Protein AF-A0A938V3K1-F1 (afdb_monomer)

Secondary structure (DSSP, 8-state):
-------EEE-HHHHHHTGGGEEEETTSPPP---HHHHHHHHHHHHTT----EEEEE-BSSSS-GGGSEEESSPPPTT---EEEEE-HHHHHHHHHHHHHHH---EETTEESS-HHHHHHHHHHHHTSS-PPP----TTS-TT-EEEEEGGG-GGGGSSSS-TTGGGGTSSS--TT-SEEEE---BSEEE-TTS-EEEPPP--SSEEEHHHHH-TTSTTT-HHHHHHHHHHHHTTTSSS--HHHHHHH-TTHHHHHHS-SEEE--BTTB--EE--HHHHHTT--HHHHHHHHHHHHTTSHHHHHHHHHHHHHHHS--EEEEEPPSB-HHHHHHHHHHHHTTTS---HHHHHHHHHHTT-TTHHHHHHHHHHHHHSS--S-GGGGGSTTT-SSSSHHHHHHHHHHHHHHHHHGGGGGG--GGGGGG-HHHHHHHHT-STTS-HHHHTT-SS--SSHHHHHHHHHHHHHHHHHHHHHIIIIIT---STTTPPPGGGGHHHHHHHTTS-HHHHHHHHH-HHHHHHHHHHHHHHHHSS---HHHHHHHHHHHHT--TTS------PPPPSSHHHHHHHHHHHHHHHHHHHHHHHHHHHHHHHHHHTPPPP--TT--HHHHHHHHHHHHHHHHHHH--STT-THHHHHHHHHHHTT-B---HHHHHHHHHHHSSBS----S-----BSS--SSTTGGG--EEEEESS-HHHHHHHHT----TTS--GGG-GGGEEEEETTTSSTTTTTTSBPP--TTTSHHHHHHTTTT-EEEETTEEEEHHHHHHHHHHHHHTT--GGGGHHHHHHHHHHHHHHHHHHHHHHHHPPPPHHHHHHTT-

pLDDT: mean 84.11, std 13.46, range [26.67, 98.0]

Mean predicted aligned error: 16.64 Å

Solvent-accessible surface area (backbone atoms only — not comparable to full-atom values): 45006 Å² total; per-residue (Å²): 132,81,83,81,64,70,78,45,65,33,18,53,47,50,54,48,41,42,35,26,31,31,23,43,36,66,89,62,79,79,90,82,78,53,74,66,56,52,43,54,49,53,50,33,42,51,70,70,36,77,73,48,56,35,32,33,37,36,72,70,75,92,66,74,68,68,80,53,29,48,63,74,18,49,67,26,91,93,59,76,64,35,27,40,55,35,46,57,66,59,53,53,42,55,49,51,50,52,55,38,37,70,50,54,65,67,51,97,91,44,42,51,52,48,65,69,23,52,53,54,51,47,54,52,43,66,76,28,69,43,73,70,73,80,79,93,63,92,84,63,71,94,63,45,26,43,26,33,35,56,55,58,40,66,82,50,52,74,52,104,66,35,77,63,46,76,64,44,73,72,66,91,51,68,88,81,62,37,62,45,78,44,66,78,35,33,37,29,40,68,47,100,83,72,47,82,39,81,43,82,60,52,69,51,44,34,42,54,39,44,48,46,42,16,77,77,11,48,81,67,33,73,68,48,25,53,52,48,30,52,32,45,69,29,54,86,45,101,76,44,49,43,68,60,39,47,61,66,40,38,37,46,39,22,22,58,56,16,23,49,19,49,33,53,66,49,98,94,44,79,46,40,69,38,45,52,62,69,56,59,76,62,73,43,69,68,53,54,53,39,45,52,53,54,30,56,61,58,37,79,90,40,41,72,64,48,52,34,38,35,40,38,37,72,38,69,33,28,42,36,42,65,51,72,73,34,59,70,50,64,48,44,42,49,33,51,62,57,36,69,76,80,60,85,65,50,60,42,59,50,40,50,36,63,50,24,67,47,30,77,59,53,66,54,56,51,41,50,40,50,21,72,69,65,78,44,84,71,89,53,78,66,55,56,76,36,77,86,41,62,45,79,82,28,51,61,49,51,42,17,46,28,45,30,39,46,36,32,39,52,34,10,61,69,28,64,83,38,58,44,45,55,40,74,77,36,69,66,49,60,57,53,49,77,49,43,25,84,85,50,49,72,79,72,47,49,17,28,35,62,96,45,77,36,39,34,58,51,49,55,53,25,44,54,40,37,41,39,45,50,52,33,53,48,48,28,36,26,74,70,50,42,35,56,39,47,89,31,50,69,76,65,72,67,48,43,52,60,59,58,55,50,61,30,50,54,60,70,54,36,59,50,48,59,71,33,64,41,53,36,53,32,50,32,55,54,43,55,42,51,71,38,48,71,90,76,49,71,70,56,48,44,50,45,39,36,48,30,72,66,58,61,78,86,59,80,65,71,33,43,52,48,62,48,55,92,50,69,72,54,33,52,51,55,48,19,56,23,42,32,34,36,53,54,49,51,41,53,55,46,54,56,56,48,53,57,46,26,70,74,69,74,48,82,79,81,89,56,82,92,52,53,71,66,59,39,36,40,59,53,27,48,54,43,43,52,53,50,49,73,68,26,19,27,76,81,35,67,57,57,20,54,50,46,16,51,22,37,73,49,58,19,41,47,68,49,51,66,56,15,28,59,41,17,78,72,67,74,56,33,24,26,73,80,71,82,94,69,78,69,47,68,61,48,65,47,82,58,90,60,58,84,37,41,42,71,36,84,40,48,60,57,18,53,71,58,28,32,49,22,54,73,54,78,71,53,81,82,37,69,24,78,45,39,24,49,35,30,49,48,73,36,28,43,66,54,50,32,80,82,21,37,48,68,20,42,65,58,85,47,71,87,84,31,43,67,39,38,50,20,64,26,32,68,23,65,35,74,58,95,86,42,79,42,32,21,46,60,36,47,51,51,52,50,56,38,54,78,66,67,47,65,43,60,79,43,33,65,52,53,48,49,27,25,47,13,24,43,52,35,54,49,51,54,50,46,53,61,62,65,54,83,72,55,72,70,10,32,53,43,45,63,104

Structure (mmCIF, N/CA/C/O backbone):
data_AF-A0A938V3K1-F1
#
_entry.id   AF-A0A938V3K1-F1
#
loop_
_atom_site.group_PDB
_atom_site.id
_atom_site.type_symbol
_atom_site.label_atom_id
_atom_site.label_alt_id
_atom_site.label_comp_id
_atom_site.label_asym_id
_atom_site.label_entity_id
_atom_site.label_seq_id
_atom_site.pdbx_PDB_ins_code
_atom_site.Cartn_x
_atom_site.Cartn_y
_atom_site.Cartn_z
_atom_site.occupancy
_atom_site.B_iso_or_equiv
_atom_site.auth_seq_id
_atom_site.auth_comp_id
_atom_site.auth_asym_id
_atom_site.auth_atom_id
_atom_site.pdbx_PDB_model_num
ATOM 1 N N . MET A 1 1 ? 31.873 -18.932 -19.338 1.00 26.67 1 MET A N 1
ATOM 2 C CA . MET A 1 1 ? 32.018 -17.874 -20.354 1.00 26.67 1 MET A CA 1
ATOM 3 C C . MET A 1 1 ? 30.631 -17.316 -20.585 1.00 26.67 1 MET A C 1
ATOM 5 O O . MET A 1 1 ? 29.740 -18.108 -20.856 1.00 26.67 1 MET A O 1
ATOM 9 N N . ALA A 1 2 ? 30.418 -16.030 -20.310 1.00 29.81 2 ALA A N 1
ATOM 10 C CA . ALA A 1 2 ? 29.165 -15.366 -20.645 1.00 29.81 2 ALA A CA 1
ATOM 11 C C . ALA A 1 2 ? 29.130 -15.217 -22.169 1.00 29.81 2 ALA A C 1
ATOM 13 O O . ALA A 1 2 ? 30.104 -14.736 -22.743 1.00 29.81 2 ALA A O 1
ATOM 14 N N . GLU A 1 3 ? 28.067 -15.671 -22.825 1.00 39.38 3 GLU A N 1
ATOM 15 C CA . GLU A 1 3 ? 27.772 -15.173 -24.165 1.00 39.38 3 GLU A CA 1
ATOM 16 C C . GLU A 1 3 ? 27.356 -13.710 -23.986 1.00 39.38 3 GLU A C 1
ATOM 18 O O . GLU A 1 3 ? 26.227 -13.424 -23.591 1.00 39.38 3 GLU A O 1
ATOM 23 N N . ASP A 1 4 ? 28.302 -12.788 -24.179 1.00 40.81 4 ASP A N 1
ATOM 24 C CA . ASP A 1 4 ? 28.017 -11.368 -24.390 1.00 40.81 4 ASP A CA 1
ATOM 25 C C . ASP A 1 4 ? 27.244 -11.256 -25.710 1.00 40.81 4 ASP A C 1
ATOM 27 O O . ASP A 1 4 ? 27.811 -11.044 -26.784 1.00 40.81 4 ASP A O 1
ATOM 31 N N . VAL A 1 5 ? 25.930 -11.473 -25.654 1.00 56.25 5 VAL A N 1
ATOM 32 C CA . VAL A 1 5 ? 25.054 -11.165 -26.781 1.00 56.25 5 VAL A CA 1
ATOM 33 C C . VAL A 1 5 ? 24.944 -9.648 -26.820 1.00 56.25 5 VAL A C 1
ATOM 35 O O . VAL A 1 5 ? 24.314 -9.043 -25.951 1.00 56.25 5 VAL A O 1
ATOM 38 N N . ALA A 1 6 ? 25.607 -9.028 -27.798 1.00 50.75 6 ALA A N 1
ATOM 39 C CA . ALA A 1 6 ? 25.560 -7.586 -27.991 1.00 50.75 6 ALA A CA 1
ATOM 40 C C . ALA A 1 6 ? 24.097 -7.089 -28.028 1.00 50.75 6 ALA A C 1
ATOM 42 O O . ALA A 1 6 ? 23.227 -7.795 -28.557 1.00 50.75 6 ALA A O 1
ATOM 43 N N . PRO A 1 7 ? 23.806 -5.889 -27.486 1.00 56.91 7 PRO A N 1
ATOM 44 C CA . PRO A 1 7 ? 22.497 -5.276 -27.641 1.00 56.91 7 PRO A CA 1
ATOM 45 C C . PRO A 1 7 ? 22.149 -5.222 -29.126 1.00 56.91 7 PRO A C 1
ATOM 47 O O . PRO A 1 7 ? 22.911 -4.689 -29.933 1.00 56.91 7 PRO A O 1
ATOM 50 N N . HIS A 1 8 ? 21.013 -5.800 -29.479 1.00 77.81 8 HIS A N 1
ATOM 51 C CA . HIS A 1 8 ? 20.501 -5.822 -30.842 1.00 77.81 8 HIS A CA 1
ATOM 52 C C . HIS A 1 8 ? 19.072 -5.309 -30.807 1.00 77.81 8 HIS A C 1
ATOM 54 O O . HIS A 1 8 ? 18.449 -5.256 -29.748 1.00 77.81 8 HIS A O 1
ATOM 60 N N . TRP A 1 9 ? 18.565 -4.864 -31.942 1.00 80.44 9 TRP A N 1
ATOM 61 C CA . TRP A 1 9 ? 17.228 -4.308 -32.016 1.00 80.44 9 TRP A CA 1
ATOM 62 C C . TRP A 1 9 ? 16.265 -5.353 -32.558 1.00 80.44 9 TRP A C 1
ATOM 64 O O . TRP A 1 9 ? 16.645 -6.207 -33.357 1.00 80.44 9 TRP A O 1
ATOM 74 N N . TRP A 1 10 ? 15.035 -5.316 -32.060 1.00 89.12 10 TRP A N 1
ATOM 75 C CA . TRP A 1 10 ? 13.923 -6.080 -32.595 1.00 89.12 10 TRP A CA 1
ATOM 76 C C . TRP A 1 10 ? 12.946 -5.140 -33.284 1.00 89.12 10 TRP A C 1
ATOM 78 O O . TRP A 1 10 ? 12.590 -4.073 -32.768 1.00 89.12 10 TRP A O 1
ATOM 88 N N . SER A 1 11 ? 12.467 -5.603 -34.426 1.00 89.81 11 SER A N 1
ATOM 89 C CA . SER A 1 11 ? 11.280 -5.105 -35.089 1.00 89.81 11 SER A CA 1
ATOM 90 C C . SER A 1 11 ? 10.010 -5.739 -34.515 1.00 89.81 11 SER A C 1
ATOM 92 O O . SER A 1 11 ? 10.062 -6.678 -33.711 1.00 89.81 11 SER A O 1
ATOM 94 N N . TRP A 1 12 ? 8.840 -5.243 -34.920 1.00 92.56 12 TRP A N 1
ATOM 95 C CA . TRP A 1 12 ? 7.576 -5.891 -34.562 1.00 92.56 12 TRP A CA 1
ATOM 96 C C . TRP A 1 12 ? 7.518 -7.324 -35.111 1.00 92.56 12 TRP A C 1
ATOM 98 O O . TRP A 1 12 ? 7.154 -8.248 -34.381 1.00 92.56 12 TRP A O 1
ATOM 108 N N . ALA A 1 13 ? 7.972 -7.542 -36.347 1.00 90.38 13 ALA A N 1
ATOM 109 C CA . ALA A 1 13 ? 8.075 -8.872 -36.936 1.00 90.38 13 ALA A CA 1
ATOM 110 C C . ALA A 1 13 ? 9.000 -9.788 -36.115 1.00 90.38 13 ALA A C 1
ATOM 112 O O . ALA A 1 13 ? 8.667 -10.952 -35.895 1.00 90.38 13 ALA A O 1
ATOM 113 N N . SER A 1 14 ? 10.109 -9.270 -35.576 1.00 90.19 14 SER A N 1
ATOM 114 C CA . SER A 1 14 ? 10.974 -10.028 -34.662 1.00 90.19 14 SER A CA 1
ATOM 115 C C . SER A 1 14 ? 10.249 -10.458 -33.385 1.00 90.19 14 SER A C 1
ATOM 117 O O . SER A 1 14 ? 10.428 -11.595 -32.959 1.00 90.19 14 SER A O 1
ATOM 119 N N . ILE A 1 15 ? 9.390 -9.619 -32.796 1.00 91.19 15 ILE A N 1
ATOM 120 C CA . ILE A 1 15 ? 8.576 -10.010 -31.628 1.00 91.19 15 ILE A CA 1
ATOM 121 C C . ILE A 1 15 ? 7.642 -11.176 -31.980 1.00 91.19 15 ILE A C 1
ATOM 123 O O . ILE A 1 15 ? 7.545 -12.139 -31.221 1.00 91.19 15 ILE A O 1
ATOM 127 N N . VAL A 1 16 ? 6.977 -11.102 -33.138 1.00 90.12 16 VAL A N 1
ATOM 128 C CA . VAL A 1 16 ? 6.066 -12.152 -33.623 1.00 90.12 16 VAL A CA 1
ATOM 129 C C . VAL A 1 16 ? 6.821 -13.464 -33.858 1.00 90.12 16 VAL A C 1
ATOM 131 O O . VAL A 1 16 ? 6.380 -14.509 -33.388 1.00 90.12 16 VAL A O 1
ATOM 134 N N . ARG A 1 17 ? 7.991 -13.407 -34.505 1.00 88.31 17 ARG A N 1
ATOM 135 C CA . ARG A 1 17 ? 8.840 -14.575 -34.807 1.00 88.31 17 ARG A CA 1
ATOM 136 C C . ARG A 1 17 ? 9.423 -15.264 -33.566 1.00 88.31 17 ARG A C 1
ATOM 138 O O . ARG A 1 17 ? 9.815 -16.417 -33.658 1.00 88.31 17 ARG A O 1
ATOM 145 N N . HIS A 1 18 ? 9.506 -14.580 -32.424 1.00 89.00 18 HIS A N 1
ATOM 146 C CA . HIS A 1 18 ? 10.017 -15.157 -31.171 1.00 89.00 18 HIS A CA 1
ATOM 147 C C . HIS A 1 18 ? 8.909 -15.507 -30.166 1.00 89.00 18 HIS A C 1
ATOM 149 O O . HIS A 1 18 ? 9.209 -15.861 -29.024 1.00 89.00 18 HIS A O 1
ATOM 155 N N . ALA A 1 19 ? 7.631 -15.391 -30.542 1.00 87.44 19 ALA A N 1
ATOM 156 C CA . ALA A 1 19 ? 6.507 -15.570 -29.622 1.00 87.44 19 ALA A CA 1
ATOM 157 C C . ALA A 1 19 ? 6.502 -16.945 -28.926 1.00 87.44 19 ALA A C 1
ATOM 159 O O . ALA A 1 19 ? 6.173 -17.027 -27.740 1.00 87.44 19 ALA A O 1
ATOM 160 N N . ASP A 1 20 ? 6.923 -17.992 -29.637 1.00 85.31 20 ASP A N 1
ATOM 161 C CA . ASP A 1 20 ? 7.035 -19.388 -29.185 1.00 85.31 20 ASP A CA 1
ATOM 162 C C . ASP A 1 20 ? 8.245 -19.648 -28.272 1.00 85.31 20 ASP A C 1
ATOM 164 O O . ASP A 1 20 ? 8.460 -20.767 -27.805 1.00 85.31 20 ASP A O 1
ATOM 168 N N . GLN A 1 21 ? 9.053 -18.624 -28.001 1.00 87.94 21 GLN A N 1
ATOM 169 C CA . GLN A 1 21 ? 10.207 -18.699 -27.104 1.00 87.94 21 GLN A CA 1
ATOM 170 C C . GLN A 1 21 ? 10.030 -17.795 -25.887 1.00 87.94 21 GLN A C 1
ATOM 172 O O . GLN A 1 21 ? 10.771 -17.934 -24.919 1.00 87.94 21 GLN A O 1
ATOM 177 N N . LEU A 1 22 ? 9.085 -16.853 -25.916 1.00 89.69 22 LEU A N 1
ATOM 178 C CA . LEU A 1 22 ? 8.954 -15.815 -24.898 1.00 89.69 22 LEU A CA 1
ATOM 179 C C . LEU A 1 22 ? 8.051 -16.250 -23.736 1.00 89.69 22 LEU A C 1
ATOM 181 O O . LEU A 1 22 ? 6.943 -16.749 -23.928 1.00 89.69 22 LEU A O 1
ATOM 185 N N . GLY A 1 23 ? 8.510 -16.007 -22.510 1.00 87.62 23 GLY A N 1
ATOM 186 C CA . GLY A 1 23 ? 7.759 -16.243 -21.278 1.00 87.62 23 GLY A CA 1
ATOM 187 C C . GLY A 1 23 ? 7.775 -15.041 -20.336 1.00 87.62 23 GLY A C 1
ATOM 188 O O . GLY A 1 23 ? 8.675 -14.202 -20.384 1.00 87.62 23 GLY A O 1
ATOM 189 N N . ILE A 1 24 ? 6.784 -14.963 -19.450 1.00 83.25 24 ILE A N 1
ATOM 190 C CA . ILE A 1 24 ? 6.674 -13.952 -18.393 1.00 83.25 24 ILE A CA 1
ATOM 191 C C . ILE A 1 24 ? 7.134 -14.571 -17.061 1.00 83.25 24 ILE A C 1
ATOM 193 O O . ILE A 1 24 ? 6.488 -15.516 -16.598 1.00 83.25 24 ILE A O 1
ATOM 197 N N . PRO A 1 25 ? 8.210 -14.059 -16.427 1.00 78.06 25 PRO A N 1
ATOM 198 C CA . PRO A 1 25 ? 8.680 -14.547 -15.135 1.00 78.06 25 PRO A CA 1
ATOM 199 C C . PRO A 1 25 ? 7.657 -14.401 -13.997 1.00 78.06 25 PRO A C 1
ATOM 201 O O . PRO A 1 25 ? 6.869 -13.457 -13.978 1.00 78.06 25 PRO A O 1
ATOM 204 N N . ASN A 1 26 ? 7.748 -15.268 -12.981 1.00 69.25 26 ASN A N 1
ATOM 205 C CA . ASN A 1 26 ? 6.831 -15.288 -11.827 1.00 69.25 26 ASN A CA 1
ATOM 206 C C . ASN A 1 26 ? 6.748 -13.979 -11.024 1.00 69.25 26 ASN A C 1
ATOM 208 O O . ASN A 1 26 ? 5.749 -13.752 -10.351 1.00 69.25 26 ASN A O 1
ATOM 212 N N . PHE A 1 27 ? 7.789 -13.150 -11.061 1.00 63.72 27 PHE A N 1
ATOM 213 C CA . PHE A 1 27 ? 7.883 -11.909 -10.285 1.00 63.72 27 PHE A CA 1
ATOM 214 C C . PHE A 1 27 ? 7.318 -10.679 -11.018 1.00 63.72 27 PHE A C 1
ATOM 216 O O . PHE A 1 27 ? 7.407 -9.565 -10.501 1.00 63.72 27 PHE A O 1
ATOM 223 N N . GLN A 1 28 ? 6.776 -10.847 -12.230 1.00 62.25 28 GLN A N 1
ATOM 224 C CA . GLN A 1 28 ? 6.150 -9.753 -12.976 1.00 62.25 28 GLN A CA 1
ATOM 225 C C . GLN A 1 28 ? 4.659 -9.616 -12.653 1.00 62.25 28 GLN A C 1
ATOM 227 O O . GLN A 1 28 ? 3.970 -10.588 -12.353 1.00 62.25 28 GLN A O 1
ATOM 232 N N . ARG A 1 29 ? 4.150 -8.385 -12.745 1.00 60.75 29 ARG A N 1
ATOM 233 C CA . ARG A 1 29 ? 2.732 -8.052 -12.527 1.00 60.75 29 ARG A CA 1
ATOM 234 C C . ARG A 1 29 ? 1.830 -8.463 -13.703 1.00 60.75 29 ARG A C 1
ATOM 236 O O . ARG A 1 29 ? 2.300 -8.712 -14.812 1.00 60.75 29 ARG A O 1
ATOM 243 N N . GLY A 1 30 ? 0.515 -8.463 -13.474 1.00 66.06 30 GLY A N 1
ATOM 244 C CA . GLY A 1 30 ? -0.503 -8.699 -14.509 1.00 66.06 30 GLY A CA 1
ATOM 245 C C . GLY A 1 30 ? -0.529 -7.650 -15.637 1.00 66.06 30 GLY A C 1
ATOM 246 O O . GLY A 1 30 ? 0.171 -6.634 -15.594 1.00 66.06 30 GLY A O 1
ATOM 247 N N . ALA A 1 31 ? -1.328 -7.902 -16.681 1.00 66.19 31 ALA A N 1
ATOM 248 C CA . ALA A 1 31 ? -1.541 -6.955 -17.779 1.00 66.19 31 ALA A CA 1
ATOM 249 C C . ALA A 1 31 ? -2.340 -5.728 -17.298 1.00 66.19 31 ALA A C 1
ATOM 251 O O . ALA A 1 31 ? -3.378 -5.888 -16.670 1.00 66.19 31 ALA A O 1
ATOM 252 N N . VAL A 1 32 ? -1.854 -4.513 -17.577 1.00 65.12 32 VAL A N 1
ATOM 253 C CA . VAL A 1 32 ? -2.469 -3.251 -17.098 1.00 65.12 32 VAL A CA 1
ATOM 254 C C . VAL A 1 32 ? -2.662 -2.204 -18.202 1.00 65.12 32 VAL A C 1
ATOM 256 O O . VAL A 1 32 ? -3.105 -1.093 -17.931 1.00 65.12 32 VAL A O 1
ATOM 259 N N . TRP A 1 33 ? -2.290 -2.518 -19.448 1.00 75.81 33 TRP A N 1
ATOM 260 C CA . TRP A 1 33 ? -2.426 -1.596 -20.578 1.00 75.81 33 TRP A CA 1
ATOM 261 C C . TRP A 1 33 ? -3.829 -1.626 -21.191 1.00 75.81 33 TRP A C 1
ATOM 263 O O . TRP A 1 33 ? -4.255 -2.641 -21.746 1.00 75.81 33 TRP A O 1
ATOM 273 N N . ASP A 1 34 ? -4.490 -0.471 -21.163 1.00 73.44 34 ASP A N 1
ATOM 274 C CA . ASP A 1 34 ? -5.764 -0.215 -21.840 1.00 73.44 34 ASP A CA 1
ATOM 275 C C . ASP A 1 34 ? -5.602 0.074 -23.354 1.00 73.44 34 ASP A C 1
ATOM 277 O O . ASP A 1 34 ? -4.501 0.059 -23.920 1.00 73.44 34 ASP A O 1
ATOM 281 N N . ALA A 1 35 ? -6.719 0.356 -24.035 1.00 73.25 35 ALA A N 1
ATOM 282 C CA . ALA A 1 35 ? -6.739 0.693 -25.460 1.00 73.25 35 ALA A CA 1
ATOM 283 C C . ALA A 1 35 ? -5.964 1.983 -25.807 1.00 73.25 35 ALA A C 1
ATOM 285 O O . ALA A 1 35 ? -5.415 2.087 -26.908 1.00 73.25 35 ALA A O 1
ATOM 286 N N . GLY A 1 36 ? -5.882 2.946 -24.881 1.00 74.12 36 GLY A N 1
ATOM 287 C CA . GLY A 1 36 ? -5.127 4.187 -25.070 1.00 74.12 36 GLY A CA 1
ATOM 288 C C . GLY A 1 36 ? -3.624 3.926 -25.152 1.00 74.12 36 GLY A C 1
ATOM 289 O O . GLY A 1 36 ? -2.958 4.406 -26.069 1.00 74.12 36 GLY A O 1
ATOM 290 N N . ASN A 1 37 ? -3.105 3.071 -24.268 1.00 79.75 37 ASN A N 1
ATOM 291 C CA . ASN A 1 37 ? -1.695 2.668 -24.275 1.00 79.75 37 ASN A CA 1
ATOM 292 C C . ASN A 1 37 ? -1.303 1.925 -25.565 1.00 79.75 37 ASN A C 1
ATOM 294 O O . ASN A 1 37 ? -0.256 2.200 -26.152 1.00 79.75 37 ASN A O 1
ATOM 298 N N . ARG A 1 38 ? -2.156 1.006 -26.044 1.00 85.06 38 ARG A N 1
ATOM 299 C CA . ARG A 1 38 ? -1.930 0.255 -27.299 1.00 85.06 38 ARG A CA 1
ATOM 300 C C . ARG A 1 38 ? -1.865 1.180 -28.517 1.00 85.06 38 ARG A C 1
ATOM 302 O O . ARG A 1 38 ? -1.011 1.015 -29.383 1.00 85.06 38 ARG A O 1
ATOM 309 N N . THR A 1 39 ? -2.745 2.173 -28.544 1.00 81.88 39 THR A N 1
ATOM 310 C CA . THR A 1 39 ? -2.808 3.188 -29.596 1.00 81.88 39 THR A CA 1
ATOM 311 C C . THR A 1 39 ? -1.544 4.047 -29.631 1.00 81.88 39 THR A C 1
ATOM 313 O O . THR A 1 39 ? -0.930 4.185 -30.685 1.00 81.88 39 THR A O 1
ATOM 316 N N . ALA A 1 40 ? -1.105 4.555 -28.476 1.00 78.50 40 ALA A N 1
ATOM 317 C CA . ALA A 1 40 ? 0.120 5.349 -28.375 1.00 78.50 40 ALA A CA 1
ATOM 318 C C . ALA A 1 40 ? 1.373 4.557 -28.798 1.00 78.50 40 ALA A C 1
ATOM 320 O O . ALA A 1 40 ? 2.305 5.121 -29.379 1.00 78.50 40 ALA A O 1
ATOM 321 N N . LEU A 1 41 ? 1.397 3.241 -28.545 1.00 85.94 41 LEU A N 1
ATOM 322 C CA . LEU A 1 41 ? 2.476 2.374 -29.017 1.00 85.94 41 LEU A CA 1
ATOM 323 C C . LEU A 1 41 ? 2.495 2.273 -30.551 1.00 85.94 41 LEU A C 1
ATOM 325 O O . LEU A 1 41 ? 3.560 2.431 -31.140 1.00 85.94 41 LEU A O 1
ATOM 329 N N . LEU A 1 42 ? 1.345 2.070 -31.204 1.00 87.50 42 LEU A N 1
ATOM 330 C CA . LEU A 1 42 ? 1.265 2.046 -32.674 1.00 87.50 42 LEU A CA 1
ATOM 331 C C . LEU A 1 42 ? 1.714 3.367 -33.303 1.00 87.50 42 LEU A C 1
ATOM 333 O O . LEU A 1 42 ? 2.452 3.355 -34.286 1.00 87.50 42 LEU A O 1
ATOM 337 N N . GLU A 1 43 ? 1.325 4.495 -32.709 1.00 84.75 43 GLU A N 1
ATOM 338 C CA . GLU A 1 43 ? 1.772 5.820 -33.150 1.00 84.75 43 GLU A CA 1
ATOM 339 C C . GLU A 1 43 ? 3.285 5.985 -33.000 1.00 84.75 43 GLU A C 1
ATOM 341 O O . GLU A 1 43 ? 3.938 6.469 -33.918 1.00 84.75 43 GLU A O 1
ATOM 346 N N . SER A 1 44 ? 3.870 5.501 -31.903 1.00 80.69 44 SER A N 1
ATOM 347 C CA . SER A 1 44 ? 5.326 5.541 -31.702 1.00 80.69 44 SER A CA 1
ATOM 348 C C . SER A 1 44 ? 6.082 4.707 -32.742 1.00 80.69 44 SER A C 1
ATOM 350 O O . SER A 1 44 ? 7.117 5.146 -33.246 1.00 80.69 44 SER A O 1
ATOM 352 N N . VAL A 1 45 ? 5.556 3.527 -33.095 1.00 84.00 45 VAL A N 1
ATOM 353 C CA . VAL A 1 45 ? 6.129 2.662 -34.140 1.00 84.00 45 VAL A CA 1
ATOM 354 C C . VAL A 1 45 ? 6.030 3.340 -35.512 1.00 84.00 45 VAL A C 1
ATOM 356 O O . VAL A 1 45 ? 7.016 3.367 -36.249 1.00 84.00 45 VAL A O 1
ATOM 359 N N . TYR A 1 46 ? 4.877 3.934 -35.831 1.00 86.56 46 TYR A N 1
ATOM 360 C CA . TYR A 1 46 ? 4.645 4.666 -37.079 1.00 86.56 46 TYR A CA 1
ATOM 361 C C . TYR A 1 46 ? 5.544 5.904 -37.224 1.00 86.56 46 TYR A C 1
ATOM 363 O O . TYR A 1 46 ? 6.170 6.106 -38.265 1.00 86.56 46 TYR A O 1
ATOM 371 N N . GLU A 1 47 ? 5.691 6.693 -36.157 1.00 79.94 47 GLU A N 1
ATOM 372 C CA . GLU A 1 47 ? 6.572 7.870 -36.104 1.00 79.94 47 GLU A CA 1
ATOM 373 C C . GLU A 1 47 ? 8.061 7.498 -35.996 1.00 79.94 47 GLU A C 1
ATOM 375 O O . GLU A 1 47 ? 8.910 8.348 -35.720 1.00 79.94 47 GLU A O 1
ATOM 380 N N . LYS A 1 48 ? 8.399 6.215 -36.188 1.00 78.12 48 LYS A N 1
ATOM 381 C CA . LYS A 1 48 ? 9.766 5.681 -36.160 1.00 78.12 48 LYS A CA 1
ATOM 382 C C . LYS A 1 48 ? 10.512 5.985 -34.856 1.00 78.12 48 LYS A C 1
ATOM 384 O O . LYS A 1 48 ? 11.745 5.971 -34.818 1.00 78.12 48 LYS A O 1
ATOM 389 N N . SER A 1 49 ? 9.772 6.235 -33.780 1.00 65.44 49 SER A N 1
ATOM 390 C CA . SER A 1 49 ? 10.321 6.576 -32.475 1.00 65.44 49 SER A CA 1
ATOM 391 C C . SER A 1 49 ? 10.803 5.315 -31.749 1.00 65.44 49 SER A C 1
ATOM 393 O O . SER A 1 49 ? 10.197 4.248 -31.892 1.00 65.44 49 SER A O 1
ATOM 395 N N . PRO A 1 50 ? 11.878 5.396 -30.944 1.00 68.25 50 PRO A N 1
ATOM 396 C CA . PRO A 1 50 ? 12.276 4.286 -30.087 1.00 68.25 50 PRO A CA 1
ATOM 397 C C . PRO A 1 50 ? 11.123 3.888 -29.159 1.00 68.25 50 PRO A C 1
ATOM 399 O O . PRO A 1 50 ? 10.637 4.698 -28.372 1.00 68.25 50 PRO A O 1
ATOM 402 N N . CYS A 1 51 ? 10.706 2.624 -29.215 1.00 69.75 51 CYS A N 1
ATOM 403 C CA . CYS A 1 51 ? 9.578 2.105 -28.430 1.00 69.75 51 CYS A CA 1
ATOM 404 C C . CYS A 1 51 ? 10.028 1.521 -27.071 1.00 69.75 51 CYS A C 1
ATOM 406 O O . CYS A 1 51 ? 9.279 0.844 -26.356 1.00 69.75 51 CYS A O 1
ATOM 408 N N . GLY A 1 52 ? 11.272 1.831 -26.695 1.00 73.94 52 GLY A N 1
ATOM 409 C CA . GLY A 1 52 ? 11.964 1.397 -25.487 1.00 73.94 52 GLY A CA 1
ATOM 410 C C . GLY A 1 52 ? 12.645 0.042 -25.651 1.00 73.94 52 GLY A C 1
ATOM 411 O O . GLY A 1 52 ? 13.057 -0.313 -26.753 1.00 73.94 52 GLY A O 1
ATOM 412 N N . SER A 1 53 ? 12.817 -0.688 -24.549 1.00 77.75 53 SER A N 1
ATOM 413 C CA . SER A 1 53 ? 13.657 -1.887 -24.516 1.00 77.75 53 SER A CA 1
ATOM 414 C C . SER A 1 53 ? 12.948 -3.148 -24.022 1.00 77.75 53 SER A C 1
ATOM 416 O O . SER A 1 53 ? 12.024 -3.089 -23.212 1.00 77.75 53 SER A O 1
ATOM 418 N N . PHE A 1 54 ? 13.427 -4.301 -24.473 1.00 85.25 54 PHE A N 1
ATOM 419 C CA . PHE A 1 54 ? 13.184 -5.599 -23.862 1.00 85.25 54 PHE A CA 1
ATOM 420 C C . PHE A 1 54 ? 14.436 -6.032 -23.121 1.00 85.25 54 PHE A C 1
ATOM 422 O O . PHE A 1 54 ? 15.545 -5.936 -23.646 1.00 85.25 54 PHE A O 1
ATOM 429 N N . VAL A 1 55 ? 14.256 -6.523 -21.901 1.00 84.69 55 VAL A N 1
ATOM 430 C CA . VAL A 1 55 ? 15.344 -7.149 -21.152 1.00 84.69 55 VAL A CA 1
ATOM 431 C C . VAL A 1 55 ? 14.995 -8.611 -20.982 1.00 84.69 55 VAL A C 1
ATOM 433 O O . VAL A 1 55 ? 13.995 -8.940 -20.351 1.00 84.69 55 VAL A O 1
ATOM 436 N N . LEU A 1 56 ? 15.794 -9.476 -21.595 1.00 88.88 56 LEU A N 1
ATOM 437 C CA . LEU A 1 56 ? 15.577 -10.914 -21.636 1.00 88.88 56 LEU A CA 1
ATOM 438 C C . LEU A 1 56 ? 16.508 -11.628 -20.665 1.00 88.88 56 LEU A C 1
ATOM 440 O O . LEU A 1 56 ? 17.637 -11.202 -20.424 1.00 88.88 56 LEU A O 1
ATOM 444 N N . TRP A 1 57 ? 16.045 -12.747 -20.129 1.00 88.44 57 TRP A N 1
ATOM 445 C CA . TRP A 1 57 ? 16.810 -13.585 -19.219 1.00 88.44 57 TRP A CA 1
ATOM 446 C C . TRP A 1 57 ? 16.642 -15.063 -19.565 1.00 88.44 57 TRP A C 1
ATOM 448 O O . TRP A 1 57 ? 15.555 -15.524 -19.911 1.00 88.44 57 TRP A O 1
ATOM 458 N N . ARG A 1 58 ? 17.739 -15.814 -19.451 1.00 86.94 58 ARG A N 1
ATOM 459 C CA . ARG A 1 58 ? 17.768 -17.277 -19.548 1.00 86.94 58 ARG A CA 1
ATOM 460 C C . ARG A 1 58 ? 18.275 -17.854 -18.219 1.00 86.94 58 ARG A C 1
ATOM 462 O O . ARG A 1 58 ? 19.385 -17.489 -17.812 1.00 86.94 58 ARG A O 1
ATOM 469 N N . PRO A 1 59 ? 17.517 -18.742 -17.549 1.00 76.75 59 PRO A N 1
ATOM 470 C CA . PRO A 1 59 ? 17.930 -19.332 -16.283 1.00 76.75 59 PRO A CA 1
ATOM 471 C C . PRO A 1 59 ? 19.136 -20.254 -16.482 1.00 76.75 59 PRO A C 1
ATOM 473 O O . PRO A 1 59 ? 19.316 -20.847 -17.547 1.00 76.75 59 PRO A O 1
ATOM 476 N N . ARG A 1 60 ? 19.962 -20.419 -15.444 1.00 71.44 60 ARG A N 1
ATOM 477 C CA . ARG A 1 60 ? 21.002 -21.462 -15.437 1.00 71.44 60 ARG A CA 1
ATOM 478 C C . ARG A 1 60 ? 20.394 -22.835 -15.124 1.00 71.44 60 ARG A C 1
ATOM 480 O O . ARG A 1 60 ? 19.834 -23.019 -14.049 1.00 71.44 60 ARG A O 1
ATOM 487 N N . GLY A 1 61 ? 20.610 -23.811 -16.009 1.00 63.88 61 GLY A N 1
ATOM 488 C CA . GLY A 1 61 ? 20.293 -25.231 -15.791 1.00 63.88 61 GLY A CA 1
ATOM 489 C C . GLY A 1 61 ? 19.129 -25.764 -16.636 1.00 63.88 61 GLY A C 1
ATOM 490 O O . GLY A 1 61 ? 18.276 -25.013 -17.090 1.00 63.88 61 GLY A O 1
ATOM 491 N N . ASN A 1 62 ? 19.091 -27.086 -16.832 1.00 56.53 62 ASN A N 1
ATOM 492 C CA . ASN A 1 62 ? 18.189 -27.767 -17.778 1.00 56.53 62 ASN A CA 1
ATOM 493 C C . ASN A 1 62 ? 16.886 -28.263 -17.108 1.00 56.53 62 ASN A C 1
ATOM 495 O O . ASN A 1 62 ? 16.387 -29.340 -17.429 1.00 56.53 62 ASN A O 1
ATOM 499 N N . GLY A 1 63 ? 16.388 -27.537 -16.100 1.00 65.06 63 GLY A N 1
ATOM 500 C CA . GLY A 1 63 ? 15.175 -27.902 -15.357 1.00 65.06 63 GLY A CA 1
ATOM 501 C C . GLY A 1 63 ? 13.886 -27.617 -16.135 1.00 65.06 63 GLY A C 1
ATOM 502 O O . GLY A 1 63 ? 13.925 -27.041 -17.217 1.00 65.06 63 GLY A O 1
ATOM 503 N N . ASN A 1 64 ? 12.727 -27.988 -15.573 1.00 70.88 64 ASN A N 1
ATOM 504 C CA . ASN A 1 64 ? 11.433 -27.631 -16.163 1.00 70.88 64 ASN A CA 1
ATOM 505 C C . ASN A 1 64 ? 11.308 -26.092 -16.252 1.00 70.88 64 ASN A C 1
ATOM 507 O O . ASN A 1 64 ? 11.237 -25.448 -15.198 1.00 70.88 64 ASN A O 1
ATOM 511 N N . PRO A 1 65 ? 11.251 -25.501 -17.462 1.00 67.31 65 PRO A N 1
ATOM 512 C CA . PRO A 1 65 ? 11.236 -24.052 -17.635 1.00 67.31 65 PRO A CA 1
ATOM 513 C C . PRO A 1 65 ? 10.000 -23.393 -17.014 1.00 67.31 65 PRO A C 1
ATOM 515 O O . PRO A 1 65 ? 10.102 -22.272 -16.525 1.00 67.31 65 PRO A O 1
ATOM 518 N N . LEU A 1 66 ? 8.868 -24.099 -16.918 1.00 71.62 66 LEU A N 1
ATOM 519 C CA . LEU A 1 66 ? 7.624 -23.581 -16.327 1.00 71.62 66 LEU A CA 1
ATOM 520 C C . LEU A 1 66 ? 7.757 -23.195 -14.844 1.00 71.62 66 LEU A C 1
ATOM 522 O O . LEU A 1 66 ? 6.916 -22.480 -14.313 1.00 71.62 66 LEU A O 1
ATOM 526 N N . ARG A 1 67 ? 8.829 -23.616 -14.160 1.00 71.38 67 ARG A N 1
ATOM 527 C CA . ARG A 1 67 ? 9.114 -23.173 -12.785 1.00 71.38 67 ARG A CA 1
ATOM 528 C C . ARG A 1 67 ? 9.439 -21.683 -12.691 1.00 71.38 67 ARG A C 1
ATOM 530 O O . ARG A 1 67 ? 9.322 -21.113 -11.611 1.00 71.38 67 ARG A O 1
ATOM 537 N N . HIS A 1 68 ? 9.869 -21.060 -13.786 1.00 69.81 68 HIS A N 1
ATOM 538 C CA . HIS A 1 68 ? 10.317 -19.669 -13.793 1.00 69.81 68 HIS A CA 1
ATOM 539 C C . HIS A 1 68 ? 9.224 -18.674 -14.196 1.00 69.81 68 HIS A C 1
ATOM 541 O O . HIS A 1 68 ? 9.403 -17.479 -13.960 1.00 69.81 68 HIS A O 1
ATOM 547 N N . GLY A 1 69 ? 8.103 -19.137 -14.757 1.00 76.25 69 GLY A N 1
ATOM 548 C CA . GLY A 1 69 ? 7.066 -18.265 -15.295 1.00 76.25 69 GLY A CA 1
ATOM 549 C C . GLY A 1 69 ? 6.069 -18.971 -16.209 1.00 76.25 69 GLY A C 1
ATOM 550 O O . GLY A 1 69 ? 6.080 -20.193 -16.349 1.00 76.25 69 GLY A O 1
ATOM 551 N N . VAL A 1 70 ? 5.229 -18.171 -16.867 1.00 79.62 70 VAL A N 1
ATOM 552 C CA . VAL A 1 70 ? 4.225 -18.639 -17.835 1.00 79.62 70 VAL A CA 1
ATOM 553 C C . VAL A 1 70 ? 4.621 -18.283 -19.275 1.00 79.62 70 VAL A C 1
ATOM 555 O O . VAL A 1 70 ? 5.090 -17.166 -19.506 1.00 79.62 70 VAL A O 1
ATOM 558 N N . PRO A 1 71 ? 4.459 -19.192 -20.252 1.00 81.94 71 PRO A N 1
ATOM 559 C CA . PRO A 1 71 ? 4.665 -18.874 -21.664 1.00 81.94 71 PRO A CA 1
ATOM 560 C C . PRO A 1 71 ? 3.712 -17.772 -22.158 1.00 81.94 71 PRO A C 1
ATOM 562 O O . PRO A 1 71 ? 2.559 -17.720 -21.733 1.00 81.94 71 PRO A O 1
ATOM 565 N N . LEU A 1 72 ? 4.168 -16.912 -23.080 1.00 78.69 72 LEU A N 1
ATOM 566 C CA . LEU A 1 72 ? 3.274 -16.011 -23.830 1.00 78.69 72 LEU A CA 1
ATOM 567 C C . LEU A 1 72 ? 2.473 -16.757 -24.903 1.00 78.69 72 LEU A C 1
ATOM 569 O O . LEU A 1 72 ? 1.337 -16.393 -25.191 1.00 78.69 72 LEU A O 1
ATOM 573 N N . SER A 1 73 ? 3.081 -17.787 -25.483 1.00 75.69 73 SER A N 1
ATOM 574 C CA . SER A 1 73 ? 2.460 -18.797 -26.336 1.00 75.69 73 SER A CA 1
ATOM 575 C C . SER A 1 73 ? 3.144 -20.136 -26.064 1.00 75.69 73 SER A C 1
ATOM 577 O O . SER A 1 73 ? 4.230 -20.151 -25.478 1.00 75.69 73 SER A O 1
ATOM 579 N N . SER A 1 74 ? 2.522 -21.260 -26.421 1.00 78.31 74 SER A N 1
ATOM 580 C CA . SER A 1 74 ? 3.101 -22.582 -26.158 1.00 78.31 74 SER A CA 1
ATOM 581 C C . SER A 1 74 ? 4.548 -22.655 -26.655 1.00 78.31 74 SER A C 1
ATOM 583 O O . SER A 1 74 ? 4.814 -22.360 -27.817 1.00 78.31 74 SER A O 1
ATOM 585 N N . PHE A 1 75 ? 5.481 -23.036 -25.774 1.00 81.56 75 PHE A N 1
ATOM 586 C CA . PHE A 1 75 ? 6.889 -23.088 -26.154 1.00 81.56 75 PHE A CA 1
ATOM 587 C C . PHE A 1 75 ? 7.116 -24.114 -27.268 1.00 81.56 75 PHE A C 1
ATOM 589 O O . PHE A 1 75 ? 6.662 -25.258 -27.161 1.00 81.56 75 PHE A O 1
ATOM 596 N N . GLY A 1 76 ? 7.850 -23.717 -28.308 1.00 72.19 76 GLY A N 1
ATOM 597 C CA . GLY A 1 76 ? 8.210 -24.604 -29.409 1.00 72.19 76 GLY A CA 1
ATOM 598 C C . GLY A 1 76 ? 9.011 -25.825 -28.934 1.00 72.19 76 GLY A C 1
ATOM 599 O O . GLY A 1 76 ? 9.842 -25.748 -28.022 1.00 72.19 76 GLY A O 1
ATOM 600 N N . SER A 1 77 ? 8.789 -26.978 -29.569 1.00 72.56 77 SER A N 1
ATOM 601 C CA . SER A 1 77 ? 9.545 -28.205 -29.288 1.00 72.56 77 SER A CA 1
ATOM 602 C C . SER A 1 77 ? 11.045 -27.991 -29.527 1.00 72.56 77 SER A C 1
ATOM 604 O O . SER A 1 77 ? 11.463 -27.736 -30.653 1.00 72.56 77 SER A O 1
ATOM 606 N N . GLY A 1 78 ? 11.866 -28.163 -28.487 1.00 69.75 78 GLY A N 1
ATOM 607 C CA . GLY A 1 78 ? 13.328 -28.048 -28.582 1.00 69.75 78 GLY A CA 1
ATOM 608 C C . GLY A 1 78 ? 13.864 -26.613 -28.560 1.00 69.75 78 GLY A C 1
ATOM 609 O O . GLY A 1 78 ? 15.062 -26.415 -28.756 1.00 69.75 78 GLY A O 1
ATOM 610 N N . VAL A 1 79 ? 13.007 -25.623 -28.299 1.00 75.94 79 VAL A N 1
ATOM 611 C CA . VAL A 1 79 ? 13.400 -24.215 -28.212 1.00 75.94 79 VAL A CA 1
ATOM 612 C C . VAL A 1 79 ? 13.798 -23.848 -26.779 1.00 75.94 79 VAL A C 1
ATOM 614 O O . VAL A 1 79 ? 13.244 -24.374 -25.816 1.00 75.94 79 VAL A O 1
ATOM 617 N N . SER A 1 80 ? 14.783 -22.955 -26.629 1.00 81.12 80 SER A N 1
ATOM 618 C CA . SER A 1 80 ? 15.257 -22.471 -25.326 1.00 81.12 80 SER A CA 1
ATOM 619 C C . SER A 1 80 ? 14.458 -21.239 -24.879 1.00 81.12 80 SER A C 1
ATOM 621 O O . SER A 1 80 ? 14.587 -20.188 -25.517 1.00 81.12 80 SER A O 1
ATOM 623 N N . PRO A 1 81 ? 13.657 -21.322 -23.797 1.00 86.69 81 PRO A N 1
ATOM 624 C CA . PRO A 1 81 ? 12.803 -20.217 -23.374 1.00 86.69 81 PRO A CA 1
ATOM 625 C C . PRO A 1 81 ? 13.579 -18.952 -22.992 1.00 86.69 81 PRO A C 1
ATOM 627 O O . PRO A 1 81 ? 14.630 -18.999 -22.348 1.00 86.69 81 PRO A O 1
ATOM 630 N N . MET A 1 82 ? 13.016 -17.806 -23.359 1.00 90.31 82 MET A N 1
ATOM 631 C CA . MET A 1 82 ? 13.502 -16.457 -23.095 1.00 90.31 82 MET A CA 1
ATOM 632 C C . MET A 1 82 ? 12.500 -15.737 -22.189 1.00 90.31 82 MET A C 1
ATOM 634 O O . MET A 1 82 ? 11.344 -15.539 -22.556 1.00 90.31 82 MET A O 1
ATOM 638 N N . TRP A 1 83 ? 12.926 -15.326 -21.000 1.00 89.06 83 TRP A N 1
ATOM 639 C CA . TRP A 1 83 ? 12.041 -14.704 -20.017 1.00 89.06 83 TRP A CA 1
ATOM 640 C C . TRP A 1 83 ? 12.120 -13.181 -20.078 1.00 89.06 83 TRP A C 1
ATOM 642 O O . TRP A 1 83 ? 13.203 -12.609 -19.963 1.00 89.06 83 TRP A O 1
ATOM 652 N N . LEU A 1 84 ? 10.971 -12.523 -20.223 1.00 89.00 84 LEU A N 1
ATOM 653 C CA . LEU A 1 84 ? 10.842 -11.067 -20.285 1.00 89.00 84 LEU A CA 1
ATOM 654 C C . LEU A 1 84 ? 10.975 -10.450 -18.890 1.00 89.00 84 LEU A C 1
ATOM 656 O O . LEU A 1 84 ? 10.025 -10.430 -18.117 1.00 89.00 84 LEU A O 1
ATOM 660 N N . VAL A 1 85 ? 12.154 -9.918 -18.579 1.00 83.69 85 VAL A N 1
ATOM 661 C CA . VAL A 1 85 ? 12.429 -9.136 -17.364 1.00 83.69 85 VAL A CA 1
ATOM 662 C C . VAL A 1 85 ? 12.002 -7.678 -17.527 1.00 83.69 85 VAL A C 1
ATOM 664 O O . VAL A 1 85 ? 11.698 -7.025 -16.545 1.00 83.69 85 VAL A O 1
ATOM 667 N N . ASP A 1 86 ? 11.898 -7.145 -18.739 1.00 84.00 86 ASP A N 1
ATOM 668 C CA . ASP A 1 86 ? 11.223 -5.865 -18.987 1.00 84.00 86 ASP A CA 1
ATOM 669 C C . ASP A 1 86 ? 10.517 -5.882 -20.344 1.00 84.00 86 ASP A C 1
ATOM 671 O O . ASP A 1 86 ? 10.938 -6.575 -21.271 1.00 84.00 86 ASP A O 1
ATOM 675 N N . GLY A 1 87 ? 9.438 -5.104 -20.454 1.00 85.56 87 GLY A N 1
ATOM 676 C CA . GLY A 1 87 ? 8.672 -4.937 -21.686 1.00 85.56 87 GLY A CA 1
ATOM 677 C C . GLY A 1 87 ? 7.587 -5.988 -21.944 1.00 85.56 87 GLY A C 1
ATOM 678 O O . GLY A 1 87 ? 7.110 -6.101 -23.075 1.00 85.56 87 GLY A O 1
ATOM 679 N N . GLN A 1 88 ? 7.120 -6.689 -20.903 1.00 86.44 88 GLN A N 1
ATOM 680 C CA . GLN A 1 88 ? 5.951 -7.583 -20.958 1.00 86.44 88 GLN A CA 1
ATOM 681 C C . GLN A 1 88 ? 4.728 -6.914 -21.605 1.00 86.44 88 GLN A C 1
ATOM 683 O O . GLN A 1 88 ? 4.122 -7.486 -22.507 1.00 86.44 88 GLN A O 1
ATOM 688 N N . GLN A 1 89 ? 4.358 -5.706 -21.161 1.00 84.12 89 GLN A N 1
ATOM 689 C CA . GLN A 1 89 ? 3.137 -5.031 -21.629 1.00 84.12 89 GLN A CA 1
ATOM 690 C C . GLN A 1 89 ? 3.219 -4.677 -23.120 1.00 84.12 89 GLN A C 1
ATOM 692 O O . GLN A 1 89 ? 2.284 -4.947 -23.869 1.00 84.12 89 GLN A O 1
ATOM 697 N N . ARG A 1 90 ? 4.377 -4.165 -23.564 1.00 87.62 90 ARG A N 1
ATOM 698 C CA . ARG A 1 90 ? 4.673 -3.891 -24.979 1.00 87.62 90 ARG A CA 1
ATOM 699 C C . ARG A 1 90 ? 4.585 -5.158 -25.821 1.00 87.62 90 ARG A C 1
ATOM 701 O O . ARG A 1 90 ? 3.902 -5.168 -26.835 1.00 87.62 90 ARG A O 1
ATOM 708 N N . THR A 1 91 ? 5.224 -6.235 -25.367 1.00 90.69 91 THR A N 1
ATOM 709 C CA . THR A 1 91 ? 5.231 -7.519 -26.082 1.00 90.69 91 THR A CA 1
ATOM 710 C C . THR A 1 91 ? 3.813 -8.067 -26.242 1.00 90.69 91 THR A C 1
ATOM 712 O O . THR A 1 91 ? 3.399 -8.387 -27.354 1.00 90.69 91 THR A O 1
ATOM 715 N N . ARG A 1 92 ? 3.026 -8.098 -25.155 1.00 87.75 92 ARG A N 1
ATOM 716 C CA . ARG A 1 92 ? 1.620 -8.537 -25.190 1.00 87.75 92 ARG A CA 1
ATOM 717 C C . ARG A 1 92 ? 0.769 -7.667 -26.113 1.00 87.75 92 ARG A C 1
ATOM 719 O O . ARG A 1 92 ? -0.014 -8.203 -26.888 1.00 87.75 92 ARG A O 1
ATOM 726 N N . ALA A 1 93 ? 0.937 -6.345 -26.054 1.00 89.00 93 ALA A N 1
ATOM 727 C CA . ALA A 1 93 ? 0.215 -5.420 -26.920 1.00 89.00 93 ALA A CA 1
ATOM 728 C C . ALA A 1 93 ? 0.531 -5.665 -28.402 1.00 89.00 93 ALA A C 1
ATOM 730 O O . ALA A 1 93 ? -0.395 -5.826 -29.189 1.00 89.00 93 ALA A O 1
ATOM 731 N N . MET A 1 94 ? 1.811 -5.759 -28.777 1.00 91.62 94 MET A N 1
ATOM 732 C CA . MET A 1 94 ? 2.220 -5.972 -30.171 1.00 91.62 94 MET A CA 1
ATOM 733 C C . MET A 1 94 ? 1.757 -7.327 -30.720 1.00 91.62 94 MET A C 1
ATOM 735 O O . MET A 1 94 ? 1.294 -7.392 -31.858 1.00 91.62 94 MET A O 1
ATOM 739 N N . LEU A 1 95 ? 1.826 -8.398 -29.920 1.00 89.81 95 LEU A N 1
ATOM 740 C CA . LEU A 1 95 ? 1.309 -9.715 -30.315 1.00 89.81 95 LEU A CA 1
ATOM 741 C C . LEU A 1 95 ? -0.215 -9.697 -30.480 1.00 89.81 95 LEU A C 1
ATOM 743 O O . LEU A 1 95 ? -0.726 -10.151 -31.502 1.00 89.81 95 LEU A O 1
ATOM 747 N N . GLY A 1 96 ? -0.934 -9.120 -29.513 1.00 88.06 96 GLY A N 1
ATOM 748 C CA . GLY A 1 96 ? -2.392 -9.014 -29.568 1.00 88.06 96 GLY A CA 1
ATOM 749 C C . GLY A 1 96 ? -2.875 -8.166 -30.748 1.00 88.06 96 GLY A C 1
ATOM 750 O O . GLY A 1 96 ? -3.791 -8.569 -31.457 1.00 88.06 96 GLY A O 1
ATOM 751 N N . ILE A 1 97 ? -2.233 -7.024 -31.020 1.00 90.50 97 ILE A N 1
ATOM 752 C CA . ILE A 1 97 ? -2.568 -6.179 -32.178 1.00 90.50 97 ILE A CA 1
ATOM 753 C C . ILE A 1 97 ? -2.283 -6.915 -33.489 1.00 90.50 97 ILE A C 1
ATOM 755 O O . ILE A 1 97 ? -3.092 -6.835 -34.411 1.00 90.50 97 ILE A O 1
ATOM 759 N N . PHE A 1 98 ? -1.167 -7.642 -33.587 1.00 91.06 98 PHE A N 1
ATOM 760 C CA . PHE A 1 98 ? -0.831 -8.392 -34.797 1.00 91.06 98 PHE A CA 1
ATOM 761 C C . PHE A 1 98 ? -1.886 -9.460 -35.091 1.00 91.06 98 PHE A C 1
ATOM 763 O O . PHE A 1 98 ? -2.416 -9.514 -36.196 1.00 91.06 98 PHE A O 1
ATOM 770 N N . GLN A 1 99 ? -2.270 -10.242 -34.078 1.00 87.56 99 GLN A N 1
ATOM 771 C CA . GLN A 1 99 ? -3.348 -11.227 -34.196 1.00 87.56 99 GLN A CA 1
ATOM 772 C C . GLN A 1 99 ? -4.661 -10.570 -34.642 1.00 87.56 99 GLN A C 1
ATOM 774 O O . GLN A 1 99 ? -5.271 -11.014 -35.609 1.00 87.56 99 GLN A O 1
ATOM 779 N N . GLN A 1 100 ? -5.044 -9.459 -34.010 1.00 87.38 100 GLN A N 1
ATOM 780 C CA . GLN A 1 100 ? -6.249 -8.692 -34.356 1.00 87.38 100 GLN A CA 1
ATOM 781 C C . GLN A 1 100 ? -6.169 -7.996 -35.727 1.00 87.38 100 GLN A C 1
ATOM 783 O O . GLN A 1 100 ? -7.183 -7.587 -36.287 1.00 87.38 100 GLN A O 1
ATOM 788 N N . THR A 1 101 ? -4.973 -7.822 -36.287 1.00 88.38 101 THR A N 1
ATOM 789 C CA . THR A 1 101 ? -4.792 -7.291 -37.647 1.00 88.38 101 THR A CA 1
ATOM 790 C C . THR A 1 101 ? -5.110 -8.357 -38.696 1.00 88.38 101 THR A C 1
ATOM 792 O O . THR A 1 101 ? -5.506 -8.019 -39.806 1.00 88.38 101 THR A O 1
ATOM 795 N N . LEU A 1 102 ? -5.002 -9.641 -38.340 1.00 87.94 102 LEU A N 1
ATOM 796 C CA . LEU A 1 102 ? -5.362 -10.760 -39.212 1.00 87.94 102 LEU A CA 1
ATOM 797 C C . LEU A 1 102 ? -6.866 -11.083 -39.175 1.00 87.94 102 LEU A C 1
ATOM 799 O O . LEU A 1 102 ? -7.366 -11.735 -40.087 1.00 87.94 102 LEU A O 1
ATOM 803 N N . THR A 1 103 ? -7.606 -10.608 -38.168 1.00 84.81 103 THR A N 1
ATOM 804 C CA . THR A 1 103 ? -9.054 -10.849 -38.002 1.00 84.81 103 THR A CA 1
ATOM 805 C C . THR A 1 103 ? -9.913 -9.863 -38.801 1.00 84.81 103 THR A C 1
ATOM 807 O O . THR A 1 103 ? -10.904 -9.329 -38.301 1.00 84.81 103 THR A O 1
ATOM 810 N N . VAL A 1 104 ? -9.516 -9.556 -40.037 1.00 86.19 104 VAL A N 1
ATOM 811 C CA . VAL A 1 104 ? -10.287 -8.654 -40.905 1.00 86.19 104 VAL A CA 1
ATOM 812 C C . VAL A 1 104 ? -11.585 -9.316 -41.382 1.00 86.19 104 VAL A C 1
ATOM 814 O O . VAL A 1 104 ? -11.642 -10.542 -41.488 1.00 86.19 104 VAL A O 1
ATOM 817 N N . PRO A 1 105 ? -12.634 -8.534 -41.698 1.00 87.62 105 PRO A N 1
ATOM 818 C CA . PRO A 1 105 ? -13.900 -9.102 -42.146 1.00 87.62 105 PRO A CA 1
ATOM 819 C C . PRO A 1 105 ? -13.748 -9.916 -43.439 1.00 87.62 105 PRO A C 1
ATOM 821 O O . PRO A 1 105 ? -13.188 -9.425 -44.424 1.00 87.62 105 PRO A O 1
ATOM 824 N N . THR A 1 106 ? -14.284 -11.140 -43.436 1.00 86.06 106 THR A N 1
ATOM 825 C CA . THR A 1 106 ? -14.308 -12.052 -44.590 1.00 86.06 106 THR A CA 1
ATOM 826 C C . THR A 1 106 ? -15.691 -12.678 -44.757 1.00 86.06 106 THR A C 1
ATOM 828 O O . THR A 1 106 ? -16.357 -12.994 -43.773 1.00 86.06 106 THR A O 1
ATOM 831 N N . VAL A 1 107 ? -16.150 -12.814 -46.005 1.00 86.69 107 VAL A N 1
ATOM 832 C CA . VAL A 1 107 ? -17.481 -13.339 -46.348 1.00 86.69 107 VAL A CA 1
ATOM 833 C C . VAL A 1 107 ? -17.438 -14.023 -47.710 1.00 86.69 107 VAL A C 1
ATOM 835 O O . VAL A 1 107 ? -17.111 -13.370 -48.693 1.00 86.69 107 VAL A O 1
ATOM 838 N N . ASP A 1 108 ? -17.788 -15.308 -47.799 1.00 81.75 108 ASP A N 1
ATOM 839 C CA . ASP A 1 108 ? -17.953 -16.040 -49.071 1.00 81.75 108 ASP A CA 1
ATOM 840 C C . ASP A 1 108 ? -16.809 -15.818 -50.088 1.00 81.75 108 ASP A C 1
ATOM 842 O O . ASP A 1 108 ? -17.021 -15.540 -51.268 1.00 81.75 108 ASP A O 1
ATOM 846 N N . GLY A 1 109 ? -15.559 -15.894 -49.614 1.00 80.56 109 GLY A N 1
ATOM 847 C CA . GLY A 1 109 ? -14.353 -15.686 -50.429 1.00 80.56 109 GLY A CA 1
ATOM 848 C C . GLY A 1 109 ? -13.975 -14.218 -50.678 1.00 80.56 109 GLY A C 1
ATOM 849 O O . GLY A 1 109 ? -12.893 -13.952 -51.199 1.00 80.56 109 GLY A O 1
ATOM 850 N N . TRP A 1 110 ? -14.814 -13.261 -50.275 1.00 89.56 110 TRP A N 1
ATOM 851 C CA . TRP A 1 110 ? -14.455 -11.849 -50.159 1.00 89.56 110 TRP A CA 1
ATOM 852 C C . TRP A 1 110 ? -13.755 -11.562 -48.834 1.00 89.56 110 TRP A C 1
ATOM 854 O O . TRP A 1 110 ? -14.044 -12.168 -47.804 1.00 89.56 110 TRP A O 1
ATOM 864 N N . SER A 1 111 ? -12.861 -10.584 -48.862 1.00 91.38 111 SER A N 1
ATOM 865 C CA . SER A 1 111 ? -12.176 -10.049 -47.698 1.00 91.38 111 SER A CA 1
ATOM 866 C C . SER A 1 111 ? -11.996 -8.557 -47.899 1.00 91.38 111 SER A C 1
ATOM 868 O O . SER A 1 111 ? -11.774 -8.105 -49.022 1.00 91.38 111 SER A O 1
ATOM 870 N N . LEU A 1 112 ? -12.033 -7.800 -46.807 1.00 92.06 112 LEU A N 1
ATOM 871 C CA . LEU A 1 112 ? -11.700 -6.378 -46.826 1.00 92.06 112 LEU A CA 1
ATOM 872 C C . LEU A 1 112 ? -10.222 -6.128 -47.201 1.00 92.06 112 LEU A C 1
ATOM 874 O O . LEU A 1 112 ? -9.847 -5.030 -47.602 1.00 92.06 112 LEU A O 1
ATOM 878 N N . VAL A 1 113 ? -9.378 -7.153 -47.084 1.00 94.38 113 VAL A N 1
ATOM 879 C CA . VAL A 1 113 ? -7.943 -7.115 -47.392 1.00 94.38 113 VAL A CA 1
ATOM 880 C C . VAL A 1 113 ? -7.614 -8.194 -48.411 1.00 94.38 113 VAL A C 1
ATOM 882 O O . VAL A 1 113 ? -8.185 -9.287 -48.370 1.00 94.38 113 VAL A O 1
ATOM 885 N N . ARG A 1 114 ? -6.686 -7.910 -49.329 1.00 94.62 114 ARG A N 1
ATOM 886 C CA . ARG A 1 114 ? -6.285 -8.875 -50.357 1.00 94.62 114 ARG A CA 1
ATOM 887 C C . ARG A 1 114 ? -5.746 -10.140 -49.705 1.00 94.62 114 ARG A C 1
ATOM 889 O O . ARG A 1 114 ? -5.009 -10.089 -48.723 1.00 94.62 114 ARG A O 1
ATOM 896 N N . LYS A 1 115 ? -6.060 -11.284 -50.308 1.00 91.38 115 LYS A N 1
ATOM 897 C CA . LYS A 1 115 ? -5.550 -12.572 -49.838 1.00 91.38 115 LYS A CA 1
ATOM 898 C C . LYS A 1 115 ? -4.017 -12.608 -49.828 1.00 91.38 115 LYS A C 1
ATOM 900 O O . LYS A 1 115 ? -3.442 -13.033 -48.840 1.00 91.38 115 LYS A O 1
ATOM 905 N N . ALA A 1 116 ? -3.373 -12.092 -50.879 1.00 92.50 116 ALA A N 1
ATOM 906 C CA . ALA A 1 116 ? -1.913 -12.015 -50.959 1.00 92.50 116 ALA A CA 1
ATOM 907 C C . ALA A 1 116 ? -1.299 -11.204 -49.801 1.00 92.50 116 ALA A C 1
ATOM 909 O O . ALA A 1 116 ? -0.284 -11.610 -49.239 1.00 92.50 116 ALA A O 1
ATOM 910 N N . ASP A 1 117 ? -1.944 -10.102 -49.406 1.00 93.62 117 ASP A N 1
ATOM 911 C CA . ASP A 1 117 ? -1.501 -9.261 -48.293 1.00 93.62 117 ASP A CA 1
ATOM 912 C C . ASP A 1 117 ? -1.593 -10.039 -46.965 1.00 93.62 117 ASP A C 1
ATOM 914 O O . ASP A 1 117 ? -0.623 -10.091 -46.209 1.00 93.62 117 ASP A O 1
ATOM 918 N N . LEU A 1 118 ? -2.719 -10.718 -46.707 1.00 91.31 118 LEU A N 1
ATOM 919 C CA . LEU A 1 118 ? -2.904 -11.551 -45.509 1.00 91.31 118 LEU A CA 1
ATOM 920 C C . LEU A 1 118 ? -1.942 -12.743 -45.468 1.00 91.31 118 LEU A C 1
ATOM 922 O O . LEU A 1 118 ? -1.316 -12.975 -44.435 1.00 91.31 118 LEU A O 1
ATOM 926 N N . ASP A 1 119 ? -1.786 -13.461 -46.581 1.00 91.06 119 ASP A N 1
ATOM 927 C CA . ASP A 1 119 ? -0.869 -14.599 -46.698 1.00 91.06 119 ASP A CA 1
ATOM 928 C C . ASP A 1 119 ? 0.579 -14.155 -46.418 1.00 91.06 119 ASP A C 1
ATOM 930 O O . ASP A 1 119 ? 1.321 -14.848 -45.719 1.00 91.06 119 ASP A O 1
ATOM 934 N N . SER A 1 120 ? 0.970 -12.958 -46.881 1.00 90.31 120 SER A N 1
ATOM 935 C CA . SER A 1 120 ? 2.297 -12.395 -46.600 1.00 90.31 120 SER A CA 1
ATOM 936 C C . SER A 1 120 ? 2.523 -12.110 -45.110 1.00 90.31 120 SER A C 1
ATOM 938 O O . SER A 1 120 ? 3.596 -12.406 -44.585 1.00 90.31 120 SER A O 1
ATOM 940 N N . LEU A 1 121 ? 1.507 -11.602 -44.403 1.00 90.19 121 LEU A N 1
ATOM 941 C CA . LEU A 1 121 ? 1.573 -11.345 -42.962 1.00 90.19 121 LEU A CA 1
ATOM 942 C C . LEU A 1 121 ? 1.560 -12.649 -42.156 1.00 90.19 121 LEU A C 1
ATOM 944 O O . LEU A 1 121 ? 2.306 -12.789 -41.190 1.00 90.19 121 LEU A O 1
ATOM 948 N N . ILE A 1 122 ? 0.755 -13.631 -42.565 1.00 88.38 122 ILE A N 1
ATOM 949 C CA . ILE A 1 122 ? 0.720 -14.961 -41.944 1.00 88.38 122 ILE A CA 1
ATOM 950 C C . ILE A 1 122 ? 2.083 -15.651 -42.071 1.00 88.38 122 ILE A C 1
ATOM 952 O O . ILE A 1 122 ? 2.554 -16.237 -41.097 1.00 88.38 122 ILE A O 1
ATOM 956 N N . GLY A 1 123 ? 2.766 -15.504 -43.209 1.00 85.00 123 GLY A N 1
ATOM 957 C CA . GLY A 1 123 ? 4.122 -16.024 -43.402 1.00 85.00 123 GLY A CA 1
ATOM 958 C C . GLY A 1 123 ? 5.141 -15.513 -42.371 1.00 85.00 123 GLY A C 1
ATOM 959 O O . GLY A 1 123 ? 6.079 -16.233 -42.033 1.00 85.00 123 GLY A O 1
ATOM 960 N N . ILE A 1 124 ? 4.938 -14.315 -41.807 1.00 83.38 124 ILE A N 1
ATOM 961 C CA . ILE A 1 124 ? 5.779 -13.777 -40.720 1.00 83.38 124 ILE A CA 1
ATOM 962 C C . ILE A 1 124 ? 5.555 -14.553 -39.415 1.00 83.38 124 ILE A C 1
ATOM 964 O O . ILE A 1 124 ? 6.507 -14.772 -38.665 1.00 83.38 124 ILE A O 1
ATOM 968 N N . ARG A 1 125 ? 4.314 -14.980 -39.150 1.00 74.44 125 ARG A N 1
ATOM 969 C CA . ARG A 1 125 ? 3.933 -15.754 -37.961 1.00 74.44 125 ARG A CA 1
ATOM 970 C C . ARG A 1 125 ? 4.362 -17.213 -38.065 1.00 74.44 125 ARG A C 1
ATOM 972 O O . ARG A 1 125 ? 4.956 -17.732 -37.131 1.00 74.44 125 ARG A O 1
ATOM 979 N N . ASP A 1 126 ? 4.070 -17.863 -39.186 1.00 65.62 126 ASP A N 1
ATOM 980 C CA . ASP A 1 126 ? 4.228 -19.315 -39.338 1.00 65.62 126 ASP A CA 1
ATOM 981 C C . ASP A 1 126 ? 5.706 -19.752 -39.472 1.00 65.62 126 ASP A C 1
ATOM 983 O O . ASP A 1 126 ? 6.023 -20.934 -39.351 1.00 65.62 126 ASP A O 1
ATOM 987 N N . ALA A 1 127 ? 6.634 -18.800 -39.630 1.00 54.62 127 ALA A N 1
ATOM 988 C CA . ALA A 1 127 ? 8.069 -19.024 -39.438 1.00 54.62 127 ALA A CA 1
ATOM 989 C C . ALA A 1 127 ? 8.446 -19.400 -37.983 1.00 54.62 127 ALA A C 1
ATOM 991 O O . ALA A 1 127 ? 9.565 -19.854 -37.746 1.00 54.62 127 ALA A O 1
ATOM 992 N N . ALA A 1 128 ? 7.522 -19.240 -37.027 1.00 47.62 128 ALA A N 1
ATOM 993 C CA . ALA A 1 128 ? 7.625 -19.664 -35.633 1.00 47.62 128 ALA A CA 1
ATOM 994 C C . ALA A 1 128 ? 6.609 -20.790 -35.359 1.00 47.62 128 ALA A C 1
ATOM 996 O O . ALA A 1 128 ? 5.393 -20.610 -35.430 1.00 47.62 128 ALA A O 1
ATOM 997 N N . SER A 1 129 ? 7.095 -21.995 -35.080 1.00 40.62 129 SER A N 1
ATOM 998 C CA . SER A 1 129 ? 6.264 -23.178 -34.857 1.00 40.62 129 SER A CA 1
ATOM 999 C C . SER A 1 129 ? 5.628 -23.177 -33.460 1.00 40.62 129 SER A C 1
ATOM 1001 O O . SER A 1 129 ? 6.201 -23.714 -32.515 1.00 40.62 129 SER A O 1
ATOM 1003 N N . GLY A 1 130 ? 4.413 -22.636 -33.347 1.00 44.16 130 GLY A N 1
ATOM 1004 C CA . GLY A 1 130 ? 3.571 -22.757 -32.153 1.00 44.16 130 GLY A CA 1
ATOM 1005 C C . GLY A 1 130 ? 2.434 -21.739 -32.150 1.00 44.16 130 GLY A C 1
ATOM 1006 O O . GLY A 1 130 ? 2.647 -20.564 -31.871 1.00 44.16 130 GLY A O 1
ATOM 1007 N N . GLY A 1 131 ? 1.216 -22.170 -32.482 1.00 40.22 131 GLY A N 1
ATOM 1008 C CA . GLY A 1 131 ? 0.039 -21.305 -32.400 1.00 40.22 131 GLY A CA 1
ATOM 1009 C C . GLY A 1 131 ? -0.274 -20.926 -30.942 1.00 40.22 131 GLY A C 1
ATOM 1010 O O . GLY A 1 131 ? -0.111 -21.762 -30.052 1.00 40.22 131 GLY A O 1
ATOM 1011 N N . PRO A 1 132 ? -0.730 -19.695 -30.664 1.00 40.28 132 PRO A N 1
ATOM 1012 C CA . PRO A 1 132 ? -1.170 -19.308 -29.330 1.00 40.28 132 PRO A CA 1
ATOM 1013 C C . PRO A 1 132 ? -2.443 -20.078 -28.948 1.00 40.28 132 PRO A C 1
ATOM 1015 O O . PRO A 1 132 ? -3.441 -20.034 -29.665 1.00 40.28 132 PRO A O 1
ATOM 1018 N N . THR A 1 133 ? -2.419 -20.769 -27.810 1.00 38.78 133 THR A N 1
ATOM 1019 C CA . THR A 1 133 ? -3.632 -21.218 -27.117 1.00 38.78 133 THR A CA 1
ATOM 1020 C C . THR A 1 133 ? -4.318 -20.013 -26.485 1.00 38.78 133 THR A C 1
ATOM 1022 O O . THR A 1 133 ? -3.687 -19.308 -25.701 1.00 38.78 133 THR A O 1
ATOM 1025 N N . GLU A 1 134 ? -5.569 -19.796 -26.894 1.00 37.59 134 GLU A N 1
ATOM 1026 C CA . GLU A 1 134 ? -6.633 -19.001 -26.264 1.00 37.59 134 GLU A CA 1
ATOM 1027 C C . GLU A 1 134 ? -6.164 -17.946 -25.248 1.00 37.59 134 GLU A C 1
ATOM 1029 O O . GLU A 1 134 ? -5.934 -18.217 -24.072 1.00 37.59 134 GLU A O 1
ATOM 1034 N N . THR A 1 135 ? -6.044 -16.702 -25.712 1.00 39.28 135 THR A N 1
ATOM 1035 C CA . THR A 1 135 ? -5.986 -15.542 -24.824 1.00 39.28 135 THR A CA 1
ATOM 1036 C C . THR A 1 135 ? -7.375 -15.259 -24.262 1.00 39.28 135 THR A C 1
ATOM 1038 O O . THR A 1 135 ? -8.293 -14.958 -25.025 1.00 39.28 135 THR A O 1
ATOM 1041 N N . GLU A 1 136 ? -7.486 -15.292 -22.936 1.00 39.53 136 GLU A N 1
ATOM 1042 C CA . GLU A 1 136 ? -8.554 -14.675 -22.145 1.00 39.53 136 GLU A CA 1
ATOM 1043 C C . GLU A 1 136 ? -8.601 -13.158 -22.426 1.00 39.53 136 GLU A C 1
ATOM 1045 O O . GLU A 1 136 ? -7.939 -12.362 -21.766 1.00 39.53 136 GLU A O 1
ATOM 1050 N N . ASP A 1 137 ? -9.340 -12.760 -23.458 1.00 40.94 137 ASP A N 1
ATOM 1051 C CA . ASP A 1 137 ? -9.861 -11.403 -23.664 1.00 40.94 137 ASP A CA 1
ATOM 1052 C C . ASP A 1 137 ? -11.367 -11.583 -23.979 1.00 40.94 137 ASP A C 1
ATOM 1054 O O . ASP A 1 137 ? -11.812 -11.424 -25.116 1.00 40.94 137 ASP A O 1
ATOM 1058 N N . GLU A 1 138 ? -12.166 -11.968 -22.973 1.00 39.53 138 GLU A N 1
ATOM 1059 C CA . GLU A 1 138 ? -13.629 -12.173 -23.087 1.00 39.53 138 GLU A CA 1
ATOM 1060 C C . GLU A 1 138 ? -14.422 -10.870 -23.359 1.00 39.53 138 GLU A C 1
ATOM 1062 O O . GLU A 1 138 ? -15.636 -10.901 -23.546 1.00 39.53 138 GLU A O 1
ATOM 1067 N N . GLU A 1 139 ? -13.766 -9.707 -23.445 1.00 40.91 139 GLU A N 1
ATOM 1068 C CA . GLU A 1 139 ? -14.432 -8.408 -23.642 1.00 40.91 139 GLU A CA 1
ATOM 1069 C C . GLU A 1 139 ? -14.494 -7.910 -25.105 1.00 40.91 139 GLU A C 1
ATOM 1071 O O . GLU A 1 139 ? -15.036 -6.831 -25.373 1.00 40.91 139 GLU A O 1
ATOM 1076 N N . ALA A 1 140 ? -13.959 -8.638 -26.092 1.00 41.91 140 ALA A N 1
ATOM 1077 C CA . ALA A 1 140 ? -13.897 -8.157 -27.477 1.00 41.91 140 ALA A CA 1
ATOM 1078 C C . ALA A 1 140 ? -14.972 -8.792 -28.379 1.00 41.91 140 ALA A C 1
ATOM 1080 O O . ALA A 1 140 ? -14.894 -9.964 -28.728 1.00 41.91 140 ALA A O 1
ATOM 1081 N N . GLY A 1 141 ? -15.949 -7.997 -28.833 1.00 47.47 141 GLY A N 1
ATOM 1082 C CA . GLY A 1 141 ? -16.901 -8.428 -29.864 1.00 47.47 141 GLY A CA 1
ATOM 1083 C C . GLY A 1 141 ? -16.184 -8.954 -31.119 1.00 47.47 141 GLY A C 1
ATOM 1084 O O . GLY A 1 141 ? -15.293 -8.283 -31.645 1.00 47.47 141 GLY A O 1
ATOM 1085 N N . HIS A 1 142 ? -16.595 -10.137 -31.587 1.00 52.84 142 HIS A N 1
ATOM 1086 C CA . HIS A 1 142 ? -15.915 -10.977 -32.587 1.00 52.84 142 HIS A CA 1
ATOM 1087 C C . HIS A 1 142 ? -15.663 -10.349 -33.978 1.00 52.84 142 HIS A C 1
ATOM 1089 O O . HIS A 1 142 ? -14.950 -10.944 -34.778 1.00 52.84 142 HIS A O 1
ATOM 1095 N N . ASP A 1 143 ? -16.150 -9.133 -34.252 1.00 66.75 143 ASP A N 1
ATOM 1096 C CA . ASP A 1 143 ? -16.167 -8.540 -35.599 1.00 66.75 143 ASP A CA 1
ATOM 1097 C C . ASP A 1 143 ? -15.354 -7.238 -35.741 1.00 66.75 143 ASP A C 1
ATOM 1099 O O . ASP A 1 143 ? -15.610 -6.447 -36.645 1.00 66.75 143 ASP A O 1
ATOM 1103 N N . SER A 1 144 ? -14.408 -6.928 -34.849 1.00 82.69 144 SER A N 1
ATOM 1104 C CA . SER A 1 144 ? -13.652 -5.661 -34.927 1.00 82.69 144 SER A CA 1
ATOM 1105 C C . SER A 1 144 ? -12.236 -5.817 -35.494 1.00 82.69 144 SER A C 1
ATOM 1107 O O . SER A 1 144 ? -11.546 -6.783 -35.187 1.00 82.69 144 SER A O 1
ATOM 1109 N N . PHE A 1 145 ? -11.785 -4.845 -36.295 1.00 88.44 145 PHE A N 1
ATOM 1110 C CA . PHE A 1 145 ? -10.465 -4.848 -36.938 1.00 88.44 145 PHE A CA 1
ATOM 1111 C C . PHE A 1 145 ? -9.715 -3.530 -36.723 1.00 88.44 145 PHE A C 1
ATOM 1113 O O . PHE A 1 145 ? -10.322 -2.472 -36.525 1.00 88.44 145 PHE A O 1
ATOM 1120 N N . TRP A 1 146 ? -8.383 -3.588 -36.768 1.00 91.56 146 TRP A N 1
ATOM 1121 C CA . TRP A 1 146 ? -7.528 -2.402 -36.716 1.00 91.56 146 TRP A CA 1
ATOM 1122 C C . TRP A 1 146 ? -7.467 -1.696 -38.069 1.00 91.56 146 TRP A C 1
ATOM 1124 O O . TRP A 1 146 ? -7.228 -2.313 -39.109 1.00 91.56 146 TRP A O 1
ATOM 1134 N N . ALA A 1 147 ? -7.653 -0.381 -38.047 1.00 92.06 147 ALA A N 1
ATOM 1135 C CA . ALA A 1 147 ? -7.640 0.461 -39.230 1.00 92.06 147 ALA A CA 1
ATOM 1136 C C . ALA A 1 147 ? -6.951 1.803 -38.966 1.00 92.06 147 ALA A C 1
ATOM 1138 O O . ALA A 1 147 ? -6.867 2.268 -37.825 1.00 92.06 147 ALA A O 1
ATOM 1139 N N . VAL A 1 148 ? -6.504 2.436 -40.045 1.00 92.94 148 VAL A N 1
ATOM 1140 C CA . VAL A 1 148 ? -5.934 3.782 -40.050 1.00 92.94 148 VAL A CA 1
ATOM 1141 C C . VAL A 1 148 ? -6.962 4.753 -40.614 1.00 92.94 148 VAL A C 1
ATOM 1143 O O . VAL A 1 148 ? -7.533 4.521 -41.679 1.00 92.94 148 VAL A O 1
ATOM 1146 N N . VAL A 1 149 ? -7.199 5.847 -39.897 1.00 90.88 149 VAL A N 1
ATOM 1147 C CA . VAL A 1 149 ? -8.081 6.940 -40.314 1.00 90.88 149 VAL A CA 1
ATOM 1148 C C . VAL A 1 149 ? -7.215 8.036 -40.939 1.00 90.88 149 VAL A C 1
ATOM 1150 O O . VAL A 1 149 ? -6.725 8.905 -40.219 1.00 90.88 149 VAL A O 1
ATOM 1153 N N . LEU A 1 150 ? -7.011 8.012 -42.263 1.00 89.50 150 LEU A N 1
ATOM 1154 C CA . LEU A 1 150 ? -6.112 8.968 -42.934 1.00 89.50 150 LEU A CA 1
ATOM 1155 C C . LEU A 1 150 ? -6.480 10.443 -42.680 1.00 89.50 150 LEU A C 1
ATOM 1157 O O . LEU A 1 150 ? -5.571 11.222 -42.398 1.00 89.50 150 LEU A O 1
ATOM 1161 N N . PRO A 1 151 ? -7.770 10.846 -42.651 1.00 85.50 151 PRO A N 1
ATOM 1162 C CA . PRO A 1 151 ? -8.144 12.223 -42.311 1.00 85.50 151 PRO A CA 1
ATOM 1163 C C . PRO A 1 151 ? -7.757 12.676 -40.894 1.00 85.50 151 PRO A C 1
ATOM 1165 O O . PRO A 1 151 ? -7.874 13.856 -40.586 1.00 85.50 151 PRO A O 1
ATOM 1168 N N . ALA A 1 152 ? -7.353 11.763 -40.003 1.00 79.31 152 ALA A N 1
ATOM 1169 C CA . ALA A 1 152 ? -6.862 12.105 -38.667 1.00 79.31 152 ALA A CA 1
ATOM 1170 C C . ALA A 1 152 ? -5.342 12.365 -38.634 1.00 79.31 152 ALA A C 1
ATOM 1172 O O . ALA A 1 152 ? -4.820 12.788 -37.599 1.00 79.31 152 ALA A O 1
ATOM 1173 N N . MET A 1 153 ? -4.623 12.097 -39.731 1.00 82.00 153 MET A N 1
ATOM 1174 C CA . MET A 1 153 ? -3.171 12.242 -39.814 1.00 82.00 153 MET A CA 1
ATOM 1175 C C . MET A 1 153 ? -2.786 13.657 -40.244 1.00 82.00 153 MET A C 1
ATOM 1177 O O . MET A 1 153 ? -3.195 14.141 -41.295 1.00 82.00 153 MET A O 1
ATOM 1181 N N . ARG A 1 154 ? -1.910 14.298 -39.463 1.00 75.62 154 ARG A N 1
ATOM 1182 C CA . ARG A 1 154 ? -1.511 15.698 -39.688 1.00 75.62 154 ARG A CA 1
ATOM 1183 C C . ARG A 1 154 ? -0.804 15.940 -41.018 1.00 75.62 154 ARG A C 1
ATOM 1185 O O . ARG A 1 154 ? -0.860 17.055 -41.509 1.00 75.62 154 ARG A O 1
ATOM 1192 N N . VAL A 1 155 ? -0.125 14.939 -41.582 1.00 79.81 155 VAL A N 1
ATOM 1193 C CA . VAL A 1 155 ? 0.647 15.087 -42.831 1.00 79.81 155 VAL A CA 1
ATOM 1194 C C . VAL A 1 155 ? -0.225 15.528 -44.011 1.00 79.81 155 VAL A C 1
ATOM 1196 O O . VAL A 1 155 ? 0.236 16.276 -44.863 1.00 79.81 155 VAL A O 1
ATOM 1199 N N . PHE A 1 156 ? -1.507 15.159 -44.005 1.00 82.00 156 PHE A N 1
ATOM 1200 C CA . PHE A 1 156 ? -2.462 15.555 -45.038 1.00 82.00 156 PHE A CA 1
ATOM 1201 C C . PHE A 1 156 ? -3.034 16.972 -44.838 1.00 82.00 156 PHE A C 1
ATOM 1203 O O . PHE A 1 156 ? -3.730 17.466 -45.720 1.00 82.00 156 PHE A O 1
ATOM 1210 N N . ASP A 1 157 ? -2.712 17.643 -43.724 1.00 70.44 157 ASP A N 1
ATOM 1211 C CA . ASP A 1 157 ? -3.200 18.983 -43.358 1.00 70.44 157 ASP A CA 1
ATOM 1212 C C . ASP A 1 157 ? -2.087 20.061 -43.381 1.00 70.44 157 ASP A C 1
ATOM 1214 O O . ASP A 1 157 ? -2.328 21.201 -42.991 1.00 70.44 157 ASP A O 1
ATOM 1218 N N . GLN A 1 158 ? -0.851 19.721 -43.779 1.00 64.44 158 GLN A N 1
ATOM 1219 C CA . GLN A 1 158 ? 0.330 20.601 -43.644 1.00 64.44 158 GLN A CA 1
ATOM 1220 C C . GLN A 1 158 ? 0.467 21.698 -44.717 1.00 64.44 158 GLN A C 1
ATOM 1222 O O . GLN A 1 158 ? 1.332 22.564 -44.588 1.00 64.44 158 GLN A O 1
ATOM 1227 N N . THR A 1 159 ? -0.353 21.681 -45.766 1.00 62.38 159 THR A N 1
ATOM 1228 C CA . THR A 1 159 ? -0.327 22.657 -46.868 1.00 62.38 159 THR A CA 1
ATOM 1229 C C . THR A 1 159 ? -1.444 23.700 -46.718 1.00 62.38 159 THR A C 1
ATOM 1231 O O . THR A 1 159 ? -2.409 23.485 -45.987 1.00 62.38 159 THR A O 1
ATOM 1234 N N . ASP A 1 160 ? -1.359 24.823 -47.449 1.00 54.50 160 ASP A N 1
ATOM 1235 C CA . ASP A 1 160 ? -2.381 25.896 -47.448 1.00 54.50 160 ASP A CA 1
ATOM 1236 C C . ASP A 1 160 ? -3.801 25.410 -47.835 1.00 54.50 160 ASP A C 1
ATOM 1238 O O . ASP A 1 160 ? -4.789 26.119 -47.633 1.00 54.50 160 ASP A O 1
ATOM 1242 N N . ALA A 1 161 ? -3.919 24.182 -48.354 1.00 62.66 161 ALA A N 1
ATOM 1243 C CA . ALA A 1 161 ? -5.171 23.466 -48.554 1.00 62.66 161 ALA A CA 1
ATOM 1244 C C . ALA A 1 161 ? -5.037 22.014 -48.059 1.00 62.66 161 ALA A C 1
ATOM 1246 O O . ALA A 1 161 ? -4.434 21.184 -48.734 1.00 62.66 161 ALA A O 1
ATOM 1247 N N . ALA A 1 162 ? -5.635 21.698 -46.904 1.00 72.44 162 ALA A N 1
ATOM 1248 C CA . ALA A 1 162 ? -5.684 20.333 -46.376 1.00 72.44 162 ALA A CA 1
ATOM 1249 C C . ALA A 1 162 ? -6.252 19.351 -47.419 1.00 72.44 162 ALA A C 1
ATOM 1251 O O . ALA A 1 162 ? -7.358 19.558 -47.927 1.00 72.44 162 ALA A O 1
ATOM 1252 N N . TYR A 1 163 ? -5.532 18.260 -47.695 1.00 82.81 163 TYR A N 1
ATOM 1253 C CA . TYR A 1 163 ? -5.868 17.261 -48.718 1.00 82.81 163 TYR A CA 1
ATOM 1254 C C . TYR A 1 163 ? -7.242 16.621 -48.471 1.00 82.81 163 TYR A C 1
ATOM 1256 O O . TYR A 1 163 ? -8.048 16.450 -49.387 1.00 82.81 163 TYR A O 1
ATOM 1264 N N . PHE A 1 164 ? -7.554 16.342 -47.200 1.00 77.06 164 PHE A N 1
ATOM 1265 C CA . PHE A 1 164 ? -8.876 15.877 -46.776 1.00 77.06 164 PHE A CA 1
ATOM 1266 C C . PHE A 1 164 ? -9.826 17.013 -46.345 1.00 77.06 164 PHE A C 1
ATOM 1268 O O . PHE A 1 164 ? -10.991 16.725 -46.077 1.00 77.06 164 PHE A O 1
ATOM 1275 N N . GLY A 1 165 ? -9.398 18.283 -46.318 1.00 64.81 165 GLY A N 1
ATOM 1276 C CA . GLY A 1 165 ? -10.226 19.467 -46.021 1.00 64.81 165 GLY A CA 1
ATOM 1277 C C . GLY A 1 165 ? -10.859 19.515 -44.613 1.00 64.81 165 GLY A C 1
ATOM 1278 O O . GLY A 1 165 ? -10.439 18.828 -43.686 1.00 64.81 165 GLY A O 1
ATOM 1279 N N . SER A 1 166 ? -11.952 20.281 -44.446 1.00 53.69 166 SER A N 1
ATOM 1280 C CA . SER A 1 166 ? -12.745 20.417 -43.195 1.00 53.69 166 SER A CA 1
ATOM 1281 C C . SER A 1 166 ? -13.455 19.129 -42.720 1.00 53.69 166 SER A C 1
ATOM 1283 O O . SER A 1 166 ? -14.205 19.128 -41.735 1.00 53.69 166 SER A O 1
ATOM 1285 N N . TYR A 1 167 ? -13.213 17.996 -43.387 1.00 53.56 167 TYR A N 1
ATOM 1286 C CA . TYR A 1 167 ? -13.675 16.676 -42.958 1.00 53.56 167 TYR A CA 1
ATOM 1287 C C . TYR A 1 167 ? -12.914 16.147 -41.731 1.00 53.56 167 TYR A C 1
ATOM 1289 O O . TYR A 1 167 ? -13.447 15.281 -41.037 1.00 53.56 167 TYR A O 1
ATOM 1297 N N . GLY A 1 168 ? -11.736 16.706 -41.418 1.00 48.25 168 GLY A N 1
ATOM 1298 C CA . GLY A 1 168 ? -10.993 16.415 -40.185 1.00 48.25 168 GLY A CA 1
ATOM 1299 C C . GLY A 1 168 ? -11.688 16.892 -38.898 1.00 48.25 168 GLY A C 1
ATOM 1300 O O . GLY A 1 168 ? -11.461 16.318 -37.838 1.00 48.25 168 GLY A O 1
ATOM 1301 N N . GLU A 1 169 ? -12.584 17.889 -38.977 1.00 43.16 169 GLU A N 1
ATOM 1302 C CA . GLU A 1 169 ? -13.284 18.452 -37.803 1.00 43.16 169 GLU A CA 1
ATOM 1303 C C . GLU A 1 169 ? -14.779 18.076 -37.726 1.00 43.16 169 GLU A C 1
ATOM 1305 O O . GLU A 1 169 ? -15.378 18.126 -36.652 1.00 43.16 169 GLU A O 1
ATOM 1310 N N . SER A 1 170 ? -15.413 17.658 -38.830 1.00 43.28 170 SER A N 1
ATOM 1311 C CA . SER A 1 170 ? -16.884 17.700 -38.955 1.00 43.28 170 SER A CA 1
ATOM 1312 C C . SER A 1 170 ? -17.664 16.396 -38.714 1.00 43.28 170 SER A C 1
ATOM 1314 O O . SER A 1 170 ? -18.894 16.424 -38.767 1.00 43.28 170 SER A O 1
ATOM 1316 N N . ARG A 1 171 ? -17.041 15.253 -38.378 1.00 46.44 171 ARG A N 1
ATOM 1317 C CA . ARG A 1 171 ? -17.792 14.025 -38.006 1.00 46.44 171 ARG A CA 1
ATOM 1318 C C . ARG A 1 171 ? -17.067 13.136 -36.989 1.00 46.44 171 ARG A C 1
ATOM 1320 O O . ARG A 1 171 ? -16.443 12.158 -37.371 1.00 46.44 171 ARG A O 1
ATOM 1327 N N . LYS A 1 172 ? -17.200 13.410 -35.684 1.00 47.31 172 LYS A N 1
ATOM 1328 C CA . LYS A 1 172 ? -16.819 12.493 -34.573 1.00 47.31 172 LYS A CA 1
ATOM 1329 C C . LYS A 1 172 ? -15.363 11.965 -34.570 1.00 47.31 172 LYS A C 1
ATOM 1331 O O . LYS A 1 172 ? -15.036 11.057 -33.802 1.00 47.31 172 LYS A O 1
ATOM 1336 N N . VAL A 1 173 ? -14.466 12.528 -35.376 1.00 50.44 173 VAL A N 1
ATOM 1337 C CA . VAL A 1 173 ? -13.029 12.245 -35.328 1.00 50.44 173 VAL A CA 1
ATOM 1338 C C . VAL A 1 173 ? -12.406 13.277 -34.393 1.00 50.44 173 VAL A C 1
ATOM 1340 O O . VAL A 1 173 ? -12.012 14.357 -34.808 1.00 50.44 173 VAL A O 1
ATOM 1343 N N . LEU A 1 174 ? -12.373 12.977 -33.091 1.00 46.06 174 LEU A N 1
ATOM 1344 C CA . LEU A 1 174 ? -11.540 13.741 -32.158 1.00 46.06 174 LEU A CA 1
ATOM 1345 C C . LEU A 1 174 ? -10.084 13.651 -32.642 1.00 46.06 174 LEU A C 1
ATOM 1347 O O . LEU A 1 174 ? -9.564 12.540 -32.790 1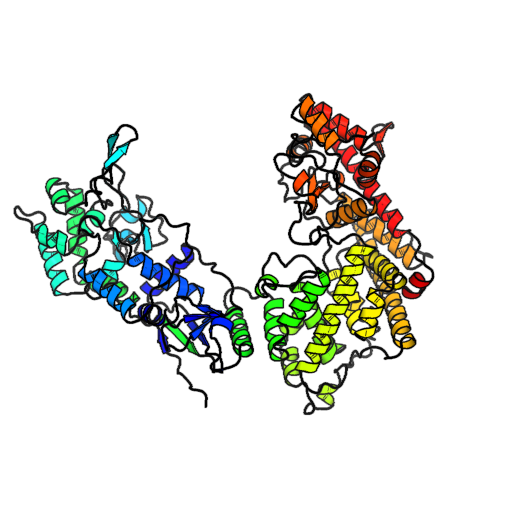.00 46.06 174 LEU A O 1
ATOM 1351 N N . ARG A 1 175 ? -9.453 14.806 -32.909 1.00 49.78 175 ARG A N 1
ATOM 1352 C CA . ARG A 1 175 ? -8.004 14.925 -33.134 1.00 49.78 175 ARG A CA 1
ATOM 1353 C C . ARG A 1 175 ? -7.304 14.315 -31.921 1.00 49.78 175 ARG A C 1
ATOM 1355 O O . ARG A 1 175 ? -7.307 14.909 -30.848 1.00 49.78 175 ARG A O 1
ATOM 1362 N N . GLY A 1 176 ? -6.760 13.118 -32.079 1.00 49.06 176 GLY A N 1
ATOM 1363 C CA . GLY A 1 176 ? -6.090 12.441 -30.975 1.00 49.06 176 GLY A CA 1
ATOM 1364 C C . GLY A 1 176 ? -5.627 11.022 -31.259 1.00 49.06 176 GLY A C 1
ATOM 1365 O O . GLY A 1 176 ? -4.769 10.558 -30.527 1.00 49.06 176 GLY A O 1
ATOM 1366 N N . SER A 1 177 ? -6.145 10.340 -32.290 1.00 66.69 177 SER A N 1
ATOM 1367 C CA . SER A 1 177 ? -5.595 9.038 -32.675 1.00 66.69 177 SER A CA 1
ATOM 1368 C C . SER A 1 177 ? -5.908 8.617 -34.117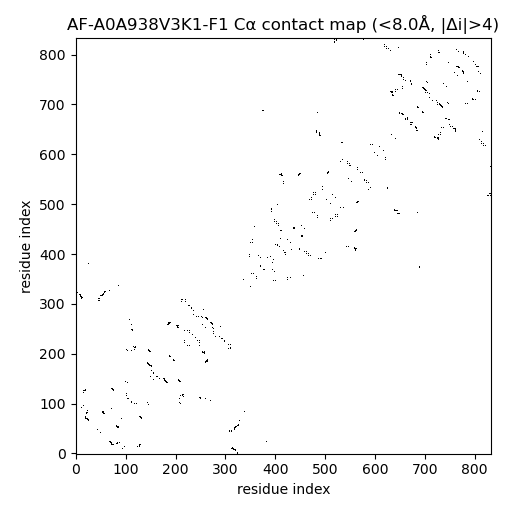 1.00 66.69 177 SER A C 1
ATOM 1370 O O . SER A 1 177 ? -7.084 8.586 -34.512 1.00 66.69 177 SER A O 1
ATOM 1372 N N . MET A 1 178 ? -4.856 8.278 -34.878 1.00 83.88 178 MET A N 1
ATOM 1373 C CA . MET A 1 178 ? -4.938 7.801 -36.271 1.00 83.88 178 MET A CA 1
ATOM 1374 C C . MET A 1 178 ? -5.213 6.293 -36.394 1.00 83.88 178 MET A C 1
ATOM 1376 O O . MET A 1 178 ? -5.755 5.865 -37.411 1.00 83.88 178 MET A O 1
ATOM 1380 N N . PHE A 1 179 ? -4.903 5.499 -35.365 1.00 89.56 179 PHE A N 1
ATOM 1381 C CA . PHE A 1 179 ? -5.189 4.061 -35.314 1.00 89.56 179 PHE A CA 1
ATOM 1382 C C . PHE A 1 179 ? -6.471 3.800 -34.532 1.00 89.56 179 PHE A C 1
ATOM 1384 O O . PHE A 1 179 ? -6.613 4.234 -33.392 1.00 89.56 179 PHE A O 1
ATOM 1391 N N . ARG A 1 180 ? -7.423 3.067 -35.110 1.00 86.88 180 ARG A N 1
ATOM 1392 C CA . ARG A 1 180 ? -8.685 2.745 -34.433 1.00 86.88 180 ARG A CA 1
ATOM 1393 C C . ARG A 1 180 ? -9.086 1.303 -34.653 1.00 86.88 180 ARG A C 1
ATOM 1395 O O . ARG A 1 180 ? -8.904 0.755 -35.735 1.00 86.88 180 ARG A O 1
ATOM 1402 N N . ARG A 1 181 ? -9.720 0.730 -33.634 1.00 86.69 181 ARG A N 1
ATOM 1403 C CA . ARG A 1 181 ? -10.454 -0.524 -33.765 1.00 86.69 181 ARG A CA 1
ATOM 1404 C C . ARG A 1 181 ? -11.884 -0.212 -34.202 1.00 86.69 181 ARG A C 1
ATOM 1406 O O . ARG A 1 181 ? -12.581 0.545 -33.525 1.00 86.69 181 ARG A O 1
ATOM 1413 N N . LEU A 1 182 ? -12.298 -0.745 -35.347 1.00 85.50 182 LEU A N 1
ATOM 1414 C CA . LEU A 1 182 ? -13.589 -0.459 -35.972 1.00 85.50 182 LEU A CA 1
ATOM 1415 C C . LEU A 1 182 ? -14.377 -1.747 -36.190 1.00 85.50 182 LEU A C 1
ATOM 1417 O O . LEU A 1 182 ? -13.803 -2.786 -36.497 1.00 85.50 182 LEU A O 1
ATOM 1421 N N . SER A 1 183 ? -15.697 -1.657 -36.065 1.00 87.25 183 SER A N 1
ATOM 1422 C CA . SER A 1 183 ? -16.615 -2.720 -36.477 1.00 87.25 183 SER A CA 1
ATOM 1423 C C . SER A 1 183 ? -17.145 -2.409 -37.878 1.00 87.25 183 SER A C 1
ATOM 1425 O O . SER A 1 183 ? -17.509 -1.254 -38.136 1.00 87.25 183 SER A O 1
ATOM 1427 N N . PRO A 1 184 ? -17.208 -3.393 -38.789 1.00 86.44 184 PRO A N 1
ATOM 1428 C CA . PRO A 1 184 ? -17.710 -3.185 -40.133 1.00 86.44 184 PRO A CA 1
ATOM 1429 C C . PRO A 1 184 ? -19.199 -2.838 -40.081 1.00 86.44 184 PRO A C 1
ATOM 1431 O O . PRO A 1 184 ? -19.977 -3.428 -39.333 1.00 86.44 184 PRO A O 1
ATOM 1434 N N . GLN A 1 185 ? -19.599 -1.849 -40.877 1.00 87.00 185 GLN A N 1
ATOM 1435 C CA . GLN A 1 185 ? -20.980 -1.375 -40.922 1.00 87.00 185 GLN A CA 1
ATOM 1436 C C . GLN A 1 185 ? -21.611 -1.667 -42.276 1.00 87.00 185 GLN A C 1
ATOM 1438 O O . GLN A 1 185 ? -20.969 -1.514 -43.318 1.00 87.00 185 GLN A O 1
ATOM 1443 N N . ALA A 1 186 ? -22.886 -2.051 -42.238 1.00 87.62 186 ALA A N 1
ATOM 1444 C CA . ALA A 1 186 ? -23.733 -2.128 -43.413 1.00 87.62 186 ALA A CA 1
ATOM 1445 C C . ALA A 1 186 ? -24.437 -0.792 -43.665 1.00 87.62 186 ALA A C 1
ATOM 1447 O O . ALA A 1 186 ? -24.892 -0.143 -42.720 1.00 87.62 186 ALA A O 1
ATOM 1448 N N . ARG A 1 187 ? -24.569 -0.409 -44.938 1.00 86.50 187 ARG A N 1
ATOM 1449 C CA . ARG A 1 187 ? -25.303 0.794 -45.350 1.00 86.50 187 ARG A CA 1
ATOM 1450 C C . ARG A 1 187 ? -26.768 0.735 -44.964 1.00 86.50 187 ARG A C 1
ATOM 1452 O O . ARG A 1 187 ? -27.348 1.739 -44.558 1.00 86.50 187 ARG A O 1
ATOM 1459 N N . ILE A 1 188 ? -27.360 -0.438 -45.108 1.00 83.94 188 ILE A N 1
ATOM 1460 C CA . ILE A 1 188 ? -28.747 -0.704 -44.765 1.00 83.94 188 ILE A CA 1
ATOM 1461 C C . ILE A 1 188 ? -28.754 -1.551 -43.495 1.00 83.94 188 ILE A C 1
ATOM 1463 O O . ILE A 1 188 ? -27.962 -2.476 -43.353 1.00 83.94 188 ILE A O 1
ATOM 1467 N N . ARG A 1 189 ? -29.652 -1.249 -42.560 1.00 81.94 189 ARG A N 1
ATOM 1468 C CA . ARG A 1 189 ? -29.969 -2.104 -41.413 1.00 81.94 189 ARG A CA 1
ATOM 1469 C C . ARG A 1 189 ? -31.457 -2.405 -41.423 1.00 81.94 189 ARG A C 1
ATOM 1471 O O . ARG A 1 189 ? -32.252 -1.508 -41.694 1.00 81.94 189 ARG A O 1
ATOM 1478 N N . LEU A 1 190 ? -31.823 -3.645 -41.117 1.00 77.12 190 LEU A N 1
ATOM 1479 C CA . LEU A 1 190 ? -33.214 -3.992 -40.851 1.00 77.12 190 LEU A CA 1
ATOM 1480 C C . LEU A 1 190 ? -33.569 -3.568 -39.425 1.00 77.12 190 LEU A C 1
ATOM 1482 O O . LEU A 1 190 ? -32.827 -3.855 -38.481 1.00 77.12 190 LEU A O 1
ATOM 1486 N N . ASP A 1 191 ? -34.666 -2.833 -39.272 1.00 73.88 191 ASP A N 1
ATOM 1487 C CA . ASP A 1 191 ? -35.251 -2.603 -37.954 1.00 73.88 191 ASP A CA 1
ATOM 1488 C C . ASP A 1 191 ? -35.950 -3.870 -37.425 1.00 73.88 191 ASP A C 1
ATOM 1490 O O . ASP A 1 191 ? -36.036 -4.887 -38.113 1.00 73.88 191 ASP A O 1
ATOM 1494 N N . ALA A 1 192 ? -36.451 -3.820 -36.187 1.00 70.31 192 ALA A N 1
ATOM 1495 C CA . ALA A 1 192 ? -37.118 -4.954 -35.538 1.00 70.31 192 ALA A CA 1
ATOM 1496 C C . ALA A 1 192 ? -38.369 -5.468 -36.288 1.00 70.31 192 ALA A C 1
ATOM 1498 O O . ALA A 1 192 ? -38.858 -6.547 -35.972 1.00 70.31 192 ALA A O 1
ATOM 1499 N N . ASN A 1 193 ? -38.871 -4.722 -37.280 1.00 73.00 193 ASN A N 1
ATOM 1500 C CA . ASN A 1 193 ? -40.017 -5.086 -38.112 1.00 73.00 193 ASN A CA 1
ATOM 1501 C C . ASN A 1 193 ? -39.601 -5.528 -39.530 1.00 73.00 193 ASN A C 1
ATOM 1503 O O . ASN A 1 193 ? -40.456 -5.654 -40.406 1.00 73.00 193 ASN A O 1
ATOM 1507 N N . GLY A 1 194 ? -38.300 -5.716 -39.788 1.00 69.38 194 GLY A N 1
ATOM 1508 C CA . GLY A 1 194 ? -37.778 -6.109 -41.098 1.00 69.38 194 GLY A CA 1
ATOM 1509 C C . GLY A 1 194 ? -37.759 -4.981 -42.135 1.00 69.38 194 GLY A C 1
ATOM 1510 O O . GLY A 1 194 ? -37.598 -5.253 -43.325 1.00 69.38 194 GLY A O 1
ATOM 1511 N N . LYS A 1 195 ? -37.920 -3.712 -41.729 1.00 77.06 195 LYS A N 1
ATOM 1512 C CA . LYS A 1 195 ? -37.882 -2.569 -42.650 1.00 77.06 195 LYS A CA 1
ATOM 1513 C C . LYS A 1 195 ? -36.455 -2.049 -42.811 1.00 77.06 195 LYS A C 1
ATOM 1515 O O . LYS A 1 195 ? -35.743 -1.822 -41.835 1.00 77.06 195 LYS A O 1
ATOM 1520 N N . GLU A 1 196 ? -36.054 -1.816 -44.058 1.00 83.00 196 GLU A N 1
ATOM 1521 C CA . GLU A 1 196 ? -34.746 -1.255 -44.395 1.00 83.00 196 GLU A CA 1
ATOM 1522 C C . GLU A 1 196 ? -34.621 0.208 -43.938 1.00 83.00 196 GLU A C 1
ATOM 1524 O O . GLU A 1 196 ? -35.445 1.068 -44.269 1.00 83.00 196 GLU A O 1
ATOM 1529 N N . LYS A 1 197 ? -33.550 0.507 -43.199 1.00 83.94 197 LYS A N 1
ATOM 1530 C CA . LYS A 1 197 ? -33.164 1.858 -42.793 1.00 83.94 197 LYS A CA 1
ATOM 1531 C C . LYS A 1 197 ? -31.708 2.119 -43.158 1.00 83.94 197 LYS A C 1
ATOM 1533 O O . LYS A 1 197 ? -30.838 1.303 -42.869 1.00 83.94 197 LYS A O 1
ATOM 1538 N N . ASN A 1 198 ? -31.434 3.291 -43.727 1.00 82.50 198 ASN A N 1
ATOM 1539 C CA . ASN A 1 198 ? -30.062 3.733 -43.964 1.00 82.50 198 ASN A CA 1
ATOM 1540 C C . ASN A 1 198 ? -29.350 3.990 -42.628 1.00 82.50 198 ASN A C 1
ATOM 1542 O O . ASN A 1 198 ? -29.830 4.755 -41.784 1.00 82.50 198 ASN A O 1
ATOM 1546 N N . VAL A 1 199 ? -28.194 3.360 -42.454 1.00 81.31 199 VAL A N 1
ATOM 1547 C CA . VAL A 1 199 ? -27.283 3.581 -41.336 1.00 81.31 199 VAL A CA 1
ATOM 1548 C C . VAL A 1 199 ? -26.344 4.725 -41.713 1.00 81.31 199 VAL A C 1
ATOM 1550 O O . VAL A 1 199 ? -25.806 4.735 -42.825 1.00 81.31 199 VAL A O 1
ATOM 1553 N N . PRO A 1 200 ? -26.126 5.705 -40.820 1.00 78.25 200 PRO A N 1
ATOM 1554 C CA . PRO A 1 200 ? -25.104 6.718 -41.036 1.00 78.25 200 PRO A CA 1
ATOM 1555 C C . PRO A 1 200 ? -23.742 6.073 -41.338 1.00 78.25 200 PRO A C 1
ATOM 1557 O O . PRO A 1 200 ? -23.433 5.030 -40.763 1.00 78.25 200 PRO A O 1
ATOM 1560 N N . PRO A 1 201 ? -22.926 6.660 -42.224 1.00 75.06 201 PRO A N 1
ATOM 1561 C CA . PRO A 1 201 ? -21.586 6.159 -42.492 1.00 75.06 201 PRO A CA 1
ATOM 1562 C C . PRO A 1 201 ? -20.704 6.182 -41.251 1.00 75.06 201 PRO A C 1
ATOM 1564 O O . PRO A 1 201 ? -20.809 7.089 -40.416 1.00 75.06 201 PRO A O 1
ATOM 1567 N N . GLY A 1 202 ? -19.817 5.189 -41.166 1.00 76.25 202 GLY A N 1
ATOM 1568 C CA . GLY A 1 202 ? -18.662 5.233 -40.284 1.00 76.25 202 GLY A CA 1
ATOM 1569 C C . GLY A 1 202 ? -17.688 6.340 -40.704 1.00 76.25 202 GLY A C 1
ATOM 1570 O O . GLY A 1 202 ? -18.017 7.248 -41.474 1.00 76.25 202 GLY A O 1
ATOM 1571 N N . ALA A 1 203 ? -16.457 6.278 -40.201 1.00 77.81 203 ALA A N 1
ATOM 1572 C CA . ALA A 1 203 ? -15.415 7.183 -40.675 1.00 77.81 203 ALA A CA 1
ATOM 1573 C C . ALA A 1 203 ? -15.066 6.847 -42.139 1.00 77.81 203 ALA A C 1
ATOM 1575 O O . ALA A 1 203 ? -14.698 5.715 -42.444 1.00 77.81 203 ALA A O 1
ATOM 1576 N N . ALA A 1 204 ? -15.202 7.825 -43.037 1.00 82.50 204 ALA A N 1
ATOM 1577 C CA . ALA A 1 204 ? -14.656 7.747 -44.392 1.00 82.50 204 ALA A CA 1
ATOM 1578 C C . ALA A 1 204 ? -13.143 8.027 -44.360 1.00 82.50 204 ALA A C 1
ATOM 1580 O O . ALA A 1 204 ? -12.640 8.620 -43.403 1.00 82.50 204 ALA A O 1
ATOM 1581 N N . GLY A 1 205 ? -12.418 7.617 -45.399 1.00 87.88 205 GLY A N 1
ATOM 1582 C CA . GLY A 1 205 ? -10.959 7.737 -45.446 1.00 87.88 205 GLY A CA 1
ATOM 1583 C C . GLY A 1 205 ? -10.224 6.696 -44.589 1.00 87.88 205 GLY A C 1
ATOM 1584 O O . GLY A 1 205 ? -9.115 6.948 -44.124 1.00 87.88 205 GLY A O 1
ATOM 1585 N N . VAL A 1 206 ? -10.867 5.557 -44.319 1.00 90.69 206 VAL A N 1
ATOM 1586 C CA . VAL A 1 206 ? -10.337 4.484 -43.469 1.00 90.69 206 VAL A CA 1
ATOM 1587 C C . VAL A 1 206 ? -9.748 3.362 -44.312 1.00 90.69 206 VAL A C 1
ATOM 1589 O O . VAL A 1 206 ? -10.412 2.875 -45.226 1.00 90.69 206 VAL A O 1
ATOM 1592 N N . ILE A 1 207 ? -8.548 2.908 -43.950 1.00 94.38 207 ILE A N 1
ATOM 1593 C CA . ILE A 1 207 ? -7.857 1.779 -44.587 1.00 94.38 207 ILE A CA 1
ATOM 1594 C C . ILE A 1 207 ? -7.547 0.715 -43.522 1.00 94.38 207 ILE A C 1
ATOM 1596 O O . ILE A 1 207 ? -7.051 1.073 -42.451 1.00 94.38 207 ILE A O 1
ATOM 1600 N N . PRO A 1 208 ? -7.825 -0.582 -43.760 1.00 94.50 208 PRO A N 1
ATOM 1601 C CA . PRO A 1 208 ? -7.401 -1.649 -42.856 1.00 94.50 208 PRO A CA 1
ATOM 1602 C C . PRO A 1 208 ? -5.889 -1.622 -42.633 1.00 94.50 208 PRO A C 1
ATOM 1604 O O . PRO A 1 208 ? -5.118 -1.497 -43.585 1.00 94.50 208 PRO A O 1
ATOM 1607 N N . LEU A 1 209 ? -5.457 -1.781 -41.380 1.00 94.75 209 LEU A N 1
ATOM 1608 C CA . LEU A 1 209 ? -4.037 -1.720 -41.038 1.00 94.75 209 LEU A CA 1
ATOM 1609 C C . LEU A 1 209 ? -3.236 -2.811 -41.766 1.00 94.75 209 LEU A C 1
ATOM 1611 O O . LEU A 1 209 ? -2.146 -2.539 -42.252 1.00 94.75 209 LEU A O 1
ATOM 1615 N N . ALA A 1 210 ? -3.804 -4.011 -41.925 1.00 93.50 210 ALA A N 1
ATOM 1616 C CA . ALA A 1 210 ? -3.160 -5.125 -42.624 1.00 93.50 210 ALA A CA 1
ATOM 1617 C C . ALA A 1 210 ? -2.719 -4.766 -44.054 1.00 93.50 210 ALA A C 1
ATOM 1619 O O . ALA A 1 210 ? -1.605 -5.098 -44.442 1.00 93.50 210 ALA A O 1
ATOM 1620 N N . THR A 1 211 ? -3.547 -4.031 -44.806 1.00 93.75 211 THR A N 1
ATOM 1621 C CA . THR A 1 211 ? -3.217 -3.568 -46.166 1.00 93.75 211 THR A CA 1
ATOM 1622 C C . THR A 1 211 ? -1.979 -2.672 -46.176 1.00 93.75 211 THR A C 1
ATOM 1624 O O . THR A 1 211 ? -1.167 -2.734 -47.093 1.00 93.75 211 THR A O 1
ATOM 1627 N N . LEU A 1 212 ? -1.846 -1.816 -45.161 1.00 94.56 212 LEU A N 1
ATOM 1628 C CA . LEU A 1 212 ? -0.747 -0.860 -45.054 1.00 94.56 212 LEU A CA 1
ATOM 1629 C C . LEU A 1 212 ? 0.533 -1.498 -44.507 1.00 94.56 212 LEU A C 1
ATOM 1631 O O . LEU A 1 212 ? 1.616 -1.002 -44.797 1.00 94.56 212 LEU A O 1
ATOM 1635 N N . LEU A 1 213 ? 0.425 -2.582 -43.737 1.00 93.19 213 LEU A N 1
ATOM 1636 C CA . LEU A 1 213 ? 1.576 -3.304 -43.193 1.00 93.19 213 LEU A CA 1
ATOM 1637 C C . LEU A 1 213 ? 2.142 -4.357 -44.155 1.00 93.19 213 LEU A C 1
ATOM 1639 O O . LEU A 1 213 ? 3.332 -4.649 -44.098 1.00 93.19 213 LEU A O 1
ATOM 1643 N N . ALA A 1 214 ? 1.301 -4.968 -44.993 1.00 91.06 214 ALA A N 1
ATOM 1644 C CA . ALA A 1 214 ? 1.702 -6.086 -45.842 1.00 91.06 214 ALA A CA 1
ATOM 1645 C C . ALA A 1 214 ? 2.799 -5.675 -46.845 1.00 91.06 214 ALA A C 1
ATOM 1647 O O . ALA A 1 214 ? 2.558 -4.775 -47.644 1.00 91.06 214 ALA A O 1
ATOM 1648 N N . PRO A 1 215 ? 3.960 -6.357 -46.896 1.00 84.00 215 PRO A N 1
ATOM 1649 C CA . PRO A 1 215 ? 5.051 -5.992 -47.809 1.00 84.00 215 PRO A CA 1
ATOM 1650 C C . PRO A 1 215 ? 4.678 -6.053 -49.297 1.00 84.00 215 PRO A C 1
ATOM 1652 O O . PRO A 1 215 ? 5.235 -5.324 -50.106 1.00 84.00 215 PRO A O 1
ATOM 1655 N N . VAL A 1 216 ? 3.725 -6.920 -49.652 1.00 89.69 216 VAL A N 1
ATOM 1656 C CA . VAL A 1 216 ? 3.180 -7.079 -51.018 1.00 89.69 216 VAL A CA 1
ATOM 1657 C C . VAL A 1 216 ? 1.926 -6.225 -51.263 1.00 89.69 216 VAL A C 1
ATOM 1659 O O . VAL A 1 216 ? 1.189 -6.430 -52.236 1.00 89.69 216 VAL A O 1
ATOM 1662 N N . GLY A 1 217 ? 1.652 -5.298 -50.342 1.00 89.88 217 GLY A N 1
ATOM 1663 C CA . GLY A 1 217 ? 0.494 -4.422 -50.365 1.00 89.88 217 GLY A CA 1
ATOM 1664 C C . GLY A 1 217 ? 0.523 -3.459 -51.547 1.00 89.88 217 GLY A C 1
ATOM 1665 O O . GLY A 1 217 ? 1.574 -3.029 -52.018 1.00 89.88 217 GLY A O 1
ATOM 1666 N N . VAL A 1 218 ? -0.668 -3.072 -51.998 1.00 93.56 218 VAL A N 1
ATOM 1667 C CA . VAL A 1 218 ? -0.876 -2.208 -53.174 1.00 93.56 218 VAL A CA 1
ATOM 1668 C C . VAL A 1 218 ? -0.160 -0.852 -53.093 1.00 93.56 218 VAL A C 1
ATOM 1670 O O . VAL A 1 218 ? 0.124 -0.261 -54.125 1.00 93.56 218 VAL A O 1
ATOM 1673 N N . PHE A 1 219 ? 0.143 -0.356 -51.890 1.00 91.94 219 PHE A N 1
ATOM 1674 C CA . PHE A 1 219 ? 0.867 0.904 -51.687 1.00 91.94 219 PHE A CA 1
ATOM 1675 C C . PHE A 1 219 ? 2.395 0.770 -51.763 1.00 91.94 219 PHE A C 1
ATOM 1677 O O . PHE A 1 219 ? 3.072 1.787 -51.910 1.00 91.94 219 PHE A O 1
ATOM 1684 N N . HIS A 1 220 ? 2.924 -0.453 -51.685 1.00 88.44 220 HIS A N 1
ATOM 1685 C CA . HIS A 1 220 ? 4.364 -0.733 -51.582 1.00 88.44 220 HIS A CA 1
ATOM 1686 C C . HIS A 1 220 ? 4.948 -1.341 -52.859 1.00 88.44 220 HIS A C 1
ATOM 1688 O O . HIS A 1 220 ? 6.158 -1.313 -53.058 1.00 88.44 220 HIS A O 1
ATOM 1694 N N . ASP A 1 221 ? 4.098 -1.865 -53.742 1.00 91.75 221 ASP A N 1
ATOM 1695 C CA . ASP A 1 221 ? 4.493 -2.405 -55.042 1.00 91.75 221 ASP A CA 1
ATOM 1696 C C . ASP A 1 221 ? 4.228 -1.383 -56.160 1.00 91.75 221 ASP A C 1
ATOM 1698 O O . ASP A 1 221 ? 3.083 -1.011 -56.423 1.00 91.75 221 ASP A O 1
ATOM 1702 N N . ASP A 1 222 ? 5.288 -0.938 -56.841 1.00 90.19 222 ASP A N 1
ATOM 1703 C CA . ASP A 1 222 ? 5.223 0.051 -57.926 1.00 90.19 222 ASP A CA 1
ATOM 1704 C C . ASP A 1 222 ? 4.257 -0.326 -59.050 1.00 90.19 222 ASP A C 1
ATOM 1706 O O . ASP A 1 222 ? 3.535 0.529 -59.570 1.00 90.19 222 ASP A O 1
ATOM 1710 N N . GLN A 1 223 ? 4.234 -1.602 -59.438 1.00 93.75 223 GLN A N 1
ATOM 1711 C CA . GLN A 1 223 ? 3.368 -2.062 -60.517 1.00 93.75 223 GLN A CA 1
ATOM 1712 C C . GLN A 1 223 ? 1.914 -2.028 -60.062 1.00 93.75 223 GLN A C 1
ATOM 1714 O O . GLN A 1 223 ? 1.055 -1.520 -60.786 1.00 93.75 223 GLN A O 1
ATOM 1719 N N . LEU A 1 224 ? 1.639 -2.505 -58.846 1.00 94.75 224 LEU A N 1
ATOM 1720 C CA . LEU A 1 224 ? 0.289 -2.475 -58.287 1.00 94.75 224 LEU A CA 1
ATOM 1721 C C . LEU A 1 224 ? -0.205 -1.043 -58.054 1.00 94.75 224 LEU A C 1
ATOM 1723 O O . LEU A 1 224 ? -1.375 -0.778 -58.323 1.00 94.75 224 LEU A O 1
ATOM 1727 N N . ARG A 1 225 ? 0.666 -0.113 -57.638 1.00 93.56 225 ARG A N 1
ATOM 1728 C CA . ARG A 1 225 ? 0.334 1.317 -57.502 1.00 93.56 225 ARG A CA 1
ATOM 1729 C C . ARG A 1 225 ? -0.116 1.925 -58.823 1.00 93.56 225 ARG A C 1
ATOM 1731 O O . ARG A 1 225 ? -1.178 2.541 -58.881 1.00 93.56 225 ARG A O 1
ATOM 1738 N N . VAL A 1 226 ? 0.665 1.725 -59.887 1.00 94.50 226 VAL A N 1
ATOM 1739 C CA . VAL A 1 226 ? 0.347 2.255 -61.223 1.00 94.50 226 VAL A CA 1
ATOM 1740 C C . VAL A 1 226 ? -0.954 1.651 -61.752 1.00 94.50 226 VAL A C 1
ATOM 1742 O O . VAL A 1 226 ? -1.796 2.377 -62.283 1.00 94.50 226 VAL A O 1
ATOM 1745 N N . LEU A 1 227 ? -1.152 0.341 -61.572 1.00 95.75 227 LEU A N 1
ATOM 1746 C CA . LEU A 1 227 ? -2.388 -0.337 -61.968 1.00 95.75 227 LEU A CA 1
ATOM 1747 C C . LEU A 1 227 ? -3.597 0.186 -61.182 1.00 95.75 227 LEU A C 1
ATOM 1749 O O . LEU A 1 227 ? -4.609 0.530 -61.786 1.00 95.75 227 LEU A O 1
ATOM 1753 N N . ALA A 1 228 ? -3.482 0.319 -59.858 1.00 95.44 228 ALA A N 1
ATOM 1754 C CA . ALA A 1 228 ? -4.549 0.832 -59.002 1.00 95.44 228 ALA A CA 1
ATOM 1755 C C . ALA A 1 228 ? -4.909 2.282 -59.354 1.00 95.44 228 ALA A C 1
ATOM 1757 O O . ALA A 1 228 ? -6.085 2.605 -59.514 1.00 95.44 228 ALA A O 1
ATOM 1758 N N . GLN A 1 229 ? -3.909 3.146 -59.543 1.00 95.25 229 GLN A N 1
ATOM 1759 C CA . GLN A 1 229 ? -4.118 4.536 -59.940 1.00 95.25 229 GLN A CA 1
ATOM 1760 C C . GLN A 1 229 ? -4.779 4.637 -61.320 1.00 95.25 229 GLN A C 1
ATOM 1762 O O . GLN A 1 229 ? -5.721 5.412 -61.503 1.00 95.25 229 GLN A O 1
ATOM 1767 N N . SER A 1 230 ? -4.309 3.847 -62.291 1.00 94.56 230 SER A N 1
ATOM 1768 C CA . SER A 1 230 ? -4.893 3.810 -63.631 1.00 94.56 230 SER A CA 1
ATOM 1769 C C . SER A 1 230 ? -6.353 3.365 -63.572 1.00 94.56 230 SER A C 1
ATOM 1771 O O . SER A 1 230 ? -7.209 4.065 -64.112 1.00 94.56 230 SER A O 1
ATOM 1773 N N . ALA A 1 231 ? -6.652 2.281 -62.853 1.00 95.62 231 ALA A N 1
ATOM 1774 C CA . ALA A 1 231 ? -8.008 1.777 -62.681 1.00 95.62 231 ALA A CA 1
ATOM 1775 C C . ALA A 1 231 ? -8.924 2.815 -62.006 1.00 95.62 231 ALA A C 1
ATOM 1777 O O . ALA A 1 231 ? -10.016 3.088 -62.513 1.00 95.62 231 ALA A O 1
ATOM 1778 N N . LEU A 1 232 ? -8.462 3.481 -60.938 1.00 96.44 232 LEU A N 1
ATOM 1779 C CA . LEU A 1 232 ? -9.224 4.528 -60.241 1.00 96.44 232 LEU A CA 1
ATOM 1780 C C . LEU A 1 232 ? -9.540 5.719 -61.155 1.00 96.44 232 LEU A C 1
ATOM 1782 O O . LEU A 1 232 ? -10.669 6.206 -61.158 1.00 96.44 232 LEU A O 1
ATOM 1786 N N . ARG A 1 233 ? -8.591 6.153 -61.994 1.00 93.75 233 ARG A N 1
ATOM 1787 C CA . ARG A 1 233 ? -8.810 7.253 -62.954 1.00 93.75 233 ARG A CA 1
ATOM 1788 C C . ARG A 1 233 ? -9.788 6.890 -64.075 1.00 93.75 233 ARG A C 1
ATOM 1790 O O . ARG A 1 233 ? -10.431 7.776 -64.635 1.00 93.75 233 ARG A O 1
ATOM 1797 N N . THR A 1 234 ? -9.952 5.601 -64.392 1.00 93.00 234 THR A N 1
ATOM 1798 C CA . THR A 1 234 ? -10.995 5.149 -65.334 1.00 93.00 234 THR A CA 1
ATOM 1799 C C . THR A 1 234 ? -12.393 5.082 -64.720 1.00 93.00 234 THR A C 1
ATOM 1801 O O . THR A 1 234 ? -13.355 4.900 -65.465 1.00 93.00 234 THR A O 1
ATOM 1804 N N . PHE A 1 235 ? -12.542 5.266 -63.401 1.00 94.25 235 PHE A N 1
ATOM 1805 C CA . PHE A 1 235 ? -13.821 5.092 -62.703 1.00 94.25 235 PHE A CA 1
ATOM 1806 C C . PHE A 1 235 ? -14.937 6.002 -63.235 1.00 94.25 235 PHE A C 1
ATOM 1808 O O . PHE A 1 235 ? -16.084 5.583 -63.317 1.00 94.25 235 PHE A O 1
ATOM 1815 N N . SER A 1 236 ? -14.603 7.229 -63.642 1.00 87.81 236 SER A N 1
ATOM 1816 C CA . SER A 1 236 ? -15.558 8.193 -64.216 1.00 87.81 236 SER A CA 1
ATOM 1817 C C . SER A 1 236 ? -15.810 7.989 -65.718 1.00 87.81 236 SER A C 1
ATOM 1819 O O . SER A 1 236 ? -16.572 8.742 -66.327 1.00 87.81 236 SER A O 1
ATOM 1821 N N . SER A 1 237 ? -15.125 7.031 -66.348 1.00 87.12 237 SER A N 1
ATOM 1822 C CA . SER A 1 237 ? -15.238 6.767 -67.783 1.00 87.12 237 SER A CA 1
ATOM 1823 C C . SER A 1 237 ? -16.452 5.88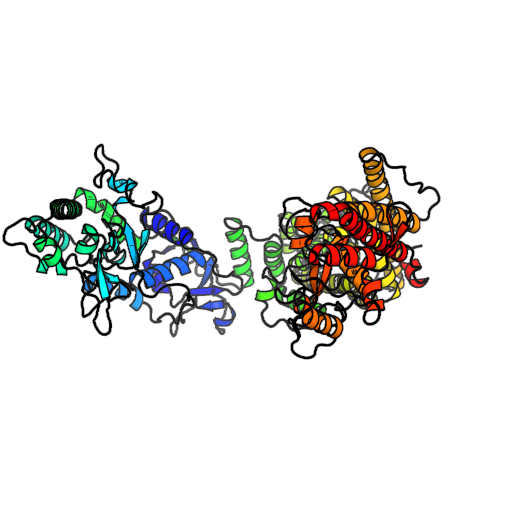3 -68.105 1.00 87.12 237 SER A C 1
ATOM 1825 O O . SER A 1 237 ? -16.966 5.197 -67.226 1.00 87.12 237 SER A O 1
ATOM 1827 N N . PRO A 1 238 ? -16.900 5.820 -69.373 1.00 84.00 238 PRO A N 1
ATOM 1828 C CA . PRO A 1 238 ? -17.981 4.917 -69.778 1.00 84.00 238 PRO A CA 1
ATOM 1829 C C . PRO A 1 238 ? -17.679 3.420 -69.576 1.00 84.00 238 PRO A C 1
ATOM 1831 O O . PRO A 1 238 ? -18.605 2.608 -69.586 1.00 84.00 238 PRO A O 1
ATOM 1834 N N . HIS A 1 239 ? -16.403 3.045 -69.430 1.00 87.69 239 HIS A N 1
ATOM 1835 C CA . HIS A 1 239 ? -15.940 1.659 -69.322 1.00 87.69 239 HIS A CA 1
ATOM 1836 C C . HIS A 1 239 ? -14.887 1.516 -68.202 1.00 87.69 239 HIS A C 1
ATOM 1838 O O . HIS A 1 239 ? -13.705 1.350 -68.503 1.00 87.69 239 HIS A O 1
ATOM 1844 N N . PRO A 1 240 ? -15.289 1.609 -66.919 1.00 92.06 240 PRO A N 1
ATOM 1845 C CA . PRO A 1 240 ? -14.368 1.503 -65.788 1.00 92.06 240 PRO A CA 1
ATOM 1846 C C . PRO A 1 240 ? -13.902 0.058 -65.554 1.00 92.06 240 PRO A C 1
ATOM 1848 O O . PRO A 1 240 ? -14.691 -0.883 -65.681 1.00 92.06 240 PRO A O 1
ATOM 1851 N N . ASP A 1 241 ? -12.650 -0.124 -65.127 1.00 93.38 241 ASP A N 1
ATOM 1852 C CA . ASP A 1 241 ? -12.113 -1.443 -64.757 1.00 93.38 241 ASP A CA 1
ATOM 1853 C C . ASP A 1 241 ? -12.439 -1.808 -63.293 1.00 93.38 241 ASP A C 1
ATOM 1855 O O . ASP A 1 241 ? -11.595 -1.820 -62.395 1.00 93.38 241 ASP A O 1
ATOM 1859 N N . LEU A 1 242 ? -13.724 -2.054 -63.027 1.00 94.94 242 LEU A N 1
ATOM 1860 C CA . LEU A 1 242 ? -14.229 -2.384 -61.687 1.00 94.94 242 LEU A CA 1
ATOM 1861 C C . LEU A 1 242 ? -13.689 -3.717 -61.128 1.00 94.94 242 LEU A C 1
ATOM 1863 O O . LEU A 1 242 ? -13.395 -3.754 -59.932 1.00 94.94 242 LEU A O 1
ATOM 1867 N N . PRO A 1 243 ? -13.526 -4.799 -61.924 1.00 94.31 243 PRO A N 1
ATOM 1868 C CA . PRO A 1 243 ? -12.932 -6.041 -61.430 1.00 94.31 243 PRO A CA 1
ATOM 1869 C C . PRO A 1 243 ? -11.496 -5.853 -60.939 1.00 94.31 243 PRO A C 1
ATOM 1871 O O . PRO A 1 243 ? -11.153 -6.354 -59.868 1.00 94.31 243 PRO A O 1
ATOM 1874 N N . GLN A 1 244 ? -10.683 -5.082 -61.670 1.00 94.75 244 GLN A N 1
ATOM 1875 C CA . GLN A 1 244 ? -9.324 -4.759 -61.239 1.00 94.75 244 GLN A CA 1
ATOM 1876 C C . GLN A 1 244 ? -9.324 -3.952 -59.931 1.00 94.75 244 GLN A C 1
ATOM 1878 O O . GLN A 1 244 ? -8.496 -4.199 -59.054 1.00 94.75 244 GLN A O 1
ATOM 1883 N N . LEU A 1 245 ? -10.282 -3.037 -59.743 1.00 96.00 245 LEU A N 1
ATOM 1884 C CA . LEU A 1 245 ? -10.441 -2.307 -58.481 1.00 96.00 245 LEU A CA 1
ATOM 1885 C C . LEU A 1 245 ? -10.872 -3.205 -57.310 1.00 96.00 245 LEU A C 1
ATOM 1887 O O . LEU A 1 245 ? -10.377 -3.019 -56.199 1.00 96.00 245 LEU A O 1
ATOM 1891 N N . ASP A 1 246 ? -11.761 -4.180 -57.524 1.00 94.31 246 ASP A N 1
ATOM 1892 C CA . ASP A 1 246 ? -12.163 -5.140 -56.481 1.00 94.31 246 ASP A CA 1
ATOM 1893 C C . ASP A 1 246 ? -11.003 -6.067 -56.072 1.00 94.31 246 ASP A C 1
ATOM 1895 O O . ASP A 1 246 ? -10.925 -6.479 -54.913 1.00 94.31 246 ASP A O 1
ATOM 1899 N N . GLU A 1 247 ? -10.095 -6.378 -57.000 1.00 93.75 247 GLU A N 1
ATOM 1900 C CA . GLU A 1 247 ? -8.894 -7.173 -56.730 1.00 93.75 247 GLU A CA 1
ATOM 1901 C C . GLU A 1 247 ? -7.802 -6.367 -56.009 1.00 93.75 247 GLU A C 1
ATOM 1903 O O . GLU A 1 247 ? -7.209 -6.851 -55.042 1.00 93.75 247 GLU A O 1
ATOM 1908 N N . LEU A 1 248 ? -7.520 -5.143 -56.465 1.00 95.25 248 LEU A N 1
ATOM 1909 C CA . LEU A 1 248 ? -6.431 -4.317 -55.932 1.00 95.25 248 LEU A CA 1
ATOM 1910 C C . LEU A 1 248 ? -6.829 -3.554 -54.663 1.00 95.25 248 LEU A C 1
ATOM 1912 O O . LEU A 1 248 ? -6.005 -3.367 -53.768 1.00 95.25 248 LEU A O 1
ATOM 1916 N N . LEU A 1 249 ? -8.084 -3.110 -54.571 1.00 96.44 249 LEU A N 1
ATOM 1917 C CA . LEU A 1 249 ? -8.586 -2.218 -53.524 1.00 96.44 249 LEU A CA 1
ATOM 1918 C C . LEU A 1 249 ? -9.922 -2.719 -52.947 1.00 96.44 249 LEU A C 1
ATOM 1920 O O . LEU A 1 249 ? -10.912 -1.979 -52.971 1.00 96.44 249 LEU A O 1
ATOM 1924 N N . PRO A 1 250 ? -9.984 -3.937 -52.374 1.00 94.88 250 PRO A N 1
ATOM 1925 C CA . PRO A 1 250 ? -11.229 -4.480 -51.819 1.00 94.88 250 PRO A CA 1
ATOM 1926 C C . PRO A 1 250 ? -11.813 -3.645 -50.662 1.00 94.88 250 PRO A C 1
ATOM 1928 O O . PRO A 1 250 ? -13.008 -3.705 -50.387 1.00 94.88 250 PRO A O 1
ATOM 1931 N N . TRP A 1 251 ? -10.988 -2.827 -50.002 1.00 94.81 251 TRP A N 1
ATOM 1932 C CA . TRP A 1 251 ? -11.375 -1.875 -48.954 1.00 94.81 251 TRP A CA 1
ATOM 1933 C C . TRP A 1 251 ? -11.823 -0.505 -49.491 1.00 94.81 251 TRP A C 1
ATOM 1935 O O . TRP A 1 251 ? -12.344 0.317 -48.733 1.00 94.81 251 TRP A O 1
ATOM 1945 N N . GLY A 1 252 ? -11.622 -0.223 -50.778 1.00 94.88 252 GLY A N 1
ATOM 1946 C CA . GLY A 1 252 ? -11.893 1.081 -51.383 1.00 94.88 252 GLY A CA 1
ATOM 1947 C C . GLY A 1 252 ? -13.341 1.569 -51.238 1.00 94.88 252 GLY A C 1
ATOM 1948 O O . GLY A 1 252 ? -13.547 2.735 -50.890 1.00 94.88 252 GLY A O 1
ATOM 1949 N N . PRO A 1 253 ? -14.365 0.706 -51.376 1.00 94.38 253 PRO A N 1
ATOM 1950 C CA . PRO A 1 253 ? -15.744 1.093 -51.096 1.00 94.38 253 PRO A CA 1
ATOM 1951 C C . PRO A 1 253 ? -15.965 1.588 -49.660 1.00 94.38 253 PRO A C 1
ATOM 1953 O O . PRO A 1 253 ? -16.659 2.590 -49.453 1.00 94.38 253 PRO A O 1
ATOM 1956 N N . GLN A 1 254 ? -15.309 0.968 -48.672 1.00 92.81 254 GLN A N 1
ATOM 1957 C CA . GLN A 1 254 ? -15.328 1.439 -47.285 1.00 92.81 254 GLN A CA 1
ATOM 1958 C C . GLN A 1 254 ? -14.600 2.775 -47.132 1.00 92.81 254 GLN A C 1
ATOM 1960 O O . GLN A 1 254 ? -15.087 3.651 -46.417 1.00 92.81 254 GLN A O 1
ATOM 1965 N N . PHE A 1 255 ? -13.468 2.969 -47.807 1.00 93.81 255 PHE A N 1
ATOM 1966 C CA . PHE A 1 255 ? -12.754 4.246 -47.790 1.00 93.81 255 PHE A CA 1
ATOM 1967 C C . PHE A 1 255 ? -13.643 5.397 -48.279 1.00 93.81 255 PHE A C 1
ATOM 1969 O O . PHE A 1 255 ? -13.706 6.452 -47.645 1.00 93.81 255 PHE A O 1
ATOM 1976 N N . VAL A 1 256 ? -14.374 5.176 -49.372 1.00 92.50 256 VAL A N 1
ATOM 1977 C CA . VAL A 1 256 ? -15.229 6.190 -50.002 1.00 92.50 256 VAL A CA 1
ATOM 1978 C C . VAL A 1 256 ? -16.495 6.459 -49.187 1.00 92.50 256 VAL A C 1
ATOM 1980 O O . VAL A 1 256 ? -16.891 7.615 -49.022 1.00 92.50 256 VAL A O 1
ATOM 1983 N N . THR A 1 257 ? -17.142 5.408 -48.677 1.00 90.25 257 THR A N 1
ATOM 1984 C CA . THR A 1 257 ? -18.500 5.508 -48.114 1.00 90.25 257 THR A CA 1
ATOM 1985 C C . THR A 1 257 ? -18.568 5.403 -46.593 1.00 90.25 257 THR A C 1
ATOM 1987 O O . THR A 1 257 ? -19.558 5.829 -46.010 1.00 90.25 257 THR A O 1
ATOM 1990 N N . GLY A 1 258 ? -17.546 4.855 -45.932 1.00 88.44 258 GLY A N 1
ATOM 1991 C CA . GLY A 1 258 ? -17.578 4.499 -44.509 1.00 88.44 258 GLY A CA 1
ATOM 1992 C C . GLY A 1 258 ? -18.363 3.216 -44.196 1.00 88.44 258 GLY A C 1
ATOM 1993 O O . GLY A 1 258 ? -18.636 2.952 -43.024 1.00 88.44 258 GLY A O 1
ATOM 1994 N N . HIS A 1 259 ? -18.748 2.430 -45.210 1.00 90.88 259 HIS A N 1
ATOM 1995 C CA . HIS A 1 259 ? -19.503 1.177 -45.083 1.00 90.88 259 HIS A CA 1
ATOM 1996 C C . HIS A 1 259 ? -18.733 0.010 -45.713 1.00 90.88 259 HIS A C 1
ATOM 1998 O O . HIS A 1 259 ? -18.257 0.117 -46.836 1.00 90.88 259 HIS A O 1
ATOM 2004 N N . ALA A 1 260 ? -18.629 -1.112 -45.001 1.00 89.94 260 ALA A N 1
ATOM 2005 C CA . ALA A 1 260 ? -17.998 -2.335 -45.515 1.00 89.94 260 ALA A CA 1
ATOM 2006 C C . ALA A 1 260 ? -19.005 -3.229 -46.260 1.00 89.94 260 ALA A C 1
ATOM 2008 O O . ALA A 1 260 ? -18.649 -3.953 -47.188 1.00 89.94 260 ALA A O 1
ATOM 2009 N N . TYR A 1 261 ? -20.279 -3.147 -45.869 1.00 91.44 261 TYR A N 1
ATOM 2010 C CA . TYR A 1 261 ? -21.358 -3.953 -46.424 1.00 91.44 261 TYR A CA 1
ATOM 2011 C C . TYR A 1 261 ? -22.467 -3.076 -47.001 1.00 91.44 261 TYR A C 1
ATOM 2013 O O . TYR A 1 261 ? -22.747 -1.979 -46.514 1.00 91.44 261 TYR A O 1
ATOM 2021 N N . GLU A 1 262 ? -23.156 -3.584 -48.013 1.00 88.69 262 GLU A N 1
ATOM 2022 C CA . GLU A 1 262 ? -24.387 -2.978 -48.515 1.00 88.69 262 GLU A CA 1
ATOM 2023 C C . GLU A 1 262 ? -25.578 -3.337 -47.613 1.00 88.69 262 GLU A C 1
ATOM 2025 O O . GLU A 1 262 ? -26.383 -2.475 -47.253 1.00 88.69 262 GLU A O 1
ATOM 2030 N N . ARG A 1 263 ? -25.643 -4.604 -47.185 1.00 84.00 263 ARG A N 1
ATOM 2031 C CA . ARG A 1 263 ? -26.674 -5.167 -46.300 1.00 84.00 263 ARG A CA 1
ATOM 2032 C C . ARG A 1 263 ? -26.028 -6.003 -45.188 1.00 84.00 263 ARG A C 1
ATOM 2034 O O . ARG A 1 263 ? -24.981 -6.602 -45.437 1.00 84.00 263 ARG A O 1
ATOM 2041 N N . PRO A 1 264 ? -26.616 -6.045 -43.980 1.00 80.38 264 PRO A N 1
ATOM 2042 C CA . PRO A 1 264 ? -26.068 -6.808 -42.868 1.00 80.38 264 PRO A CA 1
ATOM 2043 C C . PRO A 1 264 ? -26.398 -8.296 -43.048 1.00 80.38 264 PRO A C 1
ATOM 2045 O O . PRO A 1 264 ? -27.175 -8.656 -43.932 1.00 80.38 264 PRO A O 1
ATOM 2048 N N . ALA A 1 265 ? -25.844 -9.152 -42.192 1.00 76.06 265 ALA A N 1
ATOM 2049 C CA . ALA A 1 265 ? -26.280 -10.541 -42.114 1.00 76.06 265 ALA A CA 1
ATOM 2050 C C . ALA A 1 265 ? -27.742 -10.594 -41.632 1.00 76.06 265 ALA A C 1
ATOM 2052 O O . ALA A 1 265 ? -28.119 -9.870 -40.706 1.00 76.06 265 ALA A O 1
ATOM 2053 N N . THR A 1 266 ? -28.566 -11.429 -42.260 1.00 70.38 266 THR A N 1
ATOM 2054 C CA . THR A 1 266 ? -29.988 -11.618 -41.915 1.00 70.38 266 THR A CA 1
ATOM 2055 C C . THR A 1 266 ? -30.324 -13.098 -42.002 1.00 70.38 266 THR A C 1
ATOM 2057 O O . THR A 1 266 ? -29.870 -13.720 -42.955 1.00 70.38 266 THR A O 1
ATOM 2060 N N . ASP A 1 267 ? -31.089 -13.642 -41.048 1.00 55.22 267 ASP A N 1
ATOM 2061 C CA . ASP A 1 267 ? -31.540 -15.045 -40.927 1.00 55.22 267 ASP A CA 1
ATOM 2062 C C . ASP A 1 267 ? -31.162 -15.979 -42.098 1.00 55.22 267 ASP A C 1
ATOM 2064 O O . ASP A 1 267 ? -31.914 -16.159 -43.055 1.00 55.22 267 ASP A O 1
ATOM 2068 N N . GLY A 1 268 ? -29.967 -16.579 -42.008 1.00 59.97 268 GLY A N 1
ATOM 2069 C CA . GLY A 1 268 ? -29.465 -17.591 -42.947 1.00 59.97 268 GLY A CA 1
ATOM 2070 C C . GLY A 1 268 ? -28.673 -17.083 -44.162 1.00 59.97 268 GLY A C 1
ATOM 2071 O O . GLY A 1 268 ? -28.166 -17.910 -44.915 1.00 59.97 268 GLY A O 1
ATOM 2072 N N . ALA A 1 269 ? -28.526 -15.768 -44.353 1.00 68.62 269 ALA A N 1
ATOM 2073 C CA . ALA A 1 269 ? -27.761 -15.162 -45.445 1.00 68.62 269 ALA A CA 1
ATOM 2074 C C . ALA A 1 269 ? -26.551 -14.354 -44.941 1.00 68.62 269 ALA A C 1
ATOM 2076 O O . ALA A 1 269 ? -26.662 -13.524 -44.031 1.00 68.62 269 ALA A O 1
ATOM 2077 N N . SER A 1 270 ? -25.404 -14.577 -45.585 1.00 79.19 270 SER A N 1
ATOM 2078 C CA . SER A 1 270 ? -24.169 -13.818 -45.387 1.00 79.19 270 SER A CA 1
ATOM 2079 C C . SER A 1 270 ? -24.359 -12.317 -45.673 1.00 79.19 270 SER A C 1
ATOM 2081 O O . SER A 1 270 ? -25.151 -11.954 -46.550 1.00 79.19 270 SER A O 1
ATOM 2083 N N . PRO A 1 271 ? -23.639 -11.417 -44.974 1.00 85.06 271 PRO A N 1
ATOM 2084 C CA . PRO A 1 271 ? -23.703 -9.986 -45.259 1.00 85.06 271 PRO A CA 1
ATOM 2085 C C . PRO A 1 271 ? -23.206 -9.697 -46.681 1.00 85.06 271 PRO A C 1
ATOM 2087 O O . PRO A 1 271 ? -22.230 -10.284 -47.129 1.00 85.06 271 PRO A O 1
ATOM 2090 N N . SER A 1 272 ? -23.855 -8.775 -47.396 1.00 89.31 272 SER A N 1
ATOM 2091 C CA . SER A 1 272 ? -23.488 -8.450 -48.783 1.00 89.31 272 SER A CA 1
ATOM 2092 C C . SER A 1 272 ? -22.326 -7.452 -48.803 1.00 89.31 272 SER A C 1
ATOM 2094 O O . SER A 1 272 ? -22.550 -6.299 -48.415 1.00 89.31 272 SER A O 1
ATOM 2096 N N . PRO A 1 273 ? -21.119 -7.813 -49.282 1.00 91.62 273 PRO A N 1
ATOM 2097 C CA . PRO A 1 273 ? -19.995 -6.882 -49.376 1.00 91.62 273 PRO A CA 1
ATOM 2098 C C . PRO A 1 273 ? -20.297 -5.702 -50.293 1.00 91.62 273 PRO A C 1
ATOM 2100 O O . PRO A 1 273 ? -20.960 -5.867 -51.319 1.00 91.62 273 PRO A O 1
ATOM 2103 N N . MET A 1 274 ? -19.799 -4.517 -49.941 1.00 91.69 274 MET A N 1
ATOM 2104 C CA . MET A 1 274 ? -19.870 -3.364 -50.834 1.00 91.69 274 MET A CA 1
ATOM 2105 C C . MET A 1 274 ? -18.756 -3.453 -51.884 1.00 91.69 274 MET A C 1
ATOM 2107 O O . MET A 1 274 ? -17.582 -3.526 -51.530 1.00 91.69 274 MET A O 1
ATOM 2111 N N . ARG A 1 275 ? -19.122 -3.445 -53.169 1.00 93.44 275 ARG A N 1
ATOM 2112 C CA . ARG A 1 275 ? -18.210 -3.545 -54.322 1.00 93.44 275 ARG A CA 1
ATOM 2113 C C . ARG A 1 275 ? -18.079 -2.224 -55.064 1.00 93.44 275 ARG A C 1
ATOM 2115 O O . ARG A 1 275 ? -18.958 -1.363 -54.976 1.00 93.44 275 ARG A O 1
ATOM 2122 N N . TRP A 1 276 ? -17.033 -2.091 -55.874 1.00 95.25 276 TRP A N 1
ATOM 2123 C CA . TRP A 1 276 ? -16.837 -0.914 -56.729 1.00 95.25 276 TRP A CA 1
ATOM 2124 C C . TRP A 1 276 ? -17.989 -0.676 -57.714 1.00 95.25 276 TRP A C 1
ATOM 2126 O O . TRP A 1 276 ? -18.372 0.473 -57.946 1.00 95.25 276 TRP A O 1
ATOM 2136 N N . ALA A 1 277 ? -18.623 -1.744 -58.209 1.00 93.94 277 ALA A N 1
ATOM 2137 C CA . ALA A 1 277 ? -19.833 -1.651 -59.029 1.00 93.94 277 ALA A CA 1
ATOM 2138 C C . ALA A 1 277 ? -20.989 -0.936 -58.310 1.00 93.94 277 ALA A C 1
ATOM 2140 O O . ALA A 1 277 ? -21.643 -0.078 -58.902 1.00 93.94 277 ALA A O 1
ATOM 2141 N N . ASN A 1 278 ? -21.176 -1.191 -57.008 1.00 92.06 278 ASN A N 1
ATOM 2142 C CA . ASN A 1 278 ? -22.228 -0.539 -56.223 1.00 92.06 278 ASN A CA 1
ATOM 2143 C C . ASN A 1 278 ? -22.000 0.970 -56.064 1.00 92.06 278 ASN A C 1
ATOM 2145 O O . ASN A 1 278 ? -22.958 1.710 -55.845 1.00 92.06 278 ASN A O 1
ATOM 2149 N N . LEU A 1 279 ? -20.747 1.432 -56.128 1.00 92.25 279 LEU A N 1
ATOM 2150 C CA . LEU A 1 279 ? -20.405 2.855 -56.092 1.00 92.25 279 LEU A CA 1
ATOM 2151 C C . LEU A 1 279 ? -20.605 3.500 -57.466 1.00 92.25 279 LEU A C 1
ATOM 2153 O O . LEU A 1 279 ? -21.177 4.586 -57.541 1.00 92.25 279 LEU A O 1
ATOM 2157 N N . HIS A 1 280 ? -20.166 2.831 -58.536 1.00 92.06 280 HIS A N 1
ATOM 2158 C CA . HIS A 1 280 ? -20.241 3.354 -59.902 1.00 92.06 280 HIS A CA 1
ATOM 2159 C C . HIS A 1 280 ? -21.694 3.565 -60.360 1.00 92.06 280 HIS A C 1
ATOM 2161 O O . HIS A 1 280 ? -22.021 4.601 -60.937 1.00 92.06 280 HIS A O 1
ATOM 2167 N N . GLU A 1 281 ? -22.594 2.640 -60.012 1.00 89.94 281 GLU A N 1
ATOM 2168 C CA . GLU A 1 281 ? -24.032 2.738 -60.310 1.00 89.94 281 GLU A CA 1
ATOM 2169 C C . GLU A 1 281 ? -24.707 3.983 -59.713 1.00 89.94 281 GLU A C 1
ATOM 2171 O O . GLU A 1 281 ? -25.723 4.443 -60.231 1.00 89.94 281 GLU A O 1
ATOM 2176 N N . ARG A 1 282 ? -24.162 4.547 -58.627 1.00 87.44 282 ARG A N 1
ATOM 2177 C CA . ARG A 1 282 ? -24.786 5.672 -57.909 1.00 87.44 282 ARG A CA 1
ATOM 2178 C C . ARG A 1 282 ? -24.550 7.024 -58.575 1.00 87.44 282 ARG A C 1
ATOM 2180 O O . ARG A 1 282 ? -25.319 7.939 -58.303 1.00 87.44 282 ARG A O 1
ATOM 2187 N N . GLN A 1 283 ? -23.496 7.156 -59.387 1.00 78.38 283 GLN A N 1
ATOM 2188 C CA . GLN A 1 283 ? -23.087 8.403 -60.059 1.00 78.38 283 GLN A CA 1
ATOM 2189 C C . GLN A 1 283 ? -23.123 9.660 -59.158 1.00 78.38 283 GLN A C 1
ATOM 2191 O O . GLN A 1 283 ? -23.432 10.764 -59.605 1.00 78.38 283 GLN A O 1
ATOM 2196 N N . ASP A 1 284 ? -22.818 9.500 -57.868 1.00 85.94 284 ASP A N 1
ATOM 2197 C CA . ASP A 1 284 ? -22.856 10.586 -56.889 1.00 85.94 284 ASP A CA 1
ATOM 2198 C C . ASP A 1 284 ? -21.585 11.445 -56.974 1.00 85.94 284 ASP A C 1
ATOM 2200 O O . ASP A 1 284 ? -20.464 10.933 -56.954 1.00 85.94 284 ASP A O 1
ATOM 2204 N N . VAL A 1 285 ? -21.748 12.770 -57.033 1.00 85.69 285 VAL A N 1
ATOM 2205 C CA . VAL A 1 285 ? -20.627 13.724 -57.155 1.00 85.69 285 VAL A CA 1
ATOM 2206 C C . VAL A 1 285 ? -19.666 13.627 -55.961 1.00 85.69 285 VAL A C 1
ATOM 2208 O O . VAL A 1 285 ? -18.454 13.788 -56.122 1.00 85.69 285 VAL A O 1
ATOM 2211 N N . GLY A 1 286 ? -20.176 13.325 -54.764 1.00 85.31 286 GLY A N 1
ATOM 2212 C CA . GLY A 1 286 ? -19.364 13.115 -53.568 1.00 85.31 286 GLY A CA 1
ATOM 2213 C C . GLY A 1 286 ? -18.545 11.826 -53.640 1.00 85.31 286 GLY A C 1
ATOM 2214 O O . GLY A 1 286 ? -17.370 11.839 -53.271 1.00 85.31 286 GLY A O 1
ATOM 2215 N N . ILE A 1 287 ? -19.125 10.743 -54.171 1.00 90.50 287 ILE A N 1
ATOM 2216 C CA . ILE A 1 287 ? -18.410 9.488 -54.463 1.00 90.50 287 ILE A CA 1
ATOM 2217 C C . ILE A 1 287 ? -17.284 9.749 -55.464 1.00 90.50 287 ILE A C 1
ATOM 2219 O O . ILE A 1 287 ? -16.142 9.418 -55.164 1.00 90.50 287 ILE A O 1
ATOM 2223 N N . LEU A 1 288 ? -17.568 10.395 -56.600 1.00 89.88 288 LEU A N 1
ATOM 2224 C CA . LEU A 1 288 ? -16.552 10.697 -57.618 1.00 89.88 288 LEU A CA 1
ATOM 2225 C C . LEU A 1 288 ? -15.401 11.534 -57.049 1.00 89.88 288 LEU A C 1
ATOM 2227 O O . LEU A 1 288 ? -14.237 11.221 -57.271 1.00 89.88 288 LEU A O 1
ATOM 2231 N N . THR A 1 289 ? -15.722 12.536 -56.228 1.00 89.44 289 THR A N 1
ATOM 2232 C CA . THR A 1 289 ? -14.711 13.365 -55.554 1.00 89.44 289 THR A CA 1
ATOM 2233 C C . THR A 1 289 ? -13.832 12.535 -54.612 1.00 89.44 289 THR A C 1
ATOM 2235 O O . THR A 1 289 ? -12.618 12.712 -54.572 1.00 89.44 289 THR A O 1
ATOM 2238 N N . ARG A 1 290 ? -14.421 11.602 -53.853 1.00 89.12 290 ARG A N 1
ATOM 2239 C CA . ARG A 1 290 ? -13.688 10.710 -52.938 1.00 89.12 290 ARG A CA 1
ATOM 2240 C C . ARG A 1 290 ? -12.844 9.667 -53.670 1.00 89.12 290 ARG A C 1
ATOM 2242 O O . ARG A 1 290 ? -11.784 9.308 -53.166 1.00 89.12 290 ARG A O 1
ATOM 2249 N N . VAL A 1 291 ? -13.300 9.185 -54.825 1.00 94.12 291 VAL A N 1
ATOM 2250 C CA . VAL A 1 291 ? -12.529 8.274 -55.684 1.00 94.12 291 VAL A CA 1
ATOM 2251 C C . VAL A 1 291 ? -11.326 8.994 -56.285 1.00 94.12 291 VAL A C 1
ATOM 2253 O O . VAL A 1 291 ? -10.228 8.450 -56.241 1.00 94.12 291 VAL A O 1
ATOM 2256 N N . GLU A 1 292 ? -11.495 10.234 -56.744 1.00 91.69 292 GLU A N 1
ATOM 2257 C CA . GLU A 1 292 ? -10.379 11.059 -57.222 1.00 91.69 292 GLU A CA 1
ATOM 2258 C C . GLU A 1 292 ? -9.361 11.334 -56.103 1.00 91.69 292 GLU A C 1
ATOM 2260 O O . GLU A 1 292 ? -8.157 11.195 -56.301 1.00 91.69 292 GLU A O 1
ATOM 2265 N N . GLN A 1 293 ? -9.836 11.628 -54.886 1.00 89.62 293 GLN A N 1
ATOM 2266 C CA . GLN A 1 293 ? -8.968 11.744 -53.707 1.00 89.62 293 GLN A CA 1
ATOM 2267 C C . GLN A 1 293 ? -8.229 10.438 -53.397 1.00 89.62 293 GLN A C 1
ATOM 2269 O O . GLN A 1 293 ? -7.063 10.468 -53.026 1.00 89.62 293 GLN A O 1
ATOM 2274 N N . LEU A 1 294 ? -8.873 9.278 -53.544 1.00 94.81 294 LEU A N 1
ATOM 2275 C CA . LEU A 1 294 ? -8.185 8.001 -53.377 1.00 94.81 294 LEU A CA 1
ATOM 2276 C C . LEU A 1 294 ? -7.128 7.783 -54.470 1.00 94.81 294 LEU A C 1
ATOM 2278 O O . LEU A 1 294 ? -6.038 7.314 -54.163 1.00 94.81 294 LEU A O 1
ATOM 2282 N N . ALA A 1 295 ? -7.423 8.143 -55.722 1.00 94.81 295 ALA A N 1
ATOM 2283 C CA . ALA A 1 295 ? -6.478 8.044 -56.835 1.00 94.81 295 ALA A CA 1
ATOM 2284 C C . ALA A 1 295 ? -5.231 8.903 -56.599 1.00 94.81 295 ALA A C 1
ATOM 2286 O O . ALA A 1 295 ? -4.114 8.463 -56.873 1.00 94.81 295 ALA A O 1
ATOM 2287 N N . GLY A 1 296 ? -5.421 10.100 -56.042 1.00 92.50 296 GLY A N 1
ATOM 2288 C CA . GLY A 1 296 ? -4.326 10.994 -55.696 1.00 92.50 296 GLY A CA 1
ATOM 2289 C C . GLY A 1 296 ? -3.412 10.452 -54.588 1.00 92.50 296 GLY A C 1
ATOM 2290 O O . GLY A 1 296 ? -2.235 10.779 -54.587 1.00 92.50 296 GLY A O 1
ATOM 2291 N N . LEU A 1 297 ? -3.883 9.566 -53.699 1.00 92.88 297 LEU A N 1
ATOM 2292 C CA . LEU A 1 297 ? -3.020 8.924 -52.691 1.00 92.88 297 LEU A CA 1
ATOM 2293 C C . LEU A 1 297 ? -1.991 7.953 -53.296 1.00 92.88 297 LEU A C 1
ATOM 2295 O O . LEU A 1 297 ? -1.039 7.586 -52.618 1.00 92.88 297 LEU A O 1
ATOM 2299 N N . PHE A 1 298 ? -2.159 7.541 -54.555 1.00 93.75 298 PHE A N 1
ATOM 2300 C CA . PHE A 1 298 ? -1.176 6.723 -55.275 1.00 93.75 298 PHE A CA 1
ATOM 2301 C C . PHE A 1 298 ? -0.119 7.557 -56.010 1.00 93.75 298 PHE A C 1
ATOM 2303 O O . PHE A 1 298 ? 0.759 6.991 -56.660 1.00 93.75 298 PHE A O 1
ATOM 2310 N N . GLU A 1 299 ? -0.188 8.888 -55.926 1.00 90.25 299 GLU A N 1
ATOM 2311 C CA . GLU A 1 299 ? 0.834 9.759 -56.502 1.00 90.25 299 GLU A CA 1
ATOM 2312 C C . GLU A 1 299 ? 2.176 9.629 -55.759 1.00 90.25 299 GLU A C 1
ATOM 2314 O O . GLU A 1 299 ? 2.203 9.368 -54.549 1.00 90.25 299 GLU A O 1
ATOM 2319 N N . PRO A 1 300 ? 3.308 9.885 -56.445 1.00 87.88 300 PRO A N 1
ATOM 2320 C CA . PRO A 1 300 ? 4.641 9.780 -55.851 1.00 87.88 300 PRO A CA 1
ATOM 2321 C C . PRO A 1 300 ? 4.830 10.595 -54.564 1.00 87.88 300 PRO A C 1
ATOM 2323 O O . PRO A 1 300 ? 5.580 10.191 -53.681 1.00 87.88 300 PRO A O 1
ATOM 2326 N N . GLU A 1 301 ? 4.130 11.724 -54.436 1.00 86.94 301 GLU A N 1
ATOM 2327 C CA . GLU A 1 301 ? 4.223 12.625 -53.281 1.00 86.94 301 GLU A CA 1
ATOM 2328 C C . GLU A 1 301 ? 3.788 11.983 -51.950 1.00 86.94 301 GLU A C 1
ATOM 2330 O O . GLU A 1 301 ? 4.274 12.387 -50.895 1.00 86.94 301 GLU A O 1
ATOM 2335 N N . TRP A 1 302 ? 2.931 10.953 -51.981 1.00 89.88 302 TRP A N 1
ATOM 2336 C CA . TRP A 1 302 ? 2.451 10.261 -50.777 1.00 89.88 302 TRP A CA 1
ATOM 2337 C C . TRP A 1 302 ? 3.187 8.953 -50.483 1.00 89.88 302 TRP A C 1
ATOM 2339 O O . TRP A 1 302 ? 2.961 8.358 -49.427 1.00 89.88 302 TRP A O 1
ATOM 2349 N N . CYS A 1 303 ? 4.091 8.514 -51.366 1.00 88.19 303 CYS A N 1
ATOM 2350 C CA . CYS A 1 303 ? 4.833 7.260 -51.201 1.00 88.19 303 CYS A CA 1
ATOM 2351 C C . CYS A 1 303 ? 5.562 7.212 -49.854 1.00 88.19 303 CYS A C 1
ATOM 2353 O O . CYS A 1 303 ? 5.398 6.255 -49.103 1.00 88.19 303 CYS A O 1
ATOM 2355 N N . GLU A 1 304 ? 6.238 8.301 -49.473 1.00 85.06 304 GLU A N 1
ATOM 2356 C CA . GLU A 1 304 ? 6.939 8.378 -48.188 1.00 85.06 304 GLU A CA 1
ATOM 2357 C C . GLU A 1 304 ? 6.021 8.234 -46.970 1.00 85.06 304 GLU A C 1
ATOM 2359 O O . GLU A 1 304 ? 6.504 7.862 -45.905 1.00 85.06 304 GLU A O 1
ATOM 2364 N N . VAL A 1 305 ? 4.727 8.556 -47.070 1.00 88.62 305 VAL A N 1
ATOM 2365 C CA . VAL A 1 305 ? 3.770 8.367 -45.967 1.00 88.62 305 VAL A CA 1
ATOM 2366 C C . VAL A 1 305 ? 3.440 6.887 -45.819 1.00 88.62 305 VAL A C 1
ATOM 2368 O O . VAL A 1 305 ? 3.445 6.361 -44.704 1.00 88.62 305 VAL A O 1
ATOM 2371 N N . PHE A 1 306 ? 3.189 6.205 -46.936 1.00 90.88 306 PHE A N 1
ATOM 2372 C CA . PHE A 1 306 ? 2.825 4.793 -46.927 1.00 90.88 306 PHE A CA 1
ATOM 2373 C C . PHE A 1 306 ? 4.012 3.885 -46.612 1.00 90.88 306 PHE A C 1
ATOM 2375 O O . PHE A 1 306 ? 3.859 2.985 -45.788 1.00 90.88 306 PHE A O 1
ATOM 2382 N N . ASP A 1 307 ? 5.209 4.198 -47.110 1.00 87.00 307 ASP A N 1
ATOM 2383 C CA . ASP A 1 307 ? 6.443 3.462 -46.801 1.00 87.00 307 ASP A CA 1
ATOM 2384 C C . ASP A 1 307 ? 6.718 3.392 -45.284 1.00 87.00 307 ASP A C 1
ATOM 2386 O O . ASP A 1 307 ? 7.301 2.426 -44.787 1.00 87.00 307 ASP A O 1
ATOM 2390 N N . ARG A 1 308 ? 6.256 4.381 -44.497 1.00 88.12 308 ARG A N 1
ATOM 2391 C CA . ARG A 1 308 ? 6.361 4.340 -43.023 1.00 88.12 308 ARG A CA 1
ATOM 2392 C C . ARG A 1 308 ? 5.514 3.243 -42.399 1.00 88.12 308 ARG A C 1
ATOM 2394 O O . ARG A 1 308 ? 5.935 2.702 -41.384 1.00 88.12 308 ARG A O 1
ATOM 2401 N N . PHE A 1 309 ? 4.357 2.914 -42.975 1.00 91.50 309 PHE A N 1
ATOM 2402 C CA . PHE A 1 309 ? 3.527 1.815 -42.483 1.00 91.50 309 PHE A CA 1
ATOM 2403 C C . PHE A 1 309 ? 4.167 0.455 -42.765 1.00 91.50 309 PHE A C 1
ATOM 2405 O O . PHE A 1 309 ? 4.211 -0.369 -41.856 1.00 91.50 309 PHE A O 1
ATOM 2412 N N . ALA A 1 310 ? 4.736 0.230 -43.956 1.00 81.94 310 ALA A N 1
ATOM 2413 C CA . ALA A 1 310 ? 5.498 -0.998 -44.228 1.00 81.94 310 ALA A CA 1
ATOM 2414 C C . ALA A 1 310 ? 6.669 -1.160 -43.245 1.00 81.94 310 ALA A C 1
ATOM 2416 O O . ALA A 1 310 ? 6.893 -2.233 -42.682 1.00 81.94 310 ALA A O 1
ATOM 2417 N N . ASP A 1 311 ? 7.366 -0.059 -42.965 1.00 85.62 311 ASP A N 1
ATOM 2418 C CA . ASP A 1 311 ? 8.481 -0.017 -42.020 1.00 85.62 311 ASP A CA 1
ATOM 2419 C C . ASP A 1 311 ? 8.063 -0.253 -40.554 1.00 85.62 311 ASP A C 1
ATOM 2421 O O . ASP A 1 311 ? 8.916 -0.500 -39.705 1.00 85.62 311 ASP A O 1
ATOM 2425 N N . MET A 1 312 ? 6.768 -0.236 -40.213 1.00 91.06 312 MET A N 1
ATOM 2426 C CA . MET A 1 312 ? 6.324 -0.561 -38.850 1.00 91.06 312 MET A CA 1
ATOM 2427 C C . MET A 1 312 ? 6.613 -2.019 -38.469 1.00 91.06 312 MET A C 1
ATOM 2429 O O . MET A 1 312 ? 6.819 -2.305 -37.287 1.00 91.06 312 MET A O 1
ATOM 2433 N N . LEU A 1 313 ? 6.602 -2.946 -39.438 1.00 88.50 313 LEU A N 1
ATOM 2434 C CA . LEU A 1 313 ? 6.832 -4.367 -39.168 1.00 88.50 313 LEU A CA 1
ATOM 2435 C C . LEU A 1 313 ? 8.309 -4.720 -39.072 1.00 88.50 313 LEU A C 1
ATOM 2437 O O . LEU A 1 313 ? 8.692 -5.422 -38.139 1.00 88.50 313 LEU A O 1
ATOM 2441 N N . GLU A 1 314 ? 9.116 -4.249 -40.019 1.00 84.44 314 GLU A N 1
ATOM 2442 C CA . GLU A 1 314 ? 10.532 -4.621 -40.128 1.00 84.44 314 GLU A CA 1
ATOM 2443 C C . GLU A 1 314 ? 11.476 -3.586 -39.505 1.00 84.44 314 GLU A C 1
ATOM 2445 O O . GLU A 1 314 ? 12.638 -3.890 -39.252 1.00 84.44 314 GLU A O 1
ATOM 2450 N N . GLY A 1 315 ? 10.982 -2.390 -39.183 1.00 83.38 315 GLY A N 1
ATOM 2451 C CA . GLY A 1 315 ? 11.765 -1.359 -38.524 1.00 83.38 315 GLY A CA 1
ATOM 2452 C C . GLY A 1 315 ? 12.191 -1.780 -37.121 1.00 83.38 315 GLY A C 1
ATOM 2453 O O . GLY A 1 315 ? 11.371 -2.118 -36.267 1.00 83.38 315 GLY A O 1
ATOM 2454 N N . ASP A 1 316 ? 13.488 -1.696 -36.864 1.00 84.25 316 ASP A N 1
ATOM 2455 C CA . ASP A 1 316 ? 14.096 -1.961 -35.566 1.00 84.25 316 ASP A CA 1
ATOM 2456 C C . ASP A 1 316 ? 13.761 -0.837 -34.570 1.00 84.25 316 ASP A C 1
ATOM 2458 O O . ASP A 1 316 ? 14.365 0.239 -34.575 1.00 84.25 316 ASP A O 1
ATOM 2462 N N . ARG A 1 317 ? 12.750 -1.065 -33.717 1.00 81.56 317 ARG A N 1
ATOM 2463 C CA . ARG A 1 317 ? 12.209 -0.050 -32.783 1.00 81.56 317 ARG A CA 1
ATOM 2464 C C . ARG A 1 317 ? 12.402 -0.383 -31.312 1.00 81.56 317 ARG A C 1
ATOM 2466 O O . ARG A 1 317 ? 12.280 0.514 -30.474 1.00 81.56 317 ARG A O 1
ATOM 2473 N N . PHE A 1 318 ? 12.693 -1.640 -30.992 1.00 81.69 318 PHE A N 1
ATOM 2474 C CA . PHE A 1 318 ? 12.811 -2.117 -29.620 1.00 81.69 318 PHE A CA 1
ATOM 2475 C C . PHE A 1 318 ? 14.241 -2.560 -29.339 1.00 81.69 318 PHE A C 1
ATOM 2477 O O . PHE A 1 318 ? 14.736 -3.499 -29.952 1.00 81.69 318 PHE A O 1
ATOM 2484 N N . ALA A 1 319 ? 14.913 -1.904 -28.400 1.00 76.31 319 ALA A N 1
ATOM 2485 C CA . ALA A 1 319 ? 16.258 -2.308 -28.007 1.00 76.31 319 ALA A CA 1
ATOM 2486 C C . ALA A 1 319 ? 16.190 -3.595 -27.176 1.00 76.31 319 ALA A C 1
ATOM 2488 O O . ALA A 1 319 ? 15.475 -3.643 -26.182 1.00 76.31 319 ALA A O 1
ATOM 2489 N N . VAL A 1 320 ? 16.940 -4.632 -27.529 1.00 80.06 320 VAL A N 1
ATOM 2490 C CA . VAL A 1 320 ? 16.943 -5.903 -26.797 1.00 80.06 320 VAL A CA 1
ATOM 2491 C C . VAL A 1 320 ? 18.264 -6.096 -26.085 1.00 80.06 320 VAL A C 1
ATOM 2493 O O . VAL A 1 320 ? 19.328 -6.202 -26.696 1.00 80.06 320 VAL A O 1
ATOM 2496 N N . GLY A 1 321 ? 18.173 -6.141 -24.761 1.00 78.69 321 GLY A N 1
ATOM 2497 C CA . GLY A 1 321 ? 19.268 -6.464 -23.865 1.00 78.69 321 GLY A CA 1
ATOM 2498 C C . GLY A 1 321 ? 19.094 -7.853 -23.271 1.00 78.69 321 GLY A C 1
ATOM 2499 O O . GLY A 1 321 ? 17.980 -8.293 -22.984 1.00 78.69 321 GLY A O 1
ATOM 2500 N N . TRP A 1 322 ? 20.213 -8.523 -23.038 1.00 80.88 322 TRP A N 1
ATOM 2501 C CA . TRP A 1 322 ? 20.255 -9.790 -22.327 1.00 80.88 322 TRP A CA 1
ATOM 2502 C C . TRP A 1 322 ? 20.847 -9.591 -20.942 1.00 80.88 322 TRP A C 1
ATOM 2504 O O . TRP A 1 322 ? 21.904 -8.981 -20.783 1.00 80.88 322 TRP A O 1
ATOM 2514 N N . LEU A 1 323 ? 20.184 -10.141 -19.931 1.00 76.12 323 LEU A N 1
ATOM 2515 C CA . LEU A 1 323 ? 20.845 -10.394 -18.665 1.00 76.12 323 LEU A CA 1
ATOM 2516 C C . LEU A 1 323 ? 21.782 -11.587 -18.825 1.00 76.12 323 LEU A C 1
ATOM 2518 O O . LEU A 1 323 ? 21.419 -12.561 -19.497 1.00 76.12 323 LEU A O 1
ATOM 2522 N N . PRO A 1 324 ? 22.952 -11.566 -18.163 1.00 72.19 324 PRO A N 1
ATOM 2523 C CA . PRO A 1 324 ? 23.804 -12.738 -18.098 1.00 72.19 324 PRO A CA 1
ATOM 2524 C C . PRO A 1 324 ? 22.993 -13.937 -17.614 1.00 72.19 324 PRO A C 1
ATOM 2526 O O . PRO A 1 324 ? 22.198 -13.803 -16.676 1.00 72.19 324 PRO A O 1
ATOM 2529 N N . SER A 1 325 ? 23.214 -15.116 -18.202 1.00 71.50 325 SER A N 1
ATOM 2530 C CA . SER A 1 325 ? 22.622 -16.347 -17.677 1.00 71.50 325 SER A CA 1
ATOM 2531 C C . SER A 1 325 ? 22.986 -16.465 -16.203 1.00 71.50 325 SER A C 1
ATOM 2533 O O . SER A 1 325 ? 24.167 -16.540 -15.844 1.00 71.50 325 SER A O 1
ATOM 2535 N N . SER A 1 326 ? 21.971 -16.424 -15.352 1.00 69.12 326 SER A N 1
ATOM 2536 C CA . SER A 1 326 ? 22.078 -16.245 -13.902 1.00 69.12 326 SER A CA 1
ATOM 2537 C C . SER A 1 326 ? 20.885 -16.902 -13.206 1.00 69.12 326 SER A C 1
ATOM 2539 O O . SER A 1 326 ? 19.998 -17.447 -13.870 1.00 69.12 326 SER A O 1
ATOM 2541 N N . ASP A 1 327 ? 20.901 -16.924 -11.876 1.00 64.31 327 ASP A N 1
ATOM 2542 C CA . ASP A 1 327 ? 19.737 -17.334 -11.096 1.00 64.31 327 ASP A CA 1
ATOM 2543 C C . ASP A 1 327 ? 18.610 -16.287 -11.169 1.00 64.31 327 ASP A C 1
ATOM 2545 O O . ASP A 1 327 ? 18.767 -15.189 -11.706 1.00 64.31 327 ASP A O 1
ATOM 2549 N N . VAL A 1 328 ? 17.441 -16.659 -10.648 1.00 58.66 328 VAL A N 1
ATOM 2550 C CA . VAL A 1 328 ? 16.244 -15.806 -10.633 1.00 58.66 328 VAL A CA 1
ATOM 2551 C C . VAL A 1 328 ? 16.500 -14.503 -9.860 1.00 58.66 328 VAL A C 1
ATOM 2553 O O . VAL A 1 328 ? 15.987 -13.455 -10.247 1.00 58.66 328 VAL A O 1
ATOM 2556 N N . SER A 1 329 ? 17.321 -14.537 -8.805 1.00 56.50 329 SER A N 1
ATOM 2557 C CA . SER A 1 329 ? 17.604 -13.379 -7.949 1.00 56.50 329 SER A CA 1
ATOM 2558 C C . SER A 1 329 ? 18.276 -12.237 -8.715 1.00 56.50 329 SER A C 1
ATOM 2560 O O . SER A 1 329 ? 17.858 -11.085 -8.597 1.00 56.50 329 SER A O 1
ATOM 2562 N N . ALA A 1 330 ? 19.250 -12.542 -9.578 1.00 60.62 330 ALA A N 1
ATOM 2563 C CA . ALA A 1 330 ? 19.890 -11.528 -10.421 1.00 60.62 330 ALA A CA 1
ATOM 2564 C C . ALA A 1 330 ? 18.923 -10.897 -11.446 1.00 60.62 330 ALA A C 1
ATOM 2566 O O . ALA A 1 330 ? 19.047 -9.712 -11.778 1.00 60.62 330 ALA A O 1
ATOM 2567 N N . ALA A 1 331 ? 17.941 -11.667 -11.932 1.00 59.19 331 ALA A N 1
ATOM 2568 C CA . ALA A 1 331 ? 16.895 -11.164 -12.821 1.00 59.19 331 ALA A CA 1
ATOM 2569 C C . ALA A 1 331 ? 15.908 -10.241 -12.087 1.00 59.19 331 ALA A C 1
ATOM 2571 O O . ALA A 1 331 ? 15.532 -9.197 -12.624 1.00 59.19 331 ALA A O 1
ATOM 2572 N N . ILE A 1 332 ? 15.556 -10.569 -10.840 1.00 57.72 332 ILE A N 1
ATOM 2573 C CA . ILE A 1 332 ? 14.729 -9.720 -9.969 1.00 57.72 332 ILE A CA 1
ATOM 2574 C C . ILE A 1 332 ? 15.425 -8.377 -9.694 1.00 57.72 332 ILE A C 1
ATOM 2576 O O . ILE A 1 332 ? 14.801 -7.320 -9.799 1.00 57.72 332 ILE A O 1
ATOM 2580 N N . ASP A 1 333 ? 16.731 -8.374 -9.424 1.00 57.28 333 ASP A N 1
ATOM 2581 C CA . ASP A 1 333 ? 17.487 -7.131 -9.223 1.00 57.28 333 ASP A CA 1
ATOM 2582 C C . ASP A 1 333 ? 17.507 -6.227 -10.450 1.00 57.28 333 ASP A C 1
ATOM 2584 O O . ASP A 1 333 ? 17.484 -4.996 -10.346 1.00 57.28 333 ASP A O 1
ATOM 2588 N N . ALA A 1 334 ? 17.643 -6.827 -11.631 1.00 58.41 334 ALA A N 1
ATOM 2589 C CA . ALA A 1 334 ? 17.602 -6.092 -12.882 1.00 58.41 334 ALA A CA 1
ATOM 2590 C C . ALA A 1 334 ? 16.200 -5.521 -13.126 1.00 58.41 334 ALA A C 1
ATOM 2592 O O . ALA A 1 334 ? 16.084 -4.328 -13.401 1.00 58.41 334 ALA A O 1
ATOM 2593 N N . TYR A 1 335 ? 15.147 -6.323 -12.922 1.00 62.56 335 TYR A N 1
ATOM 2594 C CA . TYR A 1 335 ? 13.750 -5.879 -12.971 1.00 62.56 335 TYR A CA 1
ATOM 2595 C C . TYR A 1 335 ? 13.506 -4.666 -12.070 1.00 62.56 335 TYR A C 1
ATOM 2597 O O . TYR A 1 335 ? 12.944 -3.661 -12.511 1.00 62.56 335 TYR A O 1
ATOM 2605 N N . VAL A 1 336 ? 13.972 -4.721 -10.821 1.00 56.56 336 VAL A N 1
ATOM 2606 C CA . VAL A 1 336 ? 13.809 -3.620 -9.866 1.00 56.56 336 VAL A CA 1
ATOM 2607 C C . VAL A 1 336 ? 14.612 -2.386 -10.266 1.00 56.56 336 VAL A C 1
ATOM 2609 O O . VAL A 1 336 ? 14.119 -1.267 -10.114 1.00 56.56 336 VAL A O 1
ATOM 2612 N N . ARG A 1 337 ? 15.821 -2.551 -10.814 1.00 59.19 337 ARG A N 1
ATOM 2613 C CA . ARG A 1 337 ? 16.616 -1.427 -11.333 1.00 59.19 337 ARG A CA 1
ATOM 2614 C C . ARG A 1 337 ? 15.953 -0.747 -12.531 1.00 59.19 337 ARG A C 1
ATOM 2616 O O . ARG A 1 337 ? 15.934 0.479 -12.571 1.00 59.19 337 ARG A O 1
ATOM 2623 N N . ILE A 1 338 ? 15.380 -1.516 -13.454 1.00 58.19 338 ILE A N 1
ATOM 2624 C CA . ILE A 1 338 ? 14.727 -1.004 -14.670 1.00 58.19 338 ILE A CA 1
ATOM 2625 C C . ILE A 1 338 ? 13.403 -0.303 -14.334 1.00 58.19 338 ILE A C 1
ATOM 2627 O O . ILE A 1 338 ? 13.163 0.821 -14.769 1.00 58.19 338 ILE A O 1
ATOM 2631 N N . ASN A 1 339 ? 12.561 -0.905 -13.488 1.00 52.16 339 ASN A N 1
ATOM 2632 C CA . ASN A 1 339 ? 11.243 -0.344 -13.166 1.00 52.16 339 ASN A CA 1
ATOM 2633 C C . ASN A 1 339 ? 11.281 0.895 -12.263 1.00 52.16 339 ASN A C 1
ATOM 2635 O O . ASN A 1 339 ? 10.292 1.626 -12.191 1.00 52.16 339 ASN A O 1
ATOM 2639 N N . ARG A 1 340 ? 12.427 1.218 -11.649 1.00 50.44 340 ARG A N 1
ATOM 2640 C CA . ARG A 1 340 ? 12.641 2.536 -11.025 1.00 50.44 340 ARG A CA 1
ATOM 2641 C C . ARG A 1 340 ? 12.457 3.705 -12.016 1.00 50.44 340 ARG A C 1
ATOM 2643 O O . ARG A 1 340 ? 12.291 4.828 -11.552 1.00 50.44 340 ARG A O 1
ATOM 2650 N N . ALA A 1 341 ? 12.430 3.460 -13.333 1.00 43.91 341 ALA A N 1
ATOM 2651 C CA . ALA A 1 341 ? 12.345 4.485 -14.376 1.00 43.91 341 ALA A CA 1
ATOM 2652 C C . ALA A 1 341 ? 10.949 4.731 -15.013 1.00 43.91 341 ALA A C 1
ATOM 2654 O O . ALA A 1 341 ? 10.880 5.572 -15.905 1.00 43.91 341 ALA A O 1
ATOM 2655 N N . GLY A 1 342 ? 9.840 4.070 -14.613 1.00 44.91 342 GLY A N 1
ATOM 2656 C CA . GLY A 1 342 ? 8.557 4.249 -15.346 1.00 44.91 342 GLY A CA 1
ATOM 2657 C C . GLY A 1 342 ? 7.206 4.004 -14.646 1.00 44.91 342 GLY A C 1
ATOM 2658 O O . GLY A 1 342 ? 6.264 4.736 -14.918 1.00 44.91 342 GLY A O 1
ATOM 2659 N N . ILE A 1 343 ? 7.062 3.050 -13.719 1.00 44.72 343 ILE A N 1
ATOM 2660 C CA . ILE A 1 343 ? 5.927 2.976 -12.769 1.00 44.72 343 ILE A CA 1
ATOM 2661 C C . ILE A 1 343 ? 6.539 2.661 -11.408 1.00 44.72 343 ILE A C 1
ATOM 2663 O O . ILE A 1 343 ? 7.343 1.738 -11.304 1.00 44.72 343 ILE A O 1
ATOM 2667 N N . ARG A 1 344 ? 6.218 3.460 -10.383 1.00 48.72 344 ARG A N 1
ATOM 2668 C CA . ARG A 1 344 ? 6.967 3.477 -9.120 1.00 48.72 344 ARG A CA 1
ATOM 2669 C C . ARG A 1 344 ? 6.843 2.133 -8.396 1.00 48.72 344 ARG A C 1
ATOM 2671 O O . ARG A 1 344 ? 5.824 1.862 -7.772 1.00 48.72 344 ARG A O 1
ATOM 2678 N N . VAL A 1 345 ? 7.898 1.321 -8.475 1.00 55.75 345 VAL A N 1
ATOM 2679 C CA . VAL A 1 345 ? 8.095 0.144 -7.617 1.00 55.75 345 VAL A CA 1
ATOM 2680 C C . VAL A 1 345 ? 7.972 0.600 -6.167 1.00 55.75 345 VAL A C 1
ATOM 2682 O O . VAL A 1 345 ? 8.613 1.588 -5.773 1.00 55.75 345 VAL A O 1
ATOM 2685 N N . ARG A 1 346 ? 7.147 -0.097 -5.384 1.00 68.88 346 ARG A N 1
ATOM 2686 C CA . ARG A 1 346 ? 6.958 0.218 -3.966 1.00 68.88 346 ARG A CA 1
ATOM 2687 C C . ARG A 1 346 ? 8.285 0.078 -3.227 1.00 68.88 346 ARG A C 1
ATOM 2689 O O . ARG A 1 346 ? 9.190 -0.640 -3.657 1.00 68.88 346 ARG A O 1
ATOM 2696 N N . ALA A 1 347 ? 8.465 0.815 -2.139 1.00 74.50 347 ALA A N 1
ATOM 2697 C CA . ALA A 1 347 ? 9.739 0.781 -1.427 1.00 74.50 347 ALA A CA 1
ATOM 2698 C C . ALA A 1 347 ? 10.023 -0.617 -0.838 1.00 74.50 347 ALA A C 1
ATOM 2700 O O . ALA A 1 347 ? 11.170 -1.051 -0.795 1.00 74.50 347 ALA A O 1
ATOM 2701 N N . GLU A 1 348 ? 8.970 -1.357 -0.523 1.00 79.75 348 GLU A N 1
ATOM 2702 C CA . GLU A 1 348 ? 8.950 -2.720 -0.005 1.00 79.75 348 GLU A CA 1
ATOM 2703 C C . GLU A 1 348 ? 9.334 -3.746 -1.078 1.00 79.75 348 GLU A C 1
ATOM 2705 O O . GLU A 1 348 ? 10.138 -4.633 -0.820 1.00 79.75 348 GLU A O 1
ATOM 2710 N N . GLU A 1 349 ? 8.865 -3.576 -2.316 1.00 73.25 349 GLU A N 1
ATOM 2711 C CA . GLU A 1 349 ? 9.277 -4.396 -3.468 1.00 73.25 349 GLU A CA 1
ATOM 2712 C C . GLU A 1 349 ? 10.756 -4.164 -3.822 1.00 73.25 349 GLU A C 1
ATOM 2714 O O . GLU A 1 349 ? 11.492 -5.100 -4.145 1.00 73.25 349 GLU A O 1
ATOM 2719 N N . ARG A 1 350 ? 11.231 -2.914 -3.705 1.00 72.25 350 ARG A N 1
ATOM 2720 C CA . ARG A 1 350 ? 12.659 -2.588 -3.855 1.00 72.25 350 ARG A CA 1
ATOM 2721 C C . ARG A 1 350 ? 13.498 -3.231 -2.748 1.00 72.25 350 ARG A C 1
ATOM 2723 O O . ARG A 1 350 ? 14.614 -3.672 -3.023 1.00 72.25 350 ARG A O 1
ATOM 2730 N N . ALA A 1 351 ? 12.974 -3.276 -1.524 1.00 79.50 351 ALA A N 1
ATOM 2731 C CA . ALA A 1 351 ? 13.637 -3.907 -0.392 1.00 79.50 351 ALA A CA 1
ATOM 2732 C C . ALA A 1 351 ? 13.687 -5.427 -0.568 1.00 79.50 351 ALA A C 1
ATOM 2734 O O . ALA A 1 351 ? 14.750 -6.017 -0.397 1.00 79.50 351 ALA A O 1
ATOM 2735 N N . LEU A 1 352 ? 12.583 -6.040 -1.005 1.00 77.81 352 LEU A N 1
ATOM 2736 C CA . LEU A 1 352 ? 12.500 -7.469 -1.297 1.00 77.81 352 LEU A CA 1
ATOM 2737 C C . LEU A 1 352 ? 13.591 -7.878 -2.283 1.00 77.81 352 LEU A C 1
ATOM 2739 O O . LEU A 1 352 ? 14.332 -8.814 -1.999 1.00 77.81 352 LEU A O 1
ATOM 2743 N N . ALA A 1 353 ? 13.749 -7.152 -3.392 1.00 68.50 353 ALA A N 1
ATOM 2744 C CA . ALA A 1 353 ? 14.805 -7.446 -4.358 1.00 68.50 353 ALA A CA 1
ATOM 2745 C C . ALA A 1 353 ? 16.206 -7.334 -3.746 1.00 68.50 353 ALA A C 1
ATOM 2747 O O . ALA A 1 353 ? 16.978 -8.288 -3.807 1.00 68.50 353 ALA A O 1
ATOM 2748 N N . LEU A 1 354 ? 16.508 -6.214 -3.075 1.00 73.62 354 LEU A N 1
ATOM 2749 C CA . LEU A 1 354 ? 17.823 -5.996 -2.472 1.00 73.62 354 LEU A CA 1
ATOM 2750 C C . LEU A 1 354 ? 18.191 -7.088 -1.458 1.00 73.62 354 LEU A C 1
ATOM 2752 O O . LEU A 1 354 ? 19.321 -7.569 -1.467 1.00 73.62 354 LEU A O 1
ATOM 2756 N N . LEU A 1 355 ? 17.255 -7.476 -0.591 1.00 78.81 355 LEU A N 1
ATOM 2757 C CA . LEU A 1 355 ? 17.497 -8.478 0.447 1.00 78.81 355 LEU A CA 1
ATOM 2758 C C . LEU A 1 355 ? 17.501 -9.909 -0.119 1.00 78.81 355 LEU A C 1
ATOM 2760 O O . LEU A 1 355 ? 18.279 -10.744 0.344 1.00 78.81 355 LEU A O 1
ATOM 2764 N N . SER A 1 356 ? 16.730 -10.178 -1.180 1.00 73.50 356 SER A N 1
ATOM 2765 C CA . SER A 1 356 ? 16.710 -11.481 -1.869 1.00 73.50 356 SER A CA 1
ATOM 2766 C C . SER A 1 356 ? 18.040 -11.830 -2.547 1.00 73.50 356 SER A C 1
ATOM 2768 O O . SER A 1 356 ? 18.323 -13.004 -2.788 1.00 73.50 356 SER A O 1
ATOM 2770 N N . ARG A 1 357 ? 18.902 -10.834 -2.806 1.00 72.00 357 ARG A N 1
ATOM 2771 C CA . ARG A 1 357 ? 20.303 -11.049 -3.221 1.00 72.00 357 ARG A CA 1
ATOM 2772 C C . ARG A 1 357 ? 21.104 -11.817 -2.183 1.00 72.00 357 ARG A C 1
ATOM 2774 O O . ARG A 1 357 ? 21.888 -12.697 -2.524 1.00 72.00 357 ARG A O 1
ATOM 2781 N N . ALA A 1 358 ? 20.929 -11.440 -0.920 1.00 74.75 358 ALA A N 1
ATOM 2782 C CA . ALA A 1 358 ? 21.610 -12.053 0.209 1.00 74.75 358 ALA A CA 1
ATOM 2783 C C . ALA A 1 358 ? 20.903 -13.344 0.642 1.00 74.75 358 ALA A C 1
ATOM 2785 O O . ALA A 1 358 ? 21.569 -14.314 1.008 1.00 74.75 358 ALA A O 1
ATOM 2786 N N . HIS A 1 359 ? 19.570 -13.383 0.566 1.00 82.19 359 HIS A N 1
ATOM 2787 C CA . HIS A 1 359 ? 18.772 -14.545 0.939 1.00 82.19 359 HIS A CA 1
ATOM 2788 C C . HIS A 1 359 ? 17.682 -14.871 -0.102 1.00 82.19 359 HIS A C 1
ATOM 2790 O O . HIS A 1 359 ? 16.575 -14.355 -0.009 1.00 82.19 359 HIS A O 1
ATOM 2796 N N . PRO A 1 360 ? 17.949 -15.763 -1.077 1.00 72.81 360 PRO A N 1
ATOM 2797 C CA . PRO A 1 360 ? 16.988 -16.072 -2.143 1.00 72.81 360 PRO A CA 1
ATOM 2798 C C . PRO A 1 360 ? 15.659 -16.704 -1.695 1.00 72.81 360 PRO A C 1
ATOM 2800 O O . PRO A 1 360 ? 14.701 -16.659 -2.456 1.00 72.81 360 PRO A O 1
ATOM 2803 N N . ALA A 1 361 ? 15.593 -17.284 -0.490 1.00 75.81 361 ALA A N 1
ATOM 2804 C CA . ALA A 1 361 ? 14.382 -17.910 0.055 1.00 75.81 361 ALA A CA 1
ATOM 2805 C C . ALA A 1 361 ? 13.486 -16.917 0.823 1.00 75.81 361 ALA A C 1
ATOM 2807 O O . ALA A 1 361 ? 12.593 -17.318 1.554 1.00 75.81 361 ALA A O 1
ATOM 2808 N N . LEU A 1 362 ? 13.692 -15.607 0.657 1.00 78.25 362 LEU A N 1
ATOM 2809 C CA . LEU A 1 362 ? 12.987 -14.595 1.447 1.00 78.25 362 LEU A CA 1
ATOM 2810 C C . LEU A 1 362 ? 11.461 -14.589 1.248 1.00 78.25 362 LEU A C 1
ATOM 2812 O O . LEU A 1 362 ? 10.720 -14.208 2.149 1.00 78.25 362 LEU A O 1
ATOM 2816 N N . LEU A 1 363 ? 10.985 -15.012 0.072 1.00 74.62 363 LEU A N 1
ATOM 2817 C CA . LEU A 1 363 ? 9.553 -15.209 -0.175 1.00 74.62 363 LEU A CA 1
ATOM 2818 C C . LEU A 1 363 ? 8.995 -16.432 0.563 1.00 74.62 363 LEU A C 1
ATOM 2820 O O . LEU A 1 363 ? 7.821 -16.415 0.923 1.00 74.62 363 LEU A O 1
ATOM 2824 N N . ASP A 1 364 ? 9.821 -17.449 0.817 1.00 78.25 364 ASP A N 1
ATOM 2825 C CA . ASP A 1 364 ? 9.436 -18.601 1.631 1.00 78.25 364 ASP A CA 1
ATOM 2826 C C . ASP A 1 364 ? 9.296 -18.176 3.103 1.00 78.25 364 ASP A C 1
ATOM 2828 O O . ASP A 1 364 ? 8.291 -18.506 3.725 1.00 78.25 364 ASP A O 1
ATOM 2832 N N . ASP A 1 365 ? 10.213 -17.348 3.624 1.00 84.88 365 ASP A N 1
ATOM 2833 C CA . ASP A 1 365 ? 10.111 -16.781 4.983 1.00 84.88 365 ASP A CA 1
ATOM 2834 C C . ASP A 1 365 ? 8.840 -15.922 5.159 1.00 84.88 365 ASP A C 1
ATOM 2836 O O . ASP A 1 365 ? 8.179 -15.954 6.200 1.00 84.88 365 ASP A O 1
ATOM 2840 N N . LEU A 1 366 ? 8.479 -15.138 4.134 1.00 84.94 366 LEU A N 1
ATOM 2841 C CA . LEU A 1 366 ? 7.244 -14.349 4.136 1.00 84.94 366 LEU A CA 1
ATOM 2842 C C . LEU A 1 366 ? 5.999 -15.246 4.080 1.00 84.94 366 LEU A C 1
ATOM 2844 O O . LEU A 1 366 ? 5.007 -14.958 4.753 1.00 84.94 366 LEU A O 1
ATOM 2848 N N . ALA A 1 367 ? 6.039 -16.313 3.279 1.00 81.88 367 ALA A N 1
ATOM 2849 C CA . ALA A 1 367 ? 4.958 -17.288 3.203 1.00 81.88 367 ALA A CA 1
ATOM 2850 C C . ALA A 1 367 ? 4.781 -18.031 4.536 1.00 81.88 367 ALA A C 1
ATOM 2852 O O . ALA A 1 367 ? 3.648 -18.239 4.966 1.00 81.88 367 ALA A O 1
ATOM 2853 N N . GLU A 1 368 ? 5.880 -18.366 5.218 1.00 88.25 368 GLU A N 1
ATOM 2854 C CA . GLU A 1 368 ? 5.862 -18.934 6.568 1.00 88.25 368 GLU A CA 1
ATOM 2855 C C . GLU A 1 368 ? 5.213 -17.967 7.562 1.00 88.25 368 GLU A C 1
ATOM 2857 O O . GLU A 1 368 ? 4.312 -18.364 8.296 1.00 88.25 368 GLU A O 1
ATOM 2862 N N . PHE A 1 369 ? 5.597 -16.685 7.554 1.00 90.88 369 PHE A N 1
ATOM 2863 C CA . PHE A 1 369 ? 4.951 -15.675 8.396 1.00 90.88 369 PHE A CA 1
ATOM 2864 C C . PHE A 1 369 ? 3.441 -15.583 8.146 1.00 90.88 369 PHE A C 1
ATOM 2866 O O . PHE A 1 369 ? 2.669 -15.607 9.104 1.00 90.88 369 PHE A O 1
ATOM 2873 N N . ALA A 1 370 ? 3.022 -15.487 6.880 1.00 85.12 370 ALA A N 1
ATOM 2874 C CA . ALA A 1 370 ? 1.606 -15.420 6.526 1.00 85.12 370 ALA A CA 1
ATOM 2875 C C . ALA A 1 370 ? 0.857 -16.671 7.003 1.00 85.12 370 ALA A C 1
ATOM 2877 O O . ALA A 1 370 ? -0.207 -16.554 7.603 1.00 85.12 370 ALA A O 1
ATOM 2878 N N . SER A 1 371 ? 1.458 -17.850 6.830 1.00 85.19 371 SER A N 1
ATOM 2879 C CA . SER A 1 371 ? 0.860 -19.110 7.263 1.00 85.19 371 SER A CA 1
ATOM 2880 C C . SER A 1 371 ? 0.739 -19.224 8.782 1.00 85.19 371 SER A C 1
ATOM 2882 O O . SER A 1 371 ? -0.308 -19.614 9.286 1.00 85.19 371 SER A O 1
ATOM 2884 N N . LEU A 1 372 ? 1.767 -18.811 9.529 1.00 88.31 372 LEU A N 1
ATOM 2885 C CA . LEU A 1 372 ? 1.741 -18.794 10.996 1.00 88.31 372 LEU A CA 1
ATOM 2886 C C . LEU A 1 372 ? 0.763 -17.764 11.577 1.00 88.31 372 LEU A C 1
ATOM 2888 O O . LEU A 1 372 ? 0.343 -17.914 12.724 1.00 88.31 372 LEU A O 1
ATOM 2892 N N . ARG A 1 373 ? 0.471 -16.692 10.834 1.00 86.12 373 ARG A N 1
ATOM 2893 C CA . ARG A 1 373 ? -0.466 -15.641 11.247 1.00 86.12 373 ARG A CA 1
ATOM 2894 C C . ARG A 1 373 ? -1.911 -16.044 10.967 1.00 86.12 373 ARG A C 1
ATOM 2896 O O . ARG A 1 373 ? -2.753 -15.876 11.839 1.00 86.12 373 ARG A O 1
ATOM 2903 N N . ASP A 1 374 ? -2.176 -16.551 9.765 1.00 78.69 374 ASP A N 1
ATOM 2904 C CA . ASP A 1 374 ? -3.538 -16.812 9.284 1.00 78.69 374 ASP A CA 1
ATOM 2905 C C . ASP A 1 374 ? -4.011 -18.253 9.557 1.00 78.69 374 ASP A C 1
ATOM 2907 O O . ASP A 1 374 ? -5.176 -18.556 9.325 1.00 78.69 374 ASP A O 1
ATOM 2911 N N . ASP A 1 375 ? -3.124 -19.131 10.046 1.00 79.25 375 ASP A N 1
ATOM 2912 C CA . ASP A 1 375 ? -3.349 -20.580 10.217 1.00 79.25 375 ASP A CA 1
ATOM 2913 C C . ASP A 1 375 ? -3.777 -21.285 8.909 1.00 79.25 375 ASP A C 1
ATOM 2915 O O . ASP A 1 375 ? -4.446 -22.317 8.904 1.00 79.25 375 ASP A O 1
ATOM 2919 N N . GLU A 1 376 ? -3.363 -20.725 7.766 1.00 74.38 376 GLU A N 1
ATOM 2920 C CA . GLU A 1 376 ? -3.656 -21.237 6.427 1.00 74.38 376 GLU A CA 1
ATOM 2921 C C . GLU A 1 376 ? -2.378 -21.389 5.587 1.00 74.38 376 GLU A C 1
ATOM 2923 O O . GLU A 1 376 ? -1.478 -20.547 5.639 1.00 74.38 376 GLU A O 1
ATOM 2928 N N . PRO A 1 377 ? -2.250 -22.451 4.774 1.00 73.19 377 PRO A N 1
ATOM 2929 C CA . PRO A 1 377 ? -1.113 -22.595 3.878 1.00 73.19 377 PRO A CA 1
ATOM 2930 C C . PRO A 1 377 ? -1.219 -21.629 2.691 1.00 73.19 377 PRO A C 1
ATOM 2932 O O . PRO A 1 377 ? -2.245 -21.548 2.014 1.00 73.19 377 PRO A O 1
ATOM 2935 N N . VAL A 1 378 ? -0.115 -20.957 2.362 1.00 65.31 378 VAL A N 1
ATOM 2936 C CA . VAL A 1 378 ? -0.030 -20.113 1.162 1.00 65.31 378 VAL A CA 1
ATOM 2937 C C . VAL A 1 378 ? 0.129 -21.001 -0.075 1.00 65.31 378 VAL A C 1
ATOM 2939 O O . VAL A 1 378 ? 1.175 -21.615 -0.283 1.00 65.31 378 VAL A O 1
ATOM 2942 N N . THR A 1 379 ? -0.909 -21.069 -0.910 1.00 55.06 379 THR A N 1
ATOM 2943 C CA . THR A 1 379 ? -0.932 -21.894 -2.134 1.00 55.06 379 THR A CA 1
ATOM 2944 C C . THR A 1 379 ? -0.303 -21.198 -3.343 1.00 55.06 379 THR A C 1
ATOM 2946 O O . THR A 1 379 ? 0.302 -21.863 -4.183 1.00 55.06 379 THR A O 1
ATOM 2949 N N . ASP A 1 380 ? -0.389 -19.866 -3.411 1.00 61.22 380 ASP A N 1
ATOM 2950 C CA . ASP A 1 380 ? 0.269 -19.034 -4.422 1.00 61.22 380 ASP A CA 1
ATOM 2951 C C . ASP A 1 380 ? 1.085 -17.916 -3.763 1.00 61.22 380 ASP A C 1
ATOM 2953 O O . ASP A 1 380 ? 0.533 -16.965 -3.213 1.00 61.22 380 ASP A O 1
ATOM 2957 N N . GLN A 1 381 ? 2.414 -17.983 -3.866 1.00 57.88 381 GLN A N 1
ATOM 2958 C CA . GLN A 1 381 ? 3.310 -16.958 -3.318 1.00 57.88 381 GLN A CA 1
ATOM 2959 C C . GLN A 1 381 ? 3.136 -15.584 -3.987 1.00 57.88 381 GLN A C 1
ATOM 2961 O O . GLN A 1 381 ? 3.457 -14.567 -3.372 1.00 57.88 381 GLN A O 1
ATOM 2966 N N . ARG A 1 382 ? 2.614 -15.509 -5.224 1.00 58.44 382 ARG A N 1
ATOM 2967 C CA . ARG A 1 382 ? 2.365 -14.220 -5.894 1.00 58.44 382 ARG A CA 1
ATOM 2968 C C . ARG A 1 382 ? 1.219 -13.452 -5.244 1.00 58.44 382 ARG A C 1
ATOM 2970 O O . ARG A 1 382 ? 1.257 -12.221 -5.241 1.00 58.44 382 ARG A O 1
ATOM 2977 N N . SER A 1 383 ? 0.255 -14.158 -4.647 1.00 58.00 383 SER A N 1
ATOM 2978 C CA . SER A 1 383 ? -0.850 -13.550 -3.895 1.00 58.00 383 SER A CA 1
ATOM 2979 C C . SER A 1 383 ? -0.347 -12.676 -2.740 1.00 58.00 383 SER A C 1
ATOM 2981 O O . SER A 1 383 ? -0.927 -11.620 -2.481 1.00 58.00 383 SER A O 1
ATOM 2983 N N . LEU A 1 384 ? 0.804 -13.024 -2.142 1.00 62.34 384 LEU A N 1
ATOM 2984 C CA . LEU A 1 384 ? 1.439 -12.266 -1.058 1.00 62.34 384 LEU A CA 1
ATOM 2985 C C . LEU A 1 384 ? 1.808 -10.837 -1.471 1.00 62.34 384 LEU A C 1
ATOM 2987 O O . LEU A 1 384 ? 1.865 -9.960 -0.613 1.00 62.34 384 LEU A O 1
ATOM 2991 N N . LEU A 1 385 ? 2.024 -10.590 -2.768 1.00 61.12 385 LEU A N 1
ATOM 2992 C CA . LEU A 1 385 ? 2.444 -9.294 -3.311 1.00 61.12 385 LEU A CA 1
ATOM 2993 C C . LEU A 1 385 ? 1.268 -8.437 -3.829 1.00 61.12 385 LEU A C 1
ATOM 2995 O O . LEU A 1 385 ? 1.472 -7.276 -4.201 1.00 61.12 385 LEU A O 1
ATOM 2999 N N . THR A 1 386 ? 0.050 -8.990 -3.888 1.00 54.56 386 THR A N 1
ATOM 3000 C CA . THR A 1 386 ? -1.138 -8.322 -4.457 1.00 54.56 386 THR A CA 1
ATOM 3001 C C . THR A 1 386 ? -1.828 -7.371 -3.471 1.00 54.56 386 THR A C 1
ATOM 3003 O O . THR A 1 386 ? -1.761 -7.542 -2.264 1.00 54.56 386 THR A O 1
ATOM 3006 N N . HIS A 1 387 ? -2.539 -6.356 -3.975 1.00 48.09 387 HIS A N 1
ATOM 3007 C CA . HIS A 1 387 ? -3.166 -5.309 -3.149 1.00 48.09 387 HIS A CA 1
ATOM 3008 C C . HIS A 1 387 ? -4.208 -5.802 -2.124 1.00 48.09 387 HIS A C 1
ATOM 3010 O O . HIS A 1 387 ? -4.508 -5.068 -1.185 1.00 48.09 387 HIS A O 1
ATOM 3016 N N . GLU A 1 388 ? -4.761 -7.009 -2.267 1.00 42.06 388 GLU A N 1
ATOM 3017 C CA . GLU A 1 388 ? -5.701 -7.568 -1.283 1.00 42.06 388 GLU A CA 1
ATOM 3018 C C . GLU A 1 388 ? -5.010 -8.182 -0.053 1.00 42.06 388 GLU A C 1
ATOM 3020 O O . GLU A 1 388 ? -5.644 -8.276 1.004 1.00 42.06 388 GLU A O 1
ATOM 3025 N N . SER A 1 389 ? -3.718 -8.535 -0.148 1.00 43.94 389 SER A N 1
ATOM 3026 C CA . SER A 1 389 ? -2.890 -8.944 1.002 1.00 43.94 389 SER A CA 1
ATOM 3027 C C . SER A 1 389 ? -2.376 -7.739 1.807 1.00 43.94 389 SER A C 1
ATOM 3029 O O . SER A 1 389 ? -1.982 -7.876 2.970 1.00 43.94 389 SER A O 1
ATOM 3031 N N . ASP A 1 390 ? -2.446 -6.533 1.233 1.00 53.03 390 ASP A N 1
ATOM 3032 C CA . ASP A 1 390 ? -2.174 -5.279 1.929 1.00 53.03 390 ASP A CA 1
ATOM 3033 C C . ASP A 1 390 ? -3.398 -4.809 2.718 1.00 53.03 390 ASP A C 1
ATOM 3035 O O . ASP A 1 390 ? -4.169 -3.953 2.281 1.00 53.03 390 ASP A O 1
ATOM 3039 N N . ARG A 1 391 ? -3.530 -5.328 3.941 1.00 54.22 391 ARG A N 1
ATOM 3040 C CA . ARG A 1 391 ? -4.190 -4.647 5.066 1.00 54.22 391 ARG A CA 1
ATOM 3041 C C . ARG A 1 391 ? -3.543 -5.102 6.379 1.00 54.22 391 ARG A C 1
ATOM 3043 O O . ARG A 1 391 ? -3.721 -6.231 6.804 1.00 54.22 391 ARG A O 1
ATOM 3050 N N . GLN A 1 392 ? -2.743 -4.184 6.931 1.00 64.19 392 GLN A N 1
ATOM 3051 C CA . GLN A 1 392 ? -2.108 -4.103 8.258 1.00 64.19 392 GLN A CA 1
ATOM 3052 C C . GLN A 1 392 ? -1.572 -5.405 8.896 1.00 64.19 392 GLN A C 1
ATOM 3054 O O . GLN A 1 392 ? -2.322 -6.230 9.405 1.00 64.19 392 GLN A O 1
ATOM 3059 N N . LEU A 1 393 ? -0.230 -5.487 8.942 1.00 75.06 393 LEU A N 1
ATOM 3060 C CA . LEU A 1 393 ? 0.625 -6.645 9.274 1.00 75.06 393 LEU A CA 1
ATOM 3061 C C . LEU A 1 393 ? 0.858 -7.661 8.136 1.00 75.06 393 LEU A C 1
ATOM 3063 O O . LEU A 1 393 ? 1.262 -8.784 8.403 1.00 75.06 393 LEU A O 1
ATOM 3067 N N . GLY A 1 394 ? 0.649 -7.276 6.869 1.00 80.94 394 GLY A N 1
ATOM 3068 C CA . GLY A 1 394 ? 1.001 -8.064 5.671 1.00 80.94 394 GLY A CA 1
ATOM 3069 C C . GLY A 1 394 ? 2.402 -7.778 5.103 1.00 80.94 394 GLY A C 1
ATOM 3070 O O . GLY A 1 394 ? 3.295 -7.329 5.825 1.00 80.94 394 GLY A O 1
ATOM 3071 N N . PHE A 1 395 ? 2.575 -7.993 3.791 1.00 83.62 395 PHE A N 1
ATOM 3072 C CA . PHE A 1 395 ? 3.847 -7.829 3.065 1.00 83.62 395 PHE A CA 1
ATOM 3073 C C . PHE A 1 395 ? 4.564 -6.516 3.392 1.00 83.62 395 PHE A C 1
ATOM 3075 O O . PHE A 1 395 ? 5.746 -6.528 3.738 1.00 83.62 395 PHE A O 1
ATOM 3082 N N . ALA A 1 396 ? 3.851 -5.386 3.337 1.00 84.75 396 ALA A N 1
ATOM 3083 C CA . ALA A 1 396 ? 4.490 -4.087 3.498 1.00 84.75 396 ALA A CA 1
ATOM 3084 C C . ALA A 1 396 ? 5.108 -3.875 4.892 1.00 84.75 396 ALA A C 1
ATOM 3086 O O . ALA A 1 396 ? 6.217 -3.344 5.021 1.00 84.75 396 ALA A O 1
ATOM 3087 N N . VAL A 1 397 ? 4.414 -4.323 5.945 1.00 88.44 397 VAL A N 1
ATOM 3088 C CA . VAL A 1 397 ? 4.911 -4.202 7.322 1.00 88.44 397 VAL A CA 1
ATOM 3089 C C . VAL A 1 397 ? 6.034 -5.198 7.570 1.00 88.44 397 VAL A C 1
ATOM 3091 O O . VAL A 1 397 ? 7.061 -4.808 8.117 1.00 88.44 397 VAL A O 1
ATOM 3094 N N . TRP A 1 398 ? 5.887 -6.442 7.107 1.00 92.06 398 TRP A N 1
ATOM 3095 C CA . TRP A 1 398 ? 6.937 -7.451 7.233 1.00 92.06 398 TRP A CA 1
ATOM 3096 C C . TRP A 1 398 ? 8.236 -6.999 6.554 1.00 92.06 398 TRP A C 1
ATOM 3098 O O . TRP A 1 398 ? 9.290 -6.985 7.187 1.00 92.06 398 TRP A O 1
ATOM 3108 N N . MET A 1 399 ? 8.163 -6.497 5.317 1.00 90.62 399 MET A N 1
ATOM 3109 C CA . MET A 1 399 ? 9.334 -5.968 4.607 1.00 90.62 399 MET A CA 1
ATOM 3110 C C . MET A 1 399 ? 9.939 -4.732 5.275 1.00 90.62 399 MET A C 1
ATOM 3112 O O . MET A 1 399 ? 11.167 -4.589 5.308 1.00 90.62 399 MET A O 1
ATOM 3116 N N . SER A 1 400 ? 9.103 -3.839 5.810 1.00 92.00 400 SER A N 1
ATOM 3117 C CA . SER A 1 400 ? 9.565 -2.662 6.550 1.00 92.00 400 SER A CA 1
ATOM 3118 C C . SER A 1 400 ? 10.317 -3.058 7.820 1.00 92.00 400 SER A C 1
ATOM 3120 O O . SER A 1 400 ? 11.412 -2.549 8.053 1.00 92.00 400 SER A O 1
ATOM 3122 N N . THR A 1 401 ? 9.785 -4.004 8.597 1.00 94.50 401 THR A N 1
ATOM 3123 C CA . THR A 1 401 ? 10.412 -4.515 9.824 1.00 94.50 401 THR A CA 1
ATOM 3124 C C . THR A 1 401 ? 11.697 -5.281 9.527 1.00 94.50 401 THR A C 1
ATOM 3126 O O . THR A 1 401 ? 12.719 -5.018 10.154 1.00 94.50 401 THR A O 1
ATOM 3129 N N . LEU A 1 402 ? 11.703 -6.148 8.512 1.00 95.69 402 LEU A N 1
ATOM 3130 C CA . LEU A 1 402 ? 12.904 -6.873 8.098 1.00 95.69 402 LEU A CA 1
ATOM 3131 C C . LEU A 1 402 ? 14.027 -5.920 7.679 1.00 95.69 402 LEU A C 1
ATOM 3133 O O . LEU A 1 402 ? 15.182 -6.077 8.090 1.00 95.69 402 LEU A O 1
ATOM 3137 N N . THR A 1 403 ? 13.693 -4.921 6.859 1.00 94.19 403 THR A N 1
ATOM 3138 C CA . THR A 1 403 ? 14.648 -3.890 6.435 1.00 94.19 403 THR A CA 1
ATOM 3139 C C . THR A 1 403 ? 15.190 -3.141 7.643 1.00 94.19 403 THR A C 1
ATOM 3141 O O . THR A 1 403 ? 16.395 -2.888 7.743 1.00 94.19 403 THR A O 1
ATOM 3144 N N . ARG A 1 404 ? 14.303 -2.816 8.585 1.00 93.25 404 ARG A N 1
ATOM 3145 C CA . ARG A 1 404 ? 14.649 -2.114 9.809 1.00 93.25 404 ARG A CA 1
ATOM 3146 C C . ARG A 1 404 ? 15.592 -2.933 10.689 1.00 93.25 404 ARG A C 1
ATOM 3148 O O . ARG A 1 404 ? 16.654 -2.432 11.043 1.00 93.25 404 ARG A O 1
ATOM 3155 N N . TYR A 1 405 ? 15.295 -4.204 10.937 1.00 95.56 405 TYR A N 1
ATOM 3156 C CA . TYR A 1 405 ? 16.148 -5.106 11.721 1.00 95.56 405 TYR A CA 1
ATOM 3157 C C . TYR A 1 405 ? 17.510 -5.311 11.061 1.00 95.56 405 TYR A C 1
ATOM 3159 O O . TYR A 1 405 ? 18.539 -5.200 11.722 1.00 95.56 405 TYR A O 1
ATOM 3167 N N . SER A 1 406 ? 17.533 -5.490 9.739 1.00 95.31 406 SER A N 1
ATOM 3168 C CA . SER A 1 406 ? 18.781 -5.594 8.973 1.00 95.31 406 SER A CA 1
ATOM 3169 C C . SER A 1 406 ? 19.624 -4.316 9.083 1.00 95.31 406 SER A C 1
ATOM 3171 O O . SER A 1 406 ? 20.852 -4.367 9.147 1.00 95.31 406 SER A O 1
ATOM 3173 N N . THR A 1 407 ? 18.969 -3.153 9.135 1.00 93.81 407 THR A N 1
ATOM 3174 C CA . THR A 1 407 ? 19.623 -1.849 9.310 1.00 93.81 407 THR A CA 1
ATOM 3175 C C . THR A 1 407 ? 20.224 -1.712 10.704 1.00 93.81 407 THR A C 1
ATOM 3177 O O . THR A 1 407 ? 21.391 -1.338 10.820 1.00 93.81 407 THR A O 1
ATOM 3180 N N . LEU A 1 408 ? 19.473 -2.059 11.753 1.00 92.38 408 LEU A N 1
ATOM 3181 C CA . LEU A 1 408 ? 19.965 -2.046 13.136 1.00 92.38 408 LEU A CA 1
ATOM 3182 C C . LEU A 1 408 ? 21.124 -3.036 13.330 1.00 92.38 408 LEU A C 1
ATOM 3184 O O . LEU A 1 408 ? 22.110 -2.709 13.990 1.00 92.38 408 LEU A O 1
ATOM 3188 N N . ALA A 1 409 ? 21.050 -4.205 12.690 1.00 93.88 409 ALA A N 1
ATOM 3189 C CA . ALA A 1 409 ? 22.088 -5.229 12.723 1.00 93.88 409 ALA A CA 1
ATOM 3190 C C . ALA A 1 409 ? 23.410 -4.797 12.088 1.00 93.88 409 ALA A C 1
ATOM 3192 O O . ALA A 1 409 ? 24.472 -5.186 12.578 1.00 93.88 409 ALA A O 1
ATOM 3193 N N . LEU A 1 410 ? 23.358 -4.009 11.012 1.00 92.62 410 LEU A N 1
ATOM 3194 C CA . LEU A 1 410 ? 24.544 -3.570 10.273 1.00 92.62 410 LEU A CA 1
ATOM 3195 C C . LEU A 1 410 ? 25.113 -2.241 10.759 1.00 92.62 410 LEU A C 1
ATOM 3197 O O . LEU A 1 410 ? 26.331 -2.051 10.750 1.00 92.62 410 LEU A O 1
ATOM 3201 N N . LEU A 1 411 ? 24.239 -1.299 11.101 1.00 90.38 411 LEU A N 1
ATOM 3202 C CA . LEU A 1 411 ? 24.598 0.107 11.291 1.00 90.38 411 LEU A CA 1
ATOM 3203 C C . LEU A 1 411 ? 24.415 0.580 12.728 1.00 90.38 411 LEU A C 1
ATOM 3205 O O . LEU A 1 411 ? 24.817 1.700 13.035 1.00 90.38 411 LEU A O 1
ATOM 3209 N N . GLY A 1 412 ? 23.826 -0.246 13.596 1.00 89.62 412 GLY A N 1
ATOM 3210 C CA . GLY A 1 412 ? 23.613 0.082 14.998 1.00 89.62 412 GLY A CA 1
ATOM 3211 C C . GLY A 1 412 ? 22.929 1.438 15.171 1.00 89.62 412 GLY A C 1
ATOM 3212 O O . GLY A 1 412 ? 21.914 1.724 14.530 1.00 89.62 412 GLY A O 1
ATOM 3213 N N . THR A 1 413 ? 23.510 2.300 16.007 1.00 87.50 413 THR A N 1
ATOM 3214 C CA . THR A 1 413 ? 22.968 3.632 16.311 1.00 87.50 413 THR A CA 1
ATOM 3215 C C . THR A 1 413 ? 22.905 4.559 15.093 1.00 87.50 413 THR A C 1
ATOM 3217 O O . THR A 1 413 ? 22.006 5.400 15.031 1.00 87.50 413 THR A O 1
ATOM 3220 N N . SER A 1 414 ? 23.762 4.378 14.079 1.00 85.12 414 SER A N 1
ATOM 3221 C CA . SER A 1 414 ? 23.713 5.156 12.827 1.00 85.12 414 SER A CA 1
ATOM 3222 C C . SER A 1 414 ? 22.461 4.850 11.997 1.00 85.12 414 SER A C 1
ATOM 3224 O O . SER A 1 414 ? 21.990 5.697 11.236 1.00 85.12 414 SER A O 1
ATOM 3226 N N . GLY A 1 415 ? 21.879 3.660 12.174 1.00 84.69 415 GLY A N 1
ATOM 3227 C CA . GLY A 1 415 ? 20.641 3.250 11.522 1.00 84.69 415 GLY A CA 1
ATOM 3228 C C . GLY A 1 415 ? 19.390 3.939 12.070 1.00 84.69 415 GLY A C 1
ATOM 3229 O O . GLY A 1 415 ? 18.342 3.869 11.431 1.00 84.69 415 GLY A O 1
ATOM 3230 N N . ARG A 1 416 ? 19.457 4.629 13.222 1.00 81.38 416 ARG A N 1
ATOM 3231 C CA . ARG A 1 416 ? 18.265 5.083 13.967 1.00 81.38 416 ARG A CA 1
ATOM 3232 C C . ARG A 1 416 ? 17.300 5.952 13.157 1.00 81.38 416 ARG A C 1
ATOM 3234 O O . ARG A 1 416 ? 16.096 5.776 13.287 1.00 81.38 416 ARG A O 1
ATOM 3241 N N . ARG A 1 417 ? 17.824 6.786 12.252 1.00 81.56 417 ARG A N 1
ATOM 3242 C CA . ARG A 1 417 ? 17.048 7.703 11.391 1.00 81.56 417 ARG A CA 1
ATOM 3243 C C . ARG A 1 417 ? 16.401 7.033 10.174 1.00 81.56 417 ARG A C 1
ATOM 3245 O O . ARG A 1 417 ? 15.637 7.664 9.452 1.00 81.56 417 ARG A O 1
ATOM 3252 N N . TRP A 1 418 ? 16.747 5.782 9.870 1.00 85.06 418 TRP A N 1
ATOM 3253 C CA . TRP A 1 418 ? 16.292 5.101 8.655 1.00 85.06 418 TRP A CA 1
ATOM 3254 C C . TRP A 1 418 ? 15.089 4.211 8.960 1.00 85.06 418 TRP A C 1
ATOM 3256 O O . TRP A 1 418 ? 15.222 3.005 9.176 1.00 85.06 418 TRP A O 1
ATOM 3266 N N . LEU A 1 419 ? 13.908 4.824 9.027 1.00 80.69 419 LEU A N 1
ATOM 3267 C CA . LEU A 1 419 ? 12.666 4.132 9.378 1.00 80.69 419 LEU A CA 1
ATOM 3268 C C . LEU A 1 419 ? 12.035 3.416 8.180 1.00 80.69 419 LEU A C 1
ATOM 3270 O O . LEU A 1 419 ? 12.136 3.879 7.036 1.00 80.69 419 LEU A O 1
ATOM 3274 N N . GLY A 1 420 ? 11.375 2.289 8.459 1.00 79.56 420 GLY A N 1
ATOM 3275 C CA . GLY A 1 420 ? 10.768 1.422 7.450 1.00 79.56 420 GLY A CA 1
ATOM 3276 C C . GLY A 1 420 ? 11.762 1.042 6.353 1.00 79.56 420 GLY A C 1
ATOM 3277 O O . GLY A 1 420 ? 12.891 0.636 6.619 1.00 79.56 420 GLY A O 1
ATOM 3278 N N . THR A 1 421 ? 11.369 1.238 5.099 1.00 79.00 421 THR A N 1
ATOM 3279 C CA . THR A 1 421 ? 12.213 0.948 3.934 1.00 79.00 421 THR A CA 1
ATOM 3280 C C . THR A 1 421 ? 13.119 2.106 3.512 1.00 79.00 421 THR A C 1
ATOM 3282 O O . THR A 1 421 ? 13.770 2.015 2.482 1.00 79.00 421 THR A O 1
ATOM 3285 N N . SER A 1 422 ? 13.211 3.217 4.250 1.00 81.44 422 SER A N 1
ATOM 3286 C CA . SER A 1 422 ? 14.064 4.349 3.826 1.00 81.44 422 SER A CA 1
ATOM 3287 C C . SER A 1 422 ? 15.562 4.005 3.767 1.00 81.44 422 SER A C 1
ATOM 3289 O O . SER A 1 422 ? 16.316 4.633 3.022 1.00 81.44 422 SER A O 1
ATOM 3291 N N . ALA A 1 423 ? 15.991 2.971 4.499 1.00 79.12 423 ALA A N 1
ATOM 3292 C CA . ALA A 1 423 ? 17.362 2.468 4.493 1.00 79.12 423 ALA A CA 1
ATOM 3293 C C . ALA A 1 423 ? 17.820 1.979 3.109 1.00 79.12 423 ALA A C 1
ATOM 3295 O O . ALA A 1 423 ? 18.965 2.205 2.724 1.00 79.12 423 ALA A O 1
ATOM 3296 N N . ILE A 1 424 ? 16.930 1.353 2.332 1.00 77.88 424 ILE A N 1
ATOM 3297 C CA . ILE A 1 424 ? 17.279 0.778 1.019 1.00 77.88 424 ILE A CA 1
ATOM 3298 C C . ILE A 1 424 ? 17.529 1.838 -0.059 1.00 77.88 424 ILE A C 1
ATOM 3300 O O . ILE A 1 424 ? 18.082 1.533 -1.116 1.00 77.88 424 ILE A O 1
ATOM 3304 N N . ASP A 1 425 ? 17.130 3.085 0.203 1.00 76.25 425 ASP A N 1
ATOM 3305 C CA . ASP A 1 425 ? 17.424 4.236 -0.650 1.00 76.25 425 ASP A CA 1
ATOM 3306 C C . ASP A 1 425 ? 18.820 4.822 -0.368 1.00 76.25 425 ASP A C 1
ATOM 3308 O O . ASP A 1 425 ? 19.270 5.722 -1.077 1.00 76.25 425 ASP A O 1
ATOM 3312 N N . LYS A 1 426 ? 19.532 4.315 0.649 1.00 78.31 426 LYS A N 1
ATOM 3313 C CA . LYS A 1 426 ? 20.902 4.718 0.976 1.00 78.31 426 LYS A CA 1
ATOM 3314 C C . LYS A 1 426 ? 21.894 3.733 0.376 1.00 78.31 426 LYS A C 1
ATOM 3316 O O . LYS A 1 426 ? 21.935 2.566 0.759 1.00 78.31 426 LYS A O 1
ATOM 3321 N N . GLU A 1 427 ? 22.767 4.227 -0.501 1.00 76.56 427 GLU A N 1
ATOM 3322 C CA . GLU A 1 427 ? 23.868 3.436 -1.075 1.00 76.56 427 GLU A CA 1
ATOM 3323 C C . GLU A 1 427 ? 24.720 2.761 0.010 1.00 76.56 427 GLU A C 1
ATOM 3325 O O . GLU A 1 427 ? 25.166 1.626 -0.150 1.00 76.56 427 GLU A O 1
ATOM 3330 N N . THR A 1 428 ? 24.862 3.423 1.162 1.00 80.69 428 THR A N 1
ATOM 3331 C CA . THR A 1 428 ? 25.566 2.909 2.339 1.00 80.69 428 THR A CA 1
ATOM 3332 C C . THR A 1 428 ? 25.016 1.571 2.840 1.00 80.69 428 THR A C 1
ATOM 3334 O O . THR A 1 428 ? 25.815 0.727 3.239 1.00 80.69 428 THR A O 1
ATOM 3337 N N . PHE A 1 429 ? 23.695 1.340 2.817 1.00 85.75 429 PHE A N 1
ATOM 3338 C CA . PHE A 1 429 ? 23.115 0.080 3.298 1.00 85.75 429 PHE A CA 1
ATOM 3339 C C . PHE A 1 429 ? 23.528 -1.095 2.405 1.00 85.75 429 PHE A C 1
ATOM 3341 O O . PHE A 1 429 ? 24.114 -2.060 2.890 1.00 85.75 429 PHE A O 1
ATOM 3348 N N . GLY A 1 430 ? 23.295 -0.981 1.091 1.00 81.56 430 GLY A N 1
ATOM 3349 C CA . GLY A 1 430 ? 23.670 -2.018 0.124 1.00 81.56 430 GLY A CA 1
ATOM 3350 C C . GLY A 1 430 ? 25.176 -2.288 0.120 1.00 81.56 430 GLY A C 1
ATOM 3351 O O . GLY A 1 430 ? 25.595 -3.441 0.159 1.00 81.56 430 GLY A O 1
ATOM 3352 N N . TYR A 1 431 ? 25.988 -1.227 0.186 1.00 83.62 431 TYR A N 1
ATOM 3353 C CA . TYR A 1 431 ? 27.444 -1.337 0.294 1.00 83.62 431 TYR A CA 1
ATOM 3354 C C . TYR A 1 431 ? 27.897 -2.114 1.541 1.00 83.62 431 TYR A C 1
ATOM 3356 O O . TYR A 1 431 ? 28.815 -2.930 1.462 1.00 83.62 431 TYR A O 1
ATOM 3364 N N . ARG A 1 432 ? 27.270 -1.872 2.699 1.00 87.81 432 ARG A N 1
ATOM 3365 C CA . ARG A 1 432 ? 27.599 -2.570 3.953 1.00 87.81 432 ARG A CA 1
ATOM 3366 C C . ARG A 1 432 ? 27.119 -4.019 3.936 1.00 87.81 432 ARG A C 1
ATOM 3368 O O . ARG A 1 432 ? 27.863 -4.886 4.381 1.00 87.81 432 ARG A O 1
ATOM 3375 N N . LEU A 1 433 ? 25.933 -4.281 3.385 1.00 88.81 433 LEU A N 1
ATOM 3376 C CA . LEU A 1 433 ? 25.384 -5.630 3.239 1.00 88.81 433 LEU A CA 1
ATOM 3377 C C . LEU A 1 433 ? 26.275 -6.513 2.348 1.00 88.81 433 LEU A C 1
ATOM 3379 O O . LEU A 1 433 ? 26.595 -7.635 2.731 1.00 88.81 433 LEU A O 1
ATOM 3383 N N . ASP A 1 434 ? 26.744 -5.991 1.210 1.00 85.19 434 ASP A N 1
ATOM 3384 C CA . ASP A 1 434 ? 27.593 -6.732 0.260 1.00 85.19 434 ASP A CA 1
ATOM 3385 C C . ASP A 1 434 ? 28.986 -7.083 0.832 1.00 85.19 434 ASP A C 1
ATOM 3387 O O . ASP A 1 434 ? 29.676 -7.960 0.306 1.00 85.19 434 ASP A O 1
ATOM 3391 N N . ARG A 1 435 ? 29.412 -6.427 1.920 1.00 86.94 435 ARG A N 1
ATOM 3392 C CA . ARG A 1 435 ? 30.709 -6.660 2.578 1.00 86.94 435 ARG A CA 1
ATOM 3393 C C . ARG A 1 435 ? 30.624 -7.518 3.840 1.00 86.94 435 ARG A C 1
ATOM 3395 O O . ARG A 1 435 ? 31.657 -7.794 4.453 1.00 86.94 435 ARG A O 1
ATOM 3402 N N . VAL A 1 436 ? 29.429 -7.969 4.223 1.00 92.12 436 VAL A N 1
ATOM 3403 C CA . VAL A 1 436 ? 29.259 -8.866 5.371 1.00 92.12 436 VAL A CA 1
ATOM 3404 C C . VAL A 1 436 ? 30.052 -10.154 5.154 1.00 92.12 436 VAL A C 1
ATOM 3406 O O . VAL A 1 436 ? 29.897 -10.840 4.145 1.00 92.12 436 VAL A O 1
ATOM 3409 N N . GLY A 1 437 ? 30.905 -10.492 6.118 1.00 91.56 437 GLY A N 1
ATOM 3410 C CA . GLY A 1 437 ? 31.732 -11.688 6.093 1.00 91.56 437 GLY A CA 1
ATOM 3411 C C . GLY A 1 437 ? 33.090 -11.523 6.784 1.00 91.56 437 GLY A C 1
ATOM 3412 O O . GLY A 1 437 ? 33.442 -10.450 7.284 1.00 91.56 437 GLY A O 1
ATOM 3413 N N . PRO A 1 438 ? 33.910 -12.588 6.793 1.00 86.88 438 PRO A N 1
ATOM 3414 C CA . PRO A 1 438 ? 35.166 -12.634 7.544 1.00 86.88 438 PRO A CA 1
ATOM 3415 C C . PRO A 1 438 ? 36.249 -11.685 7.013 1.00 86.88 438 PRO A C 1
ATOM 3417 O O . PRO A 1 438 ? 37.222 -11.425 7.711 1.00 86.88 438 PRO A O 1
ATOM 3420 N N . ARG A 1 439 ? 36.100 -11.176 5.783 1.00 85.94 439 ARG A N 1
ATOM 3421 C CA . ARG A 1 439 ? 37.074 -10.286 5.129 1.00 85.94 439 ARG A CA 1
ATOM 3422 C C . ARG A 1 439 ? 36.862 -8.802 5.439 1.00 85.94 439 ARG A C 1
ATOM 3424 O O . ARG A 1 439 ? 37.667 -7.986 4.999 1.00 85.94 439 ARG A O 1
ATOM 3431 N N . GLU A 1 440 ? 35.800 -8.442 6.159 1.00 93.06 440 GLU A N 1
ATOM 3432 C CA . GLU A 1 440 ? 35.571 -7.054 6.559 1.00 93.06 440 GLU A CA 1
ATOM 3433 C C . GLU A 1 440 ? 36.554 -6.611 7.654 1.00 93.06 440 GLU A C 1
ATOM 3435 O O . GLU A 1 440 ? 36.933 -7.373 8.544 1.00 93.06 440 GLU A O 1
ATOM 3440 N N . THR A 1 441 ? 36.958 -5.347 7.579 1.00 91.69 441 THR A N 1
ATOM 3441 C CA . THR A 1 441 ? 37.860 -4.687 8.524 1.00 91.69 441 THR A CA 1
ATOM 3442 C C . THR A 1 441 ? 37.217 -4.496 9.900 1.00 91.69 441 THR A C 1
ATOM 3444 O O . THR A 1 441 ? 36.006 -4.329 10.011 1.00 91.69 441 THR A O 1
ATOM 3447 N N . ALA A 1 442 ? 38.029 -4.417 10.960 1.00 88.06 442 ALA A N 1
ATOM 3448 C CA . ALA A 1 442 ? 37.534 -4.124 12.311 1.00 88.06 442 ALA A CA 1
ATOM 3449 C C . ALA A 1 442 ? 36.750 -2.796 12.378 1.00 88.06 442 ALA A C 1
ATOM 3451 O O . ALA A 1 442 ? 35.711 -2.724 13.025 1.00 88.06 442 ALA A O 1
ATOM 3452 N N . ALA A 1 443 ? 37.194 -1.770 11.642 1.00 86.19 443 ALA A N 1
ATOM 3453 C CA . ALA A 1 443 ? 36.467 -0.506 11.512 1.00 86.19 443 ALA A CA 1
ATOM 3454 C C . ALA A 1 443 ? 35.108 -0.686 10.808 1.00 86.19 443 ALA A C 1
ATOM 3456 O O . ALA A 1 443 ? 34.108 -0.110 11.229 1.00 86.19 443 ALA A O 1
ATOM 3457 N N . GLY A 1 444 ? 35.049 -1.526 9.768 1.00 83.38 444 GLY A N 1
ATOM 3458 C CA . GLY A 1 444 ? 33.812 -1.868 9.062 1.00 83.38 444 GLY A CA 1
ATOM 3459 C C . GLY A 1 444 ? 32.805 -2.640 9.922 1.00 83.38 444 GLY A C 1
ATOM 3460 O O . GLY A 1 444 ? 31.600 -2.476 9.735 1.00 83.38 444 GLY A O 1
ATOM 3461 N N . LYS A 1 445 ? 33.301 -3.421 10.886 1.00 90.25 445 LYS A N 1
ATOM 3462 C CA . LYS A 1 445 ? 32.510 -4.215 11.836 1.00 90.25 445 LYS A CA 1
ATOM 3463 C C . LYS A 1 445 ? 32.116 -3.472 13.115 1.00 90.25 445 LYS A C 1
ATOM 3465 O O . LYS A 1 445 ? 31.322 -4.008 13.878 1.00 90.25 445 LYS A O 1
ATOM 3470 N N . LYS A 1 446 ? 32.629 -2.254 13.355 1.00 90.56 446 LYS A N 1
ATOM 3471 C CA . LYS A 1 446 ? 32.387 -1.477 14.594 1.00 90.56 446 LYS A CA 1
ATOM 3472 C C . LYS A 1 446 ? 30.895 -1.359 14.937 1.00 90.56 446 LYS A C 1
ATOM 3474 O O . LYS A 1 446 ? 30.543 -1.344 16.106 1.00 90.56 446 LYS A O 1
ATOM 3479 N N . THR A 1 447 ? 30.030 -1.294 13.927 1.00 90.06 447 THR A N 1
ATOM 3480 C CA . THR A 1 447 ? 28.579 -1.107 14.072 1.00 90.06 447 THR A CA 1
ATOM 3481 C C . THR A 1 447 ? 27.767 -2.399 14.001 1.00 90.06 447 THR A C 1
ATOM 3483 O O . THR A 1 447 ? 26.548 -2.350 14.154 1.00 90.06 447 THR A O 1
ATOM 3486 N N . TRP A 1 448 ? 28.401 -3.546 13.745 1.00 93.12 448 TRP A N 1
ATOM 3487 C CA . TRP A 1 448 ? 27.685 -4.810 13.612 1.00 93.12 448 TRP A CA 1
ATOM 3488 C C . TRP A 1 448 ? 27.185 -5.287 14.971 1.00 93.12 448 TRP A C 1
ATOM 3490 O O . TRP A 1 448 ? 27.945 -5.351 15.934 1.00 93.12 448 TRP A O 1
ATOM 3500 N N . ALA A 1 449 ? 25.917 -5.687 15.037 1.00 90.00 449 ALA A N 1
ATOM 3501 C CA . ALA A 1 449 ? 25.338 -6.235 16.261 1.00 90.00 449 ALA A CA 1
ATOM 3502 C C . ALA A 1 449 ? 26.045 -7.519 16.732 1.00 90.00 449 ALA A C 1
ATOM 3504 O O . ALA A 1 449 ? 26.099 -7.783 17.933 1.00 90.00 449 ALA A O 1
ATOM 3505 N N . ARG A 1 450 ? 26.598 -8.295 15.792 1.00 90.75 450 ARG A N 1
ATOM 3506 C CA . ARG A 1 450 ? 27.514 -9.418 16.026 1.00 90.75 450 ARG A CA 1
ATOM 3507 C C . ARG A 1 450 ? 28.345 -9.697 14.775 1.00 90.75 450 ARG A C 1
ATOM 3509 O O . ARG A 1 450 ? 28.068 -9.159 13.707 1.00 90.75 450 ARG A O 1
ATOM 3516 N N . ASP A 1 451 ? 29.331 -10.578 14.886 1.00 91.44 451 ASP A N 1
ATOM 3517 C CA . ASP A 1 451 ? 30.014 -11.102 13.706 1.00 91.44 451 ASP A CA 1
ATOM 3518 C C . ASP A 1 451 ? 29.086 -12.015 12.888 1.00 91.44 451 ASP A C 1
ATOM 3520 O O . ASP A 1 451 ? 28.450 -12.924 13.428 1.00 91.44 451 ASP A O 1
ATOM 3524 N N . TYR A 1 452 ? 29.052 -11.779 11.575 1.00 93.31 452 TYR A N 1
ATOM 3525 C CA . TYR A 1 452 ? 28.329 -12.585 10.591 1.00 93.31 452 TYR A CA 1
ATOM 3526 C C . TYR A 1 452 ? 29.316 -13.178 9.581 1.00 93.31 452 TYR A C 1
ATOM 3528 O O . TYR A 1 452 ? 30.220 -12.487 9.093 1.00 93.31 452 TYR A O 1
ATOM 3536 N N . ALA A 1 453 ? 29.142 -14.454 9.240 1.00 91.75 453 ALA A N 1
ATOM 3537 C CA . ALA A 1 453 ? 29.995 -15.149 8.280 1.00 91.75 453 ALA A CA 1
ATOM 3538 C C . ALA A 1 453 ? 29.635 -14.814 6.824 1.00 91.75 453 ALA A C 1
ATOM 3540 O O . ALA A 1 453 ? 30.512 -14.834 5.957 1.00 91.75 453 ALA A O 1
ATOM 3541 N N . ALA A 1 454 ? 28.366 -14.492 6.551 1.00 92.19 454 ALA A N 1
ATOM 3542 C CA . ALA A 1 454 ? 27.871 -14.127 5.225 1.00 92.19 454 ALA A CA 1
ATOM 3543 C C . ALA A 1 454 ? 26.620 -13.229 5.310 1.00 92.19 454 ALA A C 1
ATOM 3545 O O . ALA A 1 454 ? 25.895 -13.302 6.305 1.00 92.19 454 ALA A O 1
ATOM 3546 N N . PRO A 1 455 ? 26.289 -12.455 4.254 1.00 89.88 455 PRO A N 1
ATOM 3547 C CA . PRO A 1 455 ? 25.080 -11.623 4.226 1.00 89.88 455 PRO A CA 1
ATOM 3548 C C . PRO A 1 455 ? 23.795 -12.435 4.438 1.00 89.88 455 PRO A C 1
ATOM 3550 O O . PRO A 1 455 ? 22.868 -11.977 5.099 1.00 89.88 455 PRO A O 1
ATOM 3553 N N . ARG A 1 456 ? 23.760 -13.672 3.920 1.00 89.38 456 ARG A N 1
ATOM 3554 C CA . ARG A 1 456 ? 22.634 -14.601 4.086 1.00 89.38 456 ARG A CA 1
ATOM 3555 C C . ARG A 1 456 ? 22.291 -14.847 5.552 1.00 89.38 456 ARG A C 1
ATOM 3557 O O . ARG A 1 456 ? 21.118 -14.863 5.891 1.00 89.38 456 ARG A O 1
ATOM 3564 N N . GLU A 1 457 ? 23.302 -15.039 6.396 1.00 94.75 457 GLU A N 1
ATOM 3565 C CA . GLU A 1 457 ? 23.121 -15.337 7.820 1.00 94.75 457 GLU A CA 1
ATOM 3566 C C . GLU A 1 457 ? 22.429 -14.178 8.544 1.00 94.75 457 GLU A C 1
ATOM 3568 O O . GLU A 1 457 ? 21.515 -14.395 9.335 1.00 94.75 457 GLU A O 1
ATOM 3573 N N . LEU A 1 458 ? 22.827 -12.946 8.219 1.00 94.69 458 LEU A N 1
ATOM 3574 C CA . LEU A 1 458 ? 22.224 -11.737 8.769 1.00 94.69 458 LEU A CA 1
ATOM 3575 C C . LEU A 1 458 ? 20.749 -11.626 8.386 1.00 94.69 458 LEU A C 1
ATOM 3577 O O . LEU A 1 458 ? 19.909 -11.385 9.251 1.00 94.69 458 LEU A O 1
ATOM 3581 N N . ILE A 1 459 ? 20.434 -11.813 7.100 1.00 95.19 459 ILE A N 1
ATOM 3582 C CA . ILE A 1 459 ? 19.053 -11.708 6.616 1.00 95.19 459 ILE A CA 1
ATOM 3583 C C . ILE A 1 459 ? 18.177 -12.828 7.170 1.00 95.19 459 ILE A C 1
ATOM 3585 O O . ILE A 1 459 ? 17.074 -12.527 7.603 1.00 95.19 459 ILE A O 1
ATOM 3589 N N . GLN A 1 460 ? 18.668 -14.070 7.227 1.00 94.50 460 GLN A N 1
ATOM 3590 C CA . GLN A 1 460 ? 17.944 -15.188 7.845 1.00 94.50 460 GLN A CA 1
ATOM 3591 C C . GLN A 1 460 ? 17.636 -14.944 9.327 1.00 94.50 460 GLN A C 1
ATOM 3593 O O . GLN A 1 460 ? 16.539 -15.226 9.798 1.00 94.50 460 GLN A O 1
ATOM 3598 N N . GLU A 1 461 ? 18.590 -14.401 10.086 1.00 94.44 461 GLU A N 1
ATOM 3599 C CA . GLU A 1 461 ? 18.334 -14.048 11.482 1.00 94.44 461 GLU A CA 1
ATOM 3600 C C . GLU A 1 461 ? 17.298 -12.922 11.596 1.00 94.44 461 GLU A C 1
ATOM 3602 O O . GLU A 1 461 ? 16.394 -12.983 12.434 1.00 94.44 461 GLU A O 1
ATOM 3607 N N . CYS A 1 462 ? 17.417 -11.892 10.758 1.00 96.00 462 CYS A N 1
ATOM 3608 C CA . CYS A 1 462 ? 16.487 -10.770 10.758 1.00 96.00 462 CYS A CA 1
ATOM 3609 C C . CYS A 1 462 ? 15.082 -11.169 10.288 1.00 96.00 462 CYS A C 1
ATOM 3611 O O . CYS A 1 462 ? 14.125 -10.647 10.861 1.00 96.00 462 CYS A O 1
ATOM 3613 N N . SER A 1 463 ? 14.915 -12.083 9.322 1.00 96.19 463 SER A N 1
ATOM 3614 C CA . SER A 1 463 ? 13.591 -12.572 8.919 1.00 96.19 463 SER A CA 1
ATOM 3615 C C . SER A 1 463 ? 12.954 -13.405 10.022 1.00 96.19 463 SER A C 1
ATOM 3617 O O . SER A 1 463 ? 11.818 -13.118 10.392 1.00 96.19 463 SER A O 1
ATOM 3619 N N . ALA A 1 464 ? 13.699 -14.317 10.658 1.00 95.75 464 ALA A N 1
ATOM 3620 C CA . ALA A 1 464 ? 13.183 -15.098 11.785 1.00 95.75 464 ALA A CA 1
ATOM 3621 C C . ALA A 1 464 ? 12.719 -14.192 12.942 1.00 95.75 464 ALA A C 1
ATOM 3623 O O . ALA A 1 464 ? 11.619 -14.357 13.478 1.00 95.75 464 ALA A O 1
ATOM 3624 N N . ARG A 1 465 ? 13.522 -13.177 13.298 1.00 95.94 465 ARG A N 1
ATOM 3625 C CA . ARG A 1 465 ? 13.146 -12.176 14.315 1.00 95.94 465 ARG A CA 1
ATOM 3626 C C . ARG A 1 465 ? 11.917 -11.376 13.896 1.00 95.94 465 ARG A C 1
ATOM 3628 O O . ARG A 1 465 ? 11.022 -11.187 14.711 1.00 95.94 465 ARG A O 1
ATOM 3635 N N . THR A 1 466 ? 11.868 -10.924 12.644 1.00 96.81 466 THR A N 1
ATOM 3636 C CA . THR A 1 466 ? 10.739 -10.152 12.102 1.00 96.81 466 THR A CA 1
ATOM 3637 C C . THR A 1 466 ? 9.445 -10.947 12.190 1.00 96.81 466 THR A C 1
ATOM 3639 O O . THR A 1 466 ? 8.455 -10.440 12.713 1.00 96.81 466 THR A O 1
ATOM 3642 N N . THR A 1 467 ? 9.465 -12.204 11.747 1.00 96.06 467 THR A N 1
ATOM 3643 C CA . THR A 1 467 ? 8.316 -13.109 11.803 1.00 96.06 467 THR A CA 1
ATOM 3644 C C . THR A 1 467 ? 7.802 -13.253 13.232 1.00 96.06 467 THR A C 1
ATOM 3646 O O . THR A 1 467 ? 6.636 -12.970 13.493 1.00 96.06 467 THR A O 1
ATOM 3649 N N . HIS A 1 468 ? 8.659 -13.606 14.192 1.00 96.69 468 HIS A N 1
ATOM 3650 C CA . HIS A 1 468 ? 8.205 -13.815 15.570 1.00 96.69 468 HIS A CA 1
ATOM 3651 C C . HIS A 1 468 ? 7.815 -12.524 16.301 1.00 96.69 468 HIS A C 1
ATOM 3653 O O . HIS A 1 468 ? 6.862 -12.541 17.079 1.00 96.69 468 HIS A O 1
ATOM 3659 N N . ALA A 1 469 ? 8.489 -11.404 16.032 1.00 96.88 469 ALA A N 1
ATOM 3660 C CA . ALA A 1 469 ? 8.113 -10.108 16.587 1.00 96.88 469 ALA A CA 1
ATOM 3661 C C . ALA A 1 469 ? 6.737 -9.662 16.077 1.00 96.88 469 ALA A C 1
ATOM 3663 O O . ALA A 1 469 ? 5.892 -9.250 16.868 1.00 96.88 469 ALA A O 1
ATOM 3664 N N . LEU A 1 470 ? 6.480 -9.790 14.772 1.00 95.06 470 LEU A N 1
ATOM 3665 C CA . LEU A 1 470 ? 5.189 -9.418 14.199 1.00 95.06 470 LEU A CA 1
ATOM 3666 C C . LEU A 1 470 ? 4.068 -10.376 14.605 1.00 95.06 470 LEU A C 1
ATOM 3668 O O . LEU A 1 470 ? 2.966 -9.898 14.824 1.00 95.06 470 LEU A O 1
ATOM 3672 N N . LEU A 1 471 ? 4.331 -11.675 14.786 1.00 94.19 471 LEU A N 1
ATOM 3673 C CA . LEU A 1 471 ? 3.345 -12.613 15.347 1.00 94.19 471 LEU A CA 1
ATOM 3674 C C . LEU A 1 471 ? 2.985 -12.283 16.803 1.00 94.19 471 LEU A C 1
ATOM 3676 O O . LEU A 1 471 ? 1.834 -12.438 17.201 1.00 94.19 471 LEU A O 1
ATOM 3680 N N . LEU A 1 472 ? 3.952 -11.827 17.604 1.00 95.94 472 LEU A N 1
ATOM 3681 C CA . LEU A 1 472 ? 3.697 -11.335 18.959 1.00 95.94 472 LEU A CA 1
ATOM 3682 C C . LEU A 1 472 ? 2.828 -10.069 18.921 1.00 95.94 472 LEU A C 1
ATOM 3684 O O . LEU A 1 472 ? 1.799 -10.021 19.590 1.00 95.94 472 LEU A O 1
ATOM 3688 N N . VAL A 1 473 ? 3.198 -9.076 18.106 1.00 94.88 473 VAL A N 1
ATOM 3689 C CA . VAL A 1 473 ? 2.415 -7.838 17.942 1.00 94.88 473 VAL A CA 1
ATOM 3690 C C . VAL A 1 473 ? 1.001 -8.136 17.441 1.00 94.88 47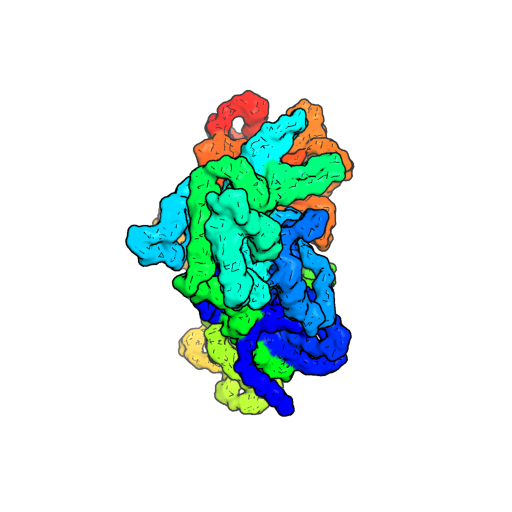3 VAL A C 1
ATOM 3692 O O . VAL A 1 473 ? 0.043 -7.595 17.988 1.00 94.88 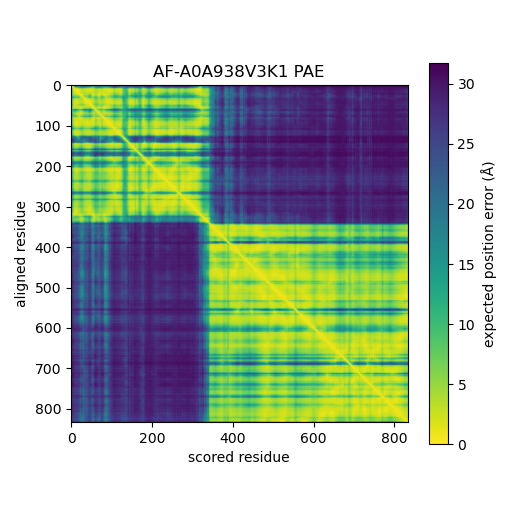473 VAL A O 1
ATOM 3695 N N . ASP A 1 474 ? 0.866 -9.018 16.449 1.00 92.06 474 ASP A N 1
ATOM 3696 C CA . ASP A 1 474 ? -0.420 -9.467 15.916 1.00 92.06 474 ASP A CA 1
ATOM 3697 C C . ASP A 1 474 ? -1.282 -10.096 17.010 1.00 92.06 474 ASP A C 1
ATOM 3699 O O . ASP A 1 474 ? -2.417 -9.677 17.197 1.00 92.06 474 ASP A O 1
ATOM 3703 N N . SER A 1 475 ? -0.713 -11.002 17.814 1.00 92.50 475 SER A N 1
ATOM 3704 C CA . SER A 1 475 ? -1.445 -11.645 18.910 1.00 92.50 475 SER A CA 1
ATOM 3705 C C . SER A 1 475 ? -1.938 -10.648 19.961 1.00 92.50 475 SER A C 1
ATOM 3707 O O . SER A 1 475 ? -3.031 -10.807 20.494 1.00 92.50 475 SER A O 1
ATOM 3709 N N . VAL A 1 476 ? -1.168 -9.601 20.277 1.00 95.44 476 VAL A N 1
ATOM 3710 C CA . VAL A 1 476 ? -1.616 -8.572 21.229 1.00 95.44 476 VAL A CA 1
ATOM 3711 C C . VAL A 1 476 ? -2.735 -7.729 20.618 1.00 95.44 476 VAL A C 1
ATOM 3713 O O . VAL A 1 476 ? -3.736 -7.466 21.277 1.00 95.44 476 VAL A O 1
ATOM 3716 N N . LEU A 1 477 ? -2.603 -7.325 19.351 1.00 92.81 477 LEU A N 1
ATOM 3717 C CA . LEU A 1 477 ? -3.659 -6.578 18.665 1.00 92.81 477 LEU A CA 1
ATOM 3718 C C . LEU A 1 477 ? -4.953 -7.394 18.570 1.00 92.81 477 LEU A C 1
ATOM 3720 O O . LEU A 1 477 ? -6.022 -6.868 18.861 1.00 92.81 477 LEU A O 1
ATOM 3724 N N . SER A 1 478 ? -4.856 -8.663 18.185 1.00 90.00 478 SER A N 1
ATOM 3725 C CA . SER A 1 478 ? -6.007 -9.535 17.958 1.00 90.00 478 SER A CA 1
ATOM 3726 C C . SER A 1 478 ? -6.672 -9.968 19.261 1.00 90.00 478 SER A C 1
ATOM 3728 O O . SER A 1 478 ? -7.865 -9.721 19.437 1.00 90.00 478 SER A O 1
ATOM 3730 N N . ASP A 1 479 ? -5.919 -10.561 20.189 1.00 91.06 479 ASP A N 1
ATOM 3731 C CA . ASP A 1 479 ? -6.530 -11.254 21.329 1.00 91.06 479 ASP A CA 1
ATOM 3732 C C . ASP A 1 479 ? -6.684 -10.349 22.558 1.00 91.06 479 ASP A C 1
ATOM 3734 O O . ASP A 1 479 ? -7.632 -10.521 23.315 1.00 91.06 479 ASP A O 1
ATOM 3738 N N . GLU A 1 480 ? -5.782 -9.378 22.758 1.00 94.56 480 GLU A N 1
ATOM 3739 C CA . GLU A 1 480 ? -5.832 -8.477 23.924 1.00 94.56 480 GLU A CA 1
ATOM 3740 C C . GLU A 1 480 ? -6.551 -7.159 23.611 1.00 94.56 480 GLU A C 1
ATOM 3742 O O . GLU A 1 480 ? -7.153 -6.545 24.493 1.00 94.56 480 GLU A O 1
ATOM 3747 N N . LEU A 1 481 ? -6.458 -6.690 22.360 1.00 94.44 481 LEU A N 1
ATOM 3748 C CA . LEU A 1 481 ? -7.079 -5.443 21.903 1.00 94.44 481 LEU A CA 1
ATOM 3749 C C . LEU A 1 481 ? -8.252 -5.645 20.953 1.00 94.44 481 LEU A C 1
ATOM 3751 O O . LEU A 1 481 ? -8.822 -4.650 20.512 1.00 94.44 481 LEU A O 1
ATOM 3755 N N . PHE A 1 482 ? -8.645 -6.886 20.661 1.00 93.75 482 PHE A N 1
ATOM 3756 C CA . PHE A 1 482 ? -9.848 -7.176 19.878 1.00 93.75 482 PHE A CA 1
ATOM 3757 C C . PHE A 1 482 ? -9.822 -6.582 18.453 1.00 93.75 482 PHE A C 1
ATOM 3759 O O . PHE A 1 482 ? -10.867 -6.358 17.846 1.00 93.75 482 PHE A O 1
ATOM 3766 N N . LEU A 1 483 ? -8.626 -6.327 17.910 1.00 90.44 483 LEU A N 1
ATOM 3767 C CA . LEU A 1 483 ? -8.354 -5.796 16.569 1.00 90.44 483 LEU A CA 1
ATOM 3768 C C . LEU A 1 483 ? -7.882 -6.910 15.617 1.00 90.44 483 LEU A C 1
ATOM 3770 O O . LEU A 1 483 ? -6.936 -6.728 14.851 1.00 90.44 483 LEU A O 1
ATOM 3774 N N . ASP A 1 484 ? -8.509 -8.079 15.653 1.00 86.06 484 ASP A N 1
ATOM 3775 C CA . ASP A 1 484 ? -8.211 -9.193 14.737 1.00 86.06 484 ASP A CA 1
ATOM 3776 C C . ASP A 1 484 ? -8.585 -8.849 13.283 1.00 86.06 484 ASP A C 1
ATOM 3778 O O . ASP A 1 484 ? -7.875 -9.181 12.338 1.00 86.06 484 ASP A O 1
ATOM 3782 N N . HIS A 1 485 ? -9.650 -8.075 13.078 1.00 83.06 485 HIS A N 1
ATOM 3783 C CA . HIS A 1 485 ? -10.078 -7.718 11.743 1.00 83.06 485 HIS A CA 1
ATOM 3784 C C . HIS A 1 485 ? -9.132 -6.698 11.094 1.00 83.06 485 HIS A C 1
ATOM 3786 O O . HIS A 1 485 ? -9.028 -5.536 11.492 1.00 83.06 485 HIS A O 1
ATOM 3792 N N . ARG A 1 486 ? -8.508 -7.104 9.986 1.00 74.94 486 ARG A N 1
ATOM 3793 C CA . ARG A 1 486 ? -7.500 -6.323 9.245 1.00 74.94 486 ARG A CA 1
ATOM 3794 C C . ARG A 1 486 ? -7.905 -4.895 8.841 1.00 74.94 486 ARG A C 1
ATOM 3796 O O . ARG A 1 486 ? -7.040 -4.038 8.696 1.00 74.94 486 ARG A O 1
ATOM 3803 N N . MET A 1 487 ? -9.201 -4.617 8.649 1.00 76.44 487 MET A N 1
ATOM 3804 C CA . MET A 1 487 ? -9.714 -3.269 8.318 1.00 76.44 487 MET A CA 1
ATOM 3805 C C . MET A 1 487 ? -10.048 -2.407 9.540 1.00 76.44 487 MET A C 1
ATOM 3807 O O . MET A 1 487 ? -10.350 -1.221 9.376 1.00 76.44 487 MET A O 1
ATOM 3811 N N . ALA A 1 488 ? -10.064 -3.006 10.729 1.00 82.88 488 ALA A N 1
ATOM 3812 C CA . ALA A 1 488 ? -10.272 -2.319 11.996 1.00 82.88 488 ALA A CA 1
ATOM 3813 C C . ALA A 1 488 ? -8.945 -1.882 12.634 1.00 82.88 488 ALA A C 1
ATOM 3815 O O . ALA A 1 488 ? -8.934 -0.988 13.469 1.00 82.88 488 ALA A O 1
ATOM 3816 N N . ARG A 1 489 ? -7.814 -2.467 12.234 1.00 85.00 489 ARG A N 1
ATOM 3817 C CA . ARG A 1 489 ? -6.517 -2.142 12.831 1.00 85.00 489 ARG A CA 1
ATOM 3818 C C . ARG A 1 489 ? -6.110 -0.667 12.582 1.00 85.00 489 ARG A C 1
ATOM 3820 O O . ARG A 1 489 ? -6.329 -0.139 11.481 1.00 85.00 489 ARG A O 1
ATOM 3827 N N . PRO A 1 490 ? -5.523 0.022 13.579 1.00 79.25 490 PRO A N 1
ATOM 3828 C CA . PRO A 1 490 ? -4.872 1.319 13.396 1.00 79.25 490 PRO A CA 1
ATOM 3829 C C . PRO A 1 490 ? -3.487 1.197 12.747 1.00 79.25 490 PRO A C 1
ATOM 3831 O O . PRO A 1 490 ? -2.804 0.187 12.882 1.00 79.25 490 PRO A O 1
ATOM 3834 N N . SER A 1 491 ? -3.022 2.274 12.104 1.00 80.31 491 SER A N 1
ATOM 3835 C CA . SER A 1 491 ? -1.709 2.320 11.440 1.00 80.31 491 SER A CA 1
ATOM 3836 C C . SER A 1 491 ? -0.566 1.777 12.310 1.00 80.31 491 SER A C 1
ATOM 3838 O O . SER A 1 491 ? -0.305 2.272 13.406 1.00 80.31 491 SER A O 1
ATOM 3840 N N . THR A 1 492 ? 0.200 0.827 11.769 1.00 79.62 492 THR A N 1
ATOM 3841 C CA . THR A 1 492 ? 1.326 0.191 12.473 1.00 79.62 492 THR A CA 1
ATOM 3842 C C . THR A 1 492 ? 2.532 1.114 12.656 1.00 79.62 492 THR A C 1
ATOM 3844 O O . THR A 1 492 ? 3.457 0.766 13.385 1.00 79.62 492 THR A O 1
ATOM 3847 N N . ARG A 1 493 ? 2.538 2.311 12.045 1.00 84.50 493 ARG A N 1
ATOM 3848 C CA . ARG A 1 493 ? 3.632 3.287 12.191 1.00 84.50 493 ARG A CA 1
ATOM 3849 C C . ARG A 1 493 ? 3.871 3.652 13.656 1.00 84.50 493 ARG A C 1
ATOM 3851 O O . ARG A 1 493 ? 5.027 3.713 14.066 1.00 84.50 493 ARG A O 1
ATOM 3858 N N . ALA A 1 494 ? 2.808 3.849 14.435 1.00 84.94 494 ALA A N 1
ATOM 3859 C CA . ALA A 1 494 ? 2.915 4.185 15.854 1.00 84.94 494 ALA A CA 1
ATOM 3860 C C . ALA A 1 494 ? 3.546 3.050 16.682 1.00 84.94 494 ALA A C 1
ATOM 3862 O O . ALA A 1 494 ? 4.172 3.313 17.699 1.00 84.94 494 ALA A O 1
ATOM 3863 N N . LEU A 1 495 ? 3.454 1.801 16.210 1.00 90.44 495 LEU A N 1
ATOM 3864 C CA . LEU A 1 495 ? 4.023 0.622 16.872 1.00 90.44 495 LEU A CA 1
ATOM 3865 C C . LEU A 1 495 ? 5.512 0.409 16.558 1.00 90.44 495 LEU A C 1
ATOM 3867 O O . LEU A 1 495 ? 6.136 -0.485 17.131 1.00 90.44 495 LEU A O 1
ATOM 3871 N N . THR A 1 496 ? 6.094 1.219 15.664 1.00 90.31 496 THR A N 1
ATOM 3872 C CA . THR A 1 496 ? 7.502 1.101 15.253 1.00 90.31 496 THR A CA 1
ATOM 3873 C C . THR A 1 496 ? 8.470 1.073 16.442 1.00 90.31 496 THR A C 1
ATOM 3875 O O . THR A 1 496 ? 9.353 0.226 16.403 1.00 90.31 496 THR A O 1
ATOM 3878 N N . PRO A 1 497 ? 8.331 1.888 17.513 1.00 91.88 497 PRO A N 1
ATOM 3879 C CA . PRO A 1 497 ? 9.268 1.843 18.635 1.00 91.88 497 PRO A CA 1
ATOM 3880 C C . PRO A 1 497 ? 9.300 0.500 19.356 1.00 91.88 497 PRO A C 1
ATOM 3882 O O . PRO A 1 497 ? 10.380 -0.000 19.666 1.00 91.88 497 PRO A O 1
ATOM 3885 N N . LEU A 1 498 ? 8.137 -0.127 19.575 1.00 94.12 498 LEU A N 1
ATOM 3886 C CA . LEU A 1 498 ? 8.113 -1.460 20.170 1.00 94.12 498 LEU A CA 1
ATOM 3887 C C . LEU A 1 498 ? 8.675 -2.494 19.197 1.00 94.12 498 LEU A C 1
ATOM 3889 O O . LEU A 1 498 ? 9.496 -3.313 19.595 1.00 94.12 498 LEU A O 1
ATOM 3893 N N . ILE A 1 499 ? 8.265 -2.448 17.926 1.00 94.00 499 ILE A N 1
ATOM 3894 C CA . ILE A 1 499 ? 8.784 -3.364 16.904 1.00 94.00 499 ILE A CA 1
ATOM 3895 C C . ILE A 1 499 ? 10.318 -3.274 16.852 1.00 94.00 499 ILE A C 1
ATOM 3897 O O . ILE A 1 499 ? 10.980 -4.307 16.860 1.00 94.00 499 ILE A O 1
ATOM 3901 N N . ASP A 1 500 ? 10.896 -2.075 16.890 1.00 92.44 500 ASP A N 1
ATOM 3902 C CA . ASP A 1 500 ? 12.344 -1.853 16.971 1.00 92.44 500 ASP A CA 1
ATOM 3903 C C . ASP A 1 500 ? 12.961 -2.415 18.256 1.00 92.44 500 ASP A C 1
ATOM 3905 O O . ASP A 1 500 ? 14.026 -3.021 18.200 1.00 92.44 500 ASP A O 1
ATOM 3909 N N . LEU A 1 501 ? 12.315 -2.276 19.417 1.00 93.81 501 LEU A N 1
ATOM 3910 C CA . LEU A 1 501 ? 12.803 -2.885 20.660 1.00 93.81 501 LEU A CA 1
ATOM 3911 C C . LEU A 1 501 ? 12.879 -4.413 20.566 1.00 93.81 501 LEU A C 1
ATOM 3913 O O . LEU A 1 501 ? 13.870 -5.002 21.008 1.00 93.81 501 LEU A O 1
ATOM 3917 N N . LEU A 1 502 ? 11.877 -5.048 19.950 1.00 95.69 502 LEU A N 1
ATOM 3918 C CA . LEU A 1 502 ? 11.810 -6.506 19.799 1.00 95.69 502 LEU A CA 1
ATOM 3919 C C . LEU A 1 502 ? 12.985 -7.073 18.983 1.00 95.69 502 LEU A C 1
ATOM 3921 O O . LEU A 1 502 ? 13.363 -8.226 19.191 1.00 95.69 502 LEU A O 1
ATOM 3925 N N . TYR A 1 503 ? 13.645 -6.259 18.146 1.00 94.75 503 TYR A N 1
ATOM 3926 C CA . TYR A 1 503 ? 14.896 -6.632 17.474 1.00 94.75 503 TYR A CA 1
ATOM 3927 C C . TYR A 1 503 ? 15.963 -7.117 18.463 1.00 94.75 503 TYR A C 1
ATOM 3929 O O . TYR A 1 503 ? 16.721 -8.036 18.147 1.00 94.75 503 TYR A O 1
ATOM 3937 N N . ARG A 1 504 ? 16.029 -6.525 19.664 1.00 94.12 504 ARG A N 1
ATOM 3938 C CA . ARG A 1 504 ? 17.059 -6.840 20.665 1.00 94.12 504 ARG A CA 1
ATOM 3939 C C . ARG A 1 504 ? 16.804 -8.156 21.397 1.00 94.12 504 ARG A C 1
ATOM 3941 O O . ARG A 1 504 ? 17.687 -8.606 22.119 1.00 94.12 504 ARG A O 1
ATOM 3948 N N . LEU A 1 505 ? 15.655 -8.803 21.212 1.00 94.81 505 LEU A N 1
ATOM 3949 C CA . LEU A 1 505 ? 15.327 -10.062 21.883 1.00 94.81 505 LEU A CA 1
ATOM 3950 C C . LEU A 1 505 ? 15.780 -11.274 21.066 1.00 94.81 505 LEU A C 1
ATOM 3952 O O . LEU A 1 505 ? 15.618 -11.281 19.847 1.00 94.81 505 LEU A O 1
ATOM 3956 N N . PRO A 1 506 ? 16.335 -12.332 21.680 1.00 91.81 506 PRO A N 1
ATOM 3957 C CA . PRO A 1 506 ? 16.574 -13.578 20.959 1.00 91.81 506 PRO A CA 1
ATOM 3958 C C . PRO A 1 506 ? 15.245 -14.190 20.482 1.00 91.81 506 PRO A C 1
ATOM 3960 O O . PRO A 1 506 ? 14.211 -14.033 21.128 1.00 91.81 506 PRO A O 1
ATOM 3963 N N . VAL A 1 507 ? 15.269 -14.929 19.367 1.00 92.06 507 VAL A N 1
ATOM 3964 C CA . VAL A 1 507 ? 14.058 -15.537 18.776 1.00 92.06 507 VAL A CA 1
ATOM 3965 C C . VAL A 1 507 ? 13.313 -16.435 19.772 1.00 92.06 507 VAL A C 1
ATOM 3967 O O . VAL A 1 507 ? 12.089 -16.391 19.842 1.00 92.06 507 VAL A O 1
ATOM 3970 N N . SER A 1 508 ? 14.041 -17.184 20.603 1.00 92.31 508 SER A N 1
ATOM 3971 C CA . SER A 1 508 ? 13.453 -18.008 21.666 1.00 92.31 508 SER A CA 1
ATOM 3972 C C . SER A 1 508 ? 12.693 -17.188 22.714 1.00 92.31 508 SER A C 1
ATOM 3974 O O . SER A 1 508 ? 11.669 -17.645 23.214 1.00 92.31 508 SER A O 1
ATOM 3976 N N . ALA A 1 509 ? 13.146 -15.968 23.026 1.00 94.81 509 ALA A N 1
ATOM 3977 C CA . ALA A 1 509 ? 12.419 -15.067 23.917 1.00 94.81 509 AL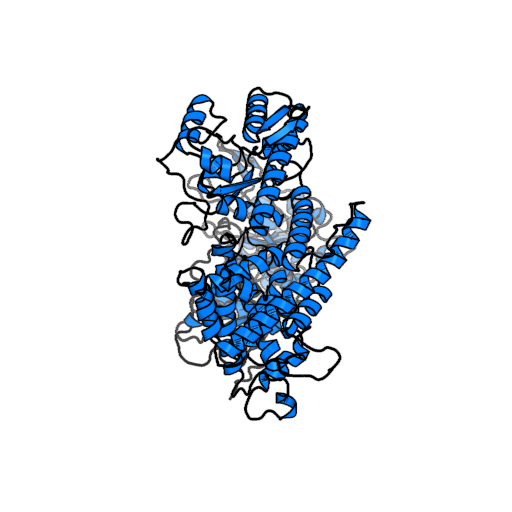A A CA 1
ATOM 3978 C C . ALA A 1 509 ? 11.145 -14.536 23.250 1.00 94.81 509 ALA A C 1
ATOM 3980 O O . ALA A 1 509 ? 10.107 -14.513 23.895 1.00 94.81 509 ALA A O 1
ATOM 3981 N N . LEU A 1 510 ? 11.183 -14.179 21.960 1.00 95.75 510 LEU A N 1
ATOM 3982 C CA . LEU A 1 510 ? 9.977 -13.754 21.230 1.00 95.75 510 LEU A CA 1
ATOM 3983 C C . LEU A 1 510 ? 8.903 -14.853 21.217 1.00 95.75 510 LEU A C 1
ATOM 3985 O O . LEU A 1 510 ? 7.728 -14.571 21.438 1.00 95.75 510 LEU A O 1
ATOM 3989 N N . GLN A 1 511 ? 9.310 -16.108 21.009 1.00 93.31 511 GLN A N 1
ATOM 3990 C CA . GLN A 1 511 ? 8.411 -17.265 21.062 1.00 93.31 511 GLN A CA 1
ATOM 3991 C C . GLN A 1 511 ? 7.812 -17.468 22.462 1.00 93.31 511 GLN A C 1
ATOM 3993 O O . GLN A 1 511 ? 6.608 -17.683 22.572 1.00 93.31 511 GLN A O 1
ATOM 3998 N N . LEU A 1 512 ? 8.628 -17.349 23.519 1.00 94.56 512 LEU A N 1
ATOM 3999 C CA . LEU A 1 512 ? 8.171 -17.423 24.911 1.00 94.56 512 LEU A CA 1
ATOM 4000 C C . LEU A 1 512 ? 7.147 -16.318 25.221 1.00 94.56 512 LEU A C 1
ATOM 4002 O O . LEU A 1 512 ? 6.054 -16.602 25.709 1.00 94.56 512 LEU A O 1
ATOM 4006 N N . LEU A 1 513 ? 7.484 -15.068 24.891 1.00 96.25 513 LEU A N 1
ATOM 4007 C CA . LEU A 1 513 ? 6.666 -13.888 25.177 1.00 96.25 513 LEU A CA 1
ATOM 4008 C C . LEU A 1 513 ? 5.333 -13.893 24.421 1.00 96.25 513 LEU A C 1
ATOM 4010 O O . LEU A 1 513 ? 4.344 -13.387 24.940 1.00 96.25 513 LEU A O 1
ATOM 4014 N N . LYS A 1 514 ? 5.268 -14.510 23.232 1.00 94.50 514 LYS A N 1
ATOM 4015 C CA . LYS A 1 514 ? 4.001 -14.714 22.505 1.00 94.50 514 LYS A CA 1
ATOM 4016 C C . LYS A 1 514 ? 2.991 -15.531 23.322 1.00 94.50 514 LYS A C 1
ATOM 4018 O O . LYS A 1 514 ? 1.792 -15.390 23.120 1.00 94.50 514 LYS A O 1
ATOM 4023 N N . THR A 1 515 ? 3.454 -16.384 24.234 1.00 93.69 515 THR A N 1
ATOM 4024 C CA . THR A 1 515 ? 2.588 -17.214 25.090 1.00 93.69 515 THR A CA 1
ATOM 4025 C C . THR A 1 515 ? 2.459 -16.702 26.526 1.00 93.69 515 THR A C 1
ATOM 4027 O O . THR A 1 515 ? 1.678 -17.253 27.296 1.00 93.69 515 THR A O 1
ATOM 4030 N N . ASP A 1 516 ? 3.197 -15.653 26.894 1.00 96.19 516 ASP A N 1
ATOM 4031 C CA . ASP A 1 516 ? 3.175 -15.059 28.232 1.00 96.19 516 ASP A CA 1
ATOM 4032 C C . ASP A 1 516 ? 2.008 -14.067 28.349 1.00 96.19 516 ASP A C 1
ATOM 4034 O O . ASP A 1 516 ? 2.052 -12.958 27.814 1.00 96.19 516 ASP A O 1
ATOM 4038 N N . SER A 1 517 ? 0.946 -14.465 29.052 1.00 95.75 517 SER A N 1
ATOM 4039 C CA . SER A 1 517 ? -0.251 -13.636 29.229 1.00 95.75 517 SER A CA 1
ATOM 4040 C C . SER A 1 517 ? 0.020 -12.342 29.997 1.00 95.75 517 SER A C 1
ATOM 4042 O O . SER A 1 517 ? -0.573 -11.315 29.678 1.00 95.75 517 SER A O 1
ATOM 4044 N N . ALA A 1 518 ? 0.921 -12.357 30.986 1.00 96.69 518 ALA A N 1
ATOM 4045 C CA . ALA A 1 518 ? 1.239 -11.163 31.767 1.00 96.69 518 ALA A CA 1
ATOM 4046 C C . ALA A 1 518 ? 1.984 -10.137 30.906 1.00 96.69 518 ALA A C 1
ATOM 4048 O O . ALA A 1 518 ? 1.643 -8.952 30.899 1.00 96.69 518 ALA A O 1
ATOM 4049 N N . PHE A 1 519 ? 2.952 -10.598 30.111 1.00 97.06 519 PHE A N 1
ATOM 4050 C CA . PHE A 1 519 ? 3.641 -9.741 29.151 1.00 97.06 519 PHE A CA 1
ATOM 4051 C C . PHE A 1 519 ? 2.687 -9.184 28.089 1.00 97.06 519 PHE A C 1
ATOM 4053 O O . PHE A 1 519 ? 2.716 -7.990 27.791 1.00 97.06 519 PHE A O 1
ATOM 4060 N N . ARG A 1 520 ? 1.815 -10.019 27.517 1.00 97.38 520 ARG A N 1
ATOM 4061 C CA . ARG A 1 520 ? 0.849 -9.572 26.504 1.00 97.38 520 ARG A CA 1
ATOM 4062 C C . ARG A 1 520 ? -0.121 -8.533 27.049 1.00 97.38 520 ARG A C 1
ATOM 4064 O O . ARG A 1 520 ? -0.327 -7.525 26.379 1.00 97.38 520 ARG A O 1
ATOM 4071 N N . ALA A 1 521 ? -0.624 -8.713 28.270 1.00 96.44 521 ALA A N 1
ATOM 4072 C CA . ALA A 1 521 ? -1.459 -7.723 28.946 1.00 96.44 521 ALA A CA 1
ATOM 4073 C C . ALA A 1 521 ? -0.717 -6.387 29.161 1.00 96.44 521 ALA A C 1
ATOM 4075 O O . ALA A 1 521 ? -1.280 -5.314 28.918 1.00 96.44 521 ALA A O 1
ATOM 4076 N N . ALA A 1 522 ? 0.564 -6.439 29.545 1.00 96.75 522 ALA A N 1
ATOM 4077 C CA . ALA A 1 522 ? 1.419 -5.257 29.670 1.00 96.75 522 ALA A CA 1
ATOM 4078 C C . ALA A 1 522 ? 1.601 -4.531 28.324 1.00 96.75 522 ALA A C 1
ATOM 4080 O O . ALA A 1 522 ? 1.392 -3.320 28.224 1.00 96.75 522 ALA A O 1
ATOM 4081 N N . ILE A 1 523 ? 1.922 -5.265 27.254 1.00 97.31 523 ILE A N 1
ATOM 4082 C CA . ILE A 1 523 ? 2.053 -4.683 25.912 1.00 97.31 523 ILE A CA 1
ATOM 4083 C C . ILE A 1 523 ? 0.711 -4.160 25.392 1.00 97.31 523 ILE A C 1
ATOM 4085 O O . ILE A 1 523 ? 0.685 -3.106 24.761 1.00 97.31 523 ILE A O 1
ATOM 4089 N N . ALA A 1 524 ? -0.407 -4.820 25.696 1.00 96.62 524 ALA A N 1
ATOM 4090 C CA . ALA A 1 524 ? -1.741 -4.343 25.343 1.00 96.62 524 ALA A CA 1
ATOM 4091 C C . ALA A 1 524 ? -2.032 -2.980 25.982 1.00 96.62 524 ALA A C 1
ATOM 4093 O O . ALA A 1 524 ? -2.511 -2.072 25.301 1.00 96.62 524 ALA A O 1
ATOM 4094 N N . ARG A 1 525 ? -1.687 -2.799 27.266 1.00 95.88 525 ARG A N 1
ATOM 4095 C CA . ARG A 1 525 ? -1.776 -1.499 27.948 1.00 95.88 525 ARG A CA 1
ATOM 4096 C C . ARG A 1 525 ? -0.920 -0.442 27.248 1.00 95.88 525 ARG A C 1
ATOM 4098 O O . ARG A 1 525 ? -1.431 0.628 26.919 1.00 95.88 525 ARG A O 1
ATOM 4105 N N . LEU A 1 526 ? 0.340 -0.758 26.945 1.00 96.00 526 LEU A N 1
ATOM 4106 C CA . LEU A 1 526 ? 1.235 0.157 26.231 1.00 96.00 526 LEU A CA 1
ATOM 4107 C C . LEU A 1 526 ? 0.717 0.520 24.829 1.00 96.00 526 LEU A C 1
ATOM 4109 O O . LEU A 1 526 ? 0.845 1.666 24.389 1.00 96.00 526 LEU A O 1
ATOM 4113 N N . PHE A 1 527 ? 0.119 -0.441 24.124 1.00 95.44 527 PHE A N 1
ATOM 4114 C CA . PHE A 1 527 ? -0.493 -0.238 22.815 1.00 95.44 527 PHE A CA 1
ATOM 4115 C C . PHE A 1 527 ? -1.738 0.633 22.883 1.00 95.44 527 PHE A C 1
ATOM 4117 O O . PHE A 1 527 ? -1.886 1.483 22.010 1.00 95.44 527 PHE A O 1
ATOM 4124 N N . ARG A 1 528 ? -2.589 0.495 23.910 1.00 94.31 528 ARG A N 1
ATOM 4125 C CA . ARG A 1 528 ? -3.729 1.409 24.105 1.00 94.31 528 ARG A CA 1
ATOM 4126 C C . ARG A 1 528 ? -3.256 2.851 24.187 1.00 94.31 528 ARG A C 1
ATOM 4128 O O . ARG A 1 528 ? -3.776 3.685 23.455 1.00 94.31 528 ARG A O 1
ATOM 4135 N N . TRP A 1 529 ? -2.227 3.131 24.988 1.00 94.44 529 TRP A N 1
ATOM 4136 C CA . TRP A 1 529 ? -1.631 4.465 25.011 1.00 94.44 529 TRP A CA 1
ATOM 4137 C C . TRP A 1 529 ? -1.078 4.820 23.633 1.00 94.44 529 TRP A C 1
ATOM 4139 O O . TRP A 1 529 ? -1.590 5.716 22.986 1.00 94.44 529 TRP A O 1
ATOM 4149 N N . THR A 1 530 ? -0.125 4.056 23.108 1.00 93.38 530 THR A N 1
ATOM 4150 C CA . THR A 1 530 ? 0.564 4.369 21.843 1.00 93.38 530 THR A CA 1
ATOM 4151 C C . THR A 1 530 ? -0.378 4.616 20.656 1.00 93.38 530 THR A C 1
ATOM 4153 O O . THR A 1 530 ? -0.130 5.512 19.853 1.00 93.38 530 THR A O 1
ATOM 4156 N N . LEU A 1 531 ? -1.450 3.836 20.520 1.00 92.12 531 LEU A N 1
ATOM 4157 C CA . LEU A 1 531 ? -2.382 3.910 19.391 1.00 92.12 531 LEU A CA 1
ATOM 4158 C C . LEU A 1 531 ? -3.448 5.004 19.544 1.00 92.12 531 LEU A C 1
ATOM 4160 O O . LEU A 1 531 ? -4.016 5.425 18.538 1.00 92.12 531 LEU A O 1
ATOM 4164 N N . LEU A 1 532 ? -3.712 5.469 20.769 1.00 91.69 532 LEU A N 1
ATOM 4165 C CA . LEU A 1 532 ? -4.557 6.640 21.041 1.00 91.69 532 LEU A CA 1
ATOM 4166 C C . LEU A 1 532 ? -3.774 7.957 20.967 1.00 91.69 532 LEU A C 1
ATOM 4168 O O . LEU A 1 532 ? -4.338 9.032 21.168 1.00 91.69 532 LEU A O 1
ATOM 4172 N N . ALA A 1 533 ? -2.477 7.880 20.669 1.00 82.88 533 ALA A N 1
ATOM 4173 C CA . ALA A 1 533 ? -1.622 9.044 20.565 1.00 82.88 533 ALA A CA 1
ATOM 4174 C C . ALA A 1 533 ? -2.113 10.016 19.506 1.00 82.88 533 ALA A C 1
ATOM 4176 O O . ALA A 1 533 ? -2.435 9.597 18.390 1.00 82.88 533 ALA A O 1
ATOM 4177 N N . PRO A 1 534 ? -2.033 11.330 19.786 1.00 76.50 534 PRO A N 1
ATOM 4178 C CA . PRO A 1 534 ? -1.975 12.303 18.716 1.00 76.50 534 PRO A CA 1
ATOM 4179 C C . PRO A 1 534 ? -0.885 11.914 17.717 1.00 76.50 534 PRO A C 1
ATOM 4181 O O . PRO A 1 534 ? 0.107 11.284 18.083 1.00 76.50 534 PRO A O 1
ATOM 4184 N N . TYR A 1 535 ? -1.051 12.337 16.466 1.00 82.69 535 TYR A N 1
ATOM 4185 C CA . TYR A 1 535 ? -0.110 12.047 15.387 1.00 82.69 535 TYR A CA 1
ATOM 4186 C C . TYR A 1 535 ? 1.362 12.207 15.825 1.00 82.69 535 TYR A C 1
ATOM 4188 O O . TYR A 1 535 ? 1.816 13.313 16.139 1.00 82.69 535 TYR A O 1
ATOM 4196 N N . ILE A 1 536 ? 2.078 11.075 15.846 1.00 83.06 536 ILE A N 1
ATOM 4197 C CA . ILE A 1 536 ? 3.513 10.970 16.128 1.00 83.06 536 ILE A CA 1
ATOM 4198 C C . ILE A 1 536 ? 4.245 11.217 14.810 1.00 83.06 536 ILE A C 1
ATOM 4200 O O . ILE A 1 536 ? 4.175 10.401 13.877 1.00 83.06 536 ILE A O 1
ATOM 4204 N N . ASP A 1 537 ? 4.911 12.365 14.714 1.00 86.69 537 ASP A N 1
ATOM 4205 C CA . ASP A 1 537 ? 5.661 12.716 13.517 1.00 86.69 537 ASP A CA 1
ATOM 4206 C C . ASP A 1 537 ? 7.026 12.003 13.469 1.00 86.69 537 ASP A C 1
ATOM 4208 O O . ASP A 1 537 ? 7.315 11.081 14.230 1.00 86.69 537 ASP A O 1
ATOM 4212 N N . GLN A 1 538 ? 7.843 12.329 12.467 1.00 87.25 538 GLN A N 1
ATOM 4213 C CA . GLN A 1 538 ? 9.144 11.686 12.288 1.00 87.25 538 GLN A CA 1
ATOM 4214 C C . GLN A 1 538 ? 10.130 12.022 13.432 1.00 87.25 538 GLN A C 1
ATOM 4216 O O . GLN A 1 538 ? 10.697 11.075 13.975 1.00 87.25 538 GLN A O 1
ATOM 4221 N N . PRO A 1 539 ? 10.327 13.300 13.822 1.00 89.44 539 PRO A N 1
ATOM 4222 C CA . PRO A 1 539 ? 11.099 13.660 15.015 1.00 89.44 539 PRO A CA 1
ATOM 4223 C C . PRO A 1 539 ? 10.647 12.962 16.300 1.00 89.44 539 PRO A C 1
ATOM 4225 O O . PRO A 1 539 ? 11.486 12.399 17.002 1.00 89.44 539 PRO A O 1
ATOM 4228 N N . ASP A 1 540 ? 9.341 12.942 16.581 1.00 89.75 540 ASP A N 1
ATOM 4229 C CA . ASP A 1 540 ? 8.804 12.288 17.780 1.00 89.75 540 ASP A CA 1
ATOM 4230 C C . ASP A 1 540 ? 9.150 10.793 17.793 1.00 89.75 540 ASP A C 1
ATOM 4232 O O . ASP A 1 540 ? 9.545 10.225 18.812 1.00 89.75 540 ASP A O 1
ATOM 4236 N N . LEU A 1 541 ? 9.019 10.147 16.630 1.00 89.06 541 LEU A N 1
ATOM 4237 C CA . LEU A 1 541 ? 9.298 8.728 16.475 1.00 89.06 541 LEU A CA 1
ATOM 4238 C C . LEU A 1 541 ? 10.791 8.415 16.641 1.00 89.06 541 LEU A C 1
ATOM 4240 O O . LEU A 1 541 ? 11.145 7.405 17.247 1.00 89.06 541 LEU A O 1
ATOM 4244 N N . GLU A 1 542 ? 11.670 9.276 16.126 1.00 88.50 542 GLU A N 1
ATOM 4245 C CA . GLU A 1 542 ? 13.116 9.164 16.338 1.00 88.50 542 GLU A CA 1
ATOM 4246 C C . GLU A 1 542 ? 13.485 9.317 17.816 1.00 88.50 542 GLU A C 1
ATOM 4248 O O . GLU A 1 542 ? 14.280 8.519 18.316 1.00 88.50 542 GLU A O 1
ATOM 4253 N N . GLN A 1 543 ? 12.872 10.275 18.520 1.00 89.12 543 GLN A N 1
ATOM 4254 C CA . GLN A 1 543 ? 13.086 10.471 19.953 1.00 89.12 543 GLN A CA 1
ATOM 4255 C C . GLN A 1 543 ? 12.638 9.248 20.760 1.00 89.12 543 GLN A C 1
ATOM 4257 O O . GLN A 1 543 ? 13.415 8.721 21.555 1.00 89.12 543 GLN A O 1
ATOM 4262 N N . LEU A 1 544 ? 11.433 8.726 20.495 1.00 91.00 544 LEU A N 1
ATOM 4263 C CA . LEU A 1 544 ? 10.939 7.506 21.142 1.00 91.00 544 LEU A CA 1
ATOM 4264 C C . LEU A 1 544 ? 11.903 6.337 20.943 1.00 91.00 544 LEU A C 1
ATOM 4266 O O . LEU A 1 544 ? 12.191 5.608 21.888 1.00 91.00 544 LEU A O 1
ATOM 4270 N N . LEU A 1 545 ? 12.428 6.161 19.731 1.00 90.56 545 LEU A N 1
ATOM 4271 C CA . LEU A 1 545 ? 13.385 5.098 19.430 1.00 90.56 545 LEU A CA 1
ATOM 4272 C C . LEU A 1 545 ? 14.690 5.250 20.214 1.00 90.56 545 LEU A C 1
ATOM 4274 O O . LEU A 1 545 ? 15.198 4.265 20.756 1.00 90.56 545 LEU A O 1
ATOM 4278 N N . ILE A 1 546 ? 15.225 6.469 20.286 1.00 89.81 546 ILE A N 1
ATOM 4279 C CA . ILE A 1 546 ? 16.431 6.790 21.058 1.00 89.81 546 ILE A CA 1
ATOM 4280 C C . ILE A 1 546 ? 16.221 6.444 22.534 1.00 89.81 546 ILE A C 1
ATOM 4282 O O . ILE A 1 546 ? 17.007 5.678 23.103 1.00 89.81 546 ILE A O 1
ATOM 4286 N N . ASP A 1 547 ? 15.126 6.928 23.118 1.00 91.50 547 ASP A N 1
ATOM 4287 C CA . ASP A 1 547 ? 14.825 6.765 24.540 1.00 91.50 547 ASP A CA 1
ATOM 4288 C C . ASP A 1 547 ? 14.564 5.298 24.895 1.00 91.50 547 ASP A C 1
ATOM 4290 O O . ASP A 1 547 ? 15.143 4.758 25.843 1.00 91.50 547 ASP A O 1
ATOM 4294 N N . CYS A 1 548 ? 13.753 4.606 24.090 1.00 91.31 548 CYS A N 1
ATOM 4295 C CA . CYS A 1 548 ? 13.442 3.190 24.274 1.00 91.31 548 CYS A CA 1
ATOM 4296 C C . CYS A 1 548 ? 14.716 2.337 24.264 1.00 91.31 548 CYS A C 1
ATOM 4298 O O . CYS A 1 548 ? 14.942 1.517 25.162 1.00 91.31 548 CYS A O 1
ATOM 4300 N N . HIS A 1 549 ? 15.602 2.561 23.290 1.00 90.44 549 HIS A N 1
ATOM 4301 C CA . HIS A 1 549 ? 16.873 1.843 23.217 1.00 90.44 549 HIS A CA 1
ATOM 4302 C C . HIS A 1 549 ? 17.891 2.272 24.283 1.00 90.44 549 HIS A C 1
ATOM 4304 O O . HIS A 1 549 ? 18.852 1.529 24.503 1.00 90.44 549 HIS A O 1
ATOM 4310 N N . GLY A 1 550 ? 17.672 3.404 24.962 1.00 89.69 550 GLY A N 1
ATOM 4311 C CA . GLY A 1 550 ? 18.603 3.973 25.938 1.00 89.69 550 GLY A CA 1
ATOM 4312 C C . GLY A 1 550 ? 19.876 4.506 25.280 1.00 89.69 550 GLY A C 1
ATOM 4313 O O . GLY A 1 550 ? 20.969 4.309 25.806 1.00 89.69 550 GLY A O 1
ATOM 4314 N N . ILE A 1 551 ? 19.751 5.097 24.088 1.00 87.50 551 ILE A N 1
ATOM 4315 C CA . ILE A 1 551 ? 20.885 5.637 23.332 1.00 87.50 551 ILE A CA 1
ATOM 4316 C C . ILE A 1 551 ? 21.228 7.022 23.888 1.00 87.50 551 ILE A C 1
ATOM 4318 O O . ILE A 1 551 ? 20.411 7.933 23.827 1.00 87.50 551 ILE A O 1
ATOM 4322 N N . ASP A 1 552 ? 22.452 7.195 24.383 1.00 80.38 552 ASP A N 1
ATOM 4323 C CA . ASP A 1 552 ? 22.961 8.507 24.791 1.00 80.38 552 ASP A CA 1
ATOM 4324 C C . ASP A 1 552 ? 23.361 9.323 23.552 1.00 80.38 552 ASP A C 1
ATOM 4326 O O . ASP A 1 552 ? 24.318 8.991 22.849 1.00 80.38 552 ASP A O 1
ATOM 4330 N N . GLU A 1 553 ? 22.621 10.393 23.261 1.00 72.50 553 GLU A N 1
ATOM 4331 C CA . GLU A 1 553 ? 22.904 11.260 22.115 1.00 72.50 553 GLU A CA 1
ATOM 4332 C C . GLU A 1 553 ? 24.187 12.084 22.259 1.00 72.50 553 GLU A C 1
ATOM 4334 O O . GLU A 1 553 ? 24.751 12.504 21.244 1.00 72.50 553 GLU A O 1
ATOM 4339 N N . MET A 1 554 ? 24.673 12.302 23.486 1.00 67.19 554 MET A N 1
ATOM 4340 C CA . MET A 1 554 ? 25.906 13.057 23.734 1.00 67.19 554 MET A CA 1
ATOM 4341 C C . MET A 1 554 ? 27.160 12.233 23.423 1.00 67.19 554 MET A C 1
ATOM 4343 O O . MET A 1 554 ? 28.228 12.792 23.163 1.00 67.19 554 MET A O 1
ATOM 4347 N N . LEU A 1 555 ? 27.030 10.905 23.385 1.00 59.72 555 LEU A N 1
ATOM 4348 C CA . LEU A 1 555 ? 28.061 9.970 22.952 1.00 59.72 555 LEU A CA 1
ATOM 4349 C C . LEU A 1 555 ? 27.885 9.704 21.446 1.00 59.72 555 LEU A C 1
ATOM 4351 O O . LEU A 1 555 ? 27.339 8.689 21.028 1.00 59.72 555 LEU A O 1
ATOM 4355 N N . VAL A 1 556 ? 28.348 10.646 20.617 1.00 54.62 556 VAL A N 1
ATOM 4356 C CA . VAL A 1 556 ? 28.202 10.716 19.138 1.00 54.62 556 VAL A CA 1
ATOM 4357 C C . VAL A 1 556 ? 28.819 9.519 18.367 1.00 54.62 556 VAL A C 1
ATOM 4359 O O . VAL A 1 556 ? 28.851 9.504 17.138 1.00 54.62 556 VAL A O 1
ATOM 4362 N N . ASP A 1 557 ? 29.316 8.490 19.049 1.00 63.53 557 ASP A N 1
ATOM 4363 C CA . ASP A 1 557 ? 30.006 7.371 18.417 1.00 63.53 557 ASP A CA 1
ATOM 4364 C C . ASP A 1 557 ? 29.044 6.359 17.772 1.00 63.53 557 ASP A C 1
ATOM 4366 O O . ASP A 1 557 ? 28.099 5.864 18.391 1.00 63.53 557 ASP A O 1
ATOM 4370 N N . GLU A 1 558 ? 29.333 5.987 16.519 1.00 78.44 558 GLU A N 1
ATOM 4371 C CA . GLU A 1 558 ? 28.683 4.860 15.846 1.00 78.44 558 GLU A CA 1
ATOM 4372 C C . GLU A 1 558 ? 28.932 3.578 16.653 1.00 78.44 558 GLU A C 1
ATOM 4374 O O . GLU A 1 558 ? 30.062 3.079 16.713 1.00 78.44 558 GLU A O 1
ATOM 4379 N N . CYS A 1 559 ? 27.879 3.062 17.285 1.00 85.25 559 CYS A N 1
ATOM 4380 C CA . CYS A 1 559 ? 27.941 1.917 18.184 1.00 85.25 559 CYS A CA 1
ATOM 4381 C C . CYS A 1 559 ? 26.973 0.828 17.719 1.00 85.25 559 CYS A C 1
ATOM 4383 O O . CYS A 1 559 ? 25.908 1.141 17.175 1.00 85.25 559 CYS A O 1
ATOM 4385 N N . PRO A 1 560 ? 27.305 -0.453 17.935 1.00 88.50 560 PRO A N 1
ATOM 4386 C CA . PRO A 1 560 ? 26.397 -1.538 17.617 1.00 88.50 560 PRO A CA 1
ATOM 4387 C C . PRO A 1 560 ? 25.194 -1.514 18.566 1.00 88.50 560 PRO A C 1
ATOM 4389 O O . PRO A 1 560 ? 25.301 -1.106 19.722 1.00 88.50 560 PRO A O 1
ATOM 4392 N N . LEU A 1 561 ? 24.051 -2.000 18.084 1.00 89.25 561 LEU A N 1
ATOM 4393 C CA . LEU A 1 561 ? 22.885 -2.301 18.917 1.00 89.25 561 LEU A CA 1
ATOM 4394 C C . LEU A 1 561 ? 22.782 -3.825 19.054 1.00 89.25 561 LEU A C 1
ATOM 4396 O O . LEU A 1 561 ? 22.124 -4.466 18.231 1.00 89.25 561 LEU A O 1
ATOM 4400 N N . PRO A 1 562 ? 23.476 -4.437 20.032 1.00 86.06 562 PRO A N 1
ATOM 4401 C CA . PRO A 1 562 ? 23.483 -5.881 20.167 1.00 86.06 562 PRO A CA 1
ATOM 4402 C C . PRO A 1 562 ? 22.154 -6.389 20.723 1.00 86.06 562 PRO A C 1
ATOM 4404 O O . PRO A 1 562 ? 21.419 -5.689 21.438 1.00 86.06 562 PRO A O 1
ATOM 4407 N N . VAL A 1 563 ? 21.911 -7.660 20.422 1.00 88.19 563 VAL A N 1
ATOM 4408 C CA . VAL A 1 563 ? 20.910 -8.494 21.085 1.00 88.19 563 VAL A CA 1
ATOM 4409 C C . VAL A 1 563 ? 21.196 -8.486 22.589 1.00 88.19 563 VAL A C 1
ATOM 4411 O O . VAL A 1 563 ? 22.354 -8.522 23.010 1.00 88.19 563 VAL A O 1
ATOM 4414 N N . TRP A 1 564 ? 20.145 -8.409 23.396 1.00 91.31 564 TRP A N 1
ATOM 4415 C CA . TRP A 1 564 ? 20.232 -8.529 24.845 1.00 91.31 564 TRP A CA 1
ATOM 4416 C C . TRP A 1 564 ? 20.732 -9.917 25.273 1.00 91.31 564 TRP A C 1
ATOM 4418 O O . TRP A 1 564 ? 20.820 -10.848 24.471 1.00 91.31 564 TRP A O 1
ATOM 4428 N N . GLY A 1 565 ? 21.122 -10.024 26.547 1.00 81.31 565 GLY A N 1
ATOM 4429 C CA . GLY A 1 565 ? 21.798 -11.199 27.101 1.00 81.31 565 GLY A CA 1
ATOM 4430 C C . GLY A 1 565 ? 21.058 -12.519 26.853 1.00 81.31 565 GLY A C 1
ATOM 4431 O O . GLY A 1 565 ? 19.841 -12.555 26.713 1.00 81.31 565 GLY A O 1
ATOM 4432 N N . GLN A 1 566 ? 21.802 -13.629 26.816 1.00 78.00 566 GLN A N 1
ATOM 4433 C CA . GLN A 1 566 ? 21.222 -14.950 26.536 1.00 78.00 566 GLN A CA 1
ATOM 4434 C C . GLN A 1 566 ? 20.433 -15.540 27.717 1.00 78.00 566 GLN A C 1
ATOM 4436 O O . GLN A 1 566 ? 19.606 -16.426 27.506 1.00 78.00 566 GLN A O 1
ATOM 4441 N N . SER A 1 567 ? 20.670 -15.081 28.952 1.00 89.00 567 SER A N 1
ATOM 4442 C CA . SER A 1 567 ? 19.899 -15.533 30.114 1.00 89.00 567 SER A CA 1
ATOM 4443 C C . SER A 1 567 ? 18.554 -14.814 30.198 1.00 89.00 567 SER A C 1
ATOM 4445 O O . SER A 1 567 ? 18.476 -13.612 29.945 1.00 89.00 567 SER A O 1
ATOM 4447 N N . ALA A 1 568 ? 17.513 -15.554 30.600 1.00 87.25 568 ALA A N 1
ATOM 4448 C CA . ALA A 1 568 ? 16.159 -15.033 30.793 1.00 87.25 568 ALA A CA 1
ATOM 4449 C C . ALA A 1 568 ? 16.145 -13.765 31.651 1.00 87.25 568 ALA A C 1
ATOM 4451 O O . ALA A 1 568 ? 15.715 -12.713 31.195 1.00 87.25 568 ALA A O 1
ATOM 4452 N N . GLU A 1 569 ? 16.738 -13.842 32.839 1.00 89.94 569 GLU A N 1
ATOM 4453 C CA . GLU A 1 569 ? 16.819 -12.732 33.791 1.00 89.94 569 GLU A CA 1
ATOM 4454 C C . GLU A 1 569 ? 17.438 -11.461 33.179 1.00 89.94 569 GLU A C 1
ATOM 4456 O O . GLU A 1 569 ? 16.947 -10.354 33.392 1.00 89.94 569 GLU A O 1
ATOM 4461 N N . SER A 1 570 ? 18.479 -11.613 32.352 1.00 91.94 570 SER A N 1
ATOM 4462 C CA . SER A 1 570 ? 19.197 -10.476 31.776 1.00 91.94 570 SER A CA 1
ATOM 4463 C C . SER A 1 570 ? 18.386 -9.741 30.713 1.00 91.94 570 SER A C 1
ATOM 4465 O O . SER A 1 570 ? 18.327 -8.509 30.750 1.00 91.94 570 SER A O 1
ATOM 4467 N N . TRP A 1 571 ? 17.785 -10.451 29.750 1.00 94.12 571 TRP A N 1
ATOM 4468 C CA . TRP A 1 571 ? 16.999 -9.782 28.708 1.00 94.12 571 TRP A CA 1
ATOM 4469 C C . TRP A 1 571 ? 15.638 -9.314 29.226 1.00 94.12 571 TRP A C 1
ATOM 4471 O O . TRP A 1 571 ? 15.157 -8.284 28.760 1.00 94.12 571 TRP A O 1
ATOM 4481 N N . GLN A 1 572 ? 15.044 -10.008 30.205 1.00 95.06 572 GLN A N 1
ATOM 4482 C CA . GLN A 1 572 ? 13.788 -9.590 30.833 1.00 95.06 572 GLN A CA 1
ATOM 4483 C C . GLN A 1 572 ? 13.959 -8.247 31.540 1.00 95.06 572 GLN A C 1
ATOM 4485 O O . GLN A 1 572 ? 13.192 -7.326 31.274 1.00 95.06 572 GLN A O 1
ATOM 4490 N N . GLN A 1 573 ? 15.004 -8.092 32.364 1.00 93.94 573 GLN A N 1
ATOM 4491 C CA . GLN A 1 573 ? 15.267 -6.818 33.035 1.00 93.94 573 GLN A CA 1
ATOM 4492 C C . GLN A 1 573 ? 15.533 -5.686 32.033 1.00 93.94 573 GLN A C 1
ATOM 4494 O O . GLN A 1 573 ? 14.965 -4.606 32.154 1.00 93.94 573 GLN A O 1
ATOM 4499 N N . GLN A 1 574 ? 16.332 -5.942 30.992 1.00 94.69 574 GLN A N 1
ATOM 4500 C CA . GLN A 1 574 ? 16.618 -4.938 29.961 1.00 94.69 574 GLN A CA 1
ATOM 4501 C C . GLN A 1 574 ? 15.370 -4.519 29.172 1.00 94.69 574 GLN A C 1
ATOM 4503 O O . GLN A 1 574 ? 15.239 -3.345 28.816 1.00 94.69 574 GLN A O 1
ATOM 4508 N N . LEU A 1 575 ? 14.454 -5.457 28.912 1.00 95.62 575 LEU A N 1
ATOM 4509 C CA . LEU A 1 575 ? 13.170 -5.166 28.282 1.00 95.62 575 LEU A CA 1
ATOM 4510 C C . LEU A 1 575 ? 12.269 -4.344 29.211 1.00 95.62 575 LEU A C 1
ATOM 4512 O O . LEU A 1 575 ? 11.728 -3.342 28.755 1.00 95.62 575 LEU A O 1
ATOM 4516 N N . ARG A 1 576 ? 12.169 -4.692 30.502 1.00 95.81 576 ARG A N 1
ATOM 4517 C CA . ARG A 1 576 ? 11.425 -3.903 31.507 1.00 95.81 576 ARG A CA 1
ATOM 4518 C C . ARG A 1 576 ? 11.919 -2.464 31.577 1.00 95.81 576 ARG A C 1
ATOM 4520 O O . ARG A 1 576 ? 11.133 -1.532 31.432 1.00 95.81 576 ARG A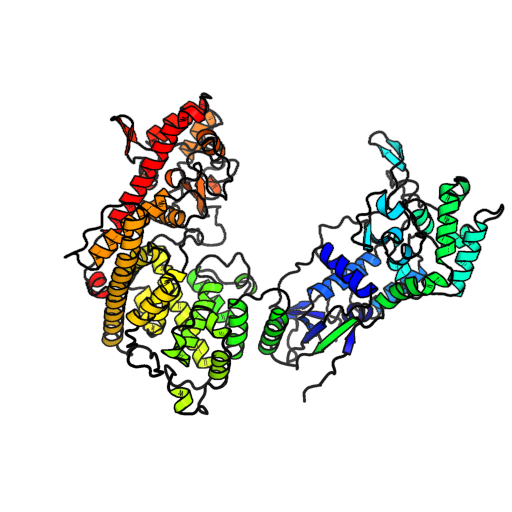 O 1
ATOM 4527 N N . ASP A 1 577 ? 13.233 -2.276 31.684 1.00 95.06 577 ASP A N 1
ATOM 4528 C CA . ASP A 1 577 ? 13.837 -0.942 31.713 1.00 95.06 577 ASP A CA 1
ATOM 4529 C C . ASP A 1 577 ? 13.525 -0.157 30.423 1.00 95.06 577 ASP A C 1
ATOM 4531 O O . ASP A 1 577 ? 13.292 1.052 30.458 1.00 95.06 577 ASP A O 1
ATOM 4535 N N . ALA A 1 578 ? 13.518 -0.832 29.265 1.00 95.94 578 ALA A N 1
ATOM 4536 C CA . ALA A 1 578 ? 13.170 -0.222 27.982 1.00 95.94 578 ALA A CA 1
ATOM 4537 C C . ALA A 1 578 ? 11.690 0.173 27.889 1.00 95.94 578 ALA A C 1
ATOM 4539 O O . ALA A 1 578 ? 11.391 1.259 27.393 1.00 95.94 578 ALA A O 1
ATOM 4540 N N . LEU A 1 579 ? 10.777 -0.658 28.396 1.00 96.44 579 LEU A N 1
ATOM 4541 C CA . LEU A 1 579 ? 9.346 -0.352 28.458 1.00 96.44 579 LEU A CA 1
ATOM 4542 C C . LEU A 1 579 ? 9.056 0.793 29.442 1.00 96.44 579 LEU A C 1
ATOM 4544 O O . LEU A 1 579 ? 8.227 1.654 29.146 1.00 96.44 579 LEU A O 1
ATOM 4548 N N . GLY A 1 580 ? 9.776 0.875 30.565 1.00 95.56 580 GLY A N 1
ATOM 4549 C CA . GLY A 1 580 ? 9.699 2.015 31.487 1.00 95.56 580 GLY A CA 1
ATOM 4550 C C . GLY A 1 580 ? 10.143 3.334 30.836 1.00 95.56 580 GLY A C 1
ATOM 4551 O O . GLY A 1 580 ? 9.466 4.363 30.958 1.00 95.56 580 GLY A O 1
ATOM 4552 N N . ARG A 1 581 ? 11.242 3.306 30.063 1.00 95.50 581 ARG A N 1
ATOM 4553 C CA . ARG A 1 581 ? 11.684 4.466 29.261 1.00 95.50 581 ARG A CA 1
ATOM 4554 C C . ARG A 1 581 ? 10.682 4.832 28.172 1.00 95.50 581 ARG A C 1
ATOM 4556 O O . ARG A 1 581 ? 10.412 6.019 28.003 1.00 95.50 581 ARG A O 1
ATOM 4563 N N . TYR A 1 582 ? 10.102 3.841 27.489 1.00 95.62 582 TYR A N 1
ATOM 4564 C CA . TYR A 1 582 ? 9.045 4.063 26.500 1.00 95.62 582 TYR A CA 1
ATOM 4565 C C . TYR A 1 582 ? 7.915 4.872 27.130 1.00 95.62 582 TYR A C 1
ATOM 4567 O O . TYR A 1 582 ? 7.604 5.958 26.651 1.00 95.62 582 TYR A O 1
ATOM 4575 N N . GLN A 1 583 ? 7.325 4.381 28.220 1.00 95.19 583 GLN A N 1
ATOM 4576 C CA . GLN A 1 583 ? 6.183 5.036 28.864 1.00 95.19 583 GLN A CA 1
ATOM 4577 C C . GLN A 1 583 ? 6.505 6.463 29.298 1.00 95.19 583 GLN A C 1
ATOM 4579 O O . GLN A 1 583 ? 5.722 7.377 29.050 1.00 95.19 583 GLN A O 1
ATOM 4584 N N . SER A 1 584 ? 7.680 6.664 29.895 1.00 93.94 584 SER A N 1
ATOM 4585 C CA . SER A 1 584 ? 8.125 7.984 30.346 1.00 93.94 584 SER A CA 1
ATOM 4586 C C . SER A 1 584 ? 8.281 8.966 29.179 1.00 93.94 584 SER A C 1
ATOM 4588 O O . SER A 1 584 ? 7.811 10.101 29.260 1.00 93.94 584 SER A O 1
ATOM 4590 N N . SER A 1 585 ? 8.893 8.520 28.077 1.00 94.25 585 SER A N 1
ATOM 4591 C CA . SER A 1 585 ? 9.074 9.326 26.864 1.00 94.25 585 SER A CA 1
ATOM 4592 C C . SER A 1 585 ? 7.738 9.619 26.171 1.00 94.25 585 SER A C 1
ATOM 4594 O O . SER A 1 585 ? 7.448 10.767 25.833 1.00 94.25 585 SER A O 1
ATOM 4596 N N . LEU A 1 586 ? 6.861 8.614 26.061 1.00 94.00 586 LEU A N 1
ATOM 4597 C CA . LEU A 1 586 ? 5.514 8.774 25.512 1.00 94.00 586 LEU A CA 1
ATOM 4598 C C . LEU A 1 586 ? 4.698 9.787 26.323 1.00 94.00 586 LEU A C 1
ATOM 4600 O O . LEU A 1 586 ? 4.083 10.678 25.739 1.00 94.00 586 LEU A O 1
ATOM 4604 N N . ALA A 1 587 ? 4.738 9.695 27.656 1.00 92.88 587 ALA A N 1
ATOM 4605 C CA . ALA A 1 587 ? 4.047 10.625 28.543 1.00 92.88 587 ALA A CA 1
ATOM 4606 C C . ALA A 1 587 ? 4.554 12.062 28.360 1.00 92.88 587 ALA A C 1
ATOM 4608 O O . ALA A 1 587 ? 3.748 12.985 28.262 1.00 92.88 587 ALA A O 1
ATOM 4609 N N . ALA A 1 588 ? 5.873 12.259 28.258 1.00 90.75 588 ALA A N 1
ATOM 4610 C CA . ALA A 1 588 ? 6.465 13.577 28.035 1.00 90.75 588 ALA A CA 1
ATOM 4611 C C . ALA A 1 588 ? 6.051 14.183 26.681 1.00 90.75 588 ALA A C 1
ATOM 4613 O O . ALA A 1 588 ? 5.612 15.337 26.625 1.00 90.75 588 ALA A O 1
ATOM 4614 N N . LEU A 1 589 ? 6.134 13.399 25.600 1.00 90.50 589 LEU A N 1
ATOM 4615 C CA . LEU A 1 589 ? 5.724 13.825 24.257 1.00 90.50 589 LEU A CA 1
ATOM 4616 C C . LEU A 1 589 ? 4.241 14.194 24.210 1.00 90.50 589 LEU A C 1
ATOM 4618 O O . LEU A 1 589 ? 3.858 15.219 23.642 1.00 90.50 589 LEU A O 1
ATOM 4622 N N . TRP A 1 590 ? 3.396 13.385 24.842 1.00 89.44 590 TRP A N 1
ATOM 4623 C CA . TRP A 1 590 ? 1.966 13.648 24.902 1.00 89.44 590 TRP A CA 1
ATOM 4624 C C . TRP A 1 590 ? 1.610 14.878 25.712 1.00 89.44 590 TRP A C 1
ATOM 4626 O O . TRP A 1 590 ? 0.802 15.674 25.243 1.00 89.44 590 TRP A O 1
ATOM 4636 N N . SER A 1 591 ? 2.212 15.068 26.887 1.00 88.88 591 SER A N 1
ATOM 4637 C CA . SER A 1 591 ? 1.991 16.276 27.683 1.00 88.88 591 SER A CA 1
ATOM 4638 C C . SER A 1 591 ? 2.333 17.533 26.880 1.00 88.88 591 SER A C 1
ATOM 4640 O O . SER A 1 591 ? 1.570 18.499 26.901 1.00 88.88 591 SER A O 1
ATOM 4642 N N . SER A 1 592 ? 3.423 17.501 26.104 1.00 85.94 592 SER A N 1
ATOM 4643 C CA . SER A 1 592 ? 3.800 18.609 25.221 1.00 85.94 592 SER A CA 1
ATOM 4644 C C . SER A 1 592 ? 2.757 18.867 24.126 1.00 85.94 592 SER A C 1
ATOM 4646 O O . SER A 1 592 ? 2.310 20.004 23.964 1.00 85.94 592 SER A O 1
ATOM 4648 N N . LYS A 1 593 ? 2.308 17.825 23.413 1.00 84.56 593 LYS A N 1
ATOM 4649 C CA . LYS A 1 593 ? 1.288 17.973 22.359 1.00 84.56 593 LYS A CA 1
ATOM 4650 C C . LYS A 1 593 ? -0.075 18.390 22.911 1.00 84.56 593 LYS A C 1
ATOM 4652 O O . LYS A 1 593 ? -0.768 19.188 22.284 1.00 84.56 593 LYS A O 1
ATOM 4657 N N . HIS A 1 594 ? -0.459 17.877 24.076 1.00 84.19 594 HIS A N 1
ATOM 4658 C CA . HIS A 1 594 ? -1.713 18.231 24.730 1.00 84.19 594 HIS A CA 1
ATOM 4659 C C . HIS A 1 594 ? -1.749 19.713 25.112 1.00 84.19 594 HIS A C 1
ATOM 4661 O O . HIS A 1 594 ? -2.747 20.372 24.842 1.00 84.19 594 HIS A O 1
ATOM 4667 N N . ALA A 1 595 ? -0.648 20.274 25.625 1.00 81.88 595 ALA A N 1
ATOM 4668 C CA . ALA A 1 595 ? -0.562 21.708 25.909 1.00 81.88 595 ALA A CA 1
ATOM 4669 C C . ALA A 1 595 ? -0.841 22.570 24.660 1.00 81.88 595 ALA A C 1
ATOM 4671 O O . ALA A 1 595 ? -1.558 23.566 24.740 1.00 81.88 595 ALA A O 1
ATOM 4672 N N . SER A 1 596 ? -0.355 22.150 23.486 1.00 78.62 596 SER A N 1
ATOM 4673 C CA . SER A 1 596 ? -0.661 22.827 22.217 1.00 78.62 596 SER A CA 1
ATOM 4674 C C . SER A 1 596 ? -2.133 22.710 21.799 1.00 78.62 596 SER A C 1
ATOM 4676 O O . SER A 1 596 ? -2.658 23.612 21.146 1.00 78.62 596 SER A O 1
ATOM 4678 N N . TYR A 1 597 ? -2.812 21.611 22.146 1.00 76.00 597 TYR A N 1
ATOM 4679 C CA . TYR A 1 597 ? -4.250 21.461 21.901 1.00 76.00 597 TYR A CA 1
ATOM 4680 C C . TYR A 1 597 ? -5.088 22.323 22.836 1.00 76.00 597 TYR A C 1
ATOM 4682 O O . TYR A 1 597 ? -6.017 22.978 22.369 1.00 76.00 597 TYR A O 1
ATOM 4690 N N . VAL A 1 598 ? -4.726 22.361 24.117 1.00 80.06 598 VAL A N 1
ATOM 4691 C CA . VAL A 1 598 ? -5.367 23.203 25.132 1.00 80.06 598 VAL A CA 1
ATOM 4692 C C . VAL A 1 598 ? -5.385 24.664 24.687 1.00 80.06 598 VAL A C 1
ATOM 4694 O O . VAL A 1 598 ? -6.442 25.288 24.683 1.00 80.06 598 VAL A O 1
ATOM 4697 N N . GLU A 1 599 ? -4.251 25.174 24.202 1.00 77.25 599 GLU A N 1
ATOM 4698 C CA . GLU A 1 599 ? -4.146 26.539 23.671 1.00 77.25 599 GLU A CA 1
ATOM 4699 C C . GLU A 1 599 ? -4.997 26.756 22.407 1.00 77.25 599 GLU A C 1
ATOM 4701 O O . GLU A 1 599 ? -5.617 27.804 22.239 1.00 77.25 599 GLU A O 1
ATOM 4706 N N . ARG A 1 600 ? -5.056 25.766 21.506 1.00 78.50 600 ARG A N 1
ATOM 4707 C CA . ARG A 1 600 ? -5.798 25.877 20.239 1.00 78.50 600 ARG A CA 1
ATOM 4708 C C . ARG A 1 600 ? -7.315 25.847 20.423 1.00 78.50 600 ARG A C 1
ATOM 4710 O O . ARG A 1 600 ? -8.018 26.513 19.665 1.00 78.50 600 ARG A O 1
ATOM 4717 N N . TYR A 1 601 ? -7.806 25.030 21.350 1.00 73.44 601 TYR A N 1
ATOM 4718 C CA . TYR A 1 601 ? -9.233 24.758 21.523 1.00 73.44 601 TYR A CA 1
ATOM 4719 C C . TYR A 1 601 ? -9.843 25.432 22.763 1.00 73.44 601 TYR A C 1
ATOM 4721 O O . TYR A 1 601 ? -11.024 25.218 23.026 1.00 73.44 601 TYR A O 1
ATOM 4729 N N . ASP A 1 602 ? -9.070 26.263 23.476 1.00 75.50 602 ASP A N 1
ATOM 4730 C CA . ASP A 1 602 ? -9.472 26.959 24.711 1.00 75.50 602 ASP A CA 1
ATOM 4731 C C . ASP A 1 602 ? -9.999 25.988 25.782 1.00 75.50 602 ASP A C 1
ATOM 4733 O O . ASP A 1 602 ? -11.065 26.166 26.371 1.00 75.50 602 ASP A O 1
ATOM 4737 N N . TRP A 1 603 ? -9.278 24.881 25.967 1.00 79.38 603 TRP A N 1
ATOM 4738 C CA . TRP A 1 603 ? -9.631 23.859 26.952 1.00 79.38 603 TRP A CA 1
ATOM 4739 C C . TRP A 1 603 ? -9.040 24.177 28.322 1.00 79.38 603 TRP A C 1
ATOM 4741 O O . TRP A 1 603 ? -8.076 24.929 28.447 1.00 79.38 603 TRP A O 1
ATOM 4751 N N . GLU A 1 604 ? -9.588 23.566 29.369 1.00 76.88 604 GLU A N 1
ATOM 4752 C CA . GLU A 1 604 ? -8.930 23.606 30.671 1.00 76.88 604 GLU A CA 1
ATOM 4753 C C . GLU A 1 604 ? -7.661 22.734 30.642 1.00 76.88 604 GLU A C 1
ATOM 4755 O O . GLU A 1 604 ? -7.703 21.603 30.146 1.00 76.88 604 GLU A O 1
ATOM 4760 N N . PRO A 1 605 ? -6.519 23.227 31.156 1.00 77.81 605 PRO A N 1
ATOM 4761 C CA . PRO A 1 605 ? -5.310 22.424 31.259 1.00 77.81 605 PRO A CA 1
ATOM 4762 C C . PRO A 1 605 ? -5.530 21.192 32.139 1.00 77.81 605 PRO A C 1
ATOM 4764 O O . PRO A 1 605 ? -6.012 21.293 33.267 1.00 77.81 605 PRO A O 1
ATOM 4767 N N . LEU A 1 606 ? -5.102 20.030 31.651 1.00 80.88 606 LEU A N 1
ATOM 4768 C CA . LEU A 1 606 ? -5.138 18.794 32.422 1.00 80.88 606 LEU A CA 1
ATOM 4769 C C . LEU A 1 606 ? -4.130 18.844 33.586 1.00 80.88 606 LEU A C 1
ATOM 4771 O O . LEU A 1 606 ? -2.918 18.957 33.372 1.00 80.88 606 LEU A O 1
ATOM 4775 N N . VAL A 1 607 ? -4.612 18.714 34.825 1.00 80.44 607 VAL A N 1
ATOM 4776 C CA . VAL A 1 607 ? -3.754 18.639 36.018 1.00 80.44 607 VAL A CA 1
ATOM 4777 C C . VAL A 1 607 ? -3.166 17.233 36.123 1.00 80.44 607 VAL A C 1
ATOM 4779 O O . VAL A 1 607 ? -3.852 16.290 36.500 1.00 80.44 607 VAL A O 1
ATOM 4782 N N . THR A 1 608 ? -1.883 17.087 35.789 1.00 81.69 608 THR A N 1
ATOM 4783 C CA . THR A 1 608 ? -1.180 15.786 35.805 1.00 81.69 608 THR A CA 1
ATOM 4784 C C . THR A 1 608 ? -0.045 15.707 36.831 1.00 81.69 608 THR A C 1
ATOM 4786 O O . THR A 1 608 ? 0.719 14.731 36.862 1.00 81.69 608 THR A O 1
ATOM 4789 N N . ASP A 1 609 ? 0.072 16.729 37.681 1.00 80.12 609 ASP A N 1
ATOM 4790 C CA . ASP A 1 609 ? 1.065 16.800 38.748 1.00 80.12 609 ASP A CA 1
ATOM 4791 C C . ASP A 1 609 ? 0.758 15.771 39.842 1.00 80.12 609 ASP A C 1
ATOM 4793 O O . ASP A 1 609 ? -0.364 15.668 40.332 1.00 80.12 609 ASP A O 1
ATOM 4797 N N . GLY A 1 610 ? 1.767 14.988 40.226 1.00 83.88 610 GLY A N 1
ATOM 4798 C CA . GLY A 1 610 ? 1.638 13.945 41.251 1.00 83.88 610 GLY A CA 1
ATOM 4799 C C . GLY A 1 610 ? 0.999 12.631 40.784 1.00 83.88 610 GLY A C 1
ATOM 4800 O O . GLY A 1 610 ? 1.003 11.671 41.551 1.00 83.88 610 GLY A O 1
ATOM 4801 N N . LEU A 1 611 ? 0.502 12.548 39.543 1.00 89.94 611 LEU A N 1
ATOM 4802 C CA . LEU A 1 611 ? 0.043 11.287 38.953 1.00 89.94 611 LEU A CA 1
ATOM 4803 C C . LEU A 1 611 ? 1.226 10.363 38.625 1.00 89.94 611 LEU A C 1
ATOM 4805 O O . LEU A 1 611 ? 2.295 10.830 38.222 1.00 89.94 611 LEU A O 1
ATOM 4809 N N . SER A 1 612 ? 1.012 9.047 38.733 1.00 91.31 612 SER A N 1
ATOM 4810 C CA . SER A 1 612 ? 1.932 8.061 38.154 1.00 91.31 612 SER A CA 1
ATOM 4811 C C . SER A 1 612 ? 1.977 8.203 36.628 1.00 91.31 612 SER A C 1
ATOM 4813 O O . SER A 1 612 ? 1.054 8.751 36.017 1.00 91.31 612 SER A O 1
ATOM 4815 N N . THR A 1 613 ? 3.033 7.692 35.989 1.00 91.88 613 THR A N 1
ATOM 4816 C CA . THR A 1 613 ? 3.175 7.724 34.522 1.00 91.88 613 THR A CA 1
ATOM 4817 C C . THR A 1 613 ? 1.954 7.124 33.820 1.00 91.88 613 THR A C 1
ATOM 4819 O O . THR A 1 613 ? 1.434 7.713 32.876 1.00 91.88 613 THR A O 1
ATOM 4822 N N . SER A 1 614 ? 1.441 6.007 34.327 1.00 91.69 614 SER A N 1
ATOM 4823 C CA . SER A 1 614 ? 0.299 5.280 33.763 1.00 91.69 614 SER A CA 1
ATOM 4824 C C . SER A 1 614 ? -1.016 6.029 33.952 1.00 91.69 614 SER A C 1
ATOM 4826 O O . SER A 1 614 ? -1.790 6.153 33.007 1.00 91.69 614 SER A O 1
ATOM 4828 N N . ALA A 1 615 ? -1.247 6.599 35.141 1.00 92.00 615 ALA A N 1
ATOM 4829 C CA . ALA A 1 615 ? -2.417 7.440 35.393 1.00 92.00 615 ALA A CA 1
ATOM 4830 C C . ALA A 1 615 ? -2.401 8.688 34.497 1.00 92.00 615 ALA A C 1
ATOM 4832 O O . ALA A 1 615 ? -3.410 9.040 33.891 1.00 92.00 615 ALA A O 1
ATOM 4833 N N . ARG A 1 616 ? -1.229 9.309 34.326 1.00 93.19 616 ARG A N 1
ATOM 4834 C CA . ARG A 1 616 ? -1.044 10.429 33.398 1.00 93.19 616 ARG A CA 1
ATOM 4835 C C . ARG A 1 616 ? -1.339 10.034 31.948 1.00 93.19 616 ARG A C 1
ATOM 4837 O O . ARG A 1 616 ? -2.021 10.778 31.248 1.00 93.19 616 ARG A O 1
ATOM 4844 N N . LEU A 1 617 ? -0.831 8.890 31.488 1.00 94.38 617 LEU A N 1
ATOM 4845 C CA . LEU A 1 617 ? -1.094 8.390 30.136 1.00 94.38 617 LEU A CA 1
ATOM 4846 C C . LEU A 1 617 ? -2.576 8.056 29.927 1.00 94.38 617 LEU A C 1
ATOM 4848 O O . LEU A 1 617 ? -3.100 8.352 28.859 1.00 94.38 617 LEU A O 1
ATOM 4852 N N . ASN A 1 618 ? -3.273 7.517 30.930 1.00 94.62 618 ASN A N 1
ATOM 4853 C CA . ASN A 1 618 ? -4.718 7.281 30.857 1.00 94.62 618 ASN A CA 1
ATOM 4854 C C . ASN A 1 618 ? -5.501 8.580 30.617 1.00 94.62 618 ASN A C 1
ATOM 4856 O O . ASN A 1 618 ? -6.285 8.648 29.671 1.00 94.62 618 ASN A O 1
ATOM 4860 N N . GLU A 1 619 ? -5.240 9.620 31.413 1.00 92.25 619 GLU A N 1
ATOM 4861 C CA . GLU A 1 619 ? -5.920 10.919 31.302 1.00 92.25 619 GLU A CA 1
ATOM 4862 C C . GLU A 1 619 ? -5.660 11.616 29.957 1.00 92.25 619 GLU A C 1
ATOM 4864 O O . GLU A 1 619 ? -6.554 12.197 29.333 1.00 92.25 619 GLU A O 1
ATOM 4869 N N . LEU A 1 620 ? -4.424 11.537 29.465 1.00 92.06 620 LEU A N 1
ATOM 4870 C CA . LEU A 1 620 ? -4.072 12.081 28.155 1.00 92.06 620 LEU A CA 1
ATOM 4871 C C . LEU A 1 620 ? -4.726 11.275 27.017 1.00 92.06 620 LEU A C 1
ATOM 4873 O O . LEU A 1 620 ? -5.221 11.869 26.056 1.00 92.06 620 LEU A O 1
ATOM 4877 N N . ALA A 1 621 ? -4.773 9.942 27.138 1.00 92.88 621 ALA A N 1
ATOM 4878 C CA . ALA A 1 621 ? -5.338 9.047 26.127 1.00 92.88 621 ALA A CA 1
ATOM 4879 C C . ALA A 1 621 ? -6.843 9.261 25.985 1.00 92.88 621 ALA A C 1
ATOM 4881 O O . ALA A 1 621 ? -7.341 9.382 24.866 1.00 92.88 621 ALA A O 1
ATOM 4882 N N . ILE A 1 622 ? -7.569 9.340 27.105 1.00 93.25 622 ILE A N 1
ATOM 4883 C CA . ILE A 1 622 ? -9.021 9.516 27.065 1.00 93.25 622 ILE A CA 1
ATOM 4884 C C . ILE A 1 622 ? -9.411 10.883 26.498 1.00 93.25 622 ILE A C 1
ATOM 4886 O O . ILE A 1 622 ? -10.362 10.973 25.720 1.00 93.25 622 ILE A O 1
ATOM 4890 N N . ASN A 1 623 ? -8.651 11.938 26.808 1.00 89.75 623 ASN A N 1
ATOM 4891 C CA . ASN A 1 623 ? -8.884 13.259 26.226 1.00 89.75 623 ASN A CA 1
ATOM 4892 C C . ASN A 1 623 ? -8.634 13.275 24.716 1.00 89.75 623 ASN A C 1
ATOM 4894 O O . ASN A 1 623 ? -9.460 13.797 23.968 1.00 89.75 623 ASN A O 1
ATOM 4898 N N . ALA A 1 624 ? -7.537 12.668 24.251 1.00 89.56 624 ALA A N 1
ATOM 4899 C CA . ALA A 1 624 ? -7.261 12.540 22.820 1.00 89.56 624 ALA A CA 1
ATOM 4900 C C . ALA A 1 624 ? -8.354 11.726 22.107 1.00 89.56 624 ALA A C 1
ATOM 4902 O O . ALA A 1 624 ? -8.861 12.142 21.065 1.00 89.56 624 ALA A O 1
ATOM 4903 N N . PHE A 1 625 ? -8.779 10.613 22.707 1.00 93.00 625 PHE A N 1
ATOM 4904 C CA . PHE A 1 625 ? -9.850 9.781 22.172 1.00 93.00 625 PHE A CA 1
ATOM 4905 C C . PHE A 1 625 ? -11.177 10.537 22.074 1.00 93.00 625 PHE A C 1
ATOM 4907 O O . PHE A 1 625 ? -11.851 10.429 21.054 1.00 93.00 625 PHE A O 1
ATOM 4914 N N . ARG A 1 626 ? -11.527 11.352 23.083 1.00 92.31 626 ARG A N 1
ATOM 4915 C CA . ARG A 1 626 ? -12.730 12.204 23.078 1.00 92.31 626 ARG A CA 1
ATOM 4916 C C . ARG A 1 626 ? -12.744 13.171 21.889 1.00 92.31 626 ARG A C 1
ATOM 4918 O O . ARG A 1 626 ? -13.785 13.301 21.244 1.00 92.31 626 ARG A O 1
ATOM 4925 N N . VAL A 1 627 ? -11.608 13.801 21.562 1.00 88.19 627 VAL A N 1
ATOM 4926 C CA . VAL A 1 627 ? -11.477 14.614 20.333 1.00 88.19 627 VAL A CA 1
ATOM 4927 C C . VAL A 1 627 ? -11.752 13.750 19.111 1.00 88.19 627 VAL A C 1
ATOM 4929 O O . VAL A 1 627 ? -12.654 14.058 18.330 1.00 88.19 627 VAL A O 1
ATOM 4932 N N . ASP A 1 628 ? -11.008 12.651 18.986 1.00 90.25 628 ASP A N 1
ATOM 4933 C CA . ASP A 1 628 ? -10.979 11.810 17.789 1.00 90.25 628 ASP A CA 1
ATOM 4934 C C . ASP A 1 628 ? -12.374 11.264 17.444 1.00 90.25 628 ASP A C 1
ATOM 4936 O O . ASP A 1 628 ? -12.825 11.348 16.300 1.00 90.25 628 ASP A O 1
ATOM 4940 N N . VAL A 1 629 ? -13.128 10.783 18.440 1.00 93.62 629 VAL A N 1
ATOM 4941 C CA . VAL A 1 629 ? -14.496 10.279 18.226 1.00 93.62 629 VAL A CA 1
ATOM 4942 C C . VAL A 1 629 ? -15.506 11.390 17.925 1.00 93.62 629 VAL A C 1
ATOM 4944 O O . VAL A 1 629 ? -16.464 11.157 17.185 1.00 93.62 629 VAL A O 1
ATOM 4947 N N . SER A 1 630 ? -15.313 12.604 18.448 1.00 90.00 630 SER A N 1
ATOM 4948 C CA . SER A 1 630 ? -16.220 13.733 18.182 1.00 90.00 630 SER A CA 1
ATOM 4949 C C . SER A 1 630 ? -16.108 14.246 16.734 1.00 90.00 630 SER A C 1
ATOM 4951 O O . SER A 1 630 ? -17.112 14.637 16.111 1.00 90.00 630 SER A O 1
ATOM 4953 N N . GLU A 1 631 ? -14.896 14.168 16.173 1.00 90.19 631 GLU A N 1
ATOM 4954 C CA . GLU A 1 631 ? -14.549 14.550 14.800 1.00 90.19 631 GLU A CA 1
ATOM 4955 C C . GLU A 1 631 ? -14.728 13.399 13.791 1.00 90.19 631 GLU A C 1
ATOM 4957 O O . GLU A 1 631 ? -14.761 13.627 12.576 1.00 90.19 631 GLU A O 1
ATOM 4962 N N . ALA A 1 632 ? -14.932 12.166 14.267 1.00 93.75 632 ALA A N 1
ATOM 4963 C CA . ALA A 1 632 ? -15.126 10.984 13.436 1.00 93.75 632 ALA A CA 1
ATOM 4964 C C . ALA A 1 632 ? -16.433 11.051 12.623 1.00 93.75 632 ALA A C 1
ATOM 4966 O O . ALA A 1 632 ? -17.529 10.723 13.089 1.00 93.75 632 ALA A O 1
ATOM 4967 N N . ARG A 1 633 ? -16.297 11.477 11.361 1.00 92.56 633 ARG A N 1
ATOM 4968 C CA . ARG A 1 633 ? -17.401 11.678 10.402 1.00 92.56 633 ARG A CA 1
ATOM 4969 C C . ARG A 1 633 ? -17.241 10.888 9.101 1.00 92.56 633 ARG A C 1
ATOM 4971 O O . ARG A 1 633 ? -17.852 11.250 8.103 1.00 92.56 633 ARG A O 1
ATOM 4978 N N . SER A 1 634 ? -16.389 9.868 9.043 1.00 90.56 634 SER A N 1
ATOM 4979 C CA . SER A 1 634 ? -16.101 9.107 7.814 1.00 90.56 634 SER A CA 1
ATOM 4980 C C . SER A 1 634 ? -15.874 7.640 8.126 1.00 90.56 634 SER A C 1
ATOM 4982 O O . SER A 1 634 ? -15.189 7.349 9.097 1.00 90.56 634 SER A O 1
ATOM 4984 N N . LEU A 1 635 ? -16.318 6.733 7.244 1.00 87.94 635 LEU A N 1
ATOM 4985 C CA . LEU A 1 635 ? -16.055 5.294 7.365 1.00 87.94 635 LEU A CA 1
ATOM 4986 C C . LEU A 1 635 ? -14.557 4.931 7.355 1.00 87.94 635 LEU A C 1
ATOM 4988 O O . LEU A 1 635 ? -14.189 3.819 7.730 1.00 87.94 635 LEU A O 1
ATOM 4992 N N . GLN A 1 636 ? -13.681 5.840 6.926 1.00 86.75 636 GLN A N 1
ATOM 4993 C CA . GLN A 1 636 ? -12.227 5.636 6.919 1.00 86.75 636 GLN A CA 1
ATOM 4994 C C . GLN A 1 636 ? -11.524 6.210 8.157 1.00 86.75 636 GLN A C 1
ATOM 4996 O O . GLN A 1 636 ? -10.301 6.151 8.238 1.00 86.75 636 GLN A O 1
ATOM 5001 N N . HIS A 1 637 ? -12.272 6.776 9.108 1.00 89.06 637 HIS A N 1
ATOM 5002 C CA . HIS A 1 637 ? -11.692 7.359 10.311 1.00 89.06 637 HIS A CA 1
ATOM 5003 C C . HIS A 1 637 ? -11.064 6.283 11.220 1.00 89.06 637 HIS A C 1
ATOM 5005 O O . HIS A 1 637 ? -11.703 5.244 11.426 1.00 89.06 637 HIS A O 1
ATOM 5011 N N . PRO A 1 638 ? -9.869 6.511 11.805 1.00 86.38 638 PRO A N 1
ATOM 5012 C CA . PRO A 1 638 ? -9.205 5.541 12.682 1.00 86.38 638 PRO A CA 1
ATOM 5013 C C . PRO A 1 638 ? -10.055 5.085 13.876 1.00 86.38 638 PRO A C 1
ATOM 5015 O O . PRO A 1 638 ? -10.082 3.893 14.177 1.00 86.38 638 PRO A O 1
ATOM 5018 N N . ALA A 1 639 ? -10.828 5.994 14.486 1.00 92.19 639 ALA A N 1
ATOM 5019 C CA . ALA A 1 639 ? -11.770 5.687 15.571 1.00 92.19 639 ALA A CA 1
ATOM 5020 C C . ALA A 1 639 ? -12.731 4.514 15.286 1.00 92.19 639 ALA A C 1
ATOM 5022 O O . ALA A 1 639 ? -13.169 3.838 16.210 1.00 92.19 639 ALA A O 1
ATOM 5023 N N . ILE A 1 640 ? -13.053 4.219 14.022 1.00 92.50 640 ILE A N 1
ATOM 5024 C CA . ILE A 1 640 ? -13.950 3.101 13.672 1.00 92.50 640 ILE A CA 1
ATOM 5025 C C . ILE A 1 640 ? -13.329 1.742 13.999 1.00 92.50 640 ILE A C 1
ATOM 5027 O O . ILE A 1 640 ? -14.049 0.784 14.281 1.00 92.50 640 ILE A O 1
ATOM 5031 N N . GLY A 1 641 ? -12.000 1.662 13.974 1.00 93.00 641 GLY A N 1
ATOM 5032 C CA . GLY A 1 641 ? -11.265 0.508 14.470 1.00 93.00 641 GLY A CA 1
ATOM 5033 C C . GLY A 1 641 ? -11.469 0.282 15.963 1.00 93.00 641 GLY A C 1
ATOM 5034 O O . GLY A 1 641 ? -11.719 -0.834 16.401 1.00 93.00 641 GLY A O 1
ATOM 5035 N N . TRP A 1 642 ? -11.458 1.361 16.744 1.00 95.31 642 TRP A N 1
ATOM 5036 C CA . TRP A 1 642 ? -11.747 1.292 18.175 1.00 95.31 642 TRP A CA 1
ATOM 5037 C C . TRP A 1 642 ? -13.205 0.966 18.470 1.00 95.31 642 TRP A C 1
ATOM 5039 O O . TRP A 1 642 ? -13.472 0.233 19.415 1.00 95.31 642 TRP A O 1
ATOM 5049 N N . LEU A 1 643 ? -14.141 1.441 17.645 1.00 96.44 643 LEU A N 1
ATOM 5050 C CA . LEU A 1 643 ? -15.541 1.030 17.745 1.00 96.44 643 LEU A CA 1
ATOM 5051 C C . LEU A 1 643 ? -15.681 -0.489 17.572 1.00 96.44 643 LEU A C 1
ATOM 5053 O O . LEU A 1 643 ? -16.352 -1.121 18.378 1.00 96.44 643 LEU A O 1
ATOM 5057 N N . TYR A 1 644 ? -15.002 -1.073 16.576 1.00 95.44 644 TYR A N 1
ATOM 5058 C CA . TYR A 1 644 ? -14.954 -2.528 16.392 1.00 95.44 644 TYR A CA 1
ATOM 5059 C C . TYR A 1 644 ? -14.438 -3.243 17.645 1.00 95.44 644 TYR A C 1
ATOM 5061 O O . TYR A 1 644 ? -15.085 -4.157 18.147 1.00 95.44 644 TYR A O 1
ATOM 5069 N N . ALA A 1 645 ? -13.290 -2.800 18.164 1.00 95.62 645 ALA A N 1
ATOM 5070 C CA . ALA A 1 645 ? -12.658 -3.402 19.332 1.00 95.62 645 ALA A CA 1
ATOM 5071 C C . ALA A 1 645 ? -13.542 -3.320 20.587 1.00 95.62 645 ALA A C 1
ATOM 5073 O O . ALA A 1 645 ? -13.649 -4.297 21.323 1.00 95.62 645 ALA A O 1
ATOM 5074 N N . ILE A 1 646 ? -14.204 -2.180 20.816 1.00 96.69 646 ILE A N 1
ATOM 5075 C CA . ILE A 1 646 ? -15.117 -1.974 21.948 1.00 96.69 646 ILE A CA 1
ATOM 5076 C C . ILE A 1 646 ? -16.362 -2.858 21.814 1.00 96.69 646 ILE A C 1
ATOM 5078 O O . ILE A 1 646 ? -16.705 -3.555 22.767 1.00 96.69 646 ILE A O 1
ATOM 5082 N N . GLU A 1 647 ? -17.007 -2.873 20.642 1.00 96.31 647 GLU A N 1
ATOM 5083 C CA . GLU A 1 647 ? -18.175 -3.729 20.387 1.00 96.31 647 GLU A CA 1
ATOM 5084 C C . GLU A 1 647 ? -17.808 -5.208 20.598 1.00 96.31 647 GLU A C 1
ATOM 5086 O O . GLU A 1 647 ? -18.519 -5.948 21.278 1.00 96.31 647 GLU A O 1
ATOM 5091 N N . ARG A 1 648 ? -16.646 -5.637 20.097 1.00 94.31 648 ARG A N 1
ATOM 5092 C CA . ARG A 1 648 ? -16.173 -7.016 20.247 1.00 94.31 648 ARG A CA 1
ATOM 5093 C C . ARG A 1 648 ? -15.789 -7.367 21.688 1.00 94.31 648 ARG A C 1
ATOM 5095 O O . ARG A 1 648 ? -16.124 -8.460 22.136 1.00 94.31 648 ARG A O 1
ATOM 5102 N N . ARG A 1 649 ? -15.161 -6.450 22.434 1.00 94.38 649 ARG A N 1
ATOM 5103 C CA . ARG A 1 649 ? -14.901 -6.602 23.881 1.00 94.38 649 ARG A CA 1
ATOM 5104 C C . ARG A 1 649 ? -16.200 -6.797 24.664 1.00 94.38 649 ARG A C 1
ATOM 5106 O O . ARG A 1 649 ? -16.227 -7.589 25.599 1.00 94.38 649 ARG A O 1
ATOM 5113 N N . GLY A 1 650 ? -17.266 -6.103 24.263 1.00 94.06 650 GLY A N 1
ATOM 5114 C CA . GLY A 1 650 ? -18.609 -6.257 24.826 1.00 94.06 650 GLY A CA 1
ATOM 5115 C C . GLY A 1 650 ? -19.341 -7.535 24.400 1.00 94.06 650 GLY A C 1
ATOM 5116 O O . GLY A 1 650 ? -20.425 -7.797 24.905 1.00 94.06 650 GLY A O 1
ATOM 5117 N N . GLY A 1 651 ? -18.779 -8.337 23.489 1.00 93.69 651 GLY A N 1
ATOM 5118 C CA . GLY A 1 651 ? -19.422 -9.550 22.979 1.00 93.69 651 GLY A CA 1
ATOM 5119 C C . GLY A 1 651 ? -20.448 -9.300 21.872 1.00 93.69 651 GLY A C 1
ATOM 5120 O O . GLY A 1 651 ? -21.347 -10.120 21.688 1.00 93.69 651 GLY A O 1
ATOM 5121 N N . ALA A 1 652 ? -20.331 -8.194 21.126 1.00 94.62 652 ALA A N 1
ATOM 5122 C CA . ALA A 1 652 ? -21.252 -7.883 20.038 1.00 94.62 652 ALA A CA 1
ATOM 5123 C C . ALA A 1 652 ? -21.341 -9.029 19.020 1.00 94.62 652 ALA A C 1
ATOM 5125 O O . ALA A 1 652 ? -20.343 -9.596 18.564 1.00 94.62 652 ALA A O 1
ATOM 5126 N N . ALA A 1 653 ? -22.570 -9.325 18.624 1.00 93.56 653 ALA A N 1
ATOM 5127 C CA . ALA A 1 653 ? -22.925 -10.339 17.650 1.00 93.56 653 ALA A CA 1
ATOM 5128 C C . ALA A 1 653 ? -23.830 -9.734 16.575 1.00 93.56 653 ALA A C 1
ATOM 5130 O O . ALA A 1 653 ? -24.234 -8.570 16.628 1.00 93.56 653 ALA A O 1
ATOM 5131 N N . GLU A 1 654 ? -24.148 -10.515 15.560 1.00 93.75 654 GLU A N 1
ATOM 5132 C CA . GLU A 1 654 ? -25.256 -10.209 14.661 1.00 93.75 654 GLU A CA 1
ATOM 5133 C C . GLU A 1 654 ? -26.558 -9.913 15.413 1.00 93.75 654 GLU A C 1
ATOM 5135 O O . GLU A 1 654 ? -26.813 -10.482 16.471 1.00 93.75 654 GLU A O 1
ATOM 5140 N N . PHE A 1 655 ? -27.390 -9.031 14.858 1.00 95.12 655 PHE A N 1
ATOM 5141 C CA . PHE A 1 655 ? -28.735 -8.801 15.392 1.00 95.12 655 PHE A CA 1
ATOM 5142 C C . PHE A 1 655 ? -29.607 -10.047 15.200 1.00 95.12 655 PHE A C 1
ATOM 5144 O O . PHE A 1 655 ? -29.425 -10.770 14.216 1.00 95.12 655 PHE A O 1
ATOM 5151 N N . SER A 1 656 ? -30.585 -10.271 16.078 1.00 95.31 656 SER A N 1
ATOM 5152 C CA . SER A 1 656 ? -31.423 -11.465 16.087 1.00 95.31 656 SER A CA 1
ATOM 5153 C C . SER A 1 656 ? -32.094 -11.675 14.741 1.00 95.31 656 SER A C 1
ATOM 5155 O O . SER A 1 656 ? -32.952 -10.889 14.324 1.00 95.31 656 SER A O 1
ATOM 5157 N N . TRP A 1 657 ? -31.744 -12.774 14.074 1.00 94.19 657 TRP A N 1
ATOM 5158 C CA . TRP A 1 657 ? -32.288 -13.127 12.767 1.00 94.19 657 TRP A CA 1
ATOM 5159 C C . TRP A 1 657 ? -33.798 -13.303 12.839 1.00 94.19 657 TRP A C 1
ATOM 5161 O O . TRP A 1 657 ? -34.519 -12.789 11.985 1.00 94.19 657 TRP A O 1
ATOM 5171 N N . GLN A 1 658 ? -34.290 -13.961 13.891 1.00 94.25 658 GLN A N 1
ATOM 5172 C CA . GLN A 1 658 ? -35.724 -14.156 14.073 1.00 94.25 658 GLN A CA 1
ATOM 5173 C C . GLN A 1 658 ? -36.452 -12.822 14.275 1.00 94.25 658 GLN A C 1
ATOM 5175 O O . GLN A 1 658 ? -37.515 -12.622 13.690 1.00 94.25 658 GLN A O 1
ATOM 5180 N N . ALA A 1 659 ? -35.874 -11.882 15.030 1.00 94.62 659 ALA A N 1
ATOM 5181 C CA . ALA A 1 659 ? -36.465 -10.556 15.188 1.00 94.62 659 ALA A CA 1
ATOM 5182 C C . ALA A 1 659 ? -36.510 -9.779 13.868 1.00 94.62 659 ALA A C 1
ATOM 5184 O O . ALA A 1 659 ? -37.539 -9.180 13.539 1.00 94.62 659 ALA A O 1
ATOM 5185 N N . GLN A 1 660 ? -35.431 -9.853 13.080 1.00 95.38 660 GLN A N 1
ATOM 5186 C CA . GLN A 1 660 ? -35.389 -9.247 11.750 1.00 95.38 660 GLN A CA 1
ATOM 5187 C C . GLN A 1 660 ? -36.463 -9.845 10.823 1.00 95.38 660 GLN A C 1
ATOM 5189 O O . GLN A 1 660 ? -37.140 -9.097 10.116 1.00 95.38 660 GLN A O 1
ATOM 5194 N N . TYR A 1 661 ? -36.645 -11.169 10.834 1.00 94.94 661 TYR A N 1
ATOM 5195 C CA . TYR A 1 661 ? -37.641 -11.865 10.011 1.00 94.94 661 TYR A CA 1
ATOM 5196 C C . TYR A 1 661 ? -39.077 -11.518 10.411 1.00 94.94 661 TYR A C 1
ATOM 5198 O O . TYR A 1 661 ? -39.903 -11.207 9.549 1.00 94.94 661 TYR A O 1
ATOM 5206 N N . ASP A 1 662 ? -39.375 -11.532 11.712 1.00 94.56 662 ASP A N 1
ATOM 5207 C CA . ASP A 1 662 ? -40.718 -11.255 12.227 1.00 94.56 662 ASP A CA 1
ATOM 5208 C C . ASP A 1 662 ? -41.173 -9.833 11.887 1.00 94.56 662 ASP A C 1
ATOM 5210 O O . ASP A 1 662 ? -42.342 -9.623 11.563 1.00 94.56 662 ASP A O 1
ATOM 5214 N N . SER A 1 663 ? -40.265 -8.853 11.956 1.00 93.38 663 SER A N 1
ATOM 5215 C CA . SER A 1 663 ? -40.598 -7.463 11.634 1.00 93.38 663 SER A CA 1
ATOM 5216 C C . SER A 1 663 ? -40.742 -7.233 10.133 1.00 93.38 663 SER A C 1
ATOM 5218 O O . SER A 1 663 ? -41.659 -6.521 9.724 1.00 93.38 663 SER A O 1
ATOM 5220 N N . TYR A 1 664 ? -39.916 -7.883 9.307 1.00 93.81 664 TYR A N 1
ATOM 5221 C CA . TYR A 1 664 ? -40.045 -7.790 7.851 1.00 93.81 664 TYR A CA 1
ATOM 5222 C C . TYR A 1 664 ? -41.418 -8.262 7.379 1.00 93.81 664 TYR A C 1
ATOM 5224 O O . TYR A 1 664 ? -42.044 -7.621 6.536 1.00 93.81 664 TYR A O 1
ATOM 5232 N N . LEU A 1 665 ? -41.923 -9.354 7.959 1.00 92.88 665 LEU A N 1
ATOM 5233 C CA . LEU A 1 665 ? -43.252 -9.879 7.642 1.00 92.88 665 LEU A CA 1
ATOM 5234 C C . LEU A 1 665 ? -44.397 -8.927 8.025 1.00 92.88 665 LEU A C 1
ATOM 5236 O O . LEU A 1 665 ? -45.506 -9.097 7.522 1.00 92.88 665 LEU A O 1
ATOM 5240 N N . ARG A 1 666 ? -44.155 -7.946 8.905 1.00 90.56 666 ARG A N 1
ATOM 5241 C CA . ARG A 1 666 ? -45.168 -6.972 9.335 1.00 90.56 666 ARG A CA 1
ATOM 5242 C C . ARG A 1 666 ? -45.256 -5.757 8.418 1.00 90.56 666 ARG A C 1
ATOM 5244 O O . ARG A 1 666 ? -46.373 -5.324 8.149 1.00 90.56 666 ARG A O 1
ATOM 5251 N N . ASP A 1 667 ? -44.127 -5.193 7.982 1.00 86.88 667 ASP A N 1
ATOM 5252 C CA . ASP A 1 667 ? -44.129 -3.891 7.294 1.00 86.88 667 ASP A CA 1
ATOM 5253 C C . ASP A 1 667 ? -43.190 -3.740 6.091 1.00 86.88 667 ASP A C 1
ATOM 5255 O O . ASP A 1 667 ? -43.155 -2.642 5.551 1.00 86.88 667 ASP A O 1
ATOM 5259 N N . ASP A 1 668 ? -42.444 -4.784 5.704 1.00 86.69 668 ASP A N 1
ATOM 5260 C CA . ASP A 1 668 ? -41.468 -4.843 4.598 1.00 86.69 668 ASP A CA 1
ATOM 5261 C C . ASP A 1 668 ? -40.382 -3.750 4.520 1.00 86.69 668 ASP A C 1
ATOM 5263 O O . ASP A 1 668 ? -39.532 -3.809 3.625 1.00 86.69 668 ASP A O 1
ATOM 5267 N N . ARG A 1 669 ? -40.338 -2.809 5.469 1.00 87.81 669 ARG A N 1
ATOM 5268 C CA . ARG A 1 669 ? -39.379 -1.691 5.557 1.00 87.81 669 ARG A CA 1
ATOM 5269 C C . ARG A 1 669 ? -38.379 -1.870 6.702 1.00 87.81 669 ARG A C 1
ATOM 5271 O O . ARG A 1 669 ? -37.288 -1.292 6.659 1.00 87.81 669 ARG A O 1
ATOM 5278 N N . THR A 1 670 ? -38.725 -2.698 7.682 1.00 92.31 670 THR A N 1
ATOM 5279 C CA . THR A 1 670 ? -37.933 -3.005 8.878 1.00 92.31 670 THR A CA 1
ATOM 5280 C C . THR A 1 670 ? -37.487 -4.470 8.862 1.00 92.31 670 THR A C 1
ATOM 5282 O O . THR A 1 670 ? -38.251 -5.353 8.484 1.00 92.31 670 THR A O 1
ATOM 5285 N N . GLY A 1 671 ? -36.257 -4.757 9.285 1.00 92.81 671 GLY A N 1
ATOM 5286 C CA . GLY A 1 671 ? -35.711 -6.114 9.339 1.00 92.81 671 GLY A CA 1
ATOM 5287 C C . GLY A 1 671 ? -35.254 -6.673 7.988 1.00 92.81 671 GLY A C 1
ATOM 5288 O O . GLY A 1 671 ? -35.011 -5.938 7.030 1.00 92.81 671 GLY A O 1
ATOM 5289 N N . ILE A 1 672 ? -35.101 -7.996 7.917 1.00 93.00 672 ILE A N 1
ATOM 5290 C CA . ILE A 1 672 ? -34.514 -8.720 6.779 1.00 93.00 672 ILE A CA 1
ATOM 5291 C C . ILE A 1 672 ? -35.553 -9.691 6.223 1.00 93.00 672 ILE A C 1
ATOM 5293 O O . ILE A 1 672 ? -36.299 -10.313 6.978 1.00 93.00 672 ILE A O 1
ATOM 5297 N N . ARG A 1 673 ? -35.585 -9.856 4.897 1.00 90.88 673 ARG A N 1
ATOM 5298 C CA . ARG A 1 673 ? -36.465 -10.832 4.251 1.00 90.88 673 ARG A CA 1
ATOM 5299 C C . ARG A 1 673 ? -36.173 -12.251 4.771 1.00 90.88 673 ARG A C 1
ATOM 5301 O O . ARG A 1 673 ? -35.011 -12.656 4.732 1.00 90.88 673 ARG A O 1
ATOM 5308 N N . PRO A 1 674 ? -37.192 -13.025 5.195 1.00 89.88 674 PRO A N 1
ATOM 5309 C CA . PRO A 1 674 ? -36.994 -14.407 5.615 1.00 89.88 674 PRO A CA 1
ATOM 5310 C C . PRO A 1 674 ? -36.328 -15.249 4.523 1.00 89.88 674 PRO A C 1
ATOM 5312 O O . PRO A 1 674 ? -36.754 -15.229 3.365 1.00 89.88 674 PRO A O 1
ATOM 5315 N N . GLY A 1 675 ? -35.293 -15.988 4.912 1.00 84.88 675 GLY A N 1
ATOM 5316 C CA . GLY A 1 675 ? -34.566 -16.935 4.069 1.00 84.88 675 GLY A CA 1
ATOM 5317 C C . GLY A 1 675 ? -34.272 -18.222 4.835 1.00 84.88 675 GLY A C 1
ATOM 5318 O O . GLY A 1 675 ? -35.035 -18.600 5.726 1.00 84.88 675 GLY A O 1
ATOM 5319 N N . ASP A 1 676 ? -33.157 -18.878 4.511 1.00 80.62 676 ASP A N 1
ATOM 5320 C CA . ASP A 1 676 ? -32.710 -20.050 5.265 1.00 80.62 676 ASP A CA 1
ATOM 5321 C C . ASP A 1 676 ? -32.528 -19.708 6.758 1.00 80.62 676 ASP A C 1
ATOM 5323 O O . ASP A 1 676 ? -32.085 -18.597 7.086 1.00 80.62 676 ASP A O 1
ATOM 5327 N N . PRO A 1 677 ? -32.863 -20.631 7.682 1.00 79.31 677 PRO A N 1
ATOM 5328 C CA . PRO A 1 677 ? -32.644 -20.422 9.105 1.00 79.31 677 PRO A CA 1
ATOM 5329 C C . PRO A 1 677 ? -31.174 -20.111 9.385 1.00 79.31 677 PRO A C 1
ATOM 5331 O O . PRO A 1 677 ? -30.285 -20.910 9.091 1.00 79.31 677 PRO A O 1
ATOM 5334 N N . ARG A 1 678 ? -30.924 -18.944 9.976 1.00 85.00 678 ARG A N 1
ATOM 5335 C CA . ARG A 1 678 ? -29.596 -18.496 10.396 1.00 85.00 678 ARG A CA 1
ATOM 5336 C C . ARG A 1 678 ? -29.582 -18.336 11.909 1.00 85.00 678 ARG A C 1
ATOM 5338 O O . ARG A 1 678 ? -30.613 -18.066 12.518 1.00 85.00 678 ARG A O 1
ATOM 5345 N N . ARG A 1 679 ? -28.409 -18.537 12.499 1.00 86.44 679 ARG A N 1
ATOM 5346 C CA . ARG A 1 679 ? -28.126 -18.231 13.903 1.00 86.44 679 ARG A CA 1
ATOM 5347 C C . ARG A 1 679 ? -27.153 -17.076 13.961 1.00 86.44 679 ARG A C 1
ATOM 5349 O O . ARG A 1 679 ? -26.275 -16.991 13.103 1.00 86.44 679 ARG A O 1
ATOM 5356 N N . GLU A 1 680 ? -27.323 -16.229 14.959 1.00 90.31 680 GLU A N 1
ATOM 5357 C CA . GLU A 1 680 ? -26.464 -15.091 15.239 1.00 90.31 680 GLU A CA 1
ATOM 5358 C C . GLU A 1 680 ? -25.028 -15.574 15.471 1.00 90.31 680 GLU A C 1
ATOM 5360 O O . GLU A 1 680 ? -24.789 -16.619 16.081 1.00 90.31 680 GLU A O 1
ATOM 5365 N N . ALA A 1 681 ? -24.065 -14.819 14.952 1.00 89.75 681 ALA A N 1
ATOM 5366 C CA . ALA A 1 681 ? -22.645 -15.083 15.139 1.00 89.75 681 ALA A CA 1
ATOM 5367 C C . ALA A 1 681 ? -21.973 -13.886 15.809 1.00 89.75 681 ALA A C 1
ATOM 5369 O O . ALA A 1 681 ? -22.320 -12.737 15.528 1.00 89.75 681 ALA A O 1
ATOM 5370 N N . VAL A 1 682 ? -20.999 -14.163 16.678 1.00 89.19 682 VAL A N 1
ATOM 5371 C CA . VAL A 1 682 ? -20.162 -13.132 17.303 1.00 89.19 682 VAL A CA 1
ATOM 5372 C C . VAL A 1 682 ? -19.352 -12.420 16.225 1.00 89.19 682 VAL A C 1
ATOM 5374 O O . VAL A 1 682 ? -18.876 -13.040 15.270 1.00 89.19 682 VAL A O 1
ATOM 5377 N N . LEU A 1 683 ? -19.196 -11.110 16.375 1.00 83.44 683 LEU A N 1
ATOM 5378 C CA . LEU A 1 683 ? -18.450 -10.280 15.449 1.00 83.44 683 LEU A CA 1
ATOM 5379 C C . LEU A 1 683 ? -16.942 -10.534 15.600 1.00 83.44 683 LEU A C 1
ATOM 5381 O O . LEU A 1 683 ? -16.276 -9.888 16.397 1.00 83.44 683 LEU A O 1
ATOM 5385 N N . GLN A 1 684 ? -16.383 -11.443 14.808 1.00 78.06 684 GLN A N 1
ATOM 5386 C CA . GLN A 1 684 ? -14.947 -11.737 14.793 1.00 78.06 684 GLN A CA 1
ATOM 5387 C C . GLN A 1 684 ? -14.439 -11.989 13.372 1.00 78.06 684 GLN A C 1
ATOM 5389 O O . GLN A 1 684 ? -15.231 -12.152 12.442 1.00 78.06 684 GLN A O 1
ATOM 5394 N N . GLN A 1 685 ? -13.120 -12.000 13.181 1.00 69.06 685 GLN A N 1
ATOM 5395 C CA . GLN A 1 685 ? -12.517 -12.468 11.939 1.00 69.06 685 GLN A CA 1
ATOM 5396 C C . GLN A 1 685 ? -12.960 -13.916 11.676 1.00 69.06 685 GLN A C 1
ATOM 5398 O O . GLN A 1 685 ? -12.800 -14.792 12.524 1.00 69.06 685 GLN A O 1
ATOM 5403 N N . ALA A 1 686 ? -13.539 -14.166 10.500 1.00 61.69 686 ALA A N 1
ATOM 5404 C CA . ALA A 1 686 ? -13.867 -15.520 10.072 1.00 61.69 686 ALA A CA 1
ATOM 5405 C C . ALA A 1 686 ? -12.569 -16.320 9.872 1.00 61.69 686 ALA A C 1
ATOM 5407 O O . ALA A 1 686 ? -11.622 -15.815 9.265 1.00 61.69 686 ALA A O 1
ATOM 5408 N N . VAL A 1 687 ? -12.526 -17.552 10.387 1.00 57.03 687 VAL A N 1
ATOM 5409 C CA . VAL A 1 687 ? -11.401 -18.464 10.151 1.00 57.03 687 VAL A CA 1
ATOM 5410 C C . VAL A 1 687 ? -11.484 -18.932 8.697 1.00 57.03 687 VAL A C 1
ATOM 5412 O O . VAL A 1 687 ? -12.443 -19.602 8.300 1.00 57.03 687 VAL A O 1
ATOM 5415 N N . GLY A 1 688 ? -10.490 -18.525 7.912 1.00 55.88 688 GLY A N 1
ATOM 5416 C CA . GLY A 1 688 ? -10.327 -18.847 6.501 1.00 55.88 688 GLY A CA 1
ATOM 5417 C C . GLY A 1 688 ? -11.167 -18.050 5.504 1.00 55.88 688 GLY A C 1
ATOM 5418 O O . GLY A 1 688 ? -11.866 -17.096 5.857 1.00 55.88 688 GLY A O 1
ATOM 5419 N N . ALA A 1 689 ? -11.046 -18.413 4.222 1.00 47.44 689 ALA A N 1
ATOM 5420 C CA . ALA A 1 689 ? -11.668 -17.716 3.092 1.00 47.44 689 ALA A CA 1
ATOM 5421 C C . ALA A 1 689 ? -13.208 -17.653 3.206 1.00 47.44 689 ALA A C 1
ATOM 5423 O O . ALA A 1 689 ? -13.919 -18.549 2.761 1.00 47.44 689 ALA A O 1
ATOM 5424 N N . ASP A 1 690 ? -13.705 -16.568 3.807 1.00 58.31 690 ASP A N 1
ATOM 5425 C CA . ASP A 1 690 ? -15.111 -16.137 3.849 1.00 58.31 690 ASP A CA 1
ATOM 5426 C C . ASP A 1 690 ? -16.113 -17.251 4.190 1.00 58.31 690 ASP A C 1
ATOM 5428 O O . ASP A 1 690 ? -17.162 -17.392 3.554 1.00 58.31 690 ASP A O 1
ATOM 5432 N N . THR A 1 691 ? -15.784 -18.061 5.201 1.00 54.91 691 THR A N 1
ATOM 5433 C CA . THR A 1 691 ? -16.640 -19.147 5.678 1.00 54.91 691 THR A CA 1
ATOM 5434 C C . THR A 1 691 ? -17.992 -18.565 6.131 1.00 54.91 691 THR A C 1
ATOM 5436 O O . THR A 1 691 ? -18.132 -17.960 7.189 1.00 54.91 691 THR A O 1
ATOM 5439 N N . GLU A 1 692 ? -18.997 -18.687 5.258 1.00 63.72 692 GLU A N 1
ATOM 5440 C CA . GLU A 1 692 ? -20.403 -18.286 5.451 1.00 63.72 692 GLU A CA 1
ATOM 5441 C C . GLU A 1 692 ? -20.747 -16.779 5.421 1.00 63.72 692 GLU A C 1
ATOM 5443 O O . GLU A 1 692 ? -21.827 -16.383 5.881 1.00 63.72 692 GLU A O 1
ATOM 5448 N N . GLY A 1 693 ? -19.895 -15.917 4.852 1.00 75.00 693 GLY A N 1
ATOM 5449 C CA . GLY A 1 693 ? -20.187 -14.474 4.768 1.00 75.00 693 GLY A CA 1
ATOM 5450 C C . GLY A 1 693 ? -20.187 -13.774 6.134 1.00 75.00 693 GLY A C 1
ATOM 5451 O O . GLY A 1 693 ? -20.859 -12.757 6.323 1.00 75.00 693 GLY A O 1
ATOM 5452 N N . LEU A 1 694 ? -19.457 -14.339 7.099 1.00 81.38 694 LEU A N 1
ATOM 5453 C CA . LEU A 1 694 ? -19.266 -13.798 8.448 1.00 81.38 694 LEU A CA 1
ATOM 5454 C C . LEU A 1 694 ? -18.266 -12.639 8.500 1.00 81.38 694 LEU A C 1
ATOM 5456 O O . LEU A 1 694 ? -18.094 -12.023 9.548 1.00 81.38 694 LEU A O 1
ATOM 5460 N N . TYR A 1 695 ? -17.630 -12.320 7.372 1.00 83.94 695 TYR A N 1
ATOM 5461 C CA . TYR A 1 695 ? -16.658 -11.242 7.262 1.00 83.94 695 TYR A CA 1
ATOM 5462 C C . TYR A 1 695 ? -17.214 -9.905 7.806 1.00 83.94 695 TYR A C 1
ATOM 5464 O O . TYR A 1 695 ? -18.227 -9.431 7.284 1.00 83.94 695 TYR A O 1
ATOM 5472 N N . PRO A 1 696 ? -16.581 -9.281 8.822 1.00 87.94 696 PRO A N 1
ATOM 5473 C CA . PRO A 1 696 ? -17.029 -8.007 9.382 1.00 87.94 696 PRO A CA 1
ATOM 5474 C C . PRO A 1 696 ? -16.913 -6.830 8.405 1.00 87.94 696 PRO A C 1
ATOM 5476 O O . PRO A 1 696 ? -15.863 -6.564 7.815 1.00 87.94 696 PRO A O 1
ATOM 5479 N N . GLU A 1 697 ? -17.976 -6.043 8.307 1.00 89.19 697 GLU A N 1
ATOM 5480 C CA . GLU A 1 697 ? -18.089 -4.860 7.467 1.00 89.19 697 GLU A CA 1
ATOM 5481 C C . GLU A 1 697 ? -18.650 -3.673 8.255 1.00 89.19 697 GLU A C 1
ATOM 5483 O O . GLU A 1 697 ? -19.477 -3.807 9.156 1.00 89.19 697 GLU A O 1
ATOM 5488 N N . LYS A 1 698 ? -18.164 -2.481 7.905 1.00 92.12 698 LYS A N 1
ATOM 5489 C CA . LYS A 1 698 ? -18.610 -1.213 8.488 1.00 92.12 698 LYS A CA 1
ATOM 5490 C C . LYS A 1 698 ? -20.025 -0.915 7.999 1.00 92.12 698 LYS A C 1
ATOM 5492 O O . LYS A 1 698 ? -20.249 -0.920 6.788 1.00 92.12 698 LYS A O 1
ATOM 5497 N N . GLN A 1 699 ? -20.931 -0.582 8.911 1.00 92.31 699 GLN A N 1
ATOM 5498 C CA . GLN A 1 699 ? -22.333 -0.324 8.594 1.00 92.31 699 GLN A CA 1
ATOM 5499 C C . GLN A 1 699 ? -22.917 0.825 9.422 1.00 92.31 699 GLN A C 1
ATOM 5501 O O . GLN A 1 699 ? -22.410 1.160 10.491 1.00 92.31 699 GLN A O 1
ATOM 5506 N N . HIS A 1 700 ? -23.979 1.451 8.915 1.00 94.44 700 HIS A N 1
ATOM 5507 C CA . HIS A 1 700 ? -24.760 2.449 9.644 1.00 94.44 700 HIS A CA 1
ATOM 5508 C C . HIS A 1 700 ? -25.915 1.804 10.421 1.00 94.44 700 HIS A C 1
ATOM 5510 O O . HIS A 1 700 ? -26.567 0.898 9.910 1.00 94.44 700 HIS A O 1
ATOM 5516 N N . ILE A 1 701 ? -26.212 2.304 11.624 1.00 95.56 701 ILE A N 1
ATOM 5517 C CA . ILE A 1 701 ? -27.376 1.876 12.418 1.00 95.56 701 ILE A CA 1
ATOM 5518 C C . ILE A 1 701 ? -28.661 2.517 11.886 1.00 95.56 701 ILE A C 1
ATOM 5520 O O . ILE A 1 701 ? -29.634 1.827 11.578 1.00 95.56 701 ILE A O 1
ATOM 5524 N N . VAL A 1 702 ? -28.671 3.846 11.763 1.00 95.88 702 VAL A N 1
ATOM 5525 C CA . VAL A 1 702 ? -29.669 4.568 10.971 1.00 95.88 702 VAL A CA 1
ATOM 5526 C C . VAL A 1 702 ? -29.224 4.471 9.514 1.00 95.88 702 VAL A C 1
ATOM 5528 O O . VAL A 1 702 ? -28.137 4.977 9.206 1.00 95.88 702 VAL A O 1
ATOM 5531 N N . PRO A 1 703 ? -30.032 3.875 8.613 1.00 94.00 703 PRO A N 1
ATOM 5532 C CA . PRO A 1 703 ? -29.655 3.668 7.218 1.00 94.00 703 PRO A CA 1
ATOM 5533 C C . PRO A 1 703 ? -29.071 4.929 6.585 1.00 94.00 703 PRO A C 1
ATOM 5535 O O . PRO A 1 703 ? -29.610 6.023 6.775 1.00 94.00 703 PRO A O 1
ATOM 5538 N N . PHE A 1 704 ? -27.982 4.795 5.820 1.00 92.38 704 PHE A N 1
ATOM 5539 C CA . PHE A 1 704 ? -27.249 5.954 5.297 1.00 92.38 704 PHE A CA 1
ATOM 5540 C C . PHE A 1 704 ? -28.150 6.919 4.514 1.00 92.38 704 PHE A C 1
ATOM 5542 O O . PHE A 1 704 ? -28.004 8.135 4.643 1.00 92.38 704 PHE A O 1
ATOM 5549 N N . ALA A 1 705 ? -29.098 6.393 3.730 1.00 90.88 705 ALA A N 1
ATOM 5550 C CA . ALA A 1 705 ? -30.069 7.201 2.996 1.00 90.88 705 ALA A CA 1
ATOM 5551 C C . ALA A 1 705 ? -30.909 8.090 3.934 1.00 90.88 705 ALA A C 1
ATOM 5553 O O . ALA A 1 705 ? -30.969 9.304 3.729 1.00 90.88 705 ALA A O 1
ATOM 5554 N N . SER A 1 706 ? -31.470 7.510 4.999 1.00 93.62 706 SER A N 1
ATOM 5555 C CA . SER A 1 706 ? -32.237 8.222 6.030 1.00 93.62 706 SER A CA 1
ATOM 5556 C C . SER A 1 706 ? -31.361 9.207 6.804 1.00 93.62 706 SER A C 1
ATOM 5558 O O . SER A 1 706 ? -31.696 10.382 6.912 1.00 93.62 706 SER A O 1
ATOM 5560 N N . GLY A 1 707 ? -30.190 8.770 7.280 1.00 94.06 707 GLY A N 1
ATOM 5561 C CA . GLY A 1 707 ? -29.261 9.623 8.026 1.00 94.06 707 GLY A CA 1
ATOM 5562 C C . GLY A 1 707 ? -28.794 10.834 7.212 1.00 94.06 707 GLY A C 1
ATOM 5563 O O . GLY A 1 707 ? -28.671 11.935 7.746 1.00 94.06 707 GLY A O 1
ATOM 5564 N N . ARG A 1 708 ? -28.591 10.666 5.899 1.00 93.25 708 ARG A N 1
ATOM 5565 C CA . ARG A 1 708 ? -28.252 11.762 4.981 1.00 93.25 708 ARG A CA 1
ATOM 5566 C C . ARG A 1 708 ? -29.400 12.758 4.813 1.00 93.25 708 ARG A C 1
ATOM 5568 O O . ARG A 1 708 ? -29.130 13.957 4.765 1.00 93.25 708 ARG A O 1
ATOM 5575 N N . GLN A 1 709 ? -30.641 12.282 4.713 1.00 93.50 709 GLN A N 1
ATOM 5576 C CA . GLN A 1 709 ? -31.823 13.148 4.649 1.00 93.50 709 GLN A CA 1
ATOM 5577 C C . GLN A 1 709 ? -31.980 13.948 5.948 1.00 93.50 709 GLN A C 1
ATOM 5579 O O . GLN A 1 709 ? -32.082 15.171 5.893 1.00 93.50 709 GLN A O 1
ATOM 5584 N N . ILE A 1 710 ? -31.881 13.280 7.102 1.00 94.75 710 ILE A N 1
ATOM 5585 C CA . ILE A 1 710 ? -31.988 13.907 8.428 1.00 94.75 710 ILE A CA 1
ATOM 5586 C C . ILE A 1 710 ? -30.887 14.950 8.649 1.00 94.75 710 ILE A C 1
ATOM 5588 O O . ILE A 1 710 ? -31.130 16.044 9.152 1.00 94.75 710 ILE A O 1
ATOM 5592 N N . ALA A 1 711 ? -29.653 14.638 8.245 1.00 88.75 711 ALA A N 1
ATOM 5593 C CA . ALA A 1 711 ? -28.524 15.549 8.394 1.00 88.75 711 ALA A CA 1
ATOM 5594 C C . ALA A 1 711 ? -28.605 16.794 7.493 1.00 88.75 711 ALA A C 1
ATOM 5596 O O . ALA A 1 711 ? -27.846 17.737 7.726 1.00 88.75 711 ALA A O 1
ATOM 5597 N N . ASN A 1 712 ? -29.446 16.776 6.449 1.00 84.88 712 ASN A N 1
ATOM 5598 C CA . ASN A 1 712 ? -29.600 17.833 5.445 1.00 84.88 712 ASN A CA 1
ATOM 5599 C C . ASN A 1 712 ? -28.260 18.394 4.912 1.00 84.88 712 ASN A C 1
ATOM 5601 O O . ASN A 1 712 ? -28.087 19.596 4.699 1.00 84.88 712 ASN A O 1
ATOM 5605 N N . LYS A 1 713 ? -27.260 17.517 4.736 1.00 74.25 713 LYS A N 1
ATOM 5606 C CA . LYS A 1 713 ? -25.926 17.862 4.215 1.00 74.25 713 LYS A CA 1
ATOM 5607 C C . LYS A 1 713 ? -25.483 16.860 3.149 1.00 74.25 713 LYS A C 1
ATOM 5609 O O . LYS A 1 713 ? -25.783 15.670 3.220 1.00 74.25 713 LYS A O 1
ATOM 5614 N N . GLY A 1 714 ? -24.760 17.353 2.139 1.00 66.12 714 GLY A N 1
ATOM 5615 C CA . GLY A 1 714 ? -24.165 16.522 1.088 1.00 66.12 714 GLY A CA 1
ATOM 5616 C C . GLY A 1 714 ? -23.134 15.521 1.631 1.00 66.12 714 GLY A C 1
ATOM 5617 O O . GLY A 1 714 ? -22.620 15.675 2.737 1.00 66.12 714 GLY A O 1
ATOM 5618 N N . GLY A 1 715 ? -22.835 14.479 0.851 1.00 70.62 715 GLY A N 1
ATOM 5619 C CA . GLY A 1 715 ? -21.821 13.478 1.189 1.00 70.62 715 GLY A CA 1
ATOM 5620 C C . GLY A 1 715 ? -22.111 12.101 0.594 1.00 70.62 715 GLY A C 1
ATOM 5621 O O . GLY A 1 715 ? -23.241 11.785 0.217 1.00 70.62 715 GLY A O 1
ATOM 5622 N N . THR A 1 716 ? -21.070 11.279 0.514 1.00 81.44 716 THR A N 1
ATOM 5623 C CA . THR A 1 716 ? -21.140 9.850 0.181 1.00 81.44 716 THR A CA 1
ATOM 5624 C C . THR A 1 716 ? -20.786 9.011 1.412 1.00 81.44 716 THR A C 1
ATOM 5626 O O . THR A 1 716 ? -20.248 9.538 2.389 1.00 81.44 716 THR A O 1
ATOM 5629 N N . ARG A 1 717 ? -21.016 7.692 1.358 1.00 77.56 717 ARG A N 1
ATOM 5630 C CA . ARG A 1 717 ? -20.537 6.754 2.393 1.00 77.56 717 ARG A CA 1
ATOM 5631 C C . ARG A 1 717 ? -19.006 6.833 2.587 1.00 77.56 717 ARG A C 1
ATOM 5633 O O . ARG A 1 717 ? -18.505 6.524 3.656 1.00 77.56 717 ARG A O 1
ATOM 5640 N N . ALA A 1 718 ? -18.253 7.288 1.582 1.00 72.88 718 ALA A N 1
ATOM 5641 C CA . ALA A 1 718 ? -16.790 7.340 1.620 1.00 72.88 718 ALA A CA 1
ATOM 5642 C C . ALA A 1 718 ? -16.200 8.673 2.130 1.00 72.88 718 ALA A C 1
ATOM 5644 O O . ALA A 1 718 ? -14.995 8.757 2.355 1.00 72.88 718 ALA A O 1
ATOM 5645 N N . THR A 1 719 ? -17.013 9.719 2.299 1.00 82.56 719 THR A N 1
ATOM 5646 C CA . THR A 1 719 ? -16.544 11.082 2.617 1.00 82.56 719 THR A CA 1
ATOM 5647 C C . THR A 1 719 ? -17.046 11.560 3.975 1.00 82.56 719 THR A C 1
ATOM 5649 O O . THR A 1 719 ? -18.052 11.061 4.476 1.00 82.56 719 THR A O 1
ATOM 5652 N N . ALA A 1 720 ? -16.396 12.577 4.544 1.00 87.38 720 ALA A N 1
ATOM 5653 C CA . ALA A 1 720 ? -16.833 13.183 5.798 1.00 87.38 720 ALA A CA 1
ATOM 5654 C C . ALA A 1 720 ? -18.284 13.712 5.709 1.00 87.38 720 ALA A C 1
ATOM 5656 O O . ALA A 1 720 ? -18.605 14.482 4.804 1.00 87.38 720 ALA A O 1
ATOM 5657 N N . SER A 1 721 ? -19.169 13.293 6.619 1.00 90.94 721 SER A N 1
ATOM 5658 C CA . SER A 1 721 ? -20.580 13.711 6.672 1.00 90.94 721 SER A CA 1
ATOM 5659 C C . SER A 1 721 ? -21.168 13.526 8.080 1.00 90.94 721 SER A C 1
ATOM 5661 O O . SER A 1 721 ? -20.799 12.569 8.760 1.00 90.94 721 SER A O 1
ATOM 5663 N N . PRO A 1 722 ? -22.129 14.359 8.534 1.00 91.69 722 PRO A N 1
ATOM 5664 C CA . PRO A 1 722 ? -22.826 14.108 9.797 1.00 91.69 722 PRO A CA 1
ATOM 5665 C C . PRO A 1 722 ? -23.578 12.773 9.830 1.00 91.69 722 PRO A C 1
ATOM 5667 O O . PRO A 1 722 ? -23.688 12.187 10.899 1.00 91.69 722 PRO A O 1
ATOM 5670 N N . ALA A 1 723 ? -24.035 12.261 8.681 1.00 92.56 723 ALA A N 1
ATOM 5671 C CA . ALA A 1 723 ? -24.665 10.939 8.586 1.00 92.56 723 ALA A CA 1
ATOM 5672 C C . ALA A 1 723 ? -23.689 9.788 8.904 1.00 92.56 723 ALA A C 1
ATOM 5674 O O . ALA A 1 723 ? -24.107 8.704 9.301 1.00 92.56 723 ALA A O 1
ATOM 5675 N N . ASN A 1 724 ? -22.387 10.045 8.753 1.00 94.44 724 ASN A N 1
ATOM 5676 C CA . ASN A 1 724 ? -21.284 9.131 9.037 1.00 94.44 724 ASN A CA 1
ATOM 5677 C C . ASN A 1 724 ? -20.653 9.413 10.417 1.00 94.44 724 ASN A C 1
ATOM 5679 O O . ASN A 1 724 ? -19.489 9.079 10.630 1.00 94.44 724 ASN A O 1
ATOM 5683 N N . ALA A 1 725 ? -21.372 10.084 11.327 1.00 95.75 725 ALA A N 1
ATOM 5684 C CA . ALA A 1 725 ? -20.931 10.250 12.711 1.00 95.75 725 ALA A CA 1
ATOM 5685 C C . ALA A 1 725 ? -20.680 8.889 13.357 1.00 95.75 725 ALA A C 1
ATOM 5687 O O . ALA A 1 725 ? -21.491 7.986 13.167 1.00 95.75 725 ALA A O 1
ATOM 5688 N N . ILE A 1 726 ? -19.615 8.756 14.150 1.00 96.31 726 ILE A N 1
ATOM 5689 C CA . ILE A 1 726 ? -19.247 7.478 14.780 1.00 96.31 726 ILE A CA 1
ATOM 5690 C C . ILE A 1 726 ? -20.400 6.839 15.565 1.00 96.31 726 ILE A C 1
ATOM 5692 O O . ILE A 1 726 ? -20.607 5.637 15.463 1.00 96.31 726 ILE A O 1
ATOM 5696 N N . GLY A 1 727 ? -21.223 7.645 16.246 1.00 96.38 727 GLY A N 1
ATOM 5697 C CA . GLY A 1 727 ? -22.405 7.169 16.963 1.00 96.38 727 GLY A CA 1
ATOM 5698 C C . GLY A 1 727 ? -23.502 6.580 16.065 1.00 96.38 727 GLY A C 1
ATOM 5699 O O . GLY A 1 727 ? -24.369 5.874 16.561 1.00 96.38 727 GLY A O 1
ATOM 5700 N N . ASN A 1 728 ? -23.464 6.799 14.749 1.00 97.12 728 ASN A N 1
ATOM 5701 C CA . ASN A 1 728 ? -24.328 6.127 13.776 1.00 97.12 728 ASN A CA 1
ATOM 5702 C C . ASN A 1 728 ? -23.655 4.923 13.095 1.00 97.12 728 ASN A C 1
ATOM 5704 O O . ASN A 1 728 ? -24.283 4.250 12.286 1.00 97.12 728 ASN A O 1
ATOM 5708 N N . LEU A 1 729 ? -22.380 4.655 13.364 1.00 96.50 729 LEU A N 1
ATOM 5709 C CA . LEU A 1 729 ? -21.648 3.551 12.751 1.00 96.50 729 LEU A CA 1
ATOM 5710 C C . LEU A 1 729 ? -21.629 2.339 13.677 1.00 96.50 729 LEU A C 1
ATOM 5712 O O . LEU A 1 729 ? -21.824 2.453 14.884 1.00 96.50 729 LEU A O 1
ATOM 5716 N N . THR A 1 730 ? -21.415 1.169 13.102 1.00 95.62 730 THR A N 1
ATOM 5717 C CA . THR A 1 730 ? -21.268 -0.107 13.799 1.00 95.62 730 THR A CA 1
ATOM 5718 C C . THR A 1 730 ? -20.611 -1.113 12.854 1.00 95.62 730 THR A C 1
ATOM 5720 O O . THR A 1 730 ? -20.348 -0.796 11.687 1.00 95.62 730 THR A O 1
ATOM 5723 N N . TRP A 1 731 ? -20.344 -2.323 13.331 1.00 94.12 731 TRP A N 1
ATOM 5724 C CA . TRP A 1 731 ? -19.860 -3.418 12.496 1.00 94.12 731 TRP A CA 1
ATOM 5725 C C . TRP A 1 731 ? -20.846 -4.588 12.457 1.00 94.12 731 TRP A C 1
ATOM 5727 O O . TRP A 1 731 ? -21.420 -4.983 13.476 1.00 94.12 731 TRP A O 1
ATOM 5737 N N . LEU A 1 732 ? -21.037 -5.148 11.265 1.00 91.19 732 LEU A N 1
ATOM 5738 C CA . LEU A 1 732 ? -21.911 -6.293 11.009 1.00 91.19 732 LEU A CA 1
ATOM 5739 C C . LEU A 1 732 ? -21.248 -7.273 10.055 1.00 91.19 732 LEU A C 1
ATOM 5741 O O . LEU A 1 732 ? -20.366 -6.904 9.290 1.00 91.19 732 LEU A O 1
ATOM 5745 N N . SER A 1 733 ? -21.682 -8.525 10.074 1.00 90.50 733 SER A N 1
ATOM 5746 C CA . SER A 1 733 ? -21.248 -9.489 9.069 1.00 90.50 733 SER A CA 1
ATOM 5747 C C . SER A 1 733 ? -21.737 -9.092 7.673 1.00 90.50 733 SER A C 1
ATOM 5749 O O . SER A 1 733 ? -22.823 -8.520 7.507 1.00 90.50 733 SER A O 1
ATOM 5751 N N . ARG A 1 734 ? -20.991 -9.488 6.640 1.00 87.56 734 ARG A N 1
ATOM 5752 C CA . ARG A 1 734 ? -21.401 -9.349 5.237 1.00 87.56 734 ARG A CA 1
ATOM 5753 C C . ARG A 1 734 ? -22.794 -9.930 4.984 1.00 87.56 734 ARG A C 1
ATOM 5755 O O . ARG A 1 734 ? -23.574 -9.332 4.247 1.00 87.56 734 ARG A O 1
ATOM 5762 N N . ARG A 1 735 ? -23.155 -11.049 5.627 1.00 88.44 735 ARG A N 1
ATOM 5763 C CA . ARG A 1 735 ? -24.486 -11.664 5.474 1.00 88.44 735 ARG A CA 1
ATOM 5764 C C . ARG A 1 735 ? -25.644 -10.815 6.017 1.00 88.44 735 ARG A C 1
ATOM 5766 O O . ARG A 1 735 ? -26.726 -10.871 5.437 1.00 88.44 735 ARG A O 1
ATOM 5773 N N . GLN A 1 736 ? -25.443 -10.007 7.062 1.00 90.12 736 GLN A N 1
ATOM 5774 C CA . GLN A 1 736 ? -26.448 -9.031 7.523 1.00 90.12 736 GLN A CA 1
ATOM 5775 C C . GLN A 1 736 ? -26.318 -7.659 6.845 1.00 90.12 736 GLN A C 1
ATOM 5777 O O . GLN A 1 736 ? -27.263 -6.873 6.878 1.00 90.12 736 GLN A O 1
ATOM 5782 N N . ASN A 1 737 ? -25.192 -7.392 6.180 1.00 89.75 737 ASN A N 1
ATOM 5783 C CA . ASN A 1 737 ? -24.862 -6.108 5.559 1.00 89.75 737 ASN A CA 1
ATOM 5784 C C . ASN A 1 737 ? -25.143 -6.024 4.040 1.00 89.75 737 ASN A C 1
ATOM 5786 O O . ASN A 1 737 ? -24.708 -5.092 3.368 1.00 89.75 737 ASN A O 1
ATOM 5790 N N . THR A 1 738 ? -25.850 -6.995 3.456 1.00 85.56 738 THR A N 1
ATOM 5791 C CA . THR A 1 738 ? -26.199 -6.961 2.020 1.00 85.56 738 THR A CA 1
ATOM 5792 C C . THR A 1 738 ? -27.255 -5.894 1.686 1.00 85.56 738 THR A C 1
ATOM 5794 O O . THR A 1 738 ? -28.005 -5.453 2.559 1.00 85.56 738 THR A O 1
ATOM 5797 N N . LEU A 1 739 ? -27.357 -5.514 0.402 1.00 77.69 739 LEU A N 1
ATOM 5798 C CA . LEU A 1 739 ? -28.383 -4.581 -0.102 1.00 77.69 739 LEU A CA 1
ATOM 5799 C C . LEU A 1 739 ? -29.817 -5.059 0.171 1.00 77.69 739 LEU A C 1
ATOM 5801 O O . LEU A 1 739 ? -30.691 -4.245 0.458 1.00 77.69 739 LEU A O 1
ATOM 5805 N N . ASP A 1 740 ? -30.045 -6.372 0.136 1.00 75.88 740 ASP A N 1
ATOM 5806 C CA . ASP A 1 740 ? -31.343 -6.979 0.449 1.00 75.88 740 ASP A CA 1
ATOM 5807 C C . ASP A 1 740 ? -31.586 -7.141 1.967 1.00 75.88 740 ASP A C 1
ATOM 5809 O O . ASP A 1 740 ? -32.674 -7.550 2.383 1.00 75.88 740 ASP A O 1
ATOM 5813 N N . ALA A 1 741 ? -30.591 -6.799 2.793 1.00 83.12 741 ALA A N 1
ATOM 5814 C CA . ALA A 1 741 ? -30.613 -6.854 4.251 1.00 83.12 741 ALA A CA 1
ATOM 5815 C C . ALA A 1 741 ? -30.463 -5.443 4.858 1.00 83.12 741 ALA A C 1
ATOM 5817 O O . ALA A 1 741 ? -31.140 -4.506 4.439 1.00 83.12 741 ALA A O 1
ATOM 5818 N N . LEU A 1 742 ? -29.610 -5.267 5.872 1.00 88.94 742 LEU A N 1
ATOM 5819 C CA . LEU A 1 742 ? -29.580 -4.055 6.698 1.00 88.94 742 LEU A CA 1
ATOM 5820 C C . LEU A 1 742 ? -28.827 -2.876 6.062 1.00 88.94 742 LEU A C 1
ATOM 5822 O O . LEU A 1 742 ? -28.745 -1.817 6.680 1.00 88.94 742 LEU A O 1
ATOM 5826 N N . ALA A 1 743 ? -28.304 -3.010 4.836 1.00 84.06 743 ALA A N 1
ATOM 5827 C CA . ALA A 1 743 ? -27.534 -1.945 4.188 1.00 84.06 743 ALA A CA 1
ATOM 5828 C C . ALA A 1 743 ? -28.327 -0.637 4.014 1.00 84.06 743 ALA A C 1
ATOM 5830 O O . ALA A 1 743 ? -27.738 0.439 4.154 1.00 84.06 743 ALA A O 1
ATOM 5831 N N . ASP A 1 744 ? -29.625 -0.738 3.700 1.00 85.69 744 ASP A N 1
ATOM 5832 C CA . ASP A 1 744 ? -30.554 0.392 3.516 1.00 85.69 744 ASP A CA 1
ATOM 5833 C C . ASP A 1 744 ? -31.913 0.188 4.234 1.00 85.69 744 ASP A C 1
ATOM 5835 O O . ASP A 1 744 ? -32.836 0.987 4.059 1.00 85.69 744 ASP A O 1
ATOM 5839 N N . ARG A 1 745 ? -32.049 -0.852 5.070 1.00 90.44 745 ARG A N 1
ATOM 5840 C CA . ARG A 1 745 ? -33.266 -1.162 5.846 1.00 90.44 745 ARG A CA 1
ATOM 5841 C C . ARG A 1 745 ? -33.084 -0.841 7.324 1.00 90.44 745 ARG A C 1
ATOM 5843 O O . ARG A 1 745 ? -31.972 -0.896 7.840 1.00 90.44 745 ARG A O 1
ATOM 5850 N N . TRP A 1 746 ? -34.179 -0.540 8.018 1.00 94.94 746 TRP A N 1
ATOM 5851 C CA . TRP A 1 746 ? -34.137 -0.301 9.461 1.00 94.94 746 TRP A CA 1
ATOM 5852 C C . TRP A 1 746 ? -33.953 -1.613 10.221 1.00 94.94 746 TRP A C 1
ATOM 5854 O O . TRP A 1 746 ? -34.790 -2.509 10.132 1.00 94.94 746 TRP A O 1
ATOM 5864 N N . THR A 1 747 ? -32.869 -1.717 10.981 1.00 94.56 747 THR A N 1
ATOM 5865 C CA . THR A 1 747 ? -32.606 -2.839 11.884 1.00 94.56 747 THR A CA 1
ATOM 5866 C C . THR A 1 747 ? -33.629 -2.906 13.022 1.00 94.56 747 THR A C 1
ATOM 5868 O O . THR A 1 747 ? -34.030 -1.896 13.600 1.00 94.56 747 THR A O 1
ATOM 5871 N N . VAL A 1 748 ? -34.042 -4.115 13.388 1.00 95.06 748 VAL A N 1
ATOM 5872 C CA . VAL A 1 748 ? -34.867 -4.352 14.577 1.00 95.06 748 VAL A CA 1
ATOM 5873 C C . VAL A 1 748 ? -33.960 -4.430 15.803 1.00 95.06 748 VAL A C 1
ATOM 5875 O O . VAL A 1 748 ? -33.076 -5.281 15.846 1.00 95.06 748 VAL A O 1
ATOM 5878 N N . MET A 1 749 ? -34.200 -3.560 16.787 1.00 94.94 749 MET A N 1
ATOM 5879 C CA . MET A 1 749 ? -33.502 -3.537 18.078 1.00 94.94 749 MET A CA 1
ATOM 5880 C C . MET A 1 749 ? -34.370 -4.221 19.141 1.00 94.94 749 MET A C 1
ATOM 5882 O O . MET A 1 749 ? -35.037 -3.559 19.932 1.00 94.94 749 MET A O 1
ATOM 5886 N N . ASP A 1 750 ? -34.438 -5.551 19.110 1.00 94.69 750 ASP A N 1
ATOM 5887 C CA . ASP A 1 750 ? -35.329 -6.311 19.992 1.00 94.69 750 ASP A CA 1
ATOM 5888 C C . ASP A 1 750 ? -34.766 -6.404 21.417 1.00 94.69 750 ASP A C 1
ATOM 5890 O O . ASP A 1 750 ? -33.859 -7.182 21.696 1.00 94.69 750 ASP A O 1
ATOM 5894 N N . GLN A 1 751 ? -35.308 -5.609 22.338 1.00 95.38 751 GLN A N 1
ATOM 5895 C CA . GLN A 1 751 ? -34.802 -5.534 23.712 1.00 95.38 751 GLN A CA 1
ATOM 5896 C C . GLN A 1 751 ? -35.030 -6.816 24.529 1.00 95.38 751 GLN A C 1
ATOM 5898 O O . GLN A 1 751 ? -34.382 -6.987 25.556 1.00 95.38 751 GLN A O 1
ATOM 5903 N N . GLU A 1 752 ? -35.923 -7.716 24.104 1.00 93.94 752 GLU A N 1
ATOM 5904 C CA . GLU A 1 752 ? -36.162 -8.988 24.799 1.00 93.94 752 GLU A CA 1
ATOM 5905 C C . GLU A 1 752 ? -35.221 -10.087 24.296 1.00 93.94 752 GLU A C 1
ATOM 5907 O O . GLU A 1 752 ? -34.720 -10.883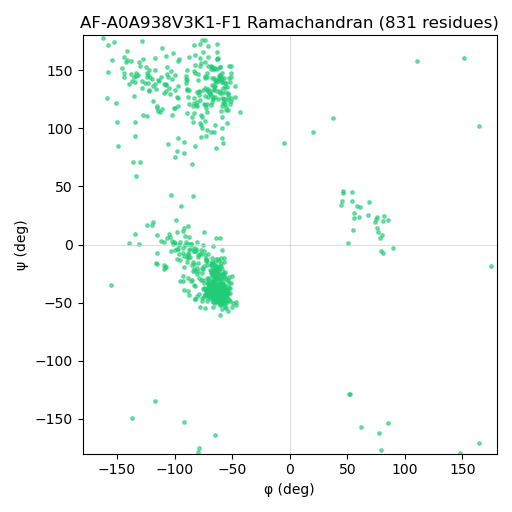 25.091 1.00 93.94 752 GLU A O 1
ATOM 5912 N N . ARG A 1 753 ? -34.980 -10.140 22.979 1.00 93.00 753 ARG A N 1
ATOM 5913 C CA . ARG A 1 753 ? -34.171 -11.189 22.334 1.00 93.00 753 ARG A CA 1
ATOM 5914 C C . ARG A 1 753 ? -32.691 -10.837 22.179 1.00 93.00 753 ARG A C 1
ATOM 5916 O O . ARG A 1 753 ? -31.880 -11.755 22.164 1.00 93.00 753 ARG A O 1
ATOM 5923 N N . ASP A 1 754 ? -32.349 -9.551 22.083 1.00 94.31 754 ASP A N 1
ATOM 5924 C CA . ASP A 1 754 ? -30.998 -9.050 21.770 1.00 94.31 754 ASP A CA 1
ATOM 5925 C C . ASP A 1 754 ? -30.389 -8.159 22.868 1.00 94.31 754 ASP A C 1
ATOM 5927 O O . ASP A 1 754 ? -29.429 -7.441 22.596 1.00 94.31 754 ASP A O 1
ATOM 5931 N N . ALA A 1 755 ? -30.911 -8.172 24.100 1.00 96.12 755 ALA A N 1
ATOM 5932 C CA . ALA A 1 755 ? -30.475 -7.259 25.168 1.00 96.12 755 ALA A CA 1
ATOM 5933 C C . ALA A 1 755 ? -28.941 -7.152 25.302 1.00 96.12 755 ALA A C 1
ATOM 5935 O O . ALA A 1 755 ? -28.395 -6.053 25.219 1.00 96.12 755 ALA A O 1
ATOM 5936 N N . ASP A 1 756 ? -28.240 -8.282 25.411 1.00 95.69 756 ASP A N 1
ATOM 5937 C CA . ASP A 1 756 ? -26.780 -8.303 25.574 1.00 95.69 756 ASP A CA 1
ATOM 5938 C C . ASP A 1 756 ? -26.049 -7.707 24.356 1.00 95.69 756 ASP A C 1
ATOM 5940 O O . ASP A 1 756 ? -25.089 -6.953 24.497 1.00 95.69 756 ASP A O 1
ATOM 5944 N N . ASN A 1 757 ? -26.534 -7.975 23.139 1.00 95.88 757 ASN A N 1
ATOM 5945 C CA . ASN A 1 757 ? -25.948 -7.433 21.910 1.00 95.88 757 ASN A CA 1
ATOM 5946 C C . ASN A 1 757 ? -26.210 -5.924 21.762 1.00 95.88 757 ASN A C 1
ATOM 5948 O O . ASN A 1 757 ? -25.359 -5.173 21.281 1.00 95.88 757 ASN A O 1
ATOM 5952 N N . LEU A 1 758 ? -27.387 -5.460 22.186 1.00 97.31 758 LEU A N 1
ATOM 5953 C CA . LEU A 1 758 ? -27.729 -4.040 22.226 1.00 97.31 758 LEU A CA 1
ATOM 5954 C C . LEU A 1 758 ? -26.861 -3.291 23.244 1.00 97.31 758 LEU A C 1
ATOM 5956 O O . LEU A 1 758 ? -26.391 -2.191 22.940 1.00 97.31 758 LEU A O 1
ATOM 5960 N N . ASP A 1 759 ? -26.592 -3.892 24.403 1.00 97.25 759 ASP A N 1
ATOM 5961 C CA . ASP A 1 759 ? -25.679 -3.338 25.405 1.00 97.25 759 ASP A CA 1
ATOM 5962 C C . ASP A 1 759 ? -24.238 -3.254 24.877 1.00 97.25 759 ASP A C 1
ATOM 5964 O O . ASP A 1 759 ? -23.629 -2.180 24.898 1.00 97.25 759 ASP A O 1
ATOM 5968 N N . ALA A 1 760 ? -23.750 -4.335 24.255 1.00 96.44 760 ALA A N 1
ATOM 5969 C CA . ALA A 1 760 ? -22.431 -4.402 23.619 1.00 96.44 760 ALA A CA 1
ATOM 5970 C C . ALA A 1 760 ? -22.221 -3.353 22.510 1.00 96.44 760 ALA A C 1
ATOM 5972 O O . ALA A 1 760 ? -21.086 -3.018 22.176 1.00 96.44 760 ALA A O 1
ATOM 5973 N N . ARG A 1 761 ? -23.307 -2.818 21.937 1.00 96.69 761 ARG A N 1
ATOM 5974 C CA . ARG A 1 761 ? -23.301 -1.774 20.894 1.00 96.69 761 ARG A CA 1
ATOM 5975 C C . ARG A 1 761 ? -23.635 -0.376 21.424 1.00 96.69 761 ARG A C 1
ATOM 5977 O O . ARG A 1 761 ? -23.741 0.570 20.631 1.00 96.69 761 ARG A O 1
ATOM 5984 N N . GLY A 1 762 ? -23.824 -0.234 22.736 1.00 97.31 762 GLY A N 1
ATOM 5985 C CA . GLY A 1 762 ? -24.119 1.037 23.396 1.00 97.31 762 GLY A CA 1
ATOM 5986 C C . GLY A 1 762 ? -25.541 1.538 23.195 1.00 97.31 762 GLY A C 1
ATOM 5987 O O . GLY A 1 762 ? -25.794 2.736 23.315 1.00 97.31 762 GLY A O 1
ATOM 5988 N N . MET A 1 763 ? -26.487 0.661 22.864 1.00 98.00 763 MET A N 1
ATOM 5989 C CA . MET A 1 763 ? -27.867 1.061 22.579 1.00 98.00 763 MET A CA 1
ATOM 5990 C C . MET A 1 763 ? -28.653 1.431 23.849 1.00 98.00 763 MET A C 1
ATOM 5992 O O . MET A 1 763 ? -29.634 2.168 23.766 1.00 98.00 763 MET A O 1
ATOM 5996 N N . PHE A 1 764 ? -28.199 1.022 25.036 1.00 97.62 764 PHE A N 1
ATOM 5997 C CA . PHE A 1 764 ? -28.767 1.465 26.319 1.00 97.62 764 PHE A CA 1
ATOM 5998 C C . PHE A 1 764 ? -28.095 2.714 26.908 1.00 97.62 764 PHE A C 1
ATOM 6000 O O . PHE A 1 764 ? -28.524 3.218 27.948 1.00 97.62 764 PHE A O 1
ATOM 6007 N N . ALA A 1 765 ? -27.087 3.265 26.226 1.00 96.38 765 ALA A N 1
ATOM 6008 C CA . ALA A 1 765 ? -26.451 4.514 26.623 1.00 96.38 765 ALA A CA 1
ATOM 6009 C C . ALA A 1 765 ? -27.475 5.649 26.701 1.00 96.38 765 ALA A C 1
ATOM 6011 O O . ALA A 1 765 ? -28.301 5.800 25.799 1.00 96.38 765 ALA A O 1
ATOM 6012 N N . SER A 1 766 ? -27.422 6.439 27.772 1.00 93.25 766 SER A N 1
ATOM 6013 C CA . SER A 1 766 ? -28.398 7.497 28.031 1.00 93.25 766 SER A CA 1
ATOM 6014 C C . SER A 1 766 ? -27.827 8.888 27.769 1.00 93.25 766 SER A C 1
ATOM 6016 O O . SER A 1 766 ? -26.664 9.153 28.059 1.00 93.25 766 SER A O 1
ATOM 6018 N N . VAL A 1 767 ? -28.666 9.786 27.256 1.00 94.12 767 VAL A N 1
ATOM 6019 C CA . VAL A 1 767 ? -28.366 11.213 27.075 1.00 94.12 767 VAL A CA 1
ATOM 6020 C C . VAL A 1 767 ? -29.553 12.052 27.540 1.00 94.12 767 VAL A C 1
ATOM 6022 O O . VAL A 1 767 ? -30.708 11.658 27.366 1.00 94.12 767 VAL A O 1
ATOM 6025 N N . GLU A 1 768 ? -29.290 13.215 28.130 1.00 90.19 768 GLU A N 1
ATOM 6026 C CA . GLU A 1 768 ? -30.346 14.153 28.507 1.00 90.19 768 GLU A CA 1
ATOM 6027 C C . GLU A 1 768 ? -30.756 15.029 27.321 1.00 90.19 768 GLU A C 1
ATOM 6029 O O . GLU A 1 768 ? -29.938 15.718 26.711 1.00 90.19 768 GLU A O 1
ATOM 6034 N N . VAL A 1 769 ? -32.054 15.043 27.016 1.00 84.00 769 VAL A N 1
ATOM 6035 C CA . VAL A 1 769 ? -32.651 15.928 26.011 1.00 84.00 769 VAL A CA 1
ATOM 6036 C C . VAL A 1 769 ? -33.753 16.726 26.692 1.00 84.00 769 VAL A C 1
ATOM 6038 O O . VAL A 1 769 ? -34.765 16.173 27.119 1.00 84.00 769 VAL A O 1
ATOM 6041 N N . GLY A 1 770 ? -33.537 18.035 26.856 1.00 80.12 770 GLY A N 1
ATOM 6042 C CA . GLY A 1 770 ? -34.492 18.908 27.549 1.00 80.12 770 GLY A CA 1
ATOM 6043 C C . GLY A 1 770 ? -34.744 18.511 29.012 1.00 80.12 770 GLY A C 1
ATOM 6044 O O . GLY A 1 770 ? -35.863 18.658 29.493 1.00 80.12 770 GLY A O 1
ATOM 6045 N N . GLY A 1 771 ? -33.732 17.965 29.699 1.00 84.31 771 GLY A N 1
ATOM 6046 C CA . GLY A 1 771 ? -33.820 17.517 31.097 1.00 84.31 771 GLY A CA 1
ATOM 6047 C C . GLY A 1 771 ? -34.501 16.159 31.305 1.00 84.31 771 GLY A C 1
ATOM 6048 O O . GLY A 1 771 ? -34.725 15.763 32.445 1.00 84.31 771 GLY A O 1
ATOM 6049 N N . THR A 1 772 ? -34.845 15.443 30.229 1.00 87.75 772 THR A N 1
ATOM 6050 C CA . THR A 1 772 ? -35.352 14.063 30.294 1.00 87.75 772 THR A CA 1
ATOM 6051 C C . THR A 1 772 ? -34.290 13.103 29.750 1.00 87.75 772 THR A C 1
ATOM 6053 O O . THR A 1 772 ? -33.772 13.356 28.658 1.00 87.75 772 THR A O 1
ATOM 6056 N N . PRO A 1 773 ? -33.947 12.018 30.466 1.00 91.88 773 PRO A N 1
ATOM 6057 C CA . PRO A 1 773 ? -33.005 11.023 29.970 1.00 91.88 773 PRO A CA 1
ATOM 6058 C C . PRO A 1 773 ? -33.663 10.132 28.909 1.00 91.88 773 PRO A C 1
ATOM 6060 O O . PRO A 1 773 ? -34.763 9.616 29.112 1.00 91.88 773 PRO A O 1
ATOM 6063 N N . TYR A 1 774 ? -32.967 9.920 27.796 1.00 95.25 774 TYR A N 1
ATOM 6064 C CA . TYR A 1 774 ? -33.352 8.976 26.749 1.00 95.25 774 TYR A CA 1
ATOM 6065 C C . TYR A 1 774 ? -32.215 8.001 26.474 1.00 95.25 774 TYR A C 1
ATOM 6067 O O . TYR A 1 774 ? -31.060 8.416 26.388 1.00 95.25 774 TYR A O 1
ATOM 6075 N N . THR A 1 775 ? -32.543 6.725 26.272 1.00 97.69 775 THR A N 1
ATOM 6076 C CA . THR A 1 775 ? -31.583 5.732 25.780 1.00 97.69 775 THR A CA 1
ATOM 6077 C C . THR A 1 775 ? -31.381 5.869 24.270 1.00 97.69 775 THR A C 1
ATOM 6079 O O . THR A 1 775 ? -32.280 6.310 23.545 1.00 97.69 775 THR A O 1
ATOM 6082 N N . ALA A 1 776 ? -30.219 5.454 23.764 1.00 97.75 776 ALA A N 1
ATOM 6083 C CA . ALA A 1 776 ? -29.933 5.456 22.332 1.00 97.75 776 ALA A CA 1
ATOM 6084 C C . ALA A 1 776 ? -30.938 4.598 21.537 1.00 97.75 776 ALA A C 1
ATOM 6086 O O . ALA A 1 776 ? -31.352 5.005 20.454 1.00 97.75 776 ALA A O 1
ATOM 6087 N N . VAL A 1 777 ? -31.401 3.466 22.081 1.00 97.88 777 VAL A N 1
ATOM 6088 C CA . VAL A 1 777 ? -32.449 2.632 21.468 1.00 97.88 777 VAL A CA 1
ATOM 6089 C C . VAL A 1 777 ? -33.791 3.357 21.403 1.00 97.88 777 VAL A C 1
ATOM 6091 O O . VAL A 1 777 ? -34.417 3.355 20.348 1.00 97.88 777 VAL A O 1
ATOM 6094 N N . ALA A 1 778 ? -34.194 4.071 22.459 1.00 97.19 778 ALA A N 1
ATOM 6095 C CA . ALA A 1 778 ? -35.442 4.833 22.448 1.00 97.19 778 ALA A CA 1
ATOM 6096 C C . ALA A 1 778 ? -35.393 5.986 21.433 1.00 97.19 778 ALA A C 1
ATOM 6098 O O . ALA A 1 778 ? -36.373 6.244 20.734 1.00 97.19 778 ALA A O 1
ATOM 6099 N N . LEU A 1 779 ? -34.249 6.669 21.320 1.00 97.75 779 LEU A N 1
ATOM 6100 C CA . LEU A 1 779 ? -34.039 7.699 20.299 1.00 97.75 779 LEU A CA 1
ATOM 6101 C C . LEU A 1 779 ? -34.060 7.096 18.891 1.00 97.75 779 LEU A C 1
ATOM 6103 O O . LEU A 1 779 ? -34.712 7.641 18.003 1.00 97.75 779 LEU A O 1
ATOM 6107 N N . TYR A 1 780 ? -33.394 5.957 18.689 1.00 97.94 780 TYR A N 1
ATOM 6108 C CA . TYR A 1 780 ? -33.401 5.225 17.424 1.00 97.94 780 TYR A CA 1
ATOM 6109 C C . TYR A 1 780 ? -34.820 4.835 16.992 1.00 97.94 780 TYR A C 1
ATOM 6111 O O . TYR A 1 780 ? -35.206 5.104 15.855 1.00 97.94 780 TYR A O 1
ATOM 6119 N N . GLU A 1 781 ? -35.611 4.254 17.895 1.00 97.06 781 GLU A N 1
ATOM 6120 C CA . GLU A 1 781 ? -36.997 3.856 17.635 1.00 97.06 781 GLU A CA 1
ATOM 6121 C C . GLU A 1 781 ? -37.881 5.062 17.305 1.00 97.06 781 GLU A C 1
ATOM 6123 O O . GLU A 1 781 ? -38.644 5.009 16.343 1.00 97.06 781 GLU A O 1
ATOM 6128 N N . GLN A 1 782 ? -37.726 6.187 18.014 1.00 97.00 782 GLN A N 1
ATOM 6129 C CA . GLN A 1 782 ? -38.444 7.425 17.691 1.00 97.00 782 GLN A CA 1
ATOM 6130 C C . GLN A 1 782 ? -38.103 7.947 16.290 1.00 97.00 782 GLN A C 1
ATOM 6132 O O . GLN A 1 782 ? -39.010 8.320 15.543 1.00 97.00 782 GLN A O 1
ATOM 6137 N N . ILE A 1 783 ? -36.816 7.952 15.917 1.00 97.44 783 ILE A N 1
ATOM 6138 C CA . ILE A 1 783 ? -36.374 8.376 14.581 1.00 97.44 783 ILE A CA 1
ATOM 6139 C C . ILE A 1 783 ? -36.939 7.424 13.520 1.00 97.44 783 ILE A C 1
ATOM 6141 O O . ILE A 1 783 ? -37.515 7.889 12.535 1.00 97.44 783 ILE A O 1
ATOM 6145 N N . ARG A 1 784 ? -36.814 6.106 13.722 1.00 96.75 784 ARG A N 1
ATOM 6146 C CA . ARG A 1 784 ? -37.354 5.079 12.819 1.00 96.75 784 ARG A CA 1
ATOM 6147 C C . ARG A 1 784 ? -38.849 5.279 12.611 1.00 96.75 784 ARG A C 1
ATOM 6149 O O . ARG A 1 784 ? -39.301 5.411 11.478 1.00 96.75 784 ARG A O 1
ATOM 6156 N N . ASP A 1 785 ? -39.617 5.330 13.693 1.00 96.19 785 ASP A N 1
ATOM 6157 C CA . ASP A 1 785 ? -41.075 5.385 13.635 1.00 96.19 785 ASP A CA 1
ATOM 6158 C C . ASP A 1 785 ? -41.575 6.702 13.031 1.00 96.19 785 ASP A C 1
ATOM 6160 O O . ASP A 1 785 ? -42.634 6.721 12.402 1.00 96.19 785 ASP A O 1
ATOM 6164 N N . ALA A 1 786 ? -40.843 7.805 13.215 1.00 96.62 786 ALA A N 1
ATOM 6165 C CA . ALA A 1 786 ? -41.134 9.078 12.562 1.00 96.62 786 ALA A CA 1
ATOM 6166 C C . ALA A 1 786 ? -40.837 9.027 11.055 1.00 96.62 786 ALA A C 1
ATOM 6168 O O . ALA A 1 786 ? -41.681 9.428 10.255 1.00 96.62 786 ALA A O 1
ATOM 6169 N N . MET A 1 787 ? -39.696 8.456 10.656 1.00 95.25 787 MET A N 1
ATOM 6170 C CA . MET A 1 787 ? -39.342 8.255 9.244 1.00 95.25 787 MET A CA 1
ATOM 6171 C C . MET A 1 787 ? -40.332 7.325 8.529 1.00 95.25 787 MET A C 1
ATOM 6173 O O . MET A 1 787 ? -40.741 7.601 7.405 1.00 95.25 787 MET A O 1
ATOM 6177 N N . LEU A 1 788 ? -40.777 6.247 9.184 1.00 92.00 788 LEU A N 1
ATOM 6178 C CA . LEU A 1 788 ? -41.780 5.321 8.639 1.00 92.00 788 LEU A CA 1
ATOM 6179 C C . LEU A 1 788 ? -43.179 5.948 8.518 1.00 92.00 788 LEU A C 1
ATOM 6181 O O . LEU A 1 788 ? -43.985 5.463 7.716 1.00 92.00 788 LEU A O 1
ATOM 6185 N N . ARG A 1 789 ? -43.452 7.002 9.299 1.00 94.31 789 ARG A N 1
ATOM 6186 C CA . ARG A 1 789 ? -44.643 7.865 9.222 1.00 94.31 789 ARG A CA 1
ATOM 6187 C C . ARG A 1 789 ? -44.454 9.080 8.305 1.00 94.31 789 ARG A C 1
ATOM 6189 O O . ARG A 1 789 ? -45.334 9.933 8.276 1.00 94.31 789 ARG A O 1
ATOM 6196 N N . GLU A 1 790 ? -43.339 9.143 7.576 1.00 92.06 790 GLU A N 1
ATOM 6197 C CA . GLU A 1 790 ? -43.028 10.201 6.607 1.00 92.06 790 GLU A CA 1
ATOM 6198 C C . GLU A 1 790 ? -43.010 11.615 7.221 1.00 92.06 790 GLU A C 1
ATOM 6200 O O . GLU A 1 790 ? -43.348 12.598 6.563 1.00 92.06 790 GLU A O 1
ATOM 6205 N N . VAL A 1 791 ? -42.598 11.729 8.491 1.00 94.62 791 VAL A N 1
ATOM 6206 C CA . VAL A 1 791 ? -42.251 13.026 9.099 1.00 94.62 791 VAL A CA 1
ATOM 6207 C C . VAL A 1 791 ? -41.080 13.640 8.325 1.00 94.62 791 VAL A C 1
ATOM 6209 O O . VAL A 1 791 ? -40.201 12.907 7.868 1.00 94.62 791 VAL A O 1
ATOM 6212 N N . ASP A 1 792 ? -41.051 14.972 8.185 1.00 94.19 792 ASP A N 1
ATOM 6213 C CA . ASP A 1 792 ? -39.945 15.670 7.520 1.00 94.19 792 ASP A CA 1
ATOM 6214 C C . ASP A 1 792 ? -38.605 15.290 8.187 1.00 94.19 792 ASP A C 1
ATOM 6216 O O . ASP A 1 792 ? -38.412 15.570 9.376 1.00 94.19 792 ASP A O 1
ATOM 6220 N N . PRO A 1 793 ? -37.658 14.666 7.454 1.00 93.75 793 PRO A N 1
ATOM 6221 C C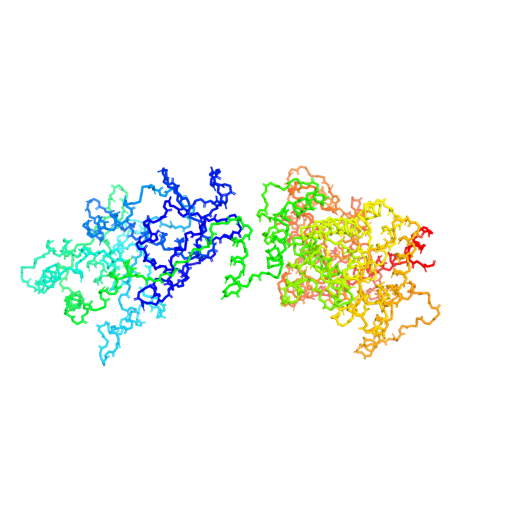A . PRO A 1 793 ? -36.384 14.231 8.016 1.00 93.75 793 PRO A CA 1
ATOM 6222 C C . PRO A 1 793 ? -35.605 15.348 8.719 1.00 93.75 793 PRO A C 1
ATOM 6224 O O . PRO A 1 793 ? -34.888 15.073 9.683 1.00 93.75 793 PRO A O 1
ATOM 6227 N N . VAL A 1 794 ? -35.747 16.603 8.277 1.00 92.50 794 VAL A N 1
ATOM 6228 C CA . VAL A 1 794 ? -35.028 17.745 8.865 1.00 92.50 794 VAL A CA 1
ATOM 6229 C C . VAL A 1 794 ? -35.465 18.000 10.313 1.00 92.50 794 VAL A C 1
ATOM 6231 O O . VAL A 1 794 ? -34.634 18.359 11.149 1.00 92.50 794 VAL A O 1
ATOM 6234 N N . GLU A 1 795 ? -36.733 17.745 10.650 1.00 94.81 795 GLU A N 1
ATOM 6235 C CA . GLU A 1 795 ? -37.249 17.886 12.021 1.00 94.81 795 GLU A CA 1
ATOM 6236 C C . GLU A 1 795 ? -36.626 16.866 12.989 1.00 94.81 795 GLU A C 1
ATOM 6238 O O . GLU A 1 795 ? -36.569 17.100 14.197 1.00 94.81 795 GLU A O 1
ATOM 6243 N N . LEU A 1 796 ? -36.093 15.756 12.468 1.00 96.38 796 LEU A N 1
ATOM 6244 C CA . LEU A 1 796 ? -35.476 14.685 13.256 1.00 96.38 796 LEU A CA 1
ATOM 6245 C C . LEU A 1 796 ? -33.992 14.932 13.556 1.00 96.38 796 LEU A C 1
ATOM 6247 O O . LEU A 1 796 ? -33.373 14.155 14.290 1.00 96.38 796 LEU A O 1
ATOM 6251 N N . GLN A 1 797 ? -33.402 16.009 13.027 1.00 95.38 797 GLN A N 1
ATOM 6252 C CA . GLN A 1 797 ? -31.984 16.321 13.212 1.00 95.38 797 GLN A CA 1
ATOM 6253 C C . GLN A 1 797 ? -31.551 16.402 14.692 1.00 95.38 797 GLN A C 1
ATOM 6255 O O . GLN A 1 797 ? -30.486 15.856 15.014 1.00 95.38 797 GLN A O 1
ATOM 6260 N N . PRO A 1 798 ? -32.323 17.015 15.617 1.00 94.88 798 PRO A N 1
ATOM 6261 C CA . PRO A 1 798 ? -31.970 17.034 17.036 1.00 94.88 798 PRO A CA 1
ATOM 6262 C C . PRO A 1 798 ? -31.950 15.630 17.650 1.00 94.88 798 PRO A C 1
ATOM 6264 O O . PRO A 1 798 ? -30.976 15.276 18.308 1.00 94.88 798 PRO A O 1
ATOM 6267 N N . LEU A 1 799 ? -32.961 14.800 17.360 1.00 95.62 799 LEU A N 1
ATOM 6268 C CA . LEU A 1 799 ? -33.039 13.418 17.851 1.00 95.62 799 LEU A CA 1
ATOM 6269 C C . LEU A 1 799 ? -31.867 12.577 17.342 1.00 95.62 799 LEU A C 1
ATOM 6271 O O . LEU A 1 799 ? -31.227 11.875 18.121 1.00 95.62 799 LEU A O 1
ATOM 6275 N N . PHE A 1 800 ? -31.538 12.686 16.052 1.00 96.75 800 PHE A N 1
ATOM 6276 C CA . PHE A 1 800 ? -30.398 11.983 15.460 1.00 96.75 800 PHE A CA 1
ATOM 6277 C C . PHE A 1 800 ? -29.059 12.435 16.054 1.00 96.75 800 PHE A C 1
ATOM 6279 O O . PHE A 1 800 ? -28.169 11.614 16.284 1.00 96.75 800 PHE A O 1
ATOM 6286 N N . THR A 1 801 ? -28.920 13.729 16.347 1.00 95.50 801 THR A N 1
ATOM 6287 C CA . THR A 1 801 ? -27.727 14.273 17.009 1.00 95.50 801 THR A CA 1
ATOM 6288 C C . THR A 1 801 ? -27.591 13.721 18.427 1.00 95.50 801 THR A C 1
ATOM 6290 O O . THR A 1 801 ? -26.510 13.259 18.787 1.00 95.50 801 THR A O 1
ATOM 6293 N N . SER A 1 802 ? -28.681 13.691 19.201 1.00 96.75 802 SER A N 1
ATOM 6294 C CA . SER A 1 802 ? -28.710 13.089 20.539 1.00 96.75 802 SER A CA 1
ATOM 6295 C C . SER A 1 802 ? -28.436 11.583 20.507 1.00 96.75 802 SER A C 1
ATOM 6297 O O . SER A 1 802 ? -27.671 11.098 21.333 1.00 96.75 802 SER A O 1
ATOM 6299 N N . PHE A 1 803 ? -28.977 10.852 19.526 1.00 97.75 803 PHE A N 1
ATOM 6300 C CA . PHE A 1 803 ? -28.687 9.428 19.322 1.00 97.75 803 PHE A CA 1
ATOM 6301 C C . PHE A 1 803 ? -27.189 9.188 19.105 1.00 97.75 803 PHE A C 1
ATOM 6303 O O . PHE A 1 803 ? -26.581 8.361 19.787 1.00 97.75 803 PHE A O 1
ATOM 6310 N N . CYS A 1 804 ? -26.577 9.953 18.194 1.00 97.00 804 CYS A N 1
ATOM 6311 C CA . CYS A 1 804 ? -25.144 9.852 17.942 1.00 97.00 804 CYS A CA 1
ATOM 6312 C C . CYS A 1 804 ? -24.333 10.206 19.195 1.00 97.00 804 CYS A C 1
ATOM 6314 O O . CYS A 1 804 ? -23.380 9.503 19.510 1.00 97.00 804 CYS A O 1
ATOM 6316 N N . ALA A 1 805 ? -24.721 11.262 19.918 1.00 96.00 805 ALA A N 1
ATOM 6317 C CA . ALA A 1 805 ? -24.039 11.705 21.131 1.00 96.00 805 ALA A CA 1
ATOM 6318 C C . ALA A 1 805 ? -24.086 10.652 22.248 1.00 96.00 805 ALA A C 1
ATOM 6320 O O . ALA A 1 805 ? -23.053 10.375 22.848 1.00 96.00 805 ALA A O 1
ATOM 6321 N N . ALA A 1 806 ? -25.239 10.011 22.475 1.00 97.25 806 ALA A N 1
ATOM 6322 C CA . ALA A 1 806 ? -25.380 8.942 23.467 1.00 97.25 806 ALA A CA 1
ATOM 6323 C C . ALA A 1 806 ? -24.393 7.792 23.207 1.00 97.25 806 ALA A C 1
ATOM 6325 O O . ALA A 1 806 ? -23.676 7.363 24.110 1.00 97.25 806 ALA A O 1
ATOM 6326 N N . ARG A 1 807 ? -24.301 7.331 21.950 1.00 97.56 807 ARG A N 1
ATOM 6327 C CA . ARG A 1 807 ? -23.362 6.264 21.568 1.00 97.56 807 ARG A CA 1
ATOM 6328 C C . ARG A 1 807 ? -21.904 6.720 21.593 1.00 97.56 807 ARG A C 1
ATOM 6330 O O . ARG A 1 807 ? -21.036 5.941 21.975 1.00 97.56 807 ARG A O 1
ATOM 6337 N N . THR A 1 808 ? -21.619 7.970 21.231 1.00 97.19 808 THR A N 1
ATOM 6338 C CA . THR A 1 808 ? -20.268 8.537 21.346 1.00 97.19 808 THR A CA 1
ATOM 6339 C C . THR A 1 808 ? -19.805 8.599 22.805 1.00 97.19 808 THR A C 1
ATOM 6341 O O . THR A 1 808 ? -18.702 8.144 23.096 1.00 97.19 808 THR A O 1
ATOM 6344 N N . GLU A 1 809 ? -20.635 9.081 23.734 1.00 96.25 809 GLU A N 1
ATOM 6345 C CA . GLU A 1 809 ? -20.286 9.105 25.163 1.00 96.25 809 GLU A CA 1
ATOM 6346 C C . GLU A 1 809 ? -20.148 7.696 25.748 1.00 96.25 809 GLU A C 1
ATOM 6348 O O . GLU A 1 809 ? -19.235 7.451 26.535 1.00 96.25 809 GLU A O 1
ATOM 6353 N N . TRP A 1 810 ? -20.968 6.734 25.310 1.00 97.56 810 TRP A N 1
ATOM 6354 C CA . TRP A 1 810 ? -20.764 5.327 25.666 1.00 97.56 810 TRP A CA 1
ATOM 6355 C C . TRP A 1 810 ? -19.406 4.805 25.208 1.00 97.56 810 TRP A C 1
ATOM 6357 O O . TRP A 1 810 ? -18.683 4.221 26.008 1.00 97.56 810 TRP A O 1
ATOM 6367 N N . MET A 1 811 ? -19.023 5.058 23.955 1.00 97.62 811 MET A N 1
ATOM 6368 C CA . MET A 1 811 ? -17.728 4.632 23.419 1.00 97.62 811 MET A CA 1
ATOM 6369 C C . MET A 1 811 ? -16.564 5.225 24.229 1.00 97.62 811 MET A C 1
ATOM 6371 O O . MET A 1 811 ? -15.597 4.524 24.528 1.00 97.62 811 MET A O 1
ATOM 6375 N N . ILE A 1 812 ? -16.676 6.493 24.637 1.00 97.25 812 ILE A N 1
ATOM 6376 C CA . ILE A 1 812 ? -15.700 7.155 25.514 1.00 97.25 812 ILE A CA 1
ATOM 6377 C C . ILE A 1 812 ? -15.673 6.485 26.893 1.00 97.25 812 ILE A C 1
ATOM 6379 O O . ILE A 1 812 ? -14.597 6.149 27.378 1.00 97.25 812 ILE A O 1
ATOM 6383 N N . GLY A 1 813 ? -16.832 6.230 27.505 1.00 97.38 813 GLY A N 1
ATOM 6384 C CA . GLY A 1 813 ? -16.927 5.542 28.796 1.00 97.38 813 GLY A CA 1
ATOM 6385 C C . GLY A 1 813 ? -16.327 4.131 28.770 1.00 97.38 813 GLY A C 1
ATOM 6386 O O . GLY A 1 813 ? -15.593 3.755 29.684 1.00 97.38 813 GLY A O 1
ATOM 6387 N N . GLN A 1 814 ? -16.561 3.375 27.693 1.00 97.81 814 GLN A N 1
ATOM 6388 C CA . GLN A 1 814 ? -15.963 2.051 27.490 1.00 97.81 814 GLN A CA 1
ATOM 6389 C C . GLN A 1 814 ? -14.439 2.126 27.375 1.00 97.81 814 GLN A C 1
ATOM 6391 O O . GLN A 1 814 ? -13.737 1.326 27.996 1.00 97.81 814 GLN A O 1
ATOM 6396 N N . MET A 1 815 ? -13.916 3.103 26.628 1.00 97.62 815 MET A N 1
ATOM 6397 C CA . MET A 1 815 ? -12.473 3.314 26.519 1.00 97.62 815 MET A CA 1
ATOM 6398 C C . MET A 1 815 ? -11.855 3.739 27.855 1.00 97.62 815 MET A C 1
ATOM 6400 O O . MET A 1 815 ? -10.806 3.223 28.226 1.00 97.62 815 MET A O 1
ATOM 6404 N N . HIS A 1 816 ? -12.514 4.625 28.606 1.00 96.62 816 HIS A N 1
ATOM 6405 C CA . HIS A 1 816 ? -12.064 5.033 29.937 1.00 96.62 816 HIS A CA 1
ATOM 6406 C C . HIS A 1 816 ? -11.954 3.828 30.876 1.00 96.62 816 HIS A C 1
ATOM 6408 O O . HIS A 1 816 ? -10.888 3.569 31.428 1.00 96.62 816 HIS A O 1
ATOM 6414 N N . SER A 1 817 ? -13.013 3.016 30.958 1.00 96.44 817 SER A N 1
ATOM 6415 C CA . SER A 1 817 ? -13.008 1.778 31.744 1.00 96.44 817 SER A CA 1
ATOM 6416 C C . SER A 1 817 ? -11.888 0.821 31.316 1.00 96.44 817 SER A C 1
ATOM 6418 O O . SER A 1 817 ? -11.245 0.202 32.161 1.00 96.44 817 SER A O 1
ATOM 6420 N N . TRP A 1 818 ? -11.606 0.717 30.015 1.00 95.94 818 TRP A N 1
ATOM 6421 C CA . TRP A 1 818 ? -10.526 -0.130 29.504 1.00 95.94 818 TRP A CA 1
ATOM 6422 C C . TRP A 1 818 ? -9.123 0.403 29.833 1.00 95.94 818 TRP A C 1
ATOM 6424 O O . TRP A 1 818 ? -8.185 -0.360 30.082 1.00 95.94 818 TRP A O 1
ATOM 6434 N N . LEU A 1 819 ? -8.958 1.725 29.852 1.00 95.19 819 LEU A N 1
ATOM 6435 C CA . LEU A 1 819 ? -7.723 2.383 30.273 1.00 95.19 819 LEU A CA 1
ATOM 6436 C C . LEU A 1 819 ? -7.497 2.258 31.784 1.00 95.19 819 LEU A C 1
ATOM 6438 O O . LEU A 1 819 ? -6.348 2.124 32.199 1.00 95.19 819 LEU A O 1
ATOM 6442 N N . GLU A 1 820 ? -8.547 2.223 32.599 1.00 93.88 820 GLU A N 1
ATOM 6443 C CA . GLU A 1 820 ? -8.452 2.063 34.058 1.00 93.88 820 GLU A CA 1
ATOM 6444 C C . GLU A 1 820 ? -8.363 0.607 34.525 1.00 93.88 820 GLU A C 1
ATOM 6446 O O . GLU A 1 820 ? -7.928 0.353 35.647 1.00 93.88 820 GLU A O 1
ATOM 6451 N N . GLU A 1 821 ? -8.733 -0.351 33.672 1.00 93.38 821 GLU A N 1
ATOM 6452 C CA . GLU A 1 821 ? -8.738 -1.776 34.009 1.00 93.38 821 GLU A CA 1
ATOM 6453 C C . GLU A 1 821 ? -7.386 -2.204 34.607 1.00 93.38 821 GLU A C 1
ATOM 6455 O O . GLU A 1 821 ? -6.352 -1.962 33.970 1.00 93.38 821 GLU A O 1
ATOM 6460 N N . PRO A 1 822 ? -7.349 -2.784 35.821 1.00 91.00 822 PRO A N 1
ATOM 6461 C CA . PRO A 1 822 ? -6.100 -3.154 36.471 1.00 91.00 822 PRO A CA 1
ATOM 6462 C C . PRO A 1 822 ? -5.418 -4.292 35.711 1.00 91.00 822 PRO A C 1
ATOM 6464 O O . PRO A 1 822 ? -6.071 -5.210 35.221 1.00 91.00 822 PRO A O 1
ATOM 6467 N N . VAL A 1 823 ? -4.091 -4.246 35.643 1.00 91.75 823 VAL A N 1
ATOM 6468 C CA . VAL A 1 823 ? -3.284 -5.361 35.135 1.00 91.75 823 VAL A CA 1
ATOM 6469 C C . VAL A 1 823 ? -2.789 -6.211 36.311 1.00 91.75 823 VAL A C 1
ATOM 6471 O O . VAL A 1 823 ? -2.793 -5.757 37.457 1.00 91.75 823 VAL A O 1
ATOM 6474 N N . SER A 1 824 ? -2.407 -7.468 36.061 1.00 94.88 824 SER A N 1
ATOM 6475 C CA . SER A 1 824 ? -1.837 -8.325 37.110 1.00 94.88 824 SER A CA 1
ATOM 6476 C C . SER A 1 824 ? -0.515 -7.751 37.635 1.00 94.88 824 SER A C 1
ATOM 6478 O O . SER A 1 824 ? 0.155 -6.994 36.937 1.00 94.88 824 SER A O 1
ATOM 6480 N N . SER A 1 825 ? -0.090 -8.149 38.840 1.00 93.62 825 SER A N 1
ATOM 6481 C CA . SER A 1 825 ? 1.209 -7.724 39.390 1.00 93.62 825 SER A CA 1
ATOM 6482 C C . SER A 1 825 ? 2.372 -8.079 38.460 1.00 93.62 825 SER A C 1
ATOM 6484 O O . SER A 1 825 ? 3.263 -7.269 38.244 1.00 93.62 825 SER A O 1
ATOM 6486 N N . GLU A 1 826 ? 2.315 -9.259 37.843 1.00 94.69 826 GLU A N 1
ATOM 6487 C CA . GLU A 1 826 ? 3.298 -9.732 36.861 1.00 94.69 826 GLU A CA 1
ATOM 6488 C C . GLU A 1 826 ? 3.323 -8.851 35.597 1.00 94.69 826 GLU A C 1
ATOM 6490 O O . GLU A 1 826 ? 4.381 -8.623 35.014 1.00 94.69 826 GLU A O 1
ATOM 6495 N N . ALA A 1 827 ? 2.170 -8.324 35.171 1.00 94.69 827 ALA A N 1
ATOM 6496 C CA . ALA A 1 827 ? 2.078 -7.394 34.049 1.00 94.69 827 ALA A CA 1
ATOM 6497 C C . ALA A 1 827 ? 2.567 -5.981 34.424 1.00 94.69 827 ALA A C 1
ATOM 6499 O O . ALA A 1 827 ? 3.251 -5.343 33.624 1.00 94.69 827 ALA A O 1
ATOM 6500 N N . SER A 1 828 ? 2.288 -5.502 35.641 1.00 93.62 828 SER A N 1
ATOM 6501 C CA . SER A 1 828 ? 2.846 -4.236 36.149 1.00 93.62 828 SER A CA 1
ATOM 6502 C C . SER A 1 828 ? 4.373 -4.282 36.248 1.00 93.62 828 SER A C 1
ATOM 6504 O O . SER A 1 828 ? 5.040 -3.331 35.842 1.00 93.62 828 SER A O 1
ATOM 6506 N N . GLU A 1 829 ? 4.951 -5.415 36.666 1.00 93.69 829 GLU A N 1
ATOM 6507 C CA . GLU A 1 829 ? 6.408 -5.613 36.661 1.00 93.69 829 GLU A CA 1
ATOM 6508 C C . GLU A 1 829 ? 7.015 -5.437 35.259 1.00 93.69 829 GLU A C 1
ATOM 6510 O O . GLU A 1 829 ? 8.123 -4.914 35.119 1.00 93.69 829 GLU A O 1
ATOM 6515 N N . TRP A 1 830 ? 6.297 -5.844 34.206 1.00 94.94 830 TRP A N 1
ATOM 6516 C CA . TRP A 1 830 ? 6.734 -5.639 32.824 1.00 94.94 830 TRP A CA 1
ATOM 6517 C C . TRP A 1 830 ? 6.767 -4.168 32.406 1.00 94.94 830 TRP A C 1
ATOM 6519 O O . TRP A 1 830 ? 7.638 -3.776 31.627 1.00 94.94 830 TRP A O 1
ATOM 6529 N N . LEU A 1 831 ? 5.855 -3.360 32.943 1.00 90.50 831 LEU A N 1
ATOM 6530 C CA . LEU A 1 831 ? 5.785 -1.917 32.714 1.00 90.50 831 LEU A CA 1
ATOM 6531 C C . LEU A 1 831 ? 6.680 -1.113 33.670 1.00 90.50 831 LEU A C 1
ATOM 6533 O O . LEU A 1 831 ? 6.741 0.107 33.543 1.00 90.50 831 LEU A O 1
ATOM 6537 N N . ALA A 1 832 ? 7.420 -1.769 34.570 1.00 84.62 832 ALA A N 1
ATOM 6538 C CA . ALA A 1 832 ? 8.217 -1.104 35.603 1.00 84.62 832 ALA A CA 1
ATOM 6539 C C . ALA A 1 832 ? 7.382 -0.123 36.460 1.00 84.62 832 ALA A C 1
ATOM 6541 O O . ALA A 1 832 ? 7.862 0.957 36.815 1.00 84.62 832 ALA A O 1
ATOM 6542 N N . GLU A 1 833 ? 6.130 -0.505 36.743 1.00 79.38 833 GLU A N 1
ATOM 6543 C CA . GLU A 1 833 ? 5.171 0.227 37.586 1.00 79.38 833 GLU A CA 1
ATOM 6544 C C . GLU A 1 833 ? 5.270 -0.133 39.071 1.00 79.38 833 GLU A C 1
ATOM 6546 O O . GLU A 1 833 ? 5.510 -1.323 39.390 1.00 79.38 833 GLU A O 1
#

Foldseek 3Di:
DWPPPDWDFDFLLNLLQCLLQEFEFPPDDDADDDPLNLQVLLVCLLVLHFSEAWEKAAAPDDDDPPVGGGRSAHHDDPHGHIYTLDDPNVSNSSNVQLVLLLLFDDDPNATQAAPLLSVQSVVSNVNHPTDGDDDPPVPDDSAKHKKFQVLLDCVQVPDPARLCHPLNPPPPNDNDGRIDIDGAAAQWEQDPVRDTDGDAAARAQMGRLSLLQRCPHLLNDPVSLVQLLVQLVCLPPPDGPQVSCCNRRVNLQCNQGNHQFNYPDDDPDHTHGDGSVNLSVVPDPSSNVSSVSVSCCSDPVNSVSSVSSNCSRRPRNYTYHYDTNYHPLSSLQVSLVVCVPPPNDDLLSLLCSLLCVQPVCLLVLLQVLVCLQQVDHDPRSSVQVDPVQPFPLGSQQLSQLLCLLLLLQQQNPNSLLCGGSNLSVDPVSSVLLQPQAPPDDPVSCQAHLDRDHHSNRSSVQSSLLSSLLSLLVQLLCCPVQVLVARLLDADCLLVRLVSSVSSQAHSVVSVVLSPDPLQSNLVNLVCLLSRLADDQDSVLSSQLNCQLLVPDVVPVDRHRSYRWDPDPVGVLVNLLNSLLSNLVSSLVVLLVVVVVVCVVVVHDRDDCPPPDSLRSSLVSSLVSLLVQLQQQQAPNRSCQSLLSSLLLVLQAKADAQVLLCVVCVVQVQEHAHDDPDDDIDTQHDDSDDCPPQSRKDKAFQQALVLLCQLQVDDDDNGDGGSSRRSLRIHIGGRVQCDPRHDNRGHYDPDCVPCVSNCVSQQQQQWDDDPNDIDGLVRLSVVSVVCVVVVPRSNVSNVSSVRSSVSSSVVSSVSSSCVSPPDRDPSSCSSSVD

Sequence (833 aa):
MAEDVAPHWWSWASIVRHADQLGIPNFQRGAVWDAGNRTALLESVYEKSPCGSFVLWRPRGNGNPLRHGVPLSSFGSGVSPMWLVDGQQRTRAMLGIFQQTLTVPTVDGWSLVRKADLDSLIGIRDAASGGPTETEDEEAGHDSFWAVVLPAMRVFDQTDAAYFGSYGESRKVLRGSMFRRLSPQARIRLDANGKEKNVPPGAAGVIPLATLLAPVGVFHDDQLRVLAQSALRTFSSPHPDLPQLDELLPWGPQFVTGHAYERPATDGASPSPMRWANLHERQDVGILTRVEQLAGLFEPEWCEVFDRFADMLEGDRFAVGWLPSSDVSAAIDAYVRINRAGIRVRAEERALALLSRAHPALLDDLAEFASLRDDEPVTDQRSLLTHESDRQLGFAVWMSTLTRYSTLALLGTSGRRWLGTSAIDKETFGYRLDRVGPRETAAGKKTWARDYAAPRELIQECSARTTHALLLVDSVLSDELFLDHRMARPSTRALTPLIDLLYRLPVSALQLLKTDSAFRAAIARLFRWTLLAPYIDQPDLEQLLIDCHGIDEMLVDECPLPVWGQSAESWQQQLRDALGRYQSSLAALWSSKHASYVERYDWEPLVTDGLSTSARLNELAINAFRVDVSEARSLQHPAIGWLYAIERRGGAAEFSWQAQYDSYLRDDRTGIRPGDPRREAVLQQAVGADTEGLYPEKQHIVPFASGRQIANKGGTRATASPANAIGNLTWLSRRQNTLDALADRWTVMDQERDADNLDARGMFASVEVGGTPYTAVALYEQIRDAMLREVDPVELQPLFTSFCAARTEWMIGQMHSWLEEPVSSEASEWLAE

Radius of gyration: 35.64 Å; Cα contacts (8 Å, |Δi|>4): 1321; chains: 1; bounding box: 83×55×111 Å